Protein AF-A0A3A4UEC9-F1 (afdb_monomer)

Solvent-accessible surface area (backbone atoms only — not comparable to full-atom values): 47235 Å² total; per-residue (Å²): 115,72,66,62,54,48,50,50,47,49,49,46,48,50,23,44,50,45,16,56,60,40,37,42,64,56,54,45,54,57,62,72,38,55,58,28,31,21,31,24,32,43,51,51,49,49,46,45,36,11,60,72,66,76,46,57,53,68,59,52,49,51,52,37,37,75,30,47,42,37,30,45,28,54,38,46,71,44,52,47,51,58,37,38,78,72,70,49,82,77,87,64,102,78,69,61,96,82,67,78,76,77,68,97,56,89,57,62,75,73,53,36,50,51,51,52,50,49,53,53,47,50,62,61,62,72,46,82,75,87,56,57,83,38,58,56,24,66,38,70,85,56,53,88,64,48,94,92,37,40,72,57,47,26,48,52,35,56,76,71,70,48,31,48,32,44,51,33,39,77,86,65,73,46,57,70,87,38,70,62,48,70,58,38,36,57,69,43,50,45,35,31,29,61,28,43,44,45,73,60,53,74,84,53,48,70,67,59,49,30,53,52,49,46,46,43,33,62,56,48,60,44,34,32,38,32,41,48,63,32,42,41,70,92,57,53,29,85,77,39,53,66,23,98,88,61,57,69,49,22,66,33,29,33,37,43,49,46,32,50,41,43,53,47,33,43,76,71,68,27,45,74,33,80,39,77,61,45,46,67,49,54,87,55,34,45,96,77,74,36,50,74,86,41,50,68,66,48,54,26,48,34,55,36,36,32,50,54,27,42,50,53,33,46,56,70,66,66,72,75,75,80,81,68,46,63,65,48,48,54,52,49,49,49,50,39,52,48,52,19,50,50,48,45,54,37,45,74,77,42,47,69,62,42,31,50,54,51,25,38,45,17,46,37,21,20,32,27,22,27,35,45,49,49,46,54,50,39,68,68,42,58,71,90,57,81,91,48,67,71,59,34,49,48,60,41,48,53,34,43,52,41,5,42,47,19,11,41,38,23,35,28,48,47,57,33,68,50,36,48,69,57,78,36,76,74,86,47,54,64,54,37,68,48,49,25,27,49,46,17,38,56,51,31,52,52,60,59,55,53,68,83,44,97,65,62,79,89,50,46,61,66,46,48,55,49,49,54,51,49,61,72,67,47,88,75,53,71,64,60,54,52,50,49,52,52,51,48,52,50,50,50,54,51,55,34,55,38,62,78,72,49,83,46,86,80,54,69,68,58,52,53,53,46,56,50,36,54,73,76,31,98,39,56,44,55,67,57,25,22,71,39,3,38,18,25,32,29,31,35,42,49,34,17,44,72,62,54,58,92,54,41,30,58,26,40,24,44,17,32,53,17,29,35,48,46,20,53,56,28,60,50,53,40,35,44,61,68,52,43,49,48,13,47,53,48,15,48,58,54,0,45,52,48,7,54,53,48,31,56,49,50,57,71,70,51,76,59,75,79,52,64,74,61,66,68,64,67,75,74,97,72,73,100,73,80,67,97,78,77,79,81,77,86,63,62,66,44,77,53,93,89,43,57,33,41,55,43,45,59,69,54,46,38,55,50,50,47,51,38,30,47,60,18,57,71,55,89,59,58,32,33,35,36,41,43,54,32,45,54,53,55,52,50,30,75,80,29,69,63,48,37,51,32,56,66,70,34,78,40,29,35,35,36,23,66,61,44,33,52,42,23,50,66,68,51,78,57,44,77,48,65,31,40,45,54,60,45,53,53,50,46,42,74,43,15,61,75,60,32,97,84,68,53,56,38,30,29,27,36,38,10,39,58,85,67,27,33,63,39,21,46,57,43,46,48,72,75,20,84,32,38,38,76,58,46,70,40,52,47,83,62,82,76,84,73,62,68,51,66,62,48,55,76,44,60,33,38,35,38,41,29,17,57,34,86,65,59,34,51,42,51,49,54,73,40,22,65,78,41,41,37,13,16,36,35,50,40,28,68,38,44,38,40,53,37,64,76,42,84,76,66,57,70,73,41,45,76,65,69,41,42,67,56,54,46,34,75,74,39,47,76,78,46,58,75,46,47,66,45,49,50,52,41,53,49,50,47,52,51,52,37,51,36,56,74,68,71,47,74,89,80,131

Foldseek 3Di:
DVPLVVVLVVLLVLLLVLLVVLCVLLVVLVVVFALEFAEEEELVLLVLQCVQVVHPSLVLVVLLVVLQHQAYEHEVVNLQVVVVVVVDDWDDDPDDVPPDTDASDPDDLVVLLVVVVVVVVVVQVVNPDNRHHDAHEYDDAEDHDDPVNLLSVLVVCVVVVHAYEFEADQVLLATNDYPCPVVSCLSNQNQHAYEYEQELDLPDALVRSLLVLLCCCAFQVHRHYYYYFQSFQVSQHPNQQAAPVGDGTRSSSRSSNSNSNQVSSVVVVGHRYDTPGTSDGCVQQPSLQRGNPCPLVSLLSLLLSLLSLQVLLVCLQPVDDDDCVVVVVVVSVVVSNVVSVVLSVVCVVPVVVSLLVSLLSLLQRQLLSLLSVLLSVLLPQDLPDDDDPVQLLCLLVVSLVSLLSSLSSSLSSQPGSCLQVVVDARPNWLVSLPRSLVSLLVSSVSSNVCVVDPDDPVCSVVVVVVVVVVVVVDPDPPVNVVVVVVVVVVSCQLSLCIDSDRPDDDDPVVVVVQVVQSVVDPARADPLQQQFQLLLSLQLSLCSNQVVSPCNSVSSSSNSSNSSVLSVLSSRNSGRVVSSVSNNVVSSVSSVVNNVVSSVLVVLVRDRPVVVVVVVPDPPPPDPPDDPPDDDDQFDWDDQLLFTAGQDDLVRLLSQLLVLLLVQQVFDDFAAEAEADELLLSLVCVVPVLSSVLRNPHSHYFHQAPLRQVLCVLQHDGRPDHHHLLSSVVSVLQCQCVSDPVLAAQEEEEEEDDPPLFVLLQVLSVVPRVSHDDLYYDYLDDPDLPPCLVVCVVSQGSEYEHAHAPPSRSSSCVVCRRSPGNHYYYDNHCSSCVSSVNDDFDDPVCVSSSNSLVVCCVVPVVVSVVSVVSSVVSVVSSVVSSVCVVVVNDDDD

Structure (mmCIF, N/CA/C/O backbone):
data_AF-A0A3A4UEC9-F1
#
_entry.id   AF-A0A3A4UEC9-F1
#
loop_
_atom_site.group_PDB
_atom_site.id
_atom_site.type_symbol
_atom_site.label_atom_id
_atom_site.label_alt_id
_atom_site.label_comp_id
_atom_site.label_asym_id
_atom_site.label_entity_id
_atom_site.label_seq_id
_atom_site.pdbx_PDB_ins_code
_atom_site.Cartn_x
_atom_site.Cartn_y
_atom_site.Cartn_z
_atom_site.occupancy
_atom_site.B_iso_or_equiv
_atom_site.auth_seq_id
_atom_site.auth_comp_id
_atom_site.auth_asym_id
_atom_site.auth_atom_id
_atom_site.pdbx_PDB_model_num
ATOM 1 N N . MET A 1 1 ? 24.986 2.773 27.422 1.00 40.66 1 MET A N 1
ATOM 2 C CA . MET A 1 1 ? 23.982 2.705 26.336 1.00 40.66 1 MET A CA 1
ATOM 3 C C . MET A 1 1 ? 24.210 3.815 25.309 1.00 40.66 1 MET A C 1
ATOM 5 O O . MET A 1 1 ? 24.396 3.519 24.142 1.00 40.66 1 MET A O 1
ATOM 9 N N . THR A 1 2 ? 24.321 5.074 25.737 1.00 39.28 2 THR A N 1
ATOM 10 C CA . THR A 1 2 ? 24.391 6.259 24.859 1.00 39.28 2 THR A CA 1
ATOM 11 C C . THR A 1 2 ? 25.659 6.379 23.998 1.00 39.28 2 THR A C 1
ATOM 13 O O . THR A 1 2 ? 25.561 6.849 22.876 1.00 39.28 2 THR A O 1
ATOM 16 N N . ARG A 1 3 ? 26.841 5.939 24.463 1.00 36.22 3 ARG A N 1
ATOM 17 C CA . ARG A 1 3 ? 28.097 6.037 23.679 1.00 36.22 3 ARG A CA 1
ATOM 18 C C . ARG A 1 3 ? 28.209 4.995 22.555 1.00 36.22 3 ARG A C 1
ATOM 20 O O . ARG A 1 3 ? 28.567 5.364 21.449 1.00 36.22 3 ARG A O 1
ATOM 27 N N . PHE A 1 4 ? 27.836 3.737 22.805 1.00 41.91 4 PHE A N 1
ATOM 28 C CA . PHE A 1 4 ? 27.839 2.667 21.792 1.00 41.91 4 PHE A CA 1
ATOM 29 C C . PHE A 1 4 ? 26.785 2.899 20.703 1.00 41.91 4 PHE A C 1
ATOM 31 O O . PHE A 1 4 ? 27.095 2.794 19.527 1.00 41.91 4 PHE A O 1
ATOM 38 N N . VAL A 1 5 ? 25.571 3.314 21.084 1.00 49.53 5 VAL A N 1
ATOM 39 C CA . VAL A 1 5 ? 24.519 3.687 20.123 1.00 49.53 5 VAL A CA 1
ATOM 40 C C . VAL A 1 5 ? 24.934 4.904 19.293 1.00 49.53 5 VAL A C 1
ATOM 42 O O . VAL A 1 5 ? 24.670 4.926 18.099 1.00 49.53 5 VAL A O 1
ATOM 45 N N . ARG A 1 6 ? 25.639 5.884 19.879 1.00 47.44 6 ARG A N 1
ATOM 46 C CA . ARG A 1 6 ? 26.214 7.009 19.123 1.00 47.44 6 ARG A CA 1
ATOM 47 C C . ARG A 1 6 ? 27.316 6.555 18.166 1.00 47.44 6 ARG A C 1
ATOM 49 O O . ARG A 1 6 ? 27.303 6.988 17.028 1.00 47.44 6 ARG A O 1
ATOM 56 N N . LEU A 1 7 ? 28.218 5.666 18.584 1.00 44.03 7 LEU A N 1
ATOM 57 C CA . LEU A 1 7 ? 29.291 5.144 17.728 1.00 44.03 7 LEU A CA 1
ATOM 58 C C . LEU A 1 7 ? 28.738 4.299 16.567 1.00 44.03 7 LEU A C 1
ATOM 60 O O . LEU A 1 7 ? 29.172 4.440 15.431 1.00 44.03 7 LEU A O 1
ATOM 64 N N . LEU A 1 8 ? 27.733 3.468 16.850 1.00 52.12 8 LEU A N 1
ATOM 65 C CA . LEU A 1 8 ? 27.010 2.669 15.867 1.00 52.12 8 LEU A CA 1
ATOM 66 C C . LEU A 1 8 ? 26.196 3.550 14.914 1.00 52.12 8 LEU A C 1
ATOM 68 O O . LEU A 1 8 ? 26.190 3.300 13.717 1.00 52.12 8 LEU A O 1
ATOM 72 N N . MET A 1 9 ? 25.551 4.606 15.422 1.00 53.66 9 MET A N 1
ATOM 73 C CA . MET A 1 9 ? 24.906 5.616 14.582 1.00 53.66 9 MET A CA 1
ATOM 74 C C . MET A 1 9 ? 25.918 6.336 13.702 1.00 53.66 9 MET A C 1
ATOM 76 O O . MET A 1 9 ? 25.631 6.534 12.535 1.00 53.66 9 MET A O 1
ATOM 80 N N . VAL A 1 10 ? 27.100 6.687 14.212 1.00 54.16 10 VAL A N 1
ATOM 81 C CA . VAL A 1 10 ? 28.182 7.264 13.401 1.00 54.16 10 VAL A CA 1
ATOM 82 C C . VAL A 1 10 ? 28.621 6.268 12.325 1.00 54.16 10 VAL A C 1
ATOM 84 O O . VAL A 1 10 ? 28.747 6.664 11.177 1.00 54.16 10 VAL A O 1
ATOM 87 N N . PHE A 1 11 ? 28.741 4.975 12.632 1.00 56.34 11 PHE A N 1
ATOM 88 C CA . PHE A 1 11 ? 29.050 3.941 11.635 1.00 56.34 11 PHE A CA 1
ATOM 89 C C . PHE A 1 11 ? 27.956 3.787 10.574 1.00 56.34 11 PHE A C 1
ATOM 91 O O . PHE A 1 11 ? 28.251 3.693 9.388 1.00 56.34 11 PHE A O 1
ATOM 98 N N . LEU A 1 12 ? 26.689 3.816 10.988 1.00 57.19 12 LEU A N 1
ATOM 99 C CA . LEU A 1 12 ? 25.534 3.785 10.094 1.00 57.19 12 LEU A CA 1
ATOM 100 C C . LEU A 1 12 ? 25.434 5.061 9.251 1.00 57.19 12 LEU A C 1
ATOM 102 O O . LEU A 1 12 ? 25.061 4.969 8.091 1.00 57.19 12 LEU A O 1
ATOM 106 N N . ILE A 1 13 ? 25.798 6.224 9.797 1.00 58.25 13 ILE A N 1
ATOM 107 C CA . ILE A 1 13 ? 25.855 7.512 9.092 1.00 58.25 13 ILE A CA 1
ATOM 108 C C . ILE A 1 13 ? 27.024 7.527 8.104 1.00 58.25 13 ILE A C 1
ATOM 110 O O . ILE A 1 13 ? 26.845 7.949 6.972 1.00 58.25 13 ILE A O 1
ATOM 114 N N . ILE A 1 14 ? 28.199 7.018 8.478 1.00 54.81 14 ILE A N 1
ATOM 115 C CA . ILE A 1 14 ? 29.351 6.882 7.578 1.00 54.81 14 ILE A CA 1
ATOM 116 C C . ILE A 1 14 ? 29.027 5.888 6.460 1.00 54.81 14 ILE A C 1
ATOM 118 O O . ILE A 1 14 ? 29.273 6.194 5.301 1.00 54.81 14 ILE A O 1
ATOM 122 N N . ALA A 1 15 ? 28.405 4.747 6.770 1.00 55.97 15 ALA A N 1
ATOM 123 C CA . ALA A 1 15 ? 27.925 3.797 5.769 1.00 55.97 15 ALA A CA 1
ATOM 124 C C . ALA A 1 15 ? 26.816 4.402 4.893 1.00 55.97 15 ALA A C 1
ATOM 126 O O . ALA A 1 15 ? 26.776 4.124 3.699 1.00 55.97 15 ALA A O 1
ATOM 127 N N . ALA A 1 16 ? 25.951 5.261 5.443 1.00 57.47 16 ALA A N 1
ATOM 128 C CA . ALA A 1 16 ? 24.929 5.993 4.696 1.00 57.47 16 ALA A CA 1
ATOM 129 C C . ALA A 1 16 ? 25.539 7.024 3.741 1.00 57.47 16 ALA A C 1
ATOM 131 O O . ALA A 1 16 ? 25.123 7.101 2.591 1.00 57.47 16 ALA A O 1
ATOM 132 N N . ILE A 1 17 ? 26.539 7.784 4.194 1.00 56.72 17 ILE A N 1
ATOM 133 C CA . ILE A 1 17 ? 27.278 8.760 3.387 1.00 56.72 17 ILE A CA 1
ATOM 134 C C . ILE A 1 17 ? 28.087 8.028 2.312 1.00 56.72 17 ILE A C 1
ATOM 136 O O . ILE A 1 17 ? 28.018 8.400 1.148 1.00 56.72 17 ILE A O 1
ATOM 140 N N . ALA A 1 18 ? 28.776 6.939 2.660 1.00 55.41 18 ALA A N 1
ATOM 141 C CA . ALA A 1 18 ? 29.494 6.093 1.709 1.00 55.41 18 ALA A CA 1
ATOM 142 C C . ALA A 1 18 ? 28.546 5.445 0.688 1.00 55.41 18 ALA A C 1
ATOM 144 O O . ALA A 1 18 ? 28.871 5.402 -0.494 1.00 55.41 18 ALA A O 1
ATOM 145 N N . SER A 1 19 ? 27.351 5.015 1.110 1.00 54.34 19 SER A N 1
ATOM 146 C CA . SER A 1 19 ? 26.306 4.505 0.211 1.00 54.34 19 SER A CA 1
ATOM 147 C C . SER A 1 19 ? 25.752 5.612 -0.685 1.00 54.34 19 SER A C 1
ATOM 149 O O . SER A 1 19 ? 25.587 5.391 -1.874 1.00 54.34 19 SER A O 1
ATOM 151 N N . ALA A 1 20 ? 25.527 6.821 -0.166 1.00 53.97 20 ALA A N 1
ATOM 152 C CA . ALA A 1 20 ? 25.084 7.974 -0.953 1.00 53.97 20 ALA A CA 1
ATOM 153 C C . ALA A 1 20 ? 26.144 8.418 -1.979 1.00 53.97 20 ALA A C 1
ATOM 155 O O . ALA A 1 20 ? 25.807 8.761 -3.111 1.00 53.97 20 ALA A O 1
ATOM 156 N N . VAL A 1 21 ? 27.429 8.339 -1.621 1.00 49.91 21 VAL A N 1
ATOM 157 C CA . VAL A 1 21 ? 28.563 8.583 -2.525 1.00 49.91 21 VAL A CA 1
ATOM 158 C C . VAL A 1 21 ? 28.707 7.452 -3.551 1.00 49.91 21 VAL A C 1
ATOM 160 O O . VAL A 1 21 ? 28.933 7.738 -4.719 1.00 49.91 21 VAL A O 1
ATOM 163 N N . ALA A 1 22 ? 28.488 6.188 -3.176 1.00 51.69 22 ALA A N 1
ATOM 164 C CA . ALA A 1 22 ? 28.482 5.040 -4.094 1.00 51.69 22 ALA A CA 1
ATOM 165 C C . ALA A 1 22 ? 27.221 4.952 -4.974 1.00 51.69 22 ALA A C 1
ATOM 167 O O . ALA A 1 22 ? 27.199 4.198 -5.942 1.00 51.69 22 ALA A O 1
ATOM 168 N N . VAL A 1 23 ? 26.181 5.729 -4.658 1.00 52.44 23 VAL A N 1
ATOM 169 C CA . VAL A 1 23 ? 24.966 5.922 -5.464 1.00 52.44 23 VAL A CA 1
ATOM 170 C C . VAL A 1 23 ? 25.146 7.031 -6.512 1.00 52.44 23 VAL A C 1
ATOM 172 O O . VAL A 1 23 ? 24.348 7.106 -7.448 1.00 52.44 23 VAL A O 1
ATOM 175 N N . ARG A 1 24 ? 26.232 7.828 -6.453 1.00 49.81 24 ARG A N 1
ATOM 176 C CA . ARG A 1 24 ? 26.585 8.785 -7.522 1.00 49.81 24 ARG A CA 1
ATOM 177 C C . ARG A 1 24 ? 26.522 8.192 -8.927 1.00 49.81 24 ARG A C 1
ATOM 179 O O . ARG A 1 24 ? 25.942 8.864 -9.757 1.00 49.81 24 ARG A O 1
ATOM 186 N N . PRO A 1 25 ? 27.008 6.976 -9.230 1.00 47.41 25 PRO A N 1
ATOM 187 C CA . PRO A 1 25 ? 26.920 6.406 -10.573 1.00 47.41 25 PRO A CA 1
ATOM 188 C C . PRO A 1 25 ? 25.477 6.259 -11.061 1.00 47.41 25 PRO A C 1
ATOM 190 O O . PRO A 1 25 ? 25.228 6.381 -12.246 1.00 47.41 25 PRO A O 1
ATOM 193 N N . ARG A 1 26 ? 24.511 6.055 -10.155 1.00 50.66 26 ARG A N 1
ATOM 194 C CA . ARG A 1 26 ? 23.079 5.941 -10.466 1.00 50.66 26 ARG A CA 1
ATOM 195 C C . ARG A 1 26 ? 22.401 7.314 -10.617 1.00 50.66 26 ARG A C 1
ATOM 197 O O . ARG A 1 26 ? 21.424 7.418 -11.343 1.00 50.66 26 ARG A O 1
ATOM 204 N N . LEU A 1 27 ? 22.940 8.354 -9.969 1.00 43.62 27 LEU A N 1
ATOM 205 C CA . LEU A 1 27 ? 22.574 9.770 -10.165 1.00 43.62 27 LEU A CA 1
ATOM 206 C C . LEU A 1 27 ? 23.223 10.366 -11.430 1.00 43.62 27 LEU A C 1
ATOM 208 O O . LEU A 1 27 ? 22.611 11.161 -12.128 1.00 43.62 27 LEU A O 1
ATOM 212 N N . VAL A 1 28 ? 24.453 9.951 -11.742 1.00 38.44 28 VAL A N 1
ATOM 213 C CA . VAL A 1 28 ? 25.187 10.270 -12.973 1.00 38.44 28 VAL A CA 1
ATOM 214 C C . VAL A 1 28 ? 24.571 9.524 -14.152 1.00 38.44 28 VAL A C 1
ATOM 216 O O . VAL A 1 28 ? 24.429 10.117 -15.205 1.00 38.44 28 VAL A O 1
ATOM 219 N N . TYR A 1 29 ? 24.111 8.280 -13.974 1.00 46.88 29 TYR A N 1
ATOM 220 C CA . TYR A 1 29 ? 23.317 7.549 -14.972 1.00 46.88 29 TYR A CA 1
ATOM 221 C C . TYR A 1 29 ? 22.026 8.297 -15.346 1.00 46.88 29 TYR A C 1
ATOM 223 O O . TYR A 1 29 ? 21.653 8.320 -16.516 1.00 46.88 29 TYR A O 1
ATOM 231 N N . ASP A 1 30 ? 21.383 8.946 -14.370 1.00 49.91 30 ASP A N 1
ATOM 232 C CA . ASP A 1 30 ? 20.212 9.811 -14.576 1.00 49.91 30 ASP A CA 1
ATOM 233 C C . ASP A 1 30 ? 20.594 11.092 -15.351 1.00 49.91 30 ASP A C 1
ATOM 235 O O . ASP A 1 30 ? 19.941 11.459 -16.323 1.00 49.91 30 ASP A O 1
ATOM 239 N N . ALA A 1 31 ? 21.715 11.729 -14.985 1.00 40.31 31 ALA A N 1
ATOM 240 C CA . ALA A 1 31 ? 22.192 12.972 -15.601 1.00 40.31 31 ALA A CA 1
ATOM 241 C C . ALA A 1 31 ? 22.843 12.796 -16.994 1.00 40.31 31 ALA A C 1
ATOM 243 O O . ALA A 1 31 ? 22.750 13.689 -17.832 1.00 40.31 31 ALA A O 1
ATOM 244 N N . ALA A 1 32 ? 23.502 11.663 -17.262 1.00 41.41 32 ALA A N 1
ATOM 245 C CA . ALA A 1 32 ? 24.257 11.400 -18.491 1.00 41.41 32 ALA A CA 1
ATOM 246 C C . ALA A 1 32 ? 23.367 10.996 -19.678 1.00 41.41 32 ALA A C 1
ATOM 248 O O . ALA A 1 32 ? 23.750 11.193 -20.832 1.00 41.41 32 ALA A O 1
ATOM 249 N N . GLN A 1 33 ? 22.178 10.438 -19.420 1.00 51.53 33 GLN A N 1
ATOM 250 C CA . GLN A 1 33 ? 21.249 10.024 -20.479 1.00 51.53 33 GLN A CA 1
ATOM 251 C C . GLN A 1 33 ? 20.386 11.173 -21.022 1.00 51.53 33 GLN A C 1
ATOM 253 O O . GLN A 1 33 ? 19.838 11.042 -22.119 1.00 51.53 33 GLN A O 1
ATOM 258 N N . GLY A 1 34 ? 20.300 12.298 -20.301 1.00 54.97 34 GLY A N 1
ATOM 259 C CA . GLY A 1 34 ? 19.407 13.411 -20.625 1.00 54.97 34 GLY A CA 1
ATOM 260 C C . GLY A 1 34 ? 17.926 13.008 -20.641 1.00 54.97 34 GLY A C 1
ATOM 261 O O . GLY A 1 34 ? 17.561 11.831 -20.523 1.00 54.97 34 GLY A O 1
ATOM 262 N N . ASP A 1 35 ? 17.055 13.988 -20.861 1.00 66.25 35 ASP A N 1
ATOM 263 C CA . ASP A 1 35 ? 15.609 13.774 -21.006 1.00 66.25 35 ASP A CA 1
ATOM 264 C C . ASP A 1 35 ? 15.233 13.191 -22.385 1.00 66.25 35 ASP A C 1
ATOM 266 O O . ASP A 1 35 ? 14.067 13.199 -22.768 1.00 66.25 35 ASP A O 1
ATOM 270 N N . ARG A 1 36 ? 16.206 12.665 -23.153 1.00 75.38 36 ARG A N 1
ATOM 271 C CA . ARG A 1 36 ? 16.022 12.257 -24.553 1.00 75.38 36 ARG A CA 1
ATOM 272 C C . ARG A 1 36 ? 15.661 10.792 -24.747 1.00 75.38 36 ARG A C 1
ATOM 274 O O . ARG A 1 36 ? 16.486 9.903 -24.517 1.00 75.38 36 ARG A O 1
ATOM 281 N N . VAL A 1 37 ? 14.477 10.545 -25.295 1.00 81.00 37 VAL A N 1
ATOM 282 C CA . VAL A 1 37 ? 13.965 9.208 -25.616 1.00 81.00 37 VAL A CA 1
ATOM 283 C C . VAL A 1 37 ? 13.999 8.981 -27.125 1.00 81.00 37 VAL A C 1
ATOM 285 O O . VAL A 1 37 ? 13.519 9.808 -27.897 1.00 81.00 37 VAL A O 1
ATOM 288 N N . ALA A 1 38 ? 14.554 7.844 -27.543 1.00 80.19 38 ALA A N 1
ATOM 289 C CA . ALA A 1 38 ? 14.495 7.387 -28.921 1.00 80.19 38 ALA A CA 1
ATOM 290 C C . ALA A 1 38 ? 13.264 6.501 -29.143 1.00 80.19 38 ALA A C 1
ATOM 292 O O . ALA A 1 38 ? 13.035 5.544 -28.394 1.00 80.19 38 ALA A O 1
ATOM 293 N N . LEU A 1 39 ? 12.499 6.811 -30.188 1.00 84.50 39 LEU A N 1
ATOM 294 C CA . LEU A 1 39 ? 11.421 5.963 -30.683 1.00 84.50 39 LEU A CA 1
ATOM 295 C C . LEU A 1 39 ? 11.960 5.156 -31.856 1.00 84.50 39 LEU A C 1
ATOM 297 O O . LEU A 1 39 ? 12.487 5.727 -32.813 1.00 84.50 39 LEU A O 1
ATOM 301 N N . ALA A 1 40 ? 11.851 3.838 -31.754 1.00 79.75 40 ALA A N 1
ATOM 302 C CA . ALA A 1 40 ? 12.367 2.898 -32.728 1.00 79.75 40 ALA A CA 1
ATOM 303 C C . ALA A 1 40 ? 11.260 1.993 -33.269 1.00 79.75 40 ALA A C 1
ATOM 305 O O . ALA A 1 40 ? 10.287 1.714 -32.574 1.00 79.75 40 ALA A O 1
ATOM 306 N N . ALA A 1 41 ? 11.420 1.522 -34.500 1.00 78.62 41 ALA A N 1
ATOM 307 C CA . ALA A 1 41 ? 10.536 0.549 -35.133 1.00 78.62 41 ALA A CA 1
ATOM 308 C C . ALA A 1 41 ? 11.377 -0.482 -35.888 1.00 78.62 41 ALA A C 1
ATOM 310 O O . ALA A 1 41 ? 12.511 -0.192 -36.276 1.00 78.62 41 ALA A O 1
ATOM 311 N N . ASN A 1 42 ? 10.840 -1.688 -36.063 1.00 75.56 42 ASN A N 1
ATOM 312 C CA . ASN A 1 42 ? 11.523 -2.753 -36.787 1.00 75.56 42 ASN A CA 1
ATOM 313 C C . ASN A 1 42 ? 11.606 -2.414 -38.281 1.00 75.56 42 ASN A C 1
ATOM 315 O O . ASN A 1 42 ? 10.601 -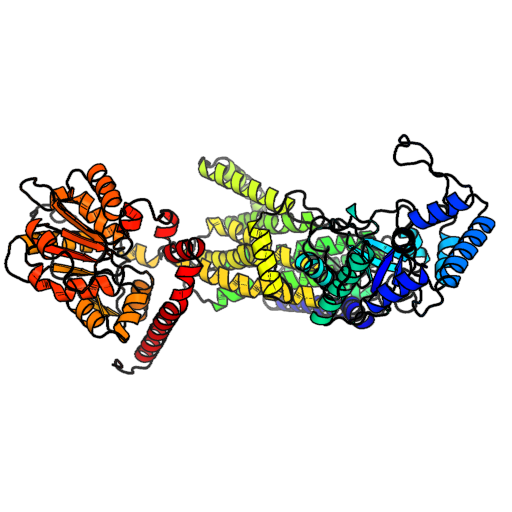2.051 -38.888 1.00 75.56 42 ASN A O 1
ATOM 319 N N . LEU A 1 43 ? 12.786 -2.567 -38.883 1.00 71.06 43 LEU A N 1
ATOM 320 C CA . LEU A 1 43 ? 12.981 -2.364 -40.318 1.00 71.06 43 LEU A CA 1
ATOM 321 C C . LEU A 1 43 ? 12.093 -3.301 -41.153 1.00 71.06 43 LEU A C 1
ATOM 323 O O . LEU A 1 43 ? 11.566 -2.874 -42.176 1.00 71.06 43 LEU A O 1
ATOM 327 N N . GLY A 1 44 ? 11.869 -4.535 -40.680 1.00 69.56 44 GLY A N 1
ATOM 328 C CA . GLY A 1 44 ? 10.933 -5.476 -41.302 1.00 69.56 44 GLY A CA 1
ATOM 329 C C . GLY A 1 44 ? 9.496 -4.948 -41.316 1.00 69.56 44 GLY A C 1
ATOM 330 O O . GLY A 1 44 ? 8.861 -4.937 -42.366 1.00 69.56 44 GLY A O 1
ATOM 331 N N . ASP A 1 45 ? 9.010 -4.413 -40.191 1.00 73.81 45 ASP A N 1
ATOM 332 C CA . ASP A 1 45 ? 7.665 -3.828 -40.108 1.00 73.81 45 ASP A CA 1
ATOM 333 C C . ASP A 1 45 ? 7.522 -2.624 -41.052 1.00 73.81 45 ASP A C 1
ATOM 335 O O . ASP A 1 45 ? 6.485 -2.450 -41.688 1.00 73.81 45 ASP A O 1
ATOM 339 N N . ILE A 1 46 ? 8.568 -1.799 -41.169 1.00 75.12 46 ILE A N 1
ATOM 340 C CA . ILE A 1 46 ? 8.593 -0.637 -42.069 1.00 75.12 46 ILE A CA 1
ATOM 341 C C . ILE A 1 46 ? 8.551 -1.087 -43.535 1.00 75.12 46 ILE A C 1
ATOM 343 O O . ILE A 1 46 ? 7.810 -0.505 -44.324 1.00 75.12 46 ILE A O 1
ATOM 347 N N . ALA A 1 47 ? 9.305 -2.129 -43.897 1.00 70.25 47 ALA A N 1
ATOM 348 C CA . ALA A 1 47 ? 9.288 -2.700 -45.241 1.00 70.25 47 ALA A CA 1
ATOM 349 C C . ALA A 1 47 ? 7.915 -3.299 -45.587 1.00 70.25 47 ALA A C 1
ATOM 351 O O . ALA A 1 47 ? 7.367 -2.996 -46.643 1.00 70.25 47 ALA A O 1
ATOM 352 N N . MET A 1 48 ? 7.309 -4.058 -44.667 1.00 73.00 48 MET A N 1
ATOM 353 C CA . MET A 1 48 ? 5.952 -4.593 -44.836 1.00 73.00 48 MET A CA 1
ATOM 354 C C . MET A 1 48 ? 4.898 -3.487 -44.960 1.00 73.00 48 MET A C 1
ATOM 356 O O . MET A 1 48 ? 3.939 -3.615 -45.718 1.00 73.00 48 MET A O 1
ATOM 360 N N . LEU A 1 49 ? 5.057 -2.394 -44.210 1.00 76.38 49 LEU A N 1
ATOM 361 C CA . LEU A 1 49 ? 4.168 -1.238 -44.280 1.00 76.38 49 LEU A CA 1
ATOM 362 C C . LEU A 1 49 ? 4.301 -0.486 -45.611 1.00 76.38 49 LEU A C 1
ATOM 364 O O . LEU A 1 49 ? 3.311 0.026 -46.124 1.00 76.38 49 LEU A O 1
ATOM 368 N N . ALA A 1 50 ? 5.513 -0.416 -46.161 1.00 73.62 50 ALA A N 1
ATOM 369 C CA . ALA A 1 50 ? 5.781 0.167 -47.470 1.00 73.62 50 ALA A CA 1
ATOM 370 C C . ALA A 1 50 ? 5.158 -0.673 -48.592 1.00 73.62 50 ALA A C 1
ATOM 372 O O . ALA A 1 50 ? 4.413 -0.137 -49.415 1.00 73.62 50 ALA A O 1
ATOM 373 N N . ASP A 1 51 ? 5.365 -1.991 -48.549 1.00 74.75 51 ASP A N 1
ATOM 374 C CA . ASP A 1 51 ? 4.787 -2.943 -49.500 1.00 74.75 51 ASP A CA 1
ATOM 375 C C . ASP A 1 51 ? 3.250 -2.918 -49.472 1.00 74.75 51 ASP A C 1
ATOM 377 O O . ASP A 1 51 ? 2.601 -2.752 -50.505 1.00 74.75 51 ASP A O 1
ATOM 381 N N . SER A 1 52 ? 2.641 -2.930 -48.278 1.00 77.75 52 SER A N 1
ATOM 382 C CA . SER A 1 52 ? 1.177 -2.922 -48.139 1.00 77.75 52 SER A CA 1
ATOM 383 C C . SER A 1 52 ? 0.500 -1.635 -48.621 1.00 77.75 52 SER A C 1
ATOM 385 O O . SER A 1 52 ? -0.721 -1.616 -48.795 1.00 77.75 52 SER A O 1
ATOM 387 N N . GLN A 1 53 ? 1.257 -0.552 -48.808 1.00 78.75 53 GLN A N 1
ATOM 388 C CA . GLN A 1 53 ? 0.769 0.727 -49.329 1.00 78.75 53 GLN A CA 1
ATOM 389 C C . GLN A 1 53 ? 1.259 1.020 -50.755 1.00 78.75 53 GLN A C 1
ATOM 391 O O . GLN A 1 53 ? 0.879 2.047 -51.315 1.00 78.75 53 GLN A O 1
ATOM 396 N N . GLY A 1 54 ? 2.091 0.152 -51.345 1.00 78.81 54 GLY A N 1
ATOM 397 C CA . GLY A 1 54 ? 2.724 0.399 -52.642 1.00 78.81 54 GLY A CA 1
ATOM 398 C C . GLY A 1 54 ? 3.631 1.636 -52.652 1.00 78.81 54 GLY A C 1
ATOM 399 O O . GLY A 1 54 ? 3.736 2.308 -53.676 1.00 78.81 54 GLY A O 1
ATOM 400 N N . LEU A 1 55 ? 4.243 1.973 -51.511 1.00 78.75 55 LEU A N 1
ATOM 401 C CA . LEU A 1 55 ? 5.107 3.144 -51.346 1.00 78.75 55 LEU A CA 1
ATOM 402 C C . LEU A 1 55 ? 6.583 2.733 -51.235 1.00 78.75 55 LEU A C 1
ATOM 404 O O . LEU A 1 55 ? 6.886 1.670 -50.694 1.00 78.75 55 LEU A O 1
ATOM 408 N N . PRO A 1 56 ? 7.532 3.582 -51.665 1.00 71.88 56 PRO A N 1
ATOM 409 C CA . PRO A 1 56 ? 8.940 3.401 -51.339 1.00 71.88 56 PRO A CA 1
ATOM 410 C C . PRO A 1 56 ? 9.174 3.403 -49.821 1.00 71.88 56 PRO A C 1
ATOM 412 O O . PRO A 1 56 ? 8.629 4.234 -49.091 1.00 71.88 56 PRO A O 1
ATOM 415 N N . VAL A 1 57 ? 10.073 2.536 -49.342 1.00 66.38 57 VAL A N 1
ATOM 416 C CA . VAL A 1 57 ? 10.487 2.484 -47.923 1.00 66.38 57 VAL A CA 1
ATOM 417 C C . VAL A 1 57 ? 10.970 3.852 -47.419 1.00 66.38 57 VAL A C 1
ATOM 419 O O . VAL A 1 57 ? 10.698 4.222 -46.278 1.00 66.38 57 VAL A O 1
ATOM 422 N N . ALA A 1 58 ? 11.638 4.631 -48.277 1.00 67.69 58 ALA A N 1
ATOM 423 C CA . ALA A 1 58 ? 12.115 5.975 -47.958 1.00 67.69 58 ALA A CA 1
ATOM 424 C C . ALA A 1 58 ? 10.977 6.951 -47.598 1.00 67.69 58 ALA A C 1
ATOM 426 O O . ALA A 1 58 ? 11.125 7.731 -46.657 1.00 67.69 58 ALA A O 1
ATOM 427 N N . ASP A 1 59 ? 9.833 6.870 -48.281 1.00 74.69 59 ASP A N 1
ATOM 428 C CA . ASP A 1 59 ? 8.691 7.763 -48.048 1.00 74.69 59 ASP A CA 1
ATOM 429 C C . ASP A 1 59 ? 7.961 7.403 -46.749 1.00 74.69 59 ASP A C 1
ATOM 431 O O . ASP A 1 59 ? 7.608 8.281 -45.956 1.00 74.69 59 ASP A O 1
ATOM 435 N N . VAL A 1 60 ? 7.804 6.103 -46.475 1.00 76.81 60 VAL A N 1
ATOM 436 C CA . VAL A 1 60 ? 7.263 5.616 -45.195 1.00 76.81 60 VAL A CA 1
ATOM 437 C C . VAL A 1 60 ? 8.170 6.025 -44.034 1.00 76.81 60 VAL A C 1
ATOM 439 O O . VAL A 1 60 ? 7.682 6.513 -43.012 1.00 76.81 60 VAL A O 1
ATOM 442 N N . LEU A 1 61 ? 9.490 5.891 -44.196 1.00 74.19 61 LEU A N 1
ATOM 443 C CA . LEU A 1 61 ? 10.473 6.350 -43.214 1.00 74.19 61 LEU A CA 1
ATOM 444 C C . LEU A 1 61 ? 10.396 7.860 -42.983 1.00 74.19 61 LEU A C 1
ATOM 446 O O . LEU A 1 61 ? 10.431 8.286 -41.831 1.00 74.19 61 LEU A O 1
ATOM 450 N N . ALA A 1 62 ? 10.261 8.665 -44.039 1.00 76.62 62 ALA A N 1
ATOM 451 C CA . ALA A 1 62 ? 10.126 10.114 -43.920 1.00 76.62 62 ALA A CA 1
ATOM 452 C C . ALA A 1 62 ? 8.855 10.504 -43.145 1.00 76.62 62 ALA A C 1
ATOM 454 O O . ALA A 1 62 ? 8.911 11.353 -42.252 1.00 76.62 62 ALA A O 1
ATOM 455 N N . GLY A 1 63 ? 7.728 9.839 -43.423 1.00 82.62 63 GLY A N 1
ATOM 456 C CA . GLY A 1 63 ? 6.477 10.036 -42.688 1.00 82.62 63 GLY A CA 1
ATOM 457 C C . GLY A 1 63 ? 6.594 9.654 -41.210 1.00 82.62 63 GLY A C 1
ATOM 458 O O . GLY A 1 63 ? 6.218 10.432 -40.332 1.00 82.62 63 GLY A O 1
ATOM 459 N N . LEU A 1 64 ? 7.167 8.484 -40.914 1.00 83.38 64 LEU A N 1
ATOM 460 C CA . LEU A 1 64 ? 7.394 8.034 -39.537 1.00 83.38 64 LEU A CA 1
ATOM 461 C C . LEU A 1 64 ? 8.372 8.952 -38.793 1.00 83.38 64 LEU A C 1
ATOM 463 O O . LEU A 1 64 ? 8.149 9.256 -37.622 1.00 83.38 64 LEU A O 1
ATOM 467 N N . ALA A 1 65 ? 9.420 9.435 -39.463 1.00 80.62 65 ALA A N 1
ATOM 468 C CA . ALA A 1 65 ? 10.367 10.389 -38.896 1.00 80.62 65 ALA A CA 1
ATOM 469 C C . ALA A 1 65 ? 9.690 11.720 -38.547 1.00 80.62 65 ALA A C 1
ATOM 471 O O . ALA A 1 65 ? 9.905 12.247 -37.455 1.00 80.62 65 ALA A O 1
ATOM 472 N N . ALA A 1 66 ? 8.809 12.223 -39.418 1.00 83.50 66 ALA A N 1
ATOM 473 C CA . ALA A 1 66 ? 8.004 13.412 -39.145 1.00 83.50 66 ALA A CA 1
ATOM 474 C C . ALA A 1 66 ? 7.042 13.218 -37.956 1.00 83.50 66 ALA A C 1
ATOM 476 O O . ALA A 1 66 ? 6.822 14.154 -37.191 1.00 83.50 66 ALA A O 1
ATOM 477 N N . ALA A 1 67 ? 6.518 12.003 -37.760 1.00 85.00 67 ALA A N 1
ATOM 478 C CA . ALA A 1 67 ? 5.698 11.645 -36.598 1.00 85.00 67 ALA A CA 1
ATOM 479 C C . ALA A 1 67 ? 6.508 11.462 -35.294 1.00 85.00 67 ALA A C 1
ATOM 481 O O . ALA A 1 67 ? 5.923 11.359 -34.216 1.00 85.00 67 ALA A O 1
ATOM 482 N N . GLY A 1 68 ? 7.845 11.417 -35.363 1.00 82.62 68 GLY A N 1
ATOM 483 C CA . GLY A 1 68 ? 8.724 11.299 -34.194 1.00 82.62 68 GLY A CA 1
ATOM 484 C C . GLY A 1 68 ? 9.612 10.067 -34.128 1.00 82.62 68 GLY A C 1
ATOM 485 O O . GLY A 1 68 ? 10.302 9.891 -33.123 1.00 82.62 68 GLY A O 1
ATOM 486 N N . LEU A 1 69 ? 9.598 9.197 -35.139 1.00 82.62 69 LEU A N 1
ATOM 487 C CA . LEU A 1 69 ? 10.493 8.045 -35.188 1.00 82.62 69 LEU A CA 1
ATOM 488 C C . LEU A 1 69 ? 11.941 8.526 -35.347 1.00 82.62 69 LEU A C 1
ATOM 490 O O . LEU A 1 69 ? 12.271 9.249 -36.282 1.00 82.62 69 LEU A O 1
ATOM 494 N N . THR A 1 70 ? 12.822 8.128 -34.433 1.00 74.31 70 THR A N 1
ATOM 495 C CA . THR A 1 70 ? 14.208 8.623 -34.402 1.00 74.31 70 THR A CA 1
ATOM 496 C C . THR A 1 70 ? 15.247 7.529 -34.590 1.00 74.31 70 THR A C 1
ATOM 498 O O . THR A 1 70 ? 16.439 7.826 -34.680 1.00 74.31 70 THR A O 1
ATOM 501 N N . SER A 1 71 ? 14.843 6.260 -34.605 1.00 72.62 71 SER A N 1
ATOM 502 C CA . SER A 1 71 ? 15.738 5.108 -34.721 1.00 72.62 71 SER A CA 1
ATOM 503 C C . SER A 1 71 ? 15.046 3.932 -35.410 1.00 72.62 71 SER A C 1
ATOM 505 O O . SER A 1 71 ? 13.822 3.881 -35.504 1.00 72.62 71 SER A O 1
ATOM 507 N N . VAL A 1 72 ? 15.835 2.968 -35.879 1.00 68.62 72 VAL A N 1
ATOM 508 C CA . VAL A 1 72 ? 15.347 1.738 -36.513 1.00 68.62 72 VAL A CA 1
ATOM 509 C C . VAL A 1 72 ? 16.002 0.542 -35.826 1.00 68.62 72 VAL A C 1
ATOM 511 O O . VAL A 1 72 ? 17.169 0.606 -35.445 1.00 68.62 72 VAL A O 1
ATOM 514 N N . VAL A 1 73 ? 15.238 -0.531 -35.641 1.00 66.50 73 VAL A N 1
ATOM 515 C CA . VAL A 1 73 ? 15.687 -1.807 -35.075 1.00 66.50 73 VAL A CA 1
ATOM 516 C C . VAL A 1 73 ? 15.807 -2.831 -36.199 1.00 66.50 73 VAL A C 1
ATOM 518 O O . VAL A 1 73 ? 14.868 -2.992 -36.971 1.00 66.50 73 VAL A O 1
ATOM 521 N N . ALA A 1 74 ? 16.927 -3.549 -36.281 1.00 59.09 74 ALA A N 1
ATOM 522 C CA . ALA A 1 74 ? 17.068 -4.694 -37.179 1.00 59.09 74 ALA A CA 1
ATOM 523 C C . ALA A 1 74 ? 16.940 -5.996 -36.371 1.00 59.09 74 ALA A C 1
ATOM 525 O O . ALA A 1 74 ? 17.887 -6.416 -35.710 1.00 59.09 74 ALA A O 1
ATOM 526 N N . GLY A 1 75 ? 15.751 -6.605 -36.386 1.00 52.84 75 GLY A N 1
ATOM 527 C CA . GLY A 1 75 ? 15.517 -7.921 -35.784 1.00 52.84 75 GLY A CA 1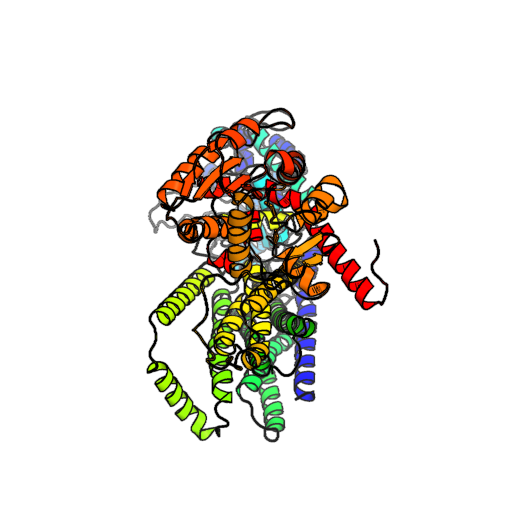
ATOM 528 C C . GLY A 1 75 ? 15.969 -9.075 -36.694 1.00 52.84 75 GLY A C 1
ATOM 529 O O . GLY A 1 75 ? 16.153 -8.875 -37.893 1.00 52.84 75 GLY A O 1
ATOM 530 N N . PRO A 1 76 ? 16.120 -10.302 -36.171 1.00 47.50 76 PRO A N 1
ATOM 531 C CA . PRO A 1 76 ? 16.577 -11.450 -36.939 1.00 47.50 76 PRO A CA 1
ATOM 532 C C . PRO A 1 76 ? 15.520 -11.964 -37.904 1.00 47.50 76 PRO A C 1
ATOM 534 O O . PRO A 1 76 ? 15.893 -12.673 -38.815 1.00 47.50 76 PRO A O 1
ATOM 537 N N . ASP A 1 77 ? 14.248 -11.580 -37.771 1.00 46.28 77 ASP A N 1
ATOM 538 C CA . ASP A 1 77 ? 13.231 -11.873 -38.789 1.00 46.28 77 ASP A CA 1
ATOM 539 C C . ASP A 1 77 ? 13.546 -11.131 -40.102 1.00 46.28 77 ASP A C 1
ATOM 541 O O . ASP A 1 77 ? 13.377 -11.676 -41.186 1.00 46.28 77 ASP A O 1
ATOM 545 N N . TYR A 1 78 ? 14.098 -9.912 -40.012 1.00 42.50 78 TYR A N 1
ATOM 546 C CA . TYR A 1 78 ? 14.628 -9.186 -41.170 1.00 42.50 78 TYR A CA 1
ATOM 547 C C . TYR A 1 78 ? 15.942 -9.809 -41.665 1.00 42.50 78 TYR A C 1
ATOM 549 O O . TYR A 1 78 ? 16.141 -9.936 -42.866 1.00 42.50 78 TYR A O 1
ATOM 557 N N . LEU A 1 79 ? 16.824 -10.246 -40.755 1.00 43.25 79 LEU A N 1
ATOM 558 C CA . LEU A 1 79 ? 18.060 -10.947 -41.135 1.00 43.25 79 LEU A CA 1
ATOM 559 C C . LEU A 1 79 ? 17.776 -12.287 -41.826 1.00 43.25 79 LEU A C 1
ATOM 561 O O . LEU A 1 79 ? 18.437 -12.613 -42.803 1.00 43.25 79 LEU A O 1
ATOM 565 N N . ALA A 1 80 ? 16.769 -13.021 -41.354 1.00 40.38 80 ALA A N 1
ATOM 566 C CA . ALA A 1 80 ? 16.305 -14.276 -41.921 1.00 40.38 80 ALA A CA 1
ATOM 567 C C . ALA A 1 80 ? 15.655 -14.062 -43.291 1.00 40.38 80 ALA A C 1
ATOM 569 O O . ALA A 1 80 ? 15.952 -14.814 -44.207 1.00 40.38 80 ALA A O 1
ATOM 570 N N . ALA A 1 81 ? 14.850 -13.009 -43.465 1.00 39.78 81 ALA A N 1
ATOM 571 C CA . ALA A 1 81 ? 14.274 -12.657 -44.765 1.00 39.78 81 ALA A CA 1
ATOM 572 C C . ALA A 1 81 ? 15.344 -12.256 -45.803 1.00 39.78 81 ALA A C 1
ATOM 574 O O . ALA A 1 81 ? 15.266 -12.663 -46.958 1.00 39.78 81 ALA A O 1
ATOM 575 N N . VAL A 1 82 ? 16.375 -11.505 -45.392 1.00 39.34 82 VAL A N 1
ATOM 576 C CA . VAL A 1 82 ? 17.516 -11.138 -46.258 1.00 39.34 82 VAL A CA 1
ATOM 577 C C . VAL A 1 82 ? 18.365 -12.364 -46.632 1.00 39.34 82 VAL A C 1
ATOM 579 O O . VAL A 1 82 ? 18.864 -12.456 -47.751 1.00 39.34 82 VAL A O 1
ATOM 582 N N . GLU A 1 83 ? 18.536 -13.314 -45.713 1.00 42.44 83 GLU A N 1
ATOM 583 C CA . GLU A 1 83 ? 19.200 -14.604 -45.955 1.00 42.44 83 GLU A CA 1
ATOM 584 C C . GLU A 1 83 ? 18.361 -15.531 -46.861 1.00 42.44 83 GLU A C 1
ATOM 586 O O . GLU A 1 83 ? 18.909 -16.206 -47.734 1.00 42.44 83 GLU A O 1
ATOM 591 N N . GLU A 1 84 ? 17.034 -15.523 -46.717 1.00 40.78 84 GLU A N 1
ATOM 592 C CA . GLU A 1 84 ? 16.097 -16.294 -47.544 1.00 40.78 84 GLU A CA 1
ATOM 593 C C . GLU A 1 84 ? 16.057 -15.775 -48.990 1.00 40.78 84 GLU A C 1
ATOM 595 O O . GLU A 1 84 ? 16.113 -16.572 -49.927 1.00 40.78 84 GLU A O 1
ATOM 600 N N . GLU A 1 85 ? 16.105 -14.452 -49.198 1.00 39.69 85 GLU A N 1
ATOM 601 C CA . GLU A 1 85 ? 16.330 -13.842 -50.522 1.00 39.69 85 GLU A CA 1
ATOM 602 C C . GLU A 1 85 ? 17.679 -14.245 -51.145 1.00 39.69 85 GLU A C 1
ATOM 604 O O . GLU A 1 85 ? 17.809 -14.301 -52.370 1.00 39.69 85 GLU A O 1
ATOM 609 N N . ARG A 1 86 ? 18.685 -14.569 -50.321 1.00 41.56 86 ARG A N 1
ATOM 610 C CA . ARG A 1 86 ? 19.986 -15.107 -50.759 1.00 41.56 86 ARG A CA 1
ATOM 611 C C . ARG A 1 86 ? 19.977 -16.631 -50.957 1.00 41.56 86 ARG A C 1
ATOM 613 O O . ARG A 1 86 ? 21.008 -17.192 -51.325 1.00 41.56 86 ARG A O 1
ATOM 620 N N . GLY A 1 87 ? 18.831 -17.292 -50.772 1.00 31.50 87 GLY A N 1
ATOM 621 C CA . GLY A 1 87 ? 18.640 -18.728 -50.994 1.00 31.50 87 GLY A CA 1
ATOM 622 C C . GLY A 1 87 ? 18.880 -19.621 -49.770 1.00 31.50 87 GLY A C 1
ATOM 623 O O . GLY A 1 87 ? 18.869 -20.845 -49.915 1.00 31.50 87 GLY A O 1
ATOM 624 N N . ASN A 1 88 ? 19.072 -19.051 -48.575 1.00 39.38 88 ASN A N 1
ATOM 625 C CA . ASN A 1 88 ? 19.240 -19.804 -47.330 1.00 39.38 88 ASN A CA 1
ATOM 626 C C . ASN A 1 88 ? 17.884 -19.959 -46.614 1.00 39.38 88 ASN A C 1
ATOM 628 O O . ASN A 1 88 ? 17.336 -19.002 -46.080 1.00 39.38 88 ASN A O 1
ATOM 632 N N . VAL A 1 89 ? 17.322 -21.173 -46.600 1.00 34.78 89 VAL A N 1
ATOM 633 C CA . VAL A 1 89 ? 15.984 -21.449 -46.037 1.00 34.78 89 VAL A CA 1
ATOM 634 C C . VAL A 1 89 ? 16.065 -21.794 -44.544 1.00 34.78 89 VAL A C 1
ATOM 636 O O . VAL A 1 89 ? 16.803 -22.700 -44.153 1.00 34.78 89 VAL A O 1
ATOM 639 N N . PHE A 1 90 ? 15.251 -21.133 -43.713 1.00 40.66 90 PHE A N 1
ATOM 640 C CA . PHE A 1 90 ? 15.093 -21.447 -42.285 1.00 40.66 90 PHE A CA 1
ATOM 641 C C . PHE A 1 90 ? 13.874 -22.354 -42.036 1.00 40.66 90 PHE A C 1
ATOM 643 O O . PHE A 1 90 ? 12.845 -22.203 -42.696 1.00 40.66 90 PHE A O 1
ATOM 650 N N . PRO A 1 91 ? 13.922 -23.288 -41.068 1.00 36.41 91 PRO A N 1
ATOM 651 C CA . PRO A 1 91 ? 12.755 -24.093 -40.724 1.00 36.41 91 PRO A CA 1
ATOM 652 C C . PRO A 1 91 ? 11.701 -23.256 -39.978 1.00 36.41 91 PRO A C 1
ATOM 654 O O . PRO A 1 91 ? 12.004 -22.546 -39.021 1.00 36.41 91 PRO A O 1
ATOM 657 N N . GLY A 1 92 ? 10.441 -23.361 -40.410 1.00 34.41 92 GLY A N 1
ATOM 658 C CA . GLY A 1 92 ? 9.309 -22.650 -39.811 1.00 34.41 92 GLY A CA 1
ATOM 659 C C . GLY A 1 92 ? 8.933 -23.115 -38.390 1.00 34.41 92 GLY A C 1
ATOM 660 O O . GLY A 1 92 ? 9.459 -24.111 -37.880 1.00 34.41 92 GLY A O 1
ATOM 661 N N . PRO A 1 93 ? 7.987 -22.414 -37.731 1.00 29.77 93 PRO A N 1
ATOM 662 C CA . PRO A 1 93 ? 7.550 -22.697 -36.363 1.00 29.77 93 PRO A CA 1
ATOM 663 C C . PRO A 1 93 ? 6.788 -24.033 -36.291 1.00 29.77 93 PRO A C 1
ATOM 665 O O . PRO A 1 93 ? 5.571 -24.096 -36.432 1.00 29.77 93 PRO A O 1
ATOM 668 N N . GLY A 1 94 ? 7.537 -25.117 -36.099 1.00 36.44 94 GLY A N 1
ATOM 669 C CA . GLY A 1 94 ? 7.038 -26.496 -36.036 1.00 36.44 94 GLY A CA 1
ATOM 670 C C . GLY A 1 94 ? 8.133 -27.570 -36.022 1.00 36.44 94 GLY A C 1
ATOM 671 O O . GLY A 1 94 ? 7.819 -28.759 -36.002 1.00 36.44 94 GLY A O 1
ATOM 672 N N . ALA A 1 95 ? 9.412 -27.179 -36.034 1.00 35.59 95 ALA A N 1
ATOM 673 C CA . ALA A 1 95 ? 10.526 -28.117 -36.003 1.00 35.59 95 ALA A CA 1
ATOM 674 C C . ALA A 1 95 ? 10.567 -28.917 -34.681 1.00 35.59 95 ALA A C 1
ATOM 676 O O . ALA A 1 95 ? 10.338 -28.349 -33.606 1.00 35.59 95 ALA A O 1
ATOM 677 N N . PRO A 1 96 ? 10.854 -30.232 -34.733 1.00 28.97 96 PRO A N 1
ATOM 678 C CA . PRO A 1 96 ? 10.905 -31.075 -33.546 1.00 28.97 96 PRO A CA 1
ATOM 679 C C . PRO A 1 96 ? 11.994 -30.600 -32.562 1.00 28.97 96 PRO A C 1
ATOM 681 O O . PRO A 1 96 ? 13.029 -30.081 -32.991 1.00 28.97 96 PRO A O 1
ATOM 684 N N . PRO A 1 97 ? 11.805 -30.793 -31.240 1.00 29.28 97 PRO A N 1
ATOM 685 C CA . PRO A 1 97 ? 12.811 -30.427 -30.252 1.00 29.28 97 PRO A CA 1
ATOM 686 C C . PRO A 1 97 ? 14.071 -31.273 -30.477 1.00 29.28 97 PRO A C 1
ATOM 688 O O . PRO A 1 97 ? 14.049 -32.483 -30.265 1.00 29.28 97 PRO A O 1
ATOM 691 N N . GLY A 1 98 ? 15.147 -30.633 -30.943 1.00 33.47 98 GLY A N 1
ATOM 692 C CA . GLY A 1 98 ? 16.398 -31.290 -31.340 1.00 33.47 98 GLY A CA 1
ATOM 693 C C . GLY A 1 98 ? 16.828 -31.040 -32.790 1.00 33.47 98 GLY A C 1
ATOM 694 O O . GLY A 1 98 ? 17.922 -31.453 -33.157 1.00 33.47 98 GLY A O 1
ATOM 695 N N . ALA A 1 99 ? 16.024 -30.349 -33.606 1.00 30.45 99 ALA A N 1
ATOM 696 C CA . ALA A 1 99 ? 16.515 -29.800 -34.867 1.00 30.45 99 ALA A CA 1
ATOM 697 C C . ALA A 1 99 ? 17.549 -28.699 -34.561 1.00 30.45 99 ALA A C 1
ATOM 699 O O . ALA A 1 99 ? 17.194 -27.641 -34.036 1.00 30.45 99 ALA A O 1
ATOM 700 N N . GLU A 1 100 ? 18.830 -28.967 -34.826 1.00 31.86 100 GLU A N 1
ATOM 701 C CA . GLU A 1 100 ? 19.878 -27.946 -34.776 1.00 31.86 100 GLU A CA 1
ATOM 702 C C . GLU A 1 100 ? 19.530 -26.849 -35.785 1.00 31.86 100 GLU A C 1
ATOM 704 O O . GLU A 1 100 ? 19.455 -27.081 -36.992 1.00 31.86 100 GLU A O 1
ATOM 709 N N . TRP A 1 101 ? 19.248 -25.654 -35.272 1.00 36.62 101 TRP A N 1
ATOM 710 C CA . TRP A 1 101 ? 18.999 -24.482 -36.096 1.00 36.62 101 TRP A CA 1
ATOM 711 C C . TRP A 1 101 ? 20.282 -24.135 -36.849 1.00 36.62 101 TRP A C 1
ATOM 713 O O . TRP A 1 101 ? 21.337 -23.960 -36.237 1.00 36.62 101 TRP A O 1
ATOM 723 N N . MET A 1 102 ? 20.183 -24.044 -38.174 1.00 32.69 102 MET A N 1
ATOM 724 C CA . MET A 1 102 ? 21.299 -23.656 -39.029 1.00 32.69 102 MET A CA 1
ATOM 725 C C . MET A 1 102 ? 21.781 -22.246 -38.626 1.00 32.69 102 MET A C 1
ATOM 727 O O . MET A 1 102 ? 20.943 -21.373 -38.372 1.00 32.69 102 MET A O 1
ATOM 731 N N . PRO A 1 103 ? 23.099 -22.011 -38.496 1.00 34.19 103 PRO A N 1
ATOM 732 C CA . PRO A 1 103 ? 23.631 -20.713 -38.090 1.00 34.19 103 PRO A CA 1
ATOM 733 C C . PRO A 1 103 ? 23.198 -19.612 -39.067 1.00 34.19 103 PRO A C 1
ATOM 735 O O . PRO A 1 103 ? 23.166 -19.840 -40.271 1.00 34.19 103 PRO A O 1
ATOM 738 N N . LEU A 1 104 ? 22.933 -18.409 -38.539 1.00 38.41 104 LEU A N 1
ATOM 739 C CA . LEU A 1 104 ? 22.516 -17.198 -39.277 1.00 38.41 104 LEU A CA 1
ATOM 740 C C . LEU A 1 104 ? 23.453 -16.779 -40.431 1.00 38.41 104 LEU A C 1
ATOM 742 O O . LEU A 1 104 ? 23.097 -15.867 -41.158 1.00 38.41 104 LEU A O 1
ATOM 746 N N . LEU A 1 105 ? 24.643 -17.381 -40.548 1.00 42.88 105 LEU A N 1
ATOM 747 C CA . LEU A 1 105 ? 25.648 -17.136 -41.587 1.00 42.88 105 LEU A CA 1
ATOM 748 C C . LEU A 1 105 ? 26.511 -18.398 -41.760 1.00 42.88 105 LEU A C 1
ATOM 750 O O . LEU A 1 105 ? 27.377 -18.621 -40.910 1.00 42.88 105 LEU A O 1
ATOM 754 N N . PRO A 1 106 ? 26.327 -19.246 -42.784 1.00 35.91 106 PRO A N 1
ATOM 755 C CA . PRO A 1 106 ? 27.122 -20.461 -42.948 1.00 35.91 106 PRO A CA 1
ATOM 756 C C . PRO A 1 106 ? 28.532 -20.127 -43.473 1.00 35.91 106 PRO A C 1
ATOM 758 O O . PRO A 1 106 ? 28.700 -19.779 -44.637 1.00 35.91 106 PRO A O 1
ATOM 761 N N . GLY A 1 107 ? 29.575 -20.245 -42.638 1.00 41.00 107 GLY A N 1
ATOM 762 C CA . GLY A 1 107 ? 30.958 -20.067 -43.101 1.00 41.00 107 GLY A CA 1
ATOM 763 C C . GLY A 1 107 ? 32.031 -20.042 -42.000 1.00 41.00 107 GLY A C 1
ATOM 764 O O . GLY A 1 107 ? 31.716 -19.812 -40.831 1.00 41.00 107 GLY A O 1
ATOM 765 N N . PRO A 1 108 ? 33.318 -20.265 -42.344 1.00 43.88 108 PRO A N 1
ATOM 766 C CA . PRO A 1 108 ? 34.434 -20.120 -41.407 1.00 43.88 108 PRO A CA 1
ATOM 767 C C . PRO A 1 108 ? 34.477 -18.697 -40.804 1.00 43.88 108 PRO A C 1
ATOM 769 O O . PRO A 1 108 ? 34.015 -17.754 -41.449 1.00 43.88 108 PRO A O 1
ATOM 772 N N . PRO A 1 109 ? 35.064 -18.486 -39.606 1.00 40.81 109 PRO A N 1
ATOM 773 C CA . PRO A 1 109 ? 34.953 -17.231 -38.843 1.00 40.81 109 PRO A CA 1
ATOM 774 C C . PRO A 1 109 ? 35.304 -15.948 -39.614 1.00 40.81 109 PRO A C 1
ATOM 776 O O . PRO A 1 109 ? 34.738 -14.892 -39.343 1.00 40.81 109 PRO A O 1
ATOM 779 N N . GLY A 1 110 ? 36.222 -16.030 -40.584 1.00 42.22 110 GLY A N 1
ATOM 780 C CA . GLY A 1 110 ? 36.596 -14.902 -41.444 1.00 42.22 110 GLY A CA 1
ATOM 781 C C . GLY A 1 110 ? 35.557 -14.543 -42.515 1.00 42.22 110 GLY A C 1
ATOM 782 O O . GLY A 1 110 ? 35.464 -13.383 -42.898 1.00 42.22 110 GLY A O 1
ATOM 783 N N . GLN A 1 111 ? 34.756 -15.508 -42.968 1.00 42.62 111 GLN A N 1
ATOM 784 C CA . GLN A 1 111 ? 33.724 -15.323 -43.992 1.00 42.62 111 GLN A CA 1
ATOM 785 C C . GLN A 1 111 ? 32.430 -14.789 -43.363 1.00 42.62 111 GLN A C 1
ATOM 787 O O . GLN A 1 111 ? 31.912 -13.772 -43.807 1.00 42.62 111 GLN A O 1
ATOM 792 N N . ALA A 1 112 ? 32.034 -15.333 -42.207 1.00 43.38 112 ALA A N 1
ATOM 793 C CA . ALA A 1 112 ? 30.936 -14.789 -41.404 1.00 43.38 112 ALA A CA 1
ATOM 794 C C . ALA A 1 112 ? 31.191 -13.338 -40.940 1.00 43.38 112 ALA A C 1
ATOM 796 O O . ALA A 1 112 ? 30.267 -12.534 -40.857 1.00 43.38 112 ALA A O 1
ATOM 797 N N . ALA A 1 113 ? 32.448 -12.971 -40.661 1.00 40.12 113 ALA A N 1
ATOM 798 C CA . ALA A 1 113 ? 32.828 -11.590 -40.361 1.00 40.12 113 ALA A CA 1
ATOM 799 C C . ALA A 1 113 ? 32.648 -10.649 -41.568 1.00 40.12 113 ALA A C 1
ATOM 801 O O . ALA A 1 113 ? 32.161 -9.528 -41.409 1.00 40.12 113 ALA A O 1
ATOM 802 N N . ALA A 1 114 ? 32.996 -11.107 -42.775 1.00 42.94 114 ALA A N 1
ATOM 803 C CA . ALA A 1 114 ? 32.785 -10.356 -44.011 1.00 42.94 114 ALA A CA 1
ATOM 804 C C . ALA A 1 114 ? 31.288 -10.189 -44.328 1.00 42.94 114 ALA A C 1
ATOM 806 O O . ALA A 1 114 ? 30.862 -9.093 -44.695 1.00 42.94 114 ALA A O 1
ATOM 807 N N . ASP A 1 115 ? 30.483 -11.227 -44.098 1.00 46.22 115 ASP A N 1
ATOM 808 C CA . ASP A 1 115 ? 29.037 -11.201 -44.330 1.00 46.22 115 ASP A CA 1
ATOM 809 C C . ASP A 1 115 ? 28.297 -10.314 -43.321 1.00 46.22 115 ASP A C 1
ATOM 811 O O . ASP A 1 115 ? 27.450 -9.516 -43.724 1.00 46.22 115 ASP A O 1
ATOM 815 N N . LEU A 1 116 ? 28.675 -10.352 -42.033 1.00 49.19 116 LEU A N 1
ATOM 816 C CA . LEU A 1 116 ? 28.201 -9.382 -41.036 1.00 49.19 116 LEU A CA 1
ATOM 817 C C . LEU A 1 116 ? 28.569 -7.956 -41.450 1.00 49.19 116 LEU A C 1
ATOM 819 O O . LEU A 1 116 ? 27.730 -7.062 -41.392 1.00 49.19 116 LEU A O 1
ATOM 823 N N . THR A 1 117 ? 29.807 -7.735 -41.896 1.00 45.69 117 THR A N 1
ATOM 824 C CA . THR A 1 117 ? 30.278 -6.411 -42.324 1.00 45.69 117 THR A CA 1
ATOM 825 C C . THR A 1 117 ? 29.491 -5.897 -43.529 1.00 45.69 117 THR A C 1
ATOM 827 O O . THR A 1 117 ? 29.079 -4.739 -43.522 1.00 45.69 117 THR A O 1
ATOM 830 N N . MET A 1 118 ? 29.214 -6.738 -44.532 1.00 49.03 118 MET A N 1
ATOM 831 C CA . MET A 1 118 ? 28.388 -6.359 -45.684 1.00 49.03 118 MET A CA 1
ATOM 832 C C . MET A 1 118 ? 26.931 -6.103 -45.303 1.00 49.03 118 MET A C 1
ATOM 834 O O . MET A 1 118 ? 26.373 -5.094 -45.715 1.00 49.03 118 MET A O 1
ATOM 838 N N . LEU A 1 119 ? 26.326 -6.964 -44.485 1.00 51.81 119 LEU A N 1
ATOM 839 C CA . LEU A 1 119 ? 24.963 -6.801 -43.978 1.00 51.81 119 LEU A CA 1
ATOM 840 C C . LEU A 1 119 ? 24.813 -5.488 -43.191 1.00 51.81 119 LEU A C 1
ATOM 842 O O . LEU A 1 119 ? 23.880 -4.718 -43.424 1.00 51.81 119 LEU A O 1
ATOM 846 N N . PHE A 1 120 ? 25.757 -5.187 -42.293 1.00 52.78 120 PHE A N 1
ATOM 847 C CA . PHE A 1 120 ? 25.766 -3.931 -41.542 1.00 52.78 120 PHE A CA 1
ATOM 848 C C . PHE A 1 120 ? 26.063 -2.720 -42.436 1.00 52.78 120 PHE A C 1
ATOM 850 O O . PHE A 1 120 ? 25.472 -1.662 -42.218 1.00 52.78 120 PHE A O 1
ATOM 857 N N . ALA A 1 121 ? 26.918 -2.855 -43.454 1.00 50.22 121 ALA A N 1
ATOM 858 C CA . ALA A 1 121 ? 27.190 -1.803 -44.434 1.00 50.22 121 ALA A CA 1
ATOM 859 C C . ALA A 1 121 ? 25.995 -1.535 -45.366 1.00 50.22 121 ALA A C 1
ATOM 861 O O . ALA A 1 121 ? 25.739 -0.384 -45.704 1.00 50.22 121 ALA A O 1
ATOM 862 N N . GLU A 1 122 ? 25.225 -2.557 -45.736 1.00 49.88 122 GLU A N 1
ATOM 863 C CA . GLU A 1 122 ? 24.028 -2.461 -46.579 1.00 49.88 122 GLU A CA 1
ATOM 864 C C . GLU A 1 122 ? 22.853 -1.833 -45.812 1.00 49.88 122 GLU A C 1
ATOM 866 O O . GLU A 1 122 ? 22.202 -0.913 -46.313 1.00 49.88 122 GLU A O 1
ATOM 871 N N . VAL A 1 123 ? 22.652 -2.239 -44.550 1.00 49.44 123 VAL A N 1
ATOM 872 C CA . VAL A 1 123 ? 21.723 -1.573 -43.621 1.00 49.44 123 VAL A CA 1
ATOM 873 C C . VAL A 1 123 ? 22.155 -0.125 -43.375 1.00 49.44 123 VAL A C 1
ATOM 875 O O . VAL A 1 123 ? 21.310 0.762 -43.375 1.00 49.44 123 VAL A O 1
ATOM 878 N N . SER A 1 124 ? 23.456 0.152 -43.244 1.00 48.47 124 SER A N 1
ATOM 879 C CA . SER A 1 124 ? 23.978 1.520 -43.082 1.00 48.47 124 SER A CA 1
ATOM 880 C C . SER A 1 124 ? 23.875 2.376 -44.344 1.00 48.47 124 SER A C 1
ATOM 882 O O . SER A 1 124 ? 23.616 3.575 -44.250 1.00 48.47 124 SER A O 1
ATOM 884 N N . GLY A 1 125 ? 24.031 1.773 -45.523 1.00 43.41 125 GLY A N 1
ATOM 885 C CA . GLY A 1 125 ? 24.002 2.449 -46.818 1.00 43.41 125 GLY A CA 1
ATOM 886 C C . GLY A 1 125 ? 22.597 2.789 -47.322 1.00 43.41 125 GLY A C 1
ATOM 887 O O . GLY A 1 125 ? 22.434 3.788 -48.019 1.00 43.41 125 GLY A O 1
ATOM 888 N N . ARG A 1 126 ? 21.565 2.013 -46.955 1.00 44.06 126 ARG A N 1
ATOM 889 C CA . ARG A 1 126 ? 20.174 2.229 -47.410 1.00 44.06 126 ARG A CA 1
ATOM 890 C C . ARG A 1 126 ? 19.389 3.288 -46.620 1.00 44.06 126 ARG A C 1
ATOM 892 O O . ARG A 1 126 ? 18.336 3.712 -47.081 1.00 44.06 126 ARG A O 1
ATOM 899 N N . VAL A 1 127 ? 19.886 3.765 -45.475 1.00 49.47 127 VAL A N 1
ATOM 900 C CA . VAL A 1 127 ? 19.178 4.737 -44.602 1.00 49.47 127 VAL A CA 1
ATOM 901 C C . VAL A 1 127 ? 19.676 6.185 -44.819 1.00 49.47 127 VAL A C 1
ATOM 903 O O . VAL A 1 127 ? 19.708 7.025 -43.919 1.00 49.47 127 VAL A O 1
ATOM 906 N N . ALA A 1 128 ? 20.066 6.521 -46.050 1.00 39.03 128 ALA A N 1
ATOM 907 C CA . ALA A 1 128 ? 20.466 7.874 -46.433 1.00 39.03 128 ALA A CA 1
ATOM 908 C C . ALA A 1 128 ? 19.237 8.796 -46.603 1.00 39.03 128 ALA A C 1
ATOM 910 O O . ALA A 1 128 ? 18.755 9.017 -47.708 1.00 39.03 128 ALA A O 1
ATOM 911 N N . GLY A 1 129 ? 18.718 9.332 -45.491 1.00 42.28 129 GLY A N 1
ATOM 912 C CA . GLY A 1 129 ? 17.560 10.246 -45.485 1.00 42.28 129 GLY A CA 1
ATOM 913 C C . GLY A 1 129 ? 17.420 11.120 -44.231 1.00 42.28 129 GLY A C 1
ATOM 914 O O . GLY A 1 129 ? 16.329 11.573 -43.906 1.00 42.28 129 GLY A O 1
ATOM 915 N N . GLY A 1 130 ? 18.498 11.323 -43.464 1.00 40.22 130 GLY A N 1
ATOM 916 C CA . GLY A 1 130 ? 18.472 12.098 -42.208 1.00 40.22 130 GLY A CA 1
ATOM 917 C C . GLY A 1 130 ? 18.053 11.301 -40.960 1.00 40.22 130 GLY A C 1
ATOM 918 O O . GLY A 1 130 ? 18.339 11.731 -39.835 1.00 40.22 130 GLY A O 1
ATOM 919 N N . VAL A 1 131 ? 17.484 10.105 -41.144 1.00 39.94 131 VAL A N 1
ATOM 920 C CA . VAL A 1 131 ? 17.311 9.079 -40.104 1.00 39.94 131 VAL A CA 1
ATOM 921 C C . VAL A 1 131 ? 18.635 8.326 -39.961 1.00 39.94 131 VAL A C 1
ATOM 923 O O . VAL A 1 131 ? 18.934 7.412 -40.708 1.00 39.94 131 VAL A O 1
ATOM 926 N N . LEU A 1 132 ? 19.493 8.749 -39.036 1.00 42.53 132 LEU A N 1
ATOM 927 C CA . LEU A 1 132 ? 20.730 8.021 -38.735 1.00 42.53 132 LEU A CA 1
ATOM 928 C C . LEU A 1 132 ? 20.423 6.849 -37.795 1.00 42.53 132 LEU A C 1
ATOM 930 O O . LEU A 1 132 ? 19.685 7.013 -36.823 1.00 42.53 132 LEU A O 1
ATOM 934 N N . ILE A 1 133 ? 21.011 5.689 -38.089 1.00 43.88 133 ILE A N 1
ATOM 935 C CA . ILE A 1 133 ? 20.880 4.439 -37.330 1.00 43.88 133 ILE A CA 1
ATOM 936 C C . ILE A 1 133 ? 21.260 4.674 -35.858 1.00 43.88 133 ILE A C 1
ATOM 938 O O . ILE A 1 133 ? 22.421 4.894 -35.519 1.00 43.88 133 ILE A O 1
ATOM 942 N N . GLY A 1 134 ? 20.253 4.649 -34.980 1.00 47.12 134 GLY A N 1
ATOM 943 C CA . GLY A 1 134 ? 20.422 4.349 -33.555 1.00 47.12 134 GLY A CA 1
ATOM 944 C C . GLY A 1 134 ? 20.742 2.859 -33.357 1.00 47.12 134 GLY A C 1
ATOM 945 O O . GLY A 1 134 ? 20.657 2.101 -34.316 1.00 47.12 134 GLY A O 1
ATOM 946 N N . PRO A 1 135 ? 21.132 2.425 -32.146 1.00 49.12 135 PRO A N 1
ATOM 947 C CA . PRO A 1 135 ? 21.805 1.143 -31.900 1.00 49.12 135 PRO A CA 1
ATOM 948 C C . PRO A 1 135 ? 21.117 -0.029 -32.611 1.00 49.12 135 PRO A C 1
ATOM 950 O O . PRO A 1 135 ? 19.915 -0.224 -32.449 1.00 49.12 135 PRO A O 1
ATOM 953 N N . VAL A 1 136 ? 21.875 -0.815 -33.384 1.00 49.44 136 VAL A N 1
ATOM 954 C CA . VAL A 1 136 ? 21.355 -2.045 -33.987 1.00 49.44 136 VAL A CA 1
ATOM 955 C C . VAL A 1 136 ? 21.065 -3.044 -32.868 1.00 49.44 136 VAL A C 1
ATOM 957 O O . VAL A 1 136 ? 21.960 -3.568 -32.207 1.00 49.44 136 VAL A O 1
ATOM 960 N N . ILE A 1 137 ? 19.777 -3.256 -32.617 1.00 54.12 137 ILE A N 1
ATOM 961 C CA . ILE A 1 137 ? 19.267 -4.121 -31.557 1.00 54.12 137 ILE A CA 1
ATOM 962 C C . ILE A 1 137 ? 19.082 -5.512 -32.137 1.00 54.12 137 ILE A C 1
ATOM 964 O O . ILE A 1 137 ? 18.143 -5.767 -32.881 1.00 54.12 137 ILE A O 1
ATOM 968 N N . LEU A 1 138 ? 19.987 -6.405 -31.766 1.00 50.69 138 LEU A N 1
ATOM 969 C CA . LEU A 1 138 ? 19.940 -7.811 -32.130 1.00 50.69 138 LEU A CA 1
ATOM 970 C C . LEU A 1 138 ? 18.837 -8.479 -31.299 1.00 50.69 138 LEU A C 1
ATOM 972 O O . LEU A 1 138 ? 19.012 -8.731 -30.108 1.00 50.69 138 LEU A O 1
ATOM 976 N N . ALA A 1 139 ? 17.663 -8.657 -31.901 1.00 43.00 139 ALA A N 1
ATOM 977 C CA . ALA A 1 139 ? 16.512 -9.312 -31.273 1.00 43.00 139 ALA A CA 1
ATOM 978 C C . ALA A 1 139 ? 16.441 -10.811 -31.648 1.00 43.00 139 ALA A C 1
ATOM 980 O O . ALA A 1 139 ? 17.316 -11.287 -32.349 1.00 43.00 139 ALA A O 1
ATOM 981 N N . GLY A 1 140 ? 15.415 -11.542 -31.191 1.00 44.84 140 GLY A N 1
ATOM 982 C CA . GLY A 1 140 ? 15.091 -12.951 -31.525 1.00 44.84 140 GLY A CA 1
ATOM 983 C C . GLY A 1 140 ? 15.996 -14.031 -30.911 1.00 44.84 140 GLY A C 1
ATOM 984 O O . GLY A 1 140 ? 16.897 -13.690 -30.159 1.00 44.84 140 GLY A O 1
ATOM 985 N N . PRO A 1 141 ? 15.701 -15.332 -31.121 1.00 40.84 141 PRO A N 1
ATOM 986 C CA . PRO A 1 141 ? 16.084 -16.424 -30.209 1.00 40.84 141 PRO A CA 1
ATOM 987 C C . PRO A 1 141 ? 17.590 -16.702 -30.104 1.00 40.84 141 PRO A C 1
ATOM 989 O O . PRO A 1 141 ? 18.012 -17.388 -29.174 1.00 40.84 141 PRO A O 1
ATOM 992 N N . ASN A 1 142 ? 18.398 -16.145 -31.009 1.00 45.59 142 ASN A N 1
ATOM 993 C CA . ASN A 1 142 ? 19.835 -16.373 -31.092 1.00 45.59 142 ASN A CA 1
ATOM 994 C C . ASN A 1 142 ? 20.582 -15.031 -31.133 1.00 45.59 142 ASN A C 1
ATOM 996 O O . ASN A 1 142 ? 20.213 -14.138 -31.895 1.00 45.59 142 ASN A O 1
ATOM 1000 N N . ALA A 1 143 ? 21.653 -14.889 -30.344 1.00 49.34 143 ALA A N 1
ATOM 1001 C CA . ALA A 1 143 ? 22.601 -13.794 -30.537 1.00 49.34 143 ALA A CA 1
ATOM 1002 C C . ALA A 1 143 ? 23.342 -14.009 -31.874 1.00 49.34 143 ALA A C 1
ATOM 1004 O O . ALA A 1 143 ? 23.729 -15.141 -32.162 1.00 49.34 143 ALA A O 1
ATOM 1005 N N . PRO A 1 144 ? 23.558 -12.976 -32.702 1.00 48.47 144 PRO A N 1
ATOM 1006 C CA . PRO A 1 144 ? 24.285 -13.134 -33.956 1.00 48.47 144 PRO A CA 1
ATOM 1007 C C . PRO A 1 144 ? 25.755 -13.469 -33.697 1.00 48.47 144 PRO A C 1
ATOM 1009 O O . PRO A 1 144 ? 26.433 -12.850 -32.871 1.00 48.47 144 PRO A O 1
ATOM 1012 N N . GLY A 1 145 ? 26.246 -14.446 -34.449 1.00 47.38 145 GLY A N 1
ATOM 1013 C CA . GLY A 1 145 ? 27.576 -15.022 -34.298 1.00 47.38 145 GLY A CA 1
ATOM 1014 C C . GLY A 1 145 ? 27.535 -16.457 -33.778 1.00 47.38 145 GLY A C 1
ATOM 1015 O O . GLY A 1 145 ? 26.506 -16.970 -33.347 1.00 47.38 145 GLY A O 1
ATOM 1016 N N . TYR A 1 146 ? 28.688 -17.112 -33.836 1.00 53.31 146 TYR A N 1
ATOM 1017 C CA . TYR A 1 146 ? 28.883 -18.448 -33.285 1.00 53.31 146 TYR A CA 1
ATOM 1018 C C . TYR A 1 146 ? 29.206 -18.354 -31.786 1.00 53.31 146 TYR A C 1
ATOM 1020 O O . TYR A 1 146 ? 29.884 -17.399 -31.391 1.00 53.31 146 TYR A O 1
ATOM 1028 N N . PRO A 1 147 ? 28.836 -19.347 -30.953 1.00 52.69 147 PRO A N 1
ATOM 1029 C CA . PRO A 1 147 ? 29.337 -19.457 -29.579 1.00 52.69 147 PRO A CA 1
ATOM 1030 C C . PRO A 1 147 ? 30.869 -19.321 -29.490 1.00 52.69 147 PRO A C 1
ATOM 1032 O O . PRO A 1 147 ? 31.372 -18.670 -28.575 1.00 52.69 147 PRO A O 1
ATOM 1035 N N . ASP A 1 148 ? 31.583 -19.825 -30.504 1.00 57.44 148 ASP A N 1
ATOM 1036 C CA . ASP A 1 148 ? 33.048 -19.789 -30.611 1.00 57.44 148 ASP A CA 1
ATOM 1037 C C . ASP A 1 148 ? 33.607 -18.508 -31.271 1.00 57.44 148 ASP A C 1
ATOM 1039 O O . ASP A 1 148 ? 34.819 -18.308 -31.310 1.00 57.44 148 ASP A O 1
ATOM 1043 N N . ALA A 1 149 ? 32.750 -17.614 -31.785 1.00 62.81 149 ALA A N 1
ATOM 1044 C CA . ALA A 1 149 ? 33.150 -16.394 -32.503 1.00 62.81 149 ALA A CA 1
ATOM 1045 C C . ALA A 1 149 ? 32.628 -15.091 -31.866 1.00 62.81 149 ALA A C 1
ATOM 1047 O O . ALA A 1 149 ? 32.733 -14.023 -32.472 1.00 62.81 149 ALA A O 1
ATOM 1048 N N . LEU A 1 150 ? 32.111 -15.141 -30.631 1.00 70.19 150 LEU A N 1
ATOM 1049 C CA . LEU A 1 150 ? 31.582 -13.964 -29.923 1.00 70.19 150 LEU A CA 1
ATOM 1050 C C . LEU A 1 150 ? 32.599 -12.814 -29.804 1.00 70.19 150 LEU A C 1
ATOM 1052 O O . LEU A 1 150 ? 32.212 -11.649 -29.819 1.00 70.19 150 LEU A O 1
ATOM 1056 N N . GLU A 1 151 ? 33.898 -13.115 -29.726 1.00 73.44 151 GLU A N 1
ATOM 1057 C CA . GLU A 1 151 ? 34.972 -12.107 -29.696 1.00 73.44 151 GLU A CA 1
ATOM 1058 C C . GLU A 1 151 ? 35.145 -11.363 -31.023 1.00 73.44 151 GLU A C 1
ATOM 1060 O O . GLU A 1 151 ? 35.577 -10.209 -31.043 1.00 73.44 151 GLU A O 1
ATOM 1065 N N . VAL A 1 152 ? 34.830 -12.016 -32.142 1.00 68.44 152 VAL A N 1
ATOM 1066 C CA . VAL A 1 152 ? 34.845 -11.395 -33.470 1.00 68.44 152 VAL A CA 1
ATOM 1067 C C . VAL A 1 152 ? 33.627 -10.491 -33.605 1.00 68.44 152 VAL A C 1
ATOM 1069 O O . VAL A 1 152 ? 33.783 -9.326 -33.965 1.00 68.44 152 VAL A O 1
ATOM 1072 N N . THR A 1 153 ? 32.439 -10.975 -33.231 1.00 69.31 153 THR A N 1
ATOM 1073 C CA . THR A 1 153 ? 31.215 -10.161 -33.198 1.00 69.31 153 THR A CA 1
ATOM 1074 C C . THR A 1 153 ? 31.387 -8.927 -32.311 1.00 69.31 153 THR A C 1
ATOM 1076 O O . THR A 1 153 ? 31.056 -7.820 -32.728 1.00 69.31 153 THR A O 1
ATOM 1079 N N . ALA A 1 154 ? 31.951 -9.088 -31.109 1.00 72.62 154 ALA A N 1
ATOM 1080 C CA . ALA A 1 154 ? 32.198 -7.980 -30.189 1.00 72.62 154 ALA A CA 1
ATOM 1081 C C . ALA A 1 154 ? 33.126 -6.915 -30.791 1.00 72.62 154 ALA A C 1
ATOM 1083 O O . ALA A 1 154 ? 32.834 -5.728 -30.676 1.00 72.62 154 ALA A O 1
ATOM 1084 N N . ARG A 1 155 ? 34.209 -7.330 -31.466 1.00 71.12 155 ARG A N 1
ATOM 1085 C CA . ARG A 1 155 ? 35.121 -6.410 -32.164 1.00 71.12 155 ARG A CA 1
ATOM 1086 C C . ARG A 1 155 ? 34.406 -5.614 -33.249 1.00 71.12 155 ARG A C 1
ATOM 1088 O O . ARG A 1 155 ? 34.481 -4.398 -33.219 1.00 71.12 155 ARG A O 1
ATOM 1095 N N . HIS A 1 156 ? 33.619 -6.261 -34.107 1.00 66.56 156 HIS A N 1
ATOM 1096 C CA . HIS A 1 156 ? 32.865 -5.556 -35.152 1.00 66.56 156 HIS A CA 1
ATOM 1097 C C . HIS A 1 156 ? 31.824 -4.591 -34.574 1.00 66.56 156 HIS A C 1
ATOM 1099 O O . HIS A 1 156 ? 31.659 -3.490 -35.090 1.00 66.56 156 HIS A O 1
ATOM 1105 N N . ILE A 1 157 ? 31.145 -4.964 -33.480 1.00 68.31 157 ILE A N 1
ATOM 1106 C CA . ILE A 1 157 ? 30.234 -4.053 -32.771 1.00 68.31 157 ILE A CA 1
ATOM 1107 C C . ILE A 1 157 ? 30.988 -2.798 -32.313 1.00 68.31 157 ILE A C 1
ATOM 1109 O O . ILE A 1 157 ? 30.479 -1.693 -32.483 1.00 68.31 157 ILE A O 1
ATOM 1113 N N . LEU A 1 158 ? 32.194 -2.953 -31.760 1.00 70.06 158 LEU A N 1
ATOM 1114 C CA . LEU A 1 158 ? 33.018 -1.831 -31.306 1.00 70.06 158 LEU A CA 1
ATOM 1115 C C . LEU A 1 158 ? 33.572 -1.000 -32.476 1.00 70.06 158 LEU A C 1
ATOM 1117 O O . LEU A 1 158 ? 33.460 0.224 -32.437 1.00 70.06 158 LEU A O 1
ATOM 1121 N N . ASP A 1 159 ? 34.102 -1.644 -33.518 1.00 64.88 159 ASP A N 1
ATOM 1122 C CA . ASP A 1 159 ? 34.713 -0.999 -34.690 1.00 64.88 159 ASP A CA 1
ATOM 1123 C C . ASP A 1 159 ? 33.692 -0.179 -35.493 1.00 64.88 159 ASP A C 1
ATOM 1125 O O . ASP A 1 159 ? 33.993 0.915 -35.969 1.00 64.88 159 ASP A O 1
ATOM 1129 N N . LEU A 1 160 ? 32.454 -0.673 -35.594 1.00 61.81 160 LEU A N 1
ATOM 1130 C CA . LEU A 1 160 ? 31.338 0.023 -36.242 1.00 61.81 160 LEU A CA 1
ATOM 1131 C C . LEU A 1 160 ? 30.663 1.061 -35.325 1.00 61.81 160 LEU A C 1
ATOM 1133 O O . LEU A 1 160 ? 29.712 1.724 -35.740 1.00 61.81 160 LEU A O 1
ATOM 1137 N N . GLY A 1 161 ? 31.107 1.200 -34.069 1.00 60.75 161 GLY A N 1
ATOM 1138 C CA . GLY A 1 161 ? 30.504 2.109 -33.089 1.00 60.75 161 GLY A CA 1
ATOM 1139 C C . GLY A 1 161 ? 29.075 1.729 -32.672 1.00 60.75 161 GLY A C 1
ATOM 1140 O O . GLY A 1 161 ? 28.314 2.582 -32.206 1.00 60.75 161 GLY A O 1
ATOM 1141 N N . LEU A 1 162 ? 28.693 0.462 -32.844 1.00 64.50 162 LEU A N 1
ATOM 1142 C CA . LEU A 1 162 ? 27.375 -0.072 -32.513 1.00 64.50 162 LEU A CA 1
ATOM 1143 C C . LEU A 1 162 ? 27.245 -0.371 -31.010 1.00 64.50 162 LEU A C 1
ATOM 1145 O O . LEU A 1 162 ? 28.215 -0.415 -30.250 1.00 64.50 162 LEU A O 1
ATOM 1149 N N . ARG A 1 163 ? 26.004 -0.585 -30.559 1.00 68.12 163 ARG A N 1
ATOM 1150 C CA . ARG A 1 163 ? 25.696 -0.969 -29.173 1.00 68.12 163 ARG A CA 1
ATOM 1151 C C . ARG A 1 163 ? 24.721 -2.129 -29.149 1.00 68.12 163 ARG A C 1
ATOM 1153 O O . ARG A 1 163 ? 23.796 -2.171 -29.954 1.00 68.12 163 ARG A O 1
ATOM 1160 N N . LEU A 1 164 ? 24.892 -3.022 -28.181 1.00 70.25 164 LEU A N 1
ATOM 1161 C CA . LEU A 1 164 ? 24.066 -4.216 -28.041 1.00 70.25 164 LEU A CA 1
ATOM 1162 C C . LEU A 1 164 ? 22.713 -3.885 -27.392 1.00 70.25 164 LEU A C 1
ATOM 1164 O O . LEU A 1 164 ? 22.650 -3.470 -26.235 1.00 70.25 164 LEU A O 1
ATOM 1168 N N . GLY A 1 165 ? 21.621 -4.091 -28.120 1.00 71.94 165 GLY A N 1
ATOM 1169 C CA . GLY A 1 165 ? 20.264 -3.920 -27.603 1.00 71.94 165 GLY A CA 1
ATOM 1170 C C . GLY A 1 165 ? 19.771 -5.095 -26.756 1.00 71.94 165 GLY A C 1
ATOM 1171 O O . GLY A 1 165 ? 19.792 -6.231 -27.211 1.00 71.94 165 GLY A O 1
ATOM 1172 N N . LEU A 1 166 ? 19.267 -4.825 -25.551 1.00 72.56 166 LEU A N 1
ATOM 1173 C CA . LEU A 1 166 ? 18.600 -5.798 -24.681 1.00 72.56 166 LEU A CA 1
ATOM 1174 C C . LEU A 1 166 ? 17.089 -5.540 -24.707 1.00 72.56 166 LEU A C 1
ATOM 1176 O O . LEU A 1 166 ? 16.627 -4.533 -24.165 1.00 72.56 166 LEU A O 1
ATOM 1180 N N . VAL A 1 167 ? 16.330 -6.426 -25.359 1.00 72.25 167 VAL A N 1
ATOM 1181 C CA . VAL A 1 167 ? 14.879 -6.268 -25.574 1.00 72.25 167 VAL A CA 1
ATOM 1182 C C . VAL A 1 167 ? 14.086 -6.812 -24.393 1.00 72.25 167 VAL A C 1
ATOM 1184 O O . VAL A 1 167 ? 14.133 -8.008 -24.098 1.00 72.25 167 VAL A O 1
ATOM 1187 N N . GLU A 1 168 ? 13.379 -5.928 -23.687 1.00 69.56 168 GLU A N 1
ATOM 1188 C CA . GLU A 1 168 ? 12.503 -6.307 -22.577 1.00 69.56 168 GLU A CA 1
ATOM 1189 C C . GLU A 1 168 ? 11.243 -6.987 -23.093 1.00 69.56 168 GLU A C 1
ATOM 1191 O O . GLU A 1 168 ? 10.599 -6.508 -24.031 1.00 69.56 168 GLU A O 1
ATOM 1196 N N . ASP A 1 169 ? 10.865 -8.073 -22.427 1.00 60.66 169 ASP A N 1
ATOM 1197 C CA . ASP A 1 169 ? 9.625 -8.767 -22.706 1.00 60.66 169 ASP A CA 1
ATOM 1198 C C . ASP A 1 169 ? 8.412 -7.848 -22.418 1.00 60.66 169 ASP A C 1
ATOM 1200 O O . ASP A 1 169 ? 8.367 -7.180 -21.371 1.00 60.66 169 ASP A O 1
ATOM 1204 N N . PRO A 1 170 ? 7.393 -7.812 -23.299 1.00 54.19 170 PRO A N 1
ATOM 1205 C CA . PRO A 1 170 ? 6.194 -6.988 -23.122 1.00 54.19 170 PRO A CA 1
ATOM 1206 C C . PRO A 1 170 ? 5.411 -7.242 -21.821 1.00 54.19 170 PRO A C 1
ATOM 1208 O O . PRO A 1 170 ? 4.698 -6.341 -21.345 1.00 54.19 170 PRO A O 1
ATOM 1211 N N . SER A 1 171 ? 5.537 -8.447 -21.245 1.00 52.25 171 SER A N 1
ATOM 1212 C CA . SER A 1 171 ? 4.956 -8.859 -19.958 1.00 52.25 171 SER A CA 1
ATOM 1213 C C . SER A 1 171 ? 5.735 -8.351 -18.737 1.00 52.25 171 SER A C 1
ATOM 1215 O O . SER A 1 171 ? 5.275 -8.519 -17.610 1.00 52.25 171 SER A O 1
ATOM 1217 N N . GLN A 1 172 ? 6.864 -7.662 -18.950 1.00 54.12 172 GLN A N 1
ATOM 1218 C CA . GLN A 1 172 ? 7.710 -7.056 -17.914 1.00 54.12 172 GLN A CA 1
ATOM 1219 C C . GLN A 1 172 ? 8.413 -8.071 -16.987 1.00 54.12 172 GLN A C 1
ATOM 1221 O O . GLN A 1 172 ? 8.852 -7.698 -15.898 1.00 54.12 172 GLN A O 1
ATOM 1226 N N . LEU A 1 173 ? 8.550 -9.335 -17.414 1.00 50.47 173 LEU A N 1
ATOM 1227 C CA . LEU A 1 173 ? 9.139 -10.435 -16.628 1.00 50.47 173 LEU A CA 1
ATOM 1228 C C . LEU A 1 173 ? 10.664 -10.623 -16.815 1.00 50.47 173 LEU A C 1
ATOM 1230 O O . LEU A 1 173 ? 11.226 -11.555 -16.234 1.00 50.47 173 LEU A O 1
ATOM 1234 N N . GLY A 1 174 ? 11.327 -9.747 -17.579 1.00 54.97 174 GLY A N 1
ATOM 1235 C CA . GLY A 1 174 ? 12.767 -9.771 -17.883 1.00 54.97 174 GLY A CA 1
ATOM 1236 C C . GLY A 1 174 ? 13.048 -9.434 -19.353 1.00 54.97 174 GLY A C 1
ATOM 1237 O O . GLY A 1 174 ? 12.125 -9.084 -20.086 1.00 54.97 174 GLY A O 1
ATOM 1238 N N . TYR A 1 175 ? 14.303 -9.539 -19.799 1.00 59.44 175 TYR A N 1
ATOM 1239 C CA . TYR A 1 175 ? 14.598 -9.612 -21.238 1.00 59.44 175 TYR A CA 1
ATOM 1240 C C . TYR A 1 175 ? 14.322 -11.008 -21.764 1.00 59.44 175 TYR A C 1
ATOM 1242 O O . TYR A 1 175 ? 14.370 -11.979 -21.005 1.00 59.44 175 TYR A O 1
ATOM 1250 N N . VAL A 1 176 ? 14.128 -11.111 -23.074 1.00 58.94 176 VAL A N 1
ATOM 1251 C CA . VAL A 1 176 ? 14.179 -12.402 -23.761 1.00 58.94 176 VAL A CA 1
ATOM 1252 C C . VAL A 1 176 ? 15.574 -13.007 -23.513 1.00 58.94 176 VAL A C 1
ATOM 1254 O O . VAL A 1 176 ? 16.571 -12.378 -23.875 1.00 58.94 176 VAL A O 1
ATOM 1257 N N . PRO A 1 177 ? 15.695 -14.156 -22.817 1.00 55.00 177 PRO A N 1
ATOM 1258 C CA . PRO A 1 177 ? 16.992 -14.717 -22.465 1.00 55.00 177 PRO A CA 1
ATOM 1259 C C . PRO A 1 177 ? 17.646 -15.310 -23.711 1.00 55.00 177 PRO A C 1
ATOM 1261 O O . PRO A 1 177 ? 17.160 -16.289 -24.269 1.00 55.00 177 PRO A O 1
ATOM 1264 N N . LEU A 1 178 ? 18.763 -14.717 -24.123 1.00 63.56 178 LEU A N 1
ATOM 1265 C CA . LEU A 1 178 ? 19.517 -15.130 -25.301 1.00 63.56 178 LEU A CA 1
ATOM 1266 C C . LEU A 1 178 ? 20.860 -15.744 -24.878 1.00 63.56 178 LEU A C 1
ATOM 1268 O O . LEU A 1 178 ? 21.631 -15.084 -24.163 1.00 63.56 178 LEU A O 1
ATOM 1272 N N . PRO A 1 179 ? 21.163 -16.993 -25.280 1.00 59.44 179 PRO A N 1
ATOM 1273 C CA . PRO A 1 179 ? 22.472 -17.594 -25.049 1.00 59.44 179 PRO A CA 1
ATOM 1274 C C . PRO A 1 179 ? 23.593 -16.702 -25.603 1.00 59.44 179 PRO A C 1
ATOM 1276 O O . PRO A 1 179 ? 23.497 -16.181 -26.708 1.00 59.44 179 PRO A O 1
ATOM 1279 N N . GLY A 1 180 ? 24.656 -16.491 -24.822 1.00 66.50 180 GLY A N 1
ATOM 1280 C CA . GLY A 1 180 ? 25.812 -15.684 -25.236 1.00 66.50 180 GLY A CA 1
ATOM 1281 C C . GLY A 1 180 ? 25.699 -14.173 -24.989 1.00 66.50 180 GLY A C 1
ATOM 1282 O O . GLY A 1 180 ? 26.731 -13.514 -24.894 1.00 66.50 180 GLY A O 1
ATOM 1283 N N . THR A 1 181 ? 24.506 -13.613 -24.754 1.00 71.38 181 THR A N 1
ATOM 1284 C CA . THR A 1 18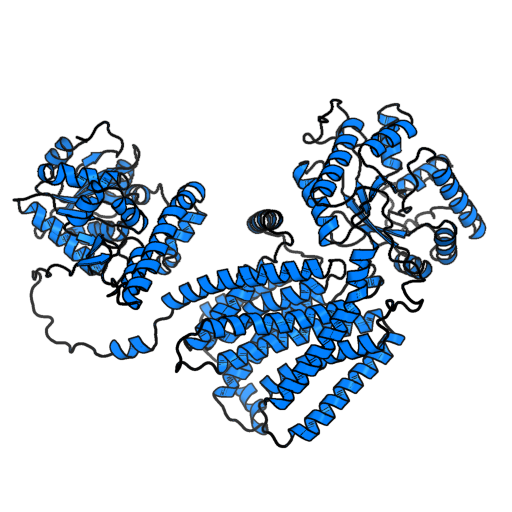1 ? 24.314 -12.157 -24.562 1.00 71.38 181 THR A CA 1
ATOM 1285 C C . THR A 1 181 ? 25.076 -11.584 -23.372 1.00 71.38 181 THR A C 1
ATOM 1287 O O . THR A 1 181 ? 25.640 -10.497 -23.464 1.00 71.38 181 THR A O 1
ATOM 1290 N N . ALA A 1 182 ? 25.157 -12.322 -22.262 1.00 72.88 182 ALA A N 1
ATOM 1291 C CA . ALA A 1 182 ? 25.943 -11.899 -21.103 1.00 72.88 182 ALA A CA 1
ATOM 1292 C C . ALA A 1 182 ? 27.447 -11.817 -21.421 1.00 72.88 182 ALA A C 1
ATOM 1294 O O . ALA A 1 182 ? 28.120 -10.893 -20.968 1.00 72.88 182 ALA A O 1
ATOM 1295 N N . ARG A 1 183 ? 27.959 -12.759 -22.225 1.00 74.81 183 ARG A N 1
ATOM 1296 C CA . ARG A 1 183 ? 29.364 -12.797 -22.649 1.00 74.81 183 ARG A CA 1
ATOM 1297 C C . ARG A 1 183 ? 29.658 -11.727 -23.695 1.00 74.81 183 ARG A C 1
ATOM 1299 O O . ARG A 1 183 ? 30.676 -11.057 -23.596 1.00 74.81 183 ARG A O 1
ATOM 1306 N N . LEU A 1 184 ? 28.755 -11.521 -24.651 1.00 73.56 184 LEU A N 1
ATOM 1307 C CA . LEU A 1 184 ? 28.874 -10.466 -25.654 1.00 73.56 184 LEU A CA 1
ATOM 1308 C C . LEU A 1 184 ? 28.874 -9.079 -24.996 1.00 73.56 184 LEU A C 1
ATOM 1310 O O . LEU A 1 184 ? 29.743 -8.271 -25.296 1.00 73.56 184 LEU A O 1
ATOM 1314 N N . ALA A 1 185 ? 27.978 -8.841 -24.032 1.00 75.62 185 ALA A N 1
ATOM 1315 C CA . ALA A 1 185 ? 27.957 -7.606 -23.252 1.00 75.62 185 ALA A CA 1
ATOM 1316 C C . ALA A 1 185 ? 29.257 -7.381 -22.466 1.00 75.62 185 ALA A C 1
ATOM 1318 O O . ALA A 1 185 ? 29.714 -6.249 -22.360 1.00 75.62 185 ALA A O 1
ATOM 1319 N N . GLU A 1 186 ? 29.866 -8.434 -21.917 1.00 75.62 186 GLU A N 1
ATOM 1320 C CA . GLU A 1 186 ? 31.168 -8.340 -21.252 1.00 75.62 186 GLU A CA 1
ATOM 1321 C C . GLU A 1 186 ? 32.286 -7.971 -22.241 1.00 75.62 186 GLU A C 1
ATOM 1323 O O . GLU A 1 186 ? 33.058 -7.051 -21.974 1.00 75.62 186 GLU A O 1
ATOM 1328 N N . LEU A 1 187 ? 32.338 -8.642 -23.396 1.00 75.12 187 LEU A N 1
ATOM 1329 C CA . LEU A 1 187 ? 33.341 -8.415 -24.441 1.00 75.12 187 LEU A CA 1
ATOM 1330 C C . LEU A 1 187 ? 33.243 -7.017 -25.069 1.00 75.12 187 LEU A C 1
ATOM 1332 O O . LEU A 1 187 ? 34.262 -6.448 -25.449 1.00 75.12 187 LEU A O 1
ATOM 1336 N N . THR A 1 188 ? 32.045 -6.430 -25.131 1.00 72.50 188 THR A N 1
ATOM 1337 C CA . THR A 1 188 ? 31.830 -5.051 -25.599 1.00 72.50 188 THR A CA 1
ATOM 1338 C C . THR A 1 188 ? 31.982 -4.007 -24.486 1.00 72.50 188 THR A C 1
ATOM 1340 O O . THR A 1 188 ? 31.538 -2.868 -24.646 1.00 72.50 188 THR A O 1
ATOM 1343 N N . GLY A 1 189 ? 32.529 -4.376 -23.320 1.00 69.75 189 GLY A N 1
ATOM 1344 C CA . GLY A 1 189 ? 32.714 -3.457 -22.192 1.00 69.75 189 GLY A CA 1
ATOM 1345 C C . GLY A 1 189 ? 31.402 -2.894 -21.638 1.00 69.75 189 GLY A C 1
ATOM 1346 O O . GLY A 1 189 ? 31.356 -1.759 -21.178 1.00 69.75 189 GLY A O 1
ATOM 1347 N N . TYR A 1 190 ? 30.321 -3.669 -21.713 1.00 71.25 190 TYR A N 1
ATOM 1348 C CA . TYR A 1 190 ? 28.951 -3.287 -21.367 1.00 71.25 190 TYR A CA 1
ATOM 1349 C C . TYR A 1 190 ? 28.395 -2.105 -22.176 1.00 71.25 190 TYR A C 1
ATOM 1351 O O . TYR A 1 190 ? 27.473 -1.438 -21.709 1.00 71.25 190 TYR A O 1
ATOM 1359 N N . SER A 1 191 ? 28.872 -1.895 -23.412 1.00 69.75 191 SER A N 1
ATOM 1360 C CA . SER A 1 191 ? 28.226 -1.023 -24.409 1.00 69.75 191 SER A CA 1
ATOM 1361 C C . SER A 1 191 ? 26.869 -1.598 -24.852 1.00 69.75 191 SER A C 1
ATOM 1363 O O . SER A 1 191 ? 26.706 -2.147 -25.944 1.00 69.75 191 SER A O 1
ATOM 1365 N N . VAL A 1 192 ? 25.886 -1.533 -23.952 1.00 71.19 192 VAL A N 1
ATOM 1366 C CA . VAL A 1 192 ? 24.541 -2.082 -24.136 1.00 71.19 192 VAL A CA 1
ATOM 1367 C C . VAL A 1 192 ? 23.476 -0.993 -24.021 1.00 71.19 192 VAL A C 1
ATOM 1369 O O . VAL A 1 192 ? 23.703 0.073 -23.445 1.00 71.19 192 VAL A O 1
ATOM 1372 N N . VAL A 1 193 ? 22.291 -1.255 -24.564 1.00 72.31 193 VAL A N 1
ATOM 1373 C CA . VAL A 1 193 ? 21.134 -0.355 -24.530 1.00 72.31 193 VAL A CA 1
ATOM 1374 C C . VAL A 1 193 ? 19.898 -1.153 -24.159 1.00 72.31 193 VAL A C 1
ATOM 1376 O O . VAL A 1 193 ? 19.629 -2.188 -24.754 1.00 72.31 193 VAL A O 1
ATOM 1379 N N . ARG A 1 194 ? 19.126 -0.676 -23.181 1.00 75.75 194 ARG A N 1
ATOM 1380 C CA . ARG A 1 194 ? 17.853 -1.307 -22.810 1.00 75.75 194 ARG A CA 1
ATOM 1381 C C . ARG A 1 194 ? 16.751 -0.816 -23.729 1.00 75.75 194 ARG A C 1
ATOM 1383 O O . ARG A 1 194 ? 16.546 0.393 -23.855 1.00 75.75 194 ARG A O 1
ATOM 1390 N N . VAL A 1 195 ? 16.044 -1.759 -24.332 1.00 76.00 195 VAL A N 1
ATOM 1391 C CA . VAL A 1 195 ? 15.002 -1.507 -25.319 1.00 76.00 195 VAL A CA 1
ATOM 1392 C C . VAL A 1 195 ? 13.697 -2.023 -24.769 1.00 76.00 195 VAL A C 1
ATOM 1394 O O . VAL A 1 195 ? 13.559 -3.204 -24.463 1.00 76.00 195 VAL A O 1
ATOM 1397 N N . TYR A 1 196 ? 12.720 -1.138 -24.664 1.00 79.62 196 TYR A N 1
ATOM 1398 C CA . TYR A 1 196 ? 11.384 -1.533 -24.268 1.00 79.62 196 TYR A CA 1
ATOM 1399 C C . TYR A 1 196 ? 10.530 -1.768 -25.499 1.00 79.62 196 TYR A C 1
ATOM 1401 O O . TYR A 1 196 ? 10.180 -0.814 -26.192 1.00 79.62 196 TYR A O 1
ATOM 1409 N N . ARG A 1 197 ? 10.203 -3.036 -25.758 1.00 80.19 197 ARG A N 1
ATOM 1410 C CA . ARG A 1 197 ? 9.270 -3.400 -26.818 1.00 80.19 197 ARG A CA 1
ATOM 1411 C C . ARG A 1 197 ? 7.843 -3.157 -26.347 1.00 80.19 197 ARG A C 1
ATOM 1413 O O . ARG A 1 197 ? 7.364 -3.757 -25.383 1.00 80.19 197 ARG A O 1
ATOM 1420 N N . GLN A 1 198 ? 7.167 -2.259 -27.039 1.00 79.31 198 GLN A N 1
ATOM 1421 C CA . GLN A 1 198 ? 5.778 -1.923 -26.832 1.00 79.31 198 GLN A CA 1
ATOM 1422 C C . GLN A 1 198 ? 4.970 -2.529 -27.991 1.00 79.31 198 GLN A C 1
ATOM 1424 O O . GLN A 1 198 ? 5.040 -2.022 -29.110 1.00 79.31 198 GLN A O 1
ATOM 1429 N N . PRO A 1 199 ? 4.208 -3.610 -27.740 1.00 71.44 199 PRO A N 1
ATOM 1430 C CA . PRO A 1 199 ? 3.476 -4.296 -28.796 1.00 71.44 199 PRO A CA 1
ATOM 1431 C C . PRO A 1 199 ? 2.353 -3.426 -29.368 1.00 71.44 199 PRO A C 1
ATOM 1433 O O . PRO A 1 199 ? 1.705 -2.672 -28.626 1.00 71.44 199 PRO A O 1
ATOM 1436 N N . ALA A 1 200 ? 2.098 -3.604 -30.666 1.00 62.38 200 ALA A N 1
ATOM 1437 C CA . ALA A 1 200 ? 1.027 -2.983 -31.433 1.00 62.38 200 ALA A CA 1
ATOM 1438 C C . ALA A 1 200 ? -0.290 -3.541 -30.900 1.00 62.38 200 ALA A C 1
ATOM 1440 O O . ALA A 1 200 ? -0.608 -4.722 -31.053 1.00 62.38 200 ALA A O 1
ATOM 1441 N N . ALA A 1 201 ? -1.020 -2.742 -30.135 1.00 57.06 201 ALA A N 1
ATOM 1442 C CA . ALA A 1 201 ? -2.044 -3.306 -29.277 1.00 57.06 201 ALA A CA 1
ATOM 1443 C C . ALA A 1 201 ? -3.421 -3.332 -29.936 1.00 57.06 201 ALA A C 1
ATOM 1445 O O . ALA A 1 201 ? -4.152 -2.349 -29.873 1.00 57.06 201 ALA A O 1
ATOM 1446 N N . ALA A 1 202 ? -3.848 -4.518 -30.370 1.00 49.50 202 ALA A N 1
ATOM 1447 C CA . ALA A 1 202 ? -5.264 -4.858 -30.554 1.00 49.50 202 ALA A CA 1
ATOM 1448 C C . ALA A 1 202 ? -6.128 -4.678 -29.280 1.00 49.50 202 ALA A C 1
ATOM 1450 O O . ALA A 1 202 ? -7.351 -4.730 -29.356 1.00 49.50 202 ALA A O 1
ATOM 1451 N N . LEU A 1 203 ? -5.513 -4.455 -28.105 1.00 51.59 203 LEU A N 1
ATOM 1452 C CA . LEU A 1 203 ? -6.152 -4.538 -26.783 1.00 51.59 203 LEU A CA 1
ATOM 1453 C C . LEU A 1 203 ? -6.107 -3.246 -25.935 1.00 51.59 203 LEU A C 1
ATOM 1455 O O . LEU A 1 203 ? -6.625 -3.253 -24.817 1.00 51.59 203 LEU A O 1
ATOM 1459 N N . TYR A 1 204 ? -5.501 -2.143 -26.402 1.00 64.44 204 TYR A N 1
ATOM 1460 C CA . TYR A 1 204 ? -5.358 -0.914 -25.595 1.00 64.44 204 TYR A CA 1
ATOM 1461 C C . TYR A 1 204 ? -5.850 0.348 -26.318 1.00 64.44 204 TYR A C 1
ATOM 1463 O O . TYR A 1 204 ? -5.622 0.516 -27.515 1.00 64.44 204 TYR A O 1
ATOM 1471 N N . SER A 1 205 ? -6.485 1.258 -25.565 1.00 72.94 205 SER A N 1
ATOM 1472 C CA . SER A 1 205 ? -6.790 2.616 -26.033 1.00 72.94 205 SER A CA 1
ATOM 1473 C C . SER A 1 205 ? -5.510 3.469 -26.122 1.00 72.94 205 SER A C 1
ATOM 1475 O O . SER A 1 205 ? -4.536 3.159 -25.417 1.00 72.94 205 SER A O 1
ATOM 1477 N N . PRO A 1 206 ? -5.495 4.542 -26.939 1.00 76.44 206 PRO A N 1
ATOM 1478 C CA . PRO A 1 206 ? -4.363 5.462 -27.055 1.00 76.44 206 PRO A CA 1
ATOM 1479 C C . PRO A 1 206 ? -3.848 5.977 -25.712 1.00 76.44 206 PRO A C 1
ATOM 1481 O O . PRO A 1 206 ? -2.645 5.999 -25.480 1.00 76.44 206 PRO A O 1
ATOM 1484 N N . GLU A 1 207 ? -4.738 6.295 -24.777 1.00 78.00 207 GLU A N 1
ATOM 1485 C CA . GLU A 1 207 ? -4.362 6.805 -23.456 1.00 78.00 207 GLU A CA 1
ATOM 1486 C C . GLU A 1 207 ? -3.628 5.740 -22.640 1.00 78.00 207 GLU A C 1
ATOM 1488 O O . GLU A 1 207 ? -2.625 6.009 -21.984 1.00 78.00 207 GLU A O 1
ATOM 1493 N N . ARG A 1 208 ? -4.104 4.491 -22.687 1.00 77.69 208 ARG A N 1
ATOM 1494 C CA . ARG A 1 208 ? -3.542 3.414 -21.868 1.00 77.69 208 ARG A CA 1
ATOM 1495 C C . ARG A 1 208 ? -2.169 2.975 -22.370 1.00 77.69 208 ARG A C 1
ATOM 1497 O O . ARG A 1 208 ? -1.313 2.618 -21.556 1.00 77.69 208 ARG A O 1
ATOM 1504 N N . ILE A 1 209 ? -1.945 2.992 -23.688 1.00 80.06 209 ILE A N 1
ATOM 1505 C CA . ILE A 1 209 ? -0.628 2.669 -24.251 1.00 80.06 209 ILE A CA 1
ATOM 1506 C C . ILE A 1 209 ? 0.384 3.773 -23.941 1.00 80.06 209 ILE A C 1
ATOM 1508 O O . ILE A 1 209 ? 1.508 3.464 -23.546 1.00 80.06 209 ILE A O 1
ATOM 1512 N N . THR A 1 210 ? -0.011 5.046 -24.037 1.00 83.44 210 THR A N 1
ATOM 1513 C CA . THR A 1 210 ? 0.887 6.171 -23.764 1.00 83.44 210 THR A CA 1
ATOM 1514 C C . THR A 1 210 ? 1.206 6.289 -22.277 1.00 83.44 210 THR A C 1
ATOM 1516 O O . THR A 1 210 ? 2.380 6.424 -21.932 1.00 83.44 210 THR A O 1
ATOM 1519 N N . GLU A 1 211 ? 0.220 6.110 -21.386 1.00 80.69 211 GLU A N 1
ATOM 1520 C CA . GLU A 1 211 ? 0.434 6.012 -19.933 1.00 80.69 211 GLU A CA 1
ATOM 1521 C C . GLU A 1 211 ? 1.443 4.897 -19.600 1.00 80.69 211 GLU A C 1
ATOM 1523 O O . GLU A 1 211 ? 2.389 5.115 -18.835 1.00 80.69 211 GLU A O 1
ATOM 1528 N N . LYS A 1 212 ? 1.298 3.706 -20.209 1.00 80.69 212 LYS A N 1
ATOM 1529 C CA . LYS A 1 212 ? 2.233 2.585 -20.009 1.00 80.69 212 LYS A CA 1
ATOM 1530 C C . LYS A 1 212 ? 3.640 2.934 -20.501 1.00 80.69 212 LYS A C 1
ATOM 1532 O O . LYS A 1 212 ? 4.611 2.647 -19.795 1.00 80.69 212 LYS A O 1
ATOM 1537 N N . THR A 1 213 ? 3.776 3.555 -21.671 1.00 84.19 213 THR A N 1
ATOM 1538 C CA . THR A 1 213 ? 5.077 3.929 -22.246 1.00 84.19 213 THR A CA 1
ATOM 1539 C C . THR A 1 213 ? 5.787 4.992 -21.410 1.00 84.19 213 THR A C 1
ATOM 1541 O O . THR A 1 213 ? 6.928 4.775 -21.001 1.00 84.19 213 THR A O 1
ATOM 1544 N N . VAL A 1 214 ? 5.108 6.091 -21.066 1.00 83.88 214 VAL A N 1
ATOM 1545 C CA . VAL A 1 214 ? 5.659 7.165 -20.218 1.00 83.88 214 VAL A CA 1
ATOM 1546 C C . VAL A 1 214 ? 6.097 6.607 -18.867 1.00 83.88 214 VAL A C 1
ATOM 1548 O O . VAL A 1 214 ? 7.213 6.861 -18.407 1.00 83.88 214 VAL A O 1
ATOM 1551 N N . ARG A 1 215 ? 5.253 5.775 -18.245 1.00 80.94 215 ARG A N 1
ATOM 1552 C CA . ARG A 1 215 ? 5.594 5.103 -16.991 1.00 80.94 215 ARG A CA 1
ATOM 1553 C C . ARG A 1 215 ? 6.846 4.245 -17.132 1.00 80.94 215 ARG A C 1
ATOM 1555 O O . ARG A 1 215 ? 7.675 4.231 -16.234 1.00 80.94 215 ARG A O 1
ATOM 1562 N N . SER A 1 216 ? 6.997 3.539 -18.245 1.00 80.31 216 SER A N 1
ATOM 1563 C CA . SER A 1 216 ? 8.152 2.677 -18.500 1.00 80.31 216 SER A CA 1
ATOM 1564 C C . SER A 1 216 ? 9.448 3.477 -18.612 1.00 80.31 216 SER A C 1
ATOM 1566 O O . SER A 1 216 ? 10.429 3.130 -17.958 1.00 80.31 216 SER A O 1
ATOM 1568 N N . VAL A 1 217 ? 9.426 4.581 -19.361 1.00 80.94 217 VAL A N 1
ATOM 1569 C CA . VAL A 1 217 ? 10.548 5.524 -19.486 1.00 80.94 217 VAL A CA 1
ATOM 1570 C C . VAL A 1 217 ? 10.941 6.092 -18.121 1.00 80.94 217 VAL A C 1
ATOM 1572 O O . VAL A 1 217 ? 12.116 6.061 -17.757 1.00 80.94 217 VAL A O 1
ATOM 1575 N N . LYS A 1 218 ? 9.956 6.526 -17.330 1.00 78.19 218 LYS A N 1
ATOM 1576 C CA . LYS A 1 218 ? 10.162 7.150 -16.019 1.00 78.19 218 LYS A CA 1
ATOM 1577 C C . LYS A 1 218 ? 10.606 6.172 -14.929 1.00 78.19 218 LYS A C 1
ATOM 1579 O O . LYS A 1 218 ? 11.609 6.400 -14.261 1.00 78.19 218 LYS A O 1
ATOM 1584 N N . ASP A 1 219 ? 9.861 5.084 -14.727 1.00 74.62 219 ASP A N 1
ATOM 1585 C CA . ASP A 1 219 ? 10.088 4.141 -13.624 1.00 74.62 219 ASP A CA 1
ATOM 1586 C C . ASP A 1 219 ? 11.319 3.261 -13.856 1.00 74.62 219 ASP A C 1
ATOM 1588 O O . ASP A 1 219 ? 11.997 2.904 -12.895 1.00 74.62 219 ASP A O 1
ATOM 1592 N N . ARG A 1 220 ? 11.605 2.876 -15.105 1.00 75.50 220 ARG A N 1
ATOM 1593 C CA . ARG A 1 220 ? 12.683 1.923 -15.429 1.00 75.50 220 ARG A CA 1
ATOM 1594 C C . ARG A 1 220 ? 13.905 2.580 -16.067 1.00 75.50 220 ARG A C 1
ATOM 1596 O O . ARG A 1 220 ? 14.852 1.870 -16.398 1.00 75.50 220 ARG A O 1
ATOM 1603 N N . ASN A 1 221 ? 13.882 3.902 -16.227 1.00 75.12 221 ASN A N 1
ATOM 1604 C CA . ASN A 1 221 ? 14.895 4.680 -16.932 1.00 75.12 221 ASN A CA 1
ATOM 1605 C C . ASN A 1 221 ? 15.192 4.153 -18.346 1.00 75.12 221 ASN A C 1
ATOM 1607 O O . ASN A 1 221 ? 16.345 3.999 -18.747 1.00 75.12 221 ASN A O 1
ATOM 1611 N N . LEU A 1 222 ? 14.133 3.806 -19.079 1.00 77.25 222 LEU A N 1
ATOM 1612 C CA . LEU A 1 222 ? 14.234 3.363 -20.467 1.00 77.25 222 LEU A CA 1
ATOM 1613 C C . LEU A 1 222 ? 14.397 4.581 -21.376 1.00 77.25 222 LEU A C 1
ATOM 1615 O O . LEU A 1 222 ? 13.769 5.617 -21.153 1.00 77.25 222 LEU A O 1
ATOM 1619 N N . ARG A 1 223 ? 15.252 4.462 -22.392 1.00 78.31 223 ARG A N 1
ATOM 1620 C CA . ARG A 1 223 ? 15.548 5.549 -23.340 1.00 78.31 223 ARG A CA 1
ATOM 1621 C C . ARG A 1 223 ? 15.430 5.136 -24.803 1.00 78.31 223 ARG A C 1
ATOM 1623 O O . ARG A 1 223 ? 15.523 5.999 -25.667 1.00 78.31 223 ARG A O 1
ATOM 1630 N N . VAL A 1 224 ? 15.172 3.856 -25.072 1.00 79.31 224 VAL A N 1
ATOM 1631 C CA . VAL A 1 224 ? 14.786 3.356 -26.393 1.00 79.31 224 VAL A CA 1
ATOM 1632 C C . VAL A 1 224 ? 13.474 2.597 -26.256 1.00 79.31 224 VAL A C 1
ATOM 1634 O O . VAL A 1 224 ? 13.383 1.631 -25.492 1.00 79.31 224 VAL A O 1
ATOM 1637 N N . VAL A 1 225 ? 12.454 3.053 -26.977 1.00 82.56 225 VAL A N 1
ATOM 1638 C CA . VAL A 1 225 ? 11.140 2.412 -27.042 1.00 82.56 225 VAL A CA 1
ATOM 1639 C C . VAL A 1 225 ? 10.955 1.875 -28.451 1.00 82.56 225 VAL A C 1
ATOM 1641 O O . VAL A 1 225 ? 10.892 2.651 -29.398 1.00 82.56 225 VAL A O 1
ATOM 1644 N N . TRP A 1 226 ? 10.873 0.555 -28.581 1.00 82.38 226 TRP A N 1
ATOM 1645 C CA . TRP A 1 226 ? 10.523 -0.108 -29.831 1.00 82.38 226 TRP A CA 1
ATOM 1646 C C . TRP A 1 226 ? 8.999 -0.205 -29.918 1.00 82.38 226 TRP A C 1
ATOM 1648 O O . TRP A 1 226 ? 8.372 -0.864 -29.095 1.00 82.38 226 TRP A O 1
ATOM 1658 N N . LEU A 1 227 ? 8.418 0.478 -30.899 1.00 85.56 227 LEU A N 1
ATOM 1659 C CA . LEU A 1 227 ? 7.006 0.441 -31.253 1.00 85.56 227 LEU A CA 1
ATOM 1660 C C . LEU A 1 227 ? 6.788 -0.589 -32.370 1.00 85.56 227 LEU A C 1
ATOM 1662 O O . LEU A 1 227 ? 7.357 -0.445 -33.453 1.00 85.56 227 LEU A O 1
ATOM 1666 N N . ASP A 1 228 ? 5.980 -1.615 -32.115 1.00 81.12 228 ASP A N 1
ATOM 1667 C CA . ASP A 1 228 ? 5.512 -2.501 -33.187 1.00 81.12 228 ASP A CA 1
ATOM 1668 C C . ASP A 1 228 ? 4.487 -1.710 -34.034 1.00 81.12 228 ASP A C 1
ATOM 1670 O O . ASP A 1 228 ? 3.571 -1.085 -33.485 1.00 81.12 228 ASP A O 1
ATOM 1674 N N . LEU A 1 229 ? 4.654 -1.686 -35.359 1.00 83.75 229 LEU A N 1
ATOM 1675 C CA . LEU A 1 229 ? 3.787 -0.911 -36.261 1.00 83.75 229 LEU A CA 1
ATOM 1676 C C . LEU A 1 229 ? 2.559 -1.723 -36.705 1.00 83.75 229 LEU A C 1
ATOM 1678 O O . LEU A 1 229 ? 2.552 -2.952 -36.665 1.00 83.75 229 LEU A O 1
ATOM 1682 N N . PHE A 1 230 ? 1.508 -1.041 -37.168 1.00 84.50 230 PHE A N 1
ATOM 1683 C CA . PHE A 1 230 ? 0.358 -1.699 -37.792 1.00 84.50 230 PHE A CA 1
ATOM 1684 C C . PHE A 1 230 ? 0.668 -1.934 -39.272 1.00 84.50 230 PHE A C 1
ATOM 1686 O O . PHE A 1 230 ? 0.610 -0.996 -40.061 1.00 84.50 230 PHE A O 1
ATOM 1693 N N . THR A 1 231 ? 1.013 -3.165 -39.649 1.00 76.12 231 THR A N 1
ATOM 1694 C CA . THR A 1 231 ? 1.551 -3.483 -40.987 1.00 76.12 231 THR A CA 1
ATOM 1695 C C . THR A 1 231 ? 0.492 -3.845 -42.034 1.00 76.12 231 THR A C 1
ATOM 1697 O O . THR A 1 231 ? 0.727 -3.641 -43.223 1.00 76.12 231 THR A O 1
ATOM 1700 N N . PHE A 1 232 ? -0.696 -4.313 -41.629 1.00 75.12 232 PHE A N 1
ATOM 1701 C CA . PHE A 1 232 ? -1.800 -4.675 -42.534 1.00 75.12 232 PHE A CA 1
ATOM 1702 C C . PHE A 1 232 ? -3.186 -4.309 -41.960 1.00 75.12 232 PHE A C 1
ATOM 1704 O O . PHE A 1 232 ? -3.322 -4.143 -40.747 1.00 75.12 232 PHE A O 1
ATOM 1711 N N . PRO A 1 233 ? -4.246 -4.177 -42.789 1.00 63.50 233 PRO A N 1
ATOM 1712 C CA . PRO A 1 233 ? -5.546 -3.639 -42.354 1.00 63.50 233 PRO A CA 1
ATOM 1713 C C . PRO A 1 233 ? -6.214 -4.404 -41.203 1.00 63.50 233 PRO A C 1
ATOM 1715 O O . PRO A 1 233 ? -6.768 -3.786 -40.300 1.00 63.50 233 PRO A O 1
ATOM 1718 N N . GLY A 1 234 ? -6.108 -5.738 -41.187 1.00 66.50 234 GLY A N 1
ATOM 1719 C CA . GLY A 1 234 ? -6.624 -6.578 -40.097 1.00 66.50 234 GLY A CA 1
ATOM 1720 C C . GLY A 1 234 ? -5.880 -6.425 -38.762 1.00 66.50 234 GLY A C 1
ATOM 1721 O O . GLY A 1 234 ? -6.374 -6.892 -37.740 1.00 66.50 234 GLY A O 1
ATOM 1722 N N . ALA A 1 235 ? -4.716 -5.767 -38.756 1.00 64.38 235 ALA A N 1
ATOM 1723 C CA . ALA A 1 235 ? -3.945 -5.471 -37.552 1.00 64.38 235 ALA A CA 1
ATOM 1724 C C . ALA A 1 235 ? -4.322 -4.127 -36.906 1.00 64.38 235 ALA A C 1
ATOM 1726 O O . ALA A 1 235 ? -3.864 -3.858 -35.796 1.00 64.38 235 ALA A O 1
ATOM 1727 N N . VAL A 1 236 ? -5.134 -3.281 -37.562 1.00 74.00 236 VAL A N 1
ATOM 1728 C CA . VAL A 1 236 ? -5.512 -1.957 -37.040 1.00 74.00 236 VAL A CA 1
ATOM 1729 C C . VAL A 1 236 ? -6.676 -2.095 -36.048 1.00 74.00 236 VAL A C 1
ATOM 1731 O O . VAL A 1 236 ? -7.790 -2.437 -36.446 1.00 74.00 236 VAL A O 1
ATOM 1734 N N . PRO A 1 237 ? -6.477 -1.801 -34.753 1.00 73.44 237 PRO A N 1
ATOM 1735 C CA . PRO A 1 237 ? -7.542 -1.879 -33.763 1.00 73.44 237 PRO A CA 1
ATOM 1736 C C . PRO A 1 237 ? -8.537 -0.728 -33.947 1.00 73.44 237 PRO A C 1
ATOM 1738 O O . PRO A 1 237 ? -8.144 0.376 -34.320 1.00 73.44 237 PRO A O 1
ATOM 1741 N N . ALA A 1 238 ? -9.804 -0.939 -33.574 1.00 74.38 238 ALA A N 1
ATOM 1742 C CA . ALA A 1 238 ? -10.870 0.071 -33.682 1.00 74.38 238 ALA A CA 1
ATOM 1743 C C . ALA A 1 238 ? -10.529 1.420 -33.014 1.00 74.38 238 ALA A C 1
ATOM 1745 O O . ALA A 1 238 ? -11.007 2.466 -33.435 1.00 74.38 238 ALA A O 1
ATOM 1746 N N . ALA A 1 239 ? -9.675 1.413 -31.988 1.00 72.81 239 ALA A N 1
ATOM 1747 C CA . ALA A 1 239 ? -9.237 2.627 -31.302 1.00 72.81 239 ALA A CA 1
ATOM 1748 C C . ALA A 1 239 ? -8.233 3.484 -32.110 1.00 72.81 239 ALA A C 1
ATOM 1750 O O . ALA A 1 239 ? -7.950 4.613 -31.717 1.00 72.81 239 ALA A O 1
ATOM 1751 N N . TRP A 1 240 ? -7.696 2.962 -33.220 1.00 74.62 240 TRP A N 1
ATOM 1752 C CA . TRP A 1 240 ? -6.638 3.580 -34.033 1.00 74.62 240 TRP A CA 1
ATOM 1753 C C . TRP A 1 240 ? -7.031 3.786 -35.503 1.00 74.62 240 TRP A C 1
ATOM 1755 O O . TRP A 1 240 ? -6.206 4.234 -36.295 1.00 74.62 240 TRP A O 1
ATOM 1765 N N . THR A 1 241 ? -8.274 3.478 -35.888 1.00 70.69 241 THR A N 1
ATOM 1766 C CA . THR A 1 241 ? -8.730 3.467 -37.293 1.00 70.69 241 THR A CA 1
ATOM 1767 C C . THR A 1 241 ? -8.760 4.837 -37.968 1.00 70.69 241 THR A C 1
ATOM 1769 O O . THR A 1 241 ? -8.760 4.911 -39.195 1.00 70.69 241 THR A O 1
ATOM 1772 N N . THR A 1 242 ? -8.788 5.920 -37.193 1.00 64.25 242 THR A N 1
ATOM 1773 C CA . THR A 1 242 ? -8.841 7.299 -37.697 1.00 64.25 242 THR A CA 1
ATOM 1774 C C . THR A 1 242 ? -7.677 8.112 -37.149 1.00 64.25 242 THR A C 1
ATOM 1776 O O . THR A 1 242 ? -7.570 8.307 -35.937 1.00 64.25 242 THR A O 1
ATOM 1779 N N . HIS A 1 243 ? -6.819 8.609 -38.045 1.00 67.06 243 HIS A N 1
ATOM 1780 C CA . HIS A 1 243 ? -5.771 9.568 -37.702 1.00 67.06 243 HIS A CA 1
ATOM 1781 C C . HIS A 1 243 ? -6.384 10.980 -37.530 1.00 67.06 243 HIS A C 1
ATOM 1783 O O . HIS A 1 243 ? -7.191 11.386 -38.371 1.00 67.06 243 HIS A O 1
ATOM 1789 N N . PRO A 1 244 ? -6.001 11.773 -36.506 1.00 63.06 244 PRO A N 1
ATOM 1790 C CA . PRO A 1 244 ? -6.560 13.114 -36.262 1.00 63.06 244 PRO A CA 1
ATOM 1791 C C . PRO A 1 244 ? -6.383 14.110 -37.422 1.00 63.06 244 PRO A C 1
ATOM 1793 O O . PRO A 1 244 ? -7.143 15.064 -37.541 1.00 63.06 244 PRO A O 1
ATOM 1796 N N . GLY A 1 245 ? -5.374 13.893 -38.269 1.00 61.09 245 GLY A N 1
ATOM 1797 C CA . GLY A 1 245 ? -5.078 14.683 -39.472 1.00 61.09 245 GLY A CA 1
ATOM 1798 C C . GLY A 1 245 ? -5.708 14.166 -40.774 1.00 61.09 245 GLY A C 1
ATOM 1799 O O . GLY A 1 245 ? -5.341 14.652 -41.837 1.00 61.09 245 GLY A O 1
ATOM 1800 N N . GLY A 1 246 ? -6.613 13.182 -40.710 1.00 62.78 246 GLY A N 1
ATOM 1801 C CA . GLY A 1 246 ? -7.177 12.509 -41.887 1.00 62.78 246 GLY A CA 1
ATOM 1802 C C . GLY A 1 246 ? -6.326 11.328 -42.376 1.00 62.78 246 GLY A C 1
ATOM 1803 O O . GLY A 1 246 ? -5.145 11.224 -42.051 1.00 62.78 246 GLY A O 1
ATOM 1804 N N . GLY A 1 247 ? -6.950 10.413 -43.127 1.00 67.19 247 GLY A N 1
ATOM 1805 C CA . GLY A 1 247 ? -6.344 9.159 -43.600 1.00 67.19 247 GLY A CA 1
ATOM 1806 C C . GLY A 1 247 ? -6.849 7.919 -42.850 1.00 67.19 247 GLY A C 1
ATOM 1807 O O . GLY A 1 247 ? -7.107 7.961 -41.647 1.00 67.19 247 GLY A O 1
ATOM 1808 N N . THR A 1 248 ? -7.006 6.812 -43.580 1.00 71.75 248 THR A N 1
ATOM 1809 C CA . THR A 1 248 ? -7.412 5.500 -43.047 1.00 71.75 248 THR A CA 1
ATOM 1810 C C . THR A 1 248 ? -6.441 4.434 -43.542 1.00 71.75 248 THR A C 1
ATOM 1812 O O . THR A 1 248 ? -5.857 4.584 -44.612 1.00 71.75 248 THR A O 1
ATOM 1815 N N . GLY A 1 249 ? -6.242 3.380 -42.753 1.00 80.62 249 GLY A N 1
ATOM 1816 C CA . GLY A 1 249 ? -5.351 2.273 -43.100 1.00 80.62 249 GLY A CA 1
ATOM 1817 C C . GLY A 1 249 ? -4.118 2.141 -42.194 1.00 80.62 249 GLY A C 1
ATOM 1818 O O . GLY A 1 249 ? -3.941 2.924 -41.255 1.00 80.62 249 GLY A O 1
ATOM 1819 N N . PRO A 1 250 ? -3.271 1.129 -42.451 1.00 82.88 250 PRO A N 1
ATOM 1820 C CA . PRO A 1 250 ? -2.187 0.720 -41.550 1.00 82.88 250 PRO A CA 1
ATOM 1821 C C . PRO A 1 250 ? -1.116 1.799 -41.341 1.00 82.88 250 PRO A C 1
ATOM 1823 O O . PRO A 1 250 ? -0.669 2.027 -40.215 1.00 82.88 250 PRO A O 1
ATOM 1826 N N . LEU A 1 251 ? -0.761 2.534 -42.403 1.00 85.88 251 LEU A N 1
ATOM 1827 C CA . LEU A 1 251 ? 0.215 3.625 -42.328 1.00 85.88 251 LEU A CA 1
ATOM 1828 C C . LEU A 1 251 ? -0.312 4.797 -41.496 1.00 85.88 251 LEU A C 1
ATOM 1830 O O . LEU A 1 251 ? 0.371 5.254 -40.583 1.00 85.88 251 LEU A O 1
ATOM 1834 N N . ALA A 1 252 ? -1.550 5.233 -41.740 1.00 85.88 252 ALA A N 1
ATOM 1835 C CA . ALA A 1 252 ? -2.179 6.307 -40.971 1.00 85.88 252 ALA A CA 1
ATOM 1836 C C . ALA A 1 252 ? -2.302 5.948 -39.477 1.00 85.88 252 ALA A C 1
ATOM 1838 O O . ALA A 1 252 ? -2.009 6.777 -38.613 1.00 85.88 252 ALA A O 1
ATOM 1839 N N . ALA A 1 253 ? -2.669 4.703 -39.160 1.00 86.12 253 ALA A N 1
ATOM 1840 C CA . ALA A 1 253 ? -2.722 4.212 -37.784 1.00 86.12 253 ALA A CA 1
ATOM 1841 C C . ALA A 1 253 ? -1.330 4.183 -37.125 1.00 86.12 253 ALA A C 1
ATOM 1843 O O . ALA A 1 253 ? -1.184 4.576 -35.967 1.00 86.12 253 ALA A O 1
ATOM 1844 N N . SER A 1 254 ? -0.299 3.763 -37.864 1.00 87.69 254 SER A N 1
ATOM 1845 C CA . SER A 1 254 ? 1.086 3.711 -37.377 1.00 87.69 254 SER A CA 1
ATOM 1846 C C . SER A 1 254 ? 1.645 5.108 -37.101 1.00 87.69 254 SER A C 1
ATOM 1848 O O . SER A 1 254 ? 2.229 5.335 -36.043 1.00 87.69 254 SER A O 1
ATOM 1850 N N . LEU A 1 255 ? 1.388 6.076 -37.987 1.00 88.94 255 LEU A N 1
ATOM 1851 C CA . LEU A 1 255 ? 1.734 7.485 -37.768 1.00 88.94 255 LEU A CA 1
ATOM 1852 C C . LEU A 1 255 ? 1.024 8.052 -36.530 1.00 88.94 255 LEU A C 1
ATOM 1854 O O . LEU A 1 255 ? 1.667 8.680 -35.689 1.00 88.94 255 LEU A O 1
ATOM 1858 N N . HIS A 1 256 ? -0.276 7.765 -36.366 1.00 87.25 256 HIS A N 1
ATOM 1859 C CA . HIS A 1 256 ? -1.053 8.204 -35.199 1.00 87.25 256 HIS A CA 1
ATOM 1860 C C . HIS A 1 256 ? -0.464 7.652 -33.899 1.00 87.25 256 HIS A C 1
ATOM 1862 O O . HIS A 1 256 ? -0.414 8.339 -32.875 1.00 87.25 256 HIS A O 1
ATOM 1868 N N . TYR A 1 257 ? -0.034 6.394 -33.941 1.00 87.69 257 TYR A N 1
ATOM 1869 C CA . TYR A 1 257 ? 0.544 5.704 -32.806 1.00 87.69 257 TYR A CA 1
ATOM 1870 C C . TYR A 1 257 ? 1.882 6.306 -32.380 1.00 87.69 257 TYR A C 1
ATOM 1872 O O . TYR A 1 257 ? 2.031 6.672 -31.209 1.00 87.69 257 TYR A O 1
ATOM 1880 N N . VAL A 1 258 ? 2.810 6.488 -33.323 1.00 89.00 258 VAL A N 1
ATOM 1881 C CA . VAL A 1 258 ? 4.107 7.129 -33.056 1.00 89.00 258 VAL A CA 1
ATOM 1882 C C . VAL A 1 258 ? 3.904 8.547 -32.508 1.00 89.00 258 VAL A C 1
ATOM 1884 O O . VAL A 1 258 ? 4.458 8.883 -31.460 1.00 89.00 258 VAL A O 1
ATOM 1887 N N . GLU A 1 259 ? 3.032 9.340 -33.134 1.00 90.00 259 GLU A N 1
ATOM 1888 C CA . GLU A 1 259 ? 2.749 10.725 -32.742 1.00 90.00 259 GLU A CA 1
ATOM 1889 C C . GLU A 1 259 ? 2.133 10.826 -31.334 1.00 90.00 259 GLU A C 1
ATOM 1891 O O . GLU A 1 259 ? 2.498 11.692 -30.535 1.00 90.00 259 GLU A O 1
ATOM 1896 N N . SER A 1 260 ? 1.223 9.913 -30.988 1.00 88.62 260 SER A N 1
ATOM 1897 C CA . SER A 1 260 ? 0.577 9.861 -29.671 1.00 88.62 260 SER A CA 1
ATOM 1898 C C . SER A 1 260 ? 1.571 9.533 -28.557 1.00 88.62 260 SER A C 1
ATOM 1900 O O . SER A 1 260 ? 1.537 10.141 -27.479 1.00 88.62 260 SER A O 1
ATOM 1902 N N . VAL A 1 261 ? 2.493 8.602 -28.817 1.00 89.62 261 VAL A N 1
ATOM 1903 C CA . VAL A 1 261 ? 3.591 8.282 -27.899 1.00 89.62 261 VAL A CA 1
ATOM 1904 C C . VAL A 1 261 ? 4.538 9.473 -27.764 1.00 89.62 261 VAL A C 1
ATOM 1906 O O . VAL A 1 261 ? 4.853 9.850 -26.634 1.00 89.62 261 VAL A O 1
ATOM 1909 N N . ARG A 1 262 ? 4.926 10.108 -28.879 1.00 90.56 262 ARG A N 1
ATOM 1910 C CA . ARG A 1 262 ? 5.790 11.296 -28.888 1.00 90.56 262 ARG A CA 1
ATOM 1911 C C . ARG A 1 262 ? 5.218 12.422 -28.029 1.00 90.56 262 ARG A C 1
ATOM 1913 O O . ARG A 1 262 ? 5.865 12.844 -27.073 1.00 90.56 262 ARG A O 1
ATOM 1920 N N . ARG A 1 263 ? 3.977 12.844 -28.298 1.00 90.44 263 ARG A N 1
ATOM 1921 C CA . ARG A 1 263 ? 3.306 13.921 -27.546 1.00 90.44 263 ARG A CA 1
ATOM 1922 C C . ARG A 1 263 ? 3.201 13.621 -26.057 1.00 90.44 263 ARG A C 1
ATOM 1924 O O . ARG A 1 263 ? 3.342 14.520 -25.236 1.00 90.44 263 ARG A O 1
ATOM 1931 N N . SER A 1 264 ? 2.942 12.365 -25.698 1.00 89.06 264 SER A N 1
ATOM 1932 C CA . SER A 1 264 ? 2.798 11.970 -24.293 1.00 89.06 264 SER A CA 1
ATOM 1933 C C . SER A 1 264 ? 4.131 11.983 -23.545 1.00 89.06 264 SER A C 1
ATOM 1935 O O . SER A 1 264 ? 4.166 12.329 -22.365 1.00 89.06 264 SER A O 1
ATOM 1937 N N . LEU A 1 265 ? 5.231 11.635 -24.221 1.00 87.06 265 LEU A N 1
ATOM 1938 C CA . LEU A 1 265 ? 6.583 11.767 -23.675 1.00 87.06 265 LEU A CA 1
ATOM 1939 C C . LEU A 1 265 ? 6.961 13.243 -23.489 1.00 87.06 265 LEU A C 1
ATOM 1941 O O . LEU A 1 265 ? 7.417 13.610 -22.408 1.00 87.06 265 LEU A O 1
ATOM 1945 N N . GLU A 1 266 ? 6.677 14.093 -24.477 1.00 88.69 266 GLU A N 1
ATOM 1946 C CA . GLU A 1 266 ? 6.904 15.545 -24.401 1.00 88.69 266 GLU A CA 1
ATOM 1947 C C . GLU A 1 266 ? 6.079 16.216 -23.301 1.00 88.69 266 GLU A C 1
ATOM 1949 O O . GLU A 1 266 ? 6.612 16.989 -22.507 1.00 88.69 266 GLU A O 1
ATOM 1954 N N . ALA A 1 267 ? 4.800 15.856 -23.166 1.00 86.75 267 ALA A N 1
ATOM 1955 C CA . ALA A 1 267 ? 3.946 16.334 -22.080 1.00 86.75 267 ALA A CA 1
ATOM 1956 C C . ALA A 1 267 ? 4.448 15.899 -20.691 1.00 86.75 267 ALA A C 1
ATOM 1958 O O . ALA A 1 267 ? 4.204 16.581 -19.696 1.00 86.75 267 ALA A O 1
ATOM 1959 N N . ALA A 1 268 ? 5.159 14.771 -20.614 1.00 80.88 268 ALA A N 1
ATOM 1960 C CA . ALA A 1 268 ? 5.799 14.290 -19.395 1.00 80.88 268 ALA A CA 1
ATOM 1961 C C . ALA A 1 268 ? 7.184 14.919 -19.133 1.00 80.88 268 ALA A C 1
ATOM 1963 O O . ALA A 1 268 ? 7.792 14.605 -18.107 1.00 80.88 268 ALA A O 1
ATOM 1964 N N . GLY A 1 269 ? 7.657 15.810 -20.015 1.00 82.38 269 GLY A N 1
ATOM 1965 C CA . GLY A 1 269 ? 8.927 16.528 -19.893 1.00 82.38 269 GLY A CA 1
ATOM 1966 C C . GLY A 1 269 ? 10.120 15.857 -20.577 1.00 82.38 269 GLY A C 1
ATOM 1967 O O . GLY A 1 269 ? 11.246 16.276 -20.336 1.00 82.38 269 GLY A O 1
ATOM 1968 N N . PHE A 1 270 ? 9.901 14.831 -21.405 1.00 83.69 270 PHE A N 1
ATOM 1969 C CA . PHE A 1 270 ? 10.963 14.181 -22.176 1.00 83.69 270 PHE A CA 1
ATOM 1970 C C . PHE A 1 270 ? 11.077 14.772 -23.583 1.00 83.69 270 PHE A C 1
ATOM 1972 O O . PHE A 1 270 ? 10.079 15.019 -24.248 1.00 83.69 270 PHE A O 1
ATOM 1979 N N . GLU A 1 271 ? 12.294 14.924 -24.089 1.00 84.94 271 GLU A N 1
ATOM 1980 C CA . GLU A 1 271 ? 12.534 15.268 -25.489 1.00 84.94 271 GLU A CA 1
ATOM 1981 C C . GLU A 1 271 ? 12.550 13.991 -26.338 1.00 84.94 271 GLU A C 1
ATOM 1983 O O . GLU A 1 271 ? 13.321 13.066 -26.075 1.00 84.94 271 GLU A O 1
ATOM 1988 N N . VAL A 1 272 ? 11.747 13.918 -27.398 1.00 83.19 272 VAL A N 1
ATOM 1989 C CA . VAL A 1 272 ? 11.897 12.835 -28.377 1.00 83.19 272 VAL A CA 1
ATOM 1990 C C . VAL A 1 272 ? 12.972 13.223 -29.377 1.00 83.19 272 VAL A C 1
ATOM 1992 O O . VAL A 1 272 ? 12.909 14.263 -30.027 1.00 83.19 272 VAL A O 1
ATOM 1995 N N . GLY A 1 273 ? 14.009 12.402 -29.475 1.00 72.94 273 GLY A N 1
ATOM 1996 C CA . GLY A 1 273 ? 15.167 12.748 -30.281 1.00 72.94 273 GLY A CA 1
ATOM 1997 C C . GLY A 1 273 ? 16.203 11.643 -30.325 1.00 72.94 273 GLY A C 1
ATOM 1998 O O . GLY A 1 273 ? 15.987 10.524 -29.857 1.00 72.94 273 GLY A O 1
ATOM 1999 N N . ARG A 1 274 ? 17.369 11.967 -30.887 1.00 66.00 274 ARG A N 1
ATOM 2000 C CA . ARG A 1 274 ? 18.523 11.066 -30.845 1.00 66.00 274 ARG A CA 1
ATOM 2001 C C . ARG A 1 274 ? 18.916 10.853 -29.390 1.00 66.00 274 ARG A C 1
ATOM 2003 O O . ARG A 1 274 ? 19.400 11.780 -28.733 1.00 66.00 274 ARG A O 1
ATOM 2010 N N . SER A 1 275 ? 18.707 9.642 -28.892 1.00 55.38 275 SER A N 1
ATOM 2011 C CA . SER A 1 275 ? 19.176 9.285 -27.566 1.00 55.38 275 SER A CA 1
ATOM 2012 C C . SER A 1 275 ? 20.655 8.924 -27.642 1.00 55.38 275 SER A C 1
ATOM 2014 O O . SER A 1 275 ? 21.057 8.070 -28.428 1.00 55.38 275 SER A O 1
ATOM 2016 N N . ARG A 1 276 ? 21.478 9.534 -26.782 1.00 52.41 276 ARG A N 1
ATOM 2017 C CA . ARG A 1 276 ? 22.842 9.049 -26.514 1.00 52.41 276 ARG A CA 1
ATOM 2018 C C . ARG A 1 276 ? 22.826 7.760 -25.680 1.00 52.41 276 ARG A C 1
ATOM 2020 O O . ARG A 1 276 ? 23.890 7.343 -25.229 1.00 52.41 276 ARG A O 1
ATOM 2027 N N . ALA A 1 277 ? 21.659 7.138 -25.467 1.00 46.69 277 ALA A N 1
ATOM 2028 C CA . ALA A 1 277 ? 21.459 5.983 -24.604 1.00 46.69 277 ALA A CA 1
ATOM 2029 C C . ALA A 1 277 ? 22.384 4.825 -24.958 1.00 46.69 277 ALA A C 1
ATOM 2031 O O . ALA A 1 277 ? 22.274 4.166 -25.987 1.00 46.69 277 ALA A O 1
ATOM 2032 N N . GLY A 1 278 ? 23.339 4.639 -24.069 1.00 48.25 278 GLY A N 1
ATOM 2033 C CA . GLY A 1 278 ? 24.243 3.521 -23.911 1.00 48.25 278 GLY A CA 1
ATOM 2034 C C . GLY A 1 278 ? 24.715 3.626 -22.476 1.00 48.25 278 GLY A C 1
ATOM 2035 O O . GLY A 1 278 ? 24.819 4.736 -21.941 1.00 48.25 278 GLY A O 1
ATOM 2036 N N . PHE A 1 279 ? 24.935 2.494 -21.817 1.00 47.16 279 PHE A N 1
ATOM 2037 C CA . PHE A 1 279 ? 25.775 2.536 -20.627 1.00 47.16 279 PHE A CA 1
ATOM 2038 C C . PHE A 1 279 ? 27.111 3.137 -21.064 1.00 47.16 279 PHE A C 1
ATOM 2040 O O . PHE A 1 279 ? 27.607 2.812 -22.144 1.00 47.16 279 PHE A O 1
ATOM 2047 N N . ALA A 1 280 ? 27.599 4.115 -20.302 1.00 43.88 280 ALA A N 1
ATOM 2048 C CA . ALA A 1 280 ? 28.806 4.843 -20.648 1.00 43.88 280 ALA A CA 1
ATOM 2049 C C . ALA A 1 280 ? 29.935 3.877 -21.022 1.00 43.88 280 ALA A C 1
ATOM 2051 O O . ALA A 1 280 ? 30.066 2.815 -20.410 1.00 43.88 280 ALA A O 1
ATOM 2052 N N . GLY A 1 281 ? 30.695 4.239 -22.056 1.00 38.62 281 GLY A N 1
ATOM 2053 C CA . GLY A 1 281 ? 31.744 3.393 -22.608 1.00 38.62 281 GLY A CA 1
ATOM 2054 C C . GLY A 1 281 ? 32.823 3.007 -21.582 1.00 38.62 281 GLY A C 1
ATOM 2055 O O . GLY A 1 281 ? 32.853 3.537 -20.466 1.00 38.62 281 GLY A O 1
ATOM 2056 N N . PRO A 1 282 ? 33.746 2.111 -21.971 1.00 37.78 282 PRO A N 1
ATOM 2057 C CA . PRO A 1 282 ? 34.811 1.580 -21.110 1.00 37.78 282 PRO A CA 1
ATOM 2058 C C . PRO A 1 282 ? 35.721 2.638 -20.450 1.00 37.78 282 PRO A C 1
ATOM 2060 O O . PRO A 1 282 ? 36.462 2.309 -19.528 1.00 37.78 282 PRO A O 1
ATOM 2063 N N . GLU A 1 283 ? 35.665 3.903 -20.876 1.00 39.50 283 GLU A N 1
ATOM 2064 C CA . GLU A 1 283 ? 36.409 5.015 -20.269 1.00 39.50 283 GLU A CA 1
ATOM 2065 C C . GLU A 1 283 ? 35.799 5.531 -18.951 1.00 39.50 283 GLU A C 1
ATOM 2067 O O . GLU A 1 283 ? 36.534 5.992 -18.079 1.00 39.50 283 GLU A O 1
ATOM 2072 N N . GLU A 1 284 ? 34.477 5.423 -18.752 1.00 45.56 284 GLU A N 1
ATOM 2073 C CA . GLU A 1 284 ? 33.830 5.836 -17.493 1.00 45.56 284 GLU A CA 1
ATOM 2074 C C . GLU A 1 284 ? 33.770 4.693 -16.475 1.00 45.56 284 GLU A C 1
ATOM 2076 O O . GLU A 1 284 ? 33.906 4.916 -15.274 1.00 45.56 284 GLU A O 1
ATOM 2081 N N . TRP A 1 285 ? 33.612 3.450 -16.926 1.00 46.25 285 TRP A N 1
ATOM 2082 C CA . TRP A 1 285 ? 33.666 2.274 -16.063 1.00 46.25 285 TRP A CA 1
ATOM 2083 C C . TRP A 1 285 ? 35.033 1.632 -16.203 1.00 46.25 285 TRP A C 1
ATOM 2085 O O . TRP A 1 285 ? 35.292 0.957 -17.192 1.00 46.25 285 TRP A O 1
ATOM 2095 N N . SER A 1 286 ? 35.899 1.818 -15.200 1.00 41.34 286 SER A N 1
ATOM 2096 C CA . SER A 1 286 ? 37.212 1.161 -15.169 1.00 41.34 286 SER A CA 1
ATOM 2097 C C . SER A 1 286 ? 37.072 -0.313 -15.573 1.00 41.34 286 SER A C 1
ATOM 2099 O O . SER A 1 286 ? 36.151 -0.981 -15.089 1.00 41.34 286 SER A O 1
ATOM 2101 N N . GLY A 1 287 ? 37.963 -0.810 -16.444 1.00 38.69 287 GLY A N 1
ATOM 2102 C CA . GLY A 1 287 ? 37.951 -2.149 -17.074 1.00 38.69 287 GLY A CA 1
ATOM 2103 C C . GLY A 1 287 ? 37.948 -3.368 -16.131 1.00 38.69 287 GLY A C 1
ATOM 2104 O O . GLY A 1 287 ? 38.273 -4.476 -16.534 1.00 38.69 287 GLY A O 1
ATOM 2105 N N . GLN A 1 288 ? 37.583 -3.175 -14.865 1.00 40.25 288 GLN A N 1
ATOM 2106 C CA . GLN A 1 288 ? 37.328 -4.171 -13.831 1.00 40.25 288 GLN A CA 1
ATOM 2107 C C . GLN A 1 288 ? 35.887 -4.104 -13.275 1.00 40.25 288 GLN A C 1
ATOM 2109 O O . GLN A 1 288 ? 35.624 -4.587 -12.172 1.00 40.25 288 GLN A O 1
ATOM 2114 N N . GLY A 1 289 ? 34.934 -3.487 -13.988 1.00 44.47 289 GLY A N 1
ATOM 2115 C CA . GLY A 1 289 ? 33.520 -3.473 -13.581 1.00 44.47 289 GLY A CA 1
ATOM 2116 C C . GLY A 1 289 ? 33.258 -2.713 -12.274 1.00 44.47 289 GLY A C 1
ATOM 2117 O O . GLY A 1 289 ? 32.313 -3.020 -11.542 1.00 44.47 289 GLY A O 1
ATOM 2118 N N . SER A 1 290 ? 34.111 -1.738 -11.952 1.00 41.75 290 SER A N 1
ATOM 2119 C CA . SER A 1 290 ? 33.904 -0.825 -10.827 1.00 41.75 290 SER A CA 1
ATOM 2120 C C . SER A 1 290 ? 33.524 0.559 -11.367 1.00 41.75 290 SER A C 1
ATOM 2122 O O . SER A 1 290 ? 34.175 1.026 -12.307 1.00 41.75 290 SER A O 1
ATOM 2124 N N . PRO A 1 291 ? 32.479 1.206 -10.816 1.00 44.94 291 PRO A N 1
ATOM 2125 C CA . PRO A 1 291 ? 32.060 2.535 -11.253 1.00 44.94 291 PRO A CA 1
ATOM 2126 C C . PRO A 1 291 ? 33.185 3.565 -11.068 1.00 44.94 291 PRO A C 1
ATOM 2128 O O . PRO A 1 291 ? 34.036 3.380 -10.188 1.00 44.94 291 PRO A O 1
ATOM 2131 N N . PRO A 1 292 ? 33.166 4.682 -11.817 1.00 39.38 292 PRO A N 1
ATOM 2132 C CA . PRO A 1 292 ? 34.128 5.759 -11.627 1.00 39.38 292 PRO A CA 1
ATOM 2133 C C . PRO A 1 292 ? 33.971 6.317 -10.204 1.00 39.38 292 PRO A C 1
ATOM 2135 O O . PRO A 1 292 ? 32.966 6.936 -9.858 1.00 39.38 292 PRO A O 1
ATOM 2138 N N . GLY A 1 293 ? 34.950 6.038 -9.339 1.00 44.22 293 GLY A N 1
ATOM 2139 C CA . GLY A 1 293 ? 35.069 6.643 -8.008 1.00 44.22 293 GLY A CA 1
ATOM 2140 C C . GLY A 1 293 ? 34.580 5.831 -6.799 1.00 44.22 293 GLY A C 1
ATOM 2141 O O . GLY A 1 293 ? 34.894 6.224 -5.678 1.00 44.22 293 GLY A O 1
ATOM 2142 N N . ALA A 1 294 ? 33.901 4.688 -6.956 1.00 52.28 294 ALA A N 1
ATOM 2143 C CA . ALA A 1 294 ? 33.641 3.773 -5.832 1.00 52.28 294 ALA A CA 1
ATOM 2144 C C . ALA A 1 294 ? 34.469 2.497 -5.996 1.00 52.28 294 ALA A C 1
ATOM 2146 O O . ALA A 1 294 ? 33.985 1.452 -6.426 1.00 52.28 294 ALA A O 1
ATOM 2147 N N . GLY A 1 295 ? 35.755 2.597 -5.658 1.00 63.59 295 GLY A N 1
ATOM 2148 C CA . GLY A 1 295 ? 36.626 1.431 -5.605 1.00 63.59 295 GLY A CA 1
ATOM 2149 C C . GLY A 1 295 ? 36.146 0.406 -4.570 1.00 63.59 295 GLY A C 1
ATOM 2150 O O . GLY A 1 295 ? 35.318 0.693 -3.699 1.00 63.59 295 GLY A O 1
ATOM 2151 N N . ARG A 1 296 ? 36.767 -0.777 -4.591 1.00 72.25 296 ARG A N 1
ATOM 2152 C CA . ARG A 1 296 ? 36.606 -1.838 -3.577 1.00 72.25 296 ARG A CA 1
ATOM 2153 C C . ARG A 1 296 ? 36.587 -1.330 -2.109 1.00 72.25 296 ARG A C 1
ATOM 2155 O O . ARG A 1 296 ? 35.824 -1.915 -1.338 1.00 72.25 296 ARG A O 1
ATOM 2162 N N . PRO A 1 297 ? 37.269 -0.222 -1.706 1.00 75.31 297 PRO A N 1
ATOM 2163 C CA . PRO A 1 297 ? 37.136 0.334 -0.351 1.00 75.31 297 PRO A CA 1
ATOM 2164 C C . PRO A 1 297 ? 35.756 0.855 0.011 1.00 75.31 297 PRO A C 1
ATOM 2166 O O . PRO A 1 297 ? 35.298 0.626 1.128 1.00 75.31 297 PRO A O 1
ATOM 2169 N N . ALA A 1 298 ? 35.079 1.531 -0.915 1.00 74.88 298 ALA A N 1
ATOM 2170 C CA . ALA A 1 298 ? 33.748 2.062 -0.657 1.00 74.88 298 ALA A CA 1
ATOM 2171 C C . ALA A 1 298 ? 32.746 0.916 -0.455 1.00 74.88 298 ALA A C 1
ATOM 2173 O O . ALA A 1 298 ? 31.966 0.934 0.494 1.00 74.88 298 ALA A O 1
ATOM 2174 N N . LEU A 1 299 ? 32.831 -0.132 -1.283 1.00 77.94 299 LEU A N 1
ATOM 2175 C CA . LEU A 1 299 ? 32.000 -1.332 -1.144 1.00 77.94 299 LEU A CA 1
ATOM 2176 C C . LEU A 1 299 ? 32.277 -2.075 0.171 1.00 77.94 299 LEU A C 1
ATOM 2178 O O . LEU A 1 299 ? 31.336 -2.488 0.848 1.00 77.94 299 LEU A O 1
ATOM 2182 N N . ALA A 1 300 ? 33.545 -2.206 0.569 1.00 80.44 300 ALA A N 1
ATOM 2183 C CA . ALA A 1 300 ? 33.910 -2.805 1.852 1.00 80.44 300 ALA A CA 1
ATOM 2184 C C . ALA A 1 300 ? 33.404 -1.983 3.051 1.00 80.44 300 ALA A C 1
ATOM 2186 O O . ALA A 1 300 ? 32.962 -2.560 4.043 1.00 80.44 300 ALA A O 1
ATOM 2187 N N . ALA A 1 301 ? 33.388 -0.650 2.952 1.00 80.62 301 ALA A N 1
ATOM 2188 C CA . ALA A 1 301 ? 32.801 0.209 3.978 1.00 80.62 301 ALA A CA 1
ATOM 2189 C C . ALA A 1 301 ? 31.274 0.032 4.081 1.00 80.62 301 ALA A C 1
ATOM 2191 O O . ALA A 1 301 ? 30.740 -0.060 5.186 1.00 80.62 301 ALA A O 1
ATOM 2192 N N . ILE A 1 302 ? 30.569 -0.082 2.949 1.00 82.12 302 ILE A N 1
ATOM 2193 C CA . ILE A 1 302 ? 29.118 -0.348 2.924 1.00 82.12 302 ILE A CA 1
ATOM 2194 C C . ILE A 1 302 ? 28.805 -1.721 3.541 1.00 82.12 302 ILE A C 1
ATOM 2196 O O . ILE A 1 302 ? 27.839 -1.851 4.294 1.00 82.12 302 ILE A O 1
ATOM 2200 N N . ALA A 1 303 ? 29.653 -2.727 3.301 1.00 82.38 303 ALA A N 1
ATOM 2201 C CA . ALA A 1 303 ? 29.518 -4.076 3.857 1.00 82.38 303 ALA A CA 1
ATOM 2202 C C . ALA A 1 303 ? 29.609 -4.144 5.393 1.00 82.38 303 ALA A C 1
ATOM 2204 O O . ALA A 1 303 ? 29.167 -5.120 6.001 1.00 82.38 303 ALA A O 1
ATOM 2205 N N . LEU A 1 304 ? 30.117 -3.099 6.048 1.00 84.56 304 LEU A N 1
ATOM 2206 C CA . LEU A 1 304 ? 30.089 -3.011 7.505 1.00 84.56 304 LEU A CA 1
ATOM 2207 C C . LEU A 1 304 ? 28.706 -2.638 8.068 1.00 84.56 304 LEU A C 1
ATOM 2209 O O . LEU A 1 304 ? 28.420 -2.895 9.241 1.00 84.56 304 LEU A O 1
ATOM 2213 N N . GLY A 1 305 ? 27.839 -2.039 7.252 1.00 85.19 305 GLY A N 1
ATOM 2214 C CA . GLY A 1 305 ? 26.484 -1.645 7.634 1.00 85.19 305 GLY A CA 1
ATOM 2215 C C . GLY A 1 305 ? 25.602 -2.820 8.092 1.00 85.19 305 GLY A C 1
ATOM 2216 O O . GLY A 1 305 ? 25.066 -2.773 9.203 1.00 85.19 305 GLY A O 1
ATOM 2217 N N . PRO A 1 306 ? 25.483 -3.908 7.306 1.00 88.56 306 PRO A N 1
ATOM 2218 C CA . PRO A 1 306 ? 24.737 -5.111 7.694 1.00 88.56 306 PRO A CA 1
ATOM 2219 C C . PRO A 1 306 ? 25.235 -5.749 8.996 1.00 88.56 306 PRO A C 1
ATOM 2221 O O . PRO A 1 306 ? 24.428 -6.189 9.822 1.00 88.56 306 PRO A O 1
ATOM 2224 N N . TRP A 1 307 ? 26.553 -5.739 9.225 1.00 87.25 307 TRP A N 1
ATOM 2225 C CA . TRP A 1 307 ? 27.150 -6.174 10.488 1.00 87.25 307 TRP A CA 1
ATOM 2226 C C . TRP A 1 307 ? 26.685 -5.298 11.656 1.00 87.25 307 TRP A C 1
ATOM 2228 O O . TRP A 1 307 ? 26.159 -5.811 12.645 1.00 87.25 307 TRP A O 1
ATOM 2238 N N . ALA A 1 308 ? 26.786 -3.975 11.514 1.00 82.88 308 ALA A N 1
ATOM 2239 C CA . ALA A 1 308 ? 26.319 -3.011 12.509 1.00 82.88 308 ALA A CA 1
ATOM 2240 C C . ALA A 1 308 ? 24.820 -3.178 12.839 1.00 82.88 308 ALA A C 1
ATOM 2242 O O . ALA A 1 308 ? 24.439 -3.190 14.013 1.00 82.88 308 ALA A O 1
ATOM 2243 N N . ALA A 1 309 ? 23.968 -3.368 11.827 1.00 84.06 309 ALA A N 1
ATOM 2244 C CA . ALA A 1 309 ? 22.540 -3.625 12.017 1.00 84.06 309 ALA A CA 1
ATOM 2245 C C . ALA A 1 309 ? 22.281 -4.960 12.744 1.00 84.06 309 ALA A C 1
ATOM 2247 O O . ALA A 1 309 ? 21.473 -5.020 13.673 1.00 84.06 309 ALA A O 1
ATOM 2248 N N . SER A 1 310 ? 23.014 -6.017 12.387 1.00 84.38 310 SER A N 1
ATOM 2249 C CA . SER A 1 310 ? 22.908 -7.331 13.040 1.00 84.38 310 SER A CA 1
ATOM 2250 C C . SER A 1 310 ? 23.304 -7.265 14.519 1.00 84.38 310 SER A C 1
ATOM 2252 O O . SER A 1 310 ? 22.617 -7.824 15.375 1.00 84.38 310 SER A O 1
ATOM 2254 N N . LEU A 1 311 ? 24.363 -6.517 14.844 1.00 79.81 311 LEU A N 1
ATOM 2255 C CA . LEU A 1 311 ? 24.784 -6.274 16.225 1.00 79.81 311 LEU A CA 1
ATOM 2256 C C . LEU A 1 311 ? 23.742 -5.500 17.032 1.00 79.81 311 LEU A C 1
ATOM 2258 O O . LEU A 1 311 ? 23.519 -5.829 18.197 1.00 79.81 311 LEU A O 1
ATOM 2262 N N . LEU A 1 312 ? 23.091 -4.500 16.426 1.00 78.06 312 LEU A N 1
ATOM 2263 C CA . LEU A 1 312 ? 21.992 -3.777 17.067 1.00 78.06 312 LEU A CA 1
ATOM 2264 C C . LEU A 1 312 ? 20.867 -4.741 17.455 1.00 78.06 312 LEU A C 1
ATOM 2266 O O . LEU A 1 312 ? 20.421 -4.735 18.601 1.00 78.06 312 LEU A O 1
ATOM 2270 N N . GLY A 1 313 ? 20.444 -5.593 16.517 1.00 73.94 313 GLY A N 1
ATOM 2271 C CA . GLY A 1 313 ? 19.433 -6.619 16.767 1.00 73.94 313 GLY A CA 1
ATOM 2272 C C . GLY A 1 313 ? 19.848 -7.589 17.877 1.00 73.94 313 GLY A C 1
ATOM 2273 O O . GLY A 1 313 ? 19.060 -7.877 18.778 1.00 73.94 313 GLY A O 1
ATOM 2274 N N . PHE A 1 314 ? 21.104 -8.043 17.865 1.00 73.62 314 PHE A N 1
ATOM 2275 C CA . PHE A 1 314 ? 21.619 -8.967 18.873 1.00 73.62 314 PHE A CA 1
ATOM 2276 C C . PHE A 1 314 ? 21.715 -8.343 20.273 1.00 73.62 314 PHE A C 1
ATOM 2278 O O . PHE A 1 314 ? 21.345 -9.004 21.241 1.00 73.62 314 PHE A O 1
ATOM 2285 N N . ASP A 1 315 ? 22.161 -7.088 20.424 1.00 70.69 315 ASP A N 1
ATOM 2286 C CA . ASP A 1 315 ? 22.225 -6.423 21.742 1.00 70.69 315 ASP A CA 1
ATOM 2287 C C . ASP A 1 315 ? 20.826 -6.241 22.356 1.00 70.69 315 ASP A C 1
ATOM 2289 O O . ASP A 1 315 ? 20.649 -6.424 23.566 1.00 70.69 315 ASP A O 1
ATOM 2293 N N . LEU A 1 316 ? 19.816 -5.965 21.520 1.00 69.75 316 LEU A N 1
ATOM 2294 C CA . LEU A 1 316 ? 18.416 -5.873 21.947 1.00 69.75 316 LEU A CA 1
ATOM 2295 C C . LEU A 1 316 ? 17.890 -7.208 22.491 1.00 69.75 316 LEU A C 1
ATOM 2297 O O . LEU A 1 316 ? 17.168 -7.223 23.492 1.00 69.75 316 LEU A O 1
ATOM 2301 N N . ILE A 1 317 ? 18.296 -8.322 21.876 1.00 66.69 317 ILE A N 1
ATOM 2302 C CA . ILE A 1 317 ? 17.983 -9.677 22.336 1.00 66.69 317 ILE A CA 1
ATOM 2303 C C . ILE A 1 317 ? 18.805 -9.992 23.602 1.00 66.69 317 ILE A C 1
ATOM 2305 O O . ILE A 1 317 ? 18.254 -10.191 24.675 1.00 66.69 317 ILE A O 1
ATOM 2309 N N . ALA A 1 318 ? 20.133 -9.956 23.561 1.00 61.19 318 ALA A N 1
ATOM 2310 C CA . ALA A 1 318 ? 20.987 -10.562 24.585 1.00 61.19 318 ALA A CA 1
ATOM 2311 C C . ALA A 1 318 ? 20.955 -9.926 26.002 1.00 61.19 318 ALA A C 1
ATOM 2313 O O . ALA A 1 318 ? 21.401 -10.578 26.946 1.00 61.19 318 ALA A O 1
ATOM 2314 N N . ARG A 1 319 ? 20.467 -8.688 26.201 1.00 61.09 319 ARG A N 1
ATOM 2315 C CA . ARG A 1 319 ? 20.257 -8.018 27.521 1.00 61.09 319 ARG A CA 1
ATOM 2316 C C . ARG A 1 319 ? 21.378 -8.170 28.592 1.00 61.09 319 ARG A C 1
ATOM 2318 O O . ARG A 1 319 ? 21.087 -8.149 29.788 1.00 61.09 319 ARG A O 1
ATOM 2325 N N . ARG A 1 320 ? 22.669 -8.298 28.241 1.00 52.22 320 ARG A N 1
ATOM 2326 C CA . ARG A 1 320 ? 23.770 -8.494 29.230 1.00 52.22 320 ARG A CA 1
ATOM 2327 C C . ARG A 1 320 ? 24.242 -7.185 29.909 1.00 52.22 320 ARG A C 1
ATOM 2329 O O . ARG A 1 320 ? 24.085 -6.103 29.350 1.00 52.22 320 ARG A O 1
ATOM 2336 N N . ARG A 1 321 ? 24.806 -7.254 31.135 1.00 50.03 321 ARG A N 1
ATOM 2337 C CA . ARG A 1 321 ? 25.378 -6.117 31.920 1.00 50.03 321 ARG A CA 1
ATOM 2338 C C . ARG A 1 321 ? 26.846 -5.797 31.546 1.00 50.03 321 ARG A C 1
ATOM 2340 O O . ARG A 1 321 ? 27.525 -6.578 30.897 1.00 50.03 321 ARG A O 1
ATOM 2347 N N . LEU A 1 322 ? 27.286 -4.598 31.943 1.00 44.41 322 LEU A N 1
ATOM 2348 C CA . LEU A 1 322 ? 28.286 -3.699 31.336 1.00 44.41 322 LEU A CA 1
ATOM 2349 C C . LEU A 1 322 ? 29.775 -4.129 31.254 1.00 44.41 322 LEU A C 1
ATOM 2351 O O . LEU A 1 322 ? 30.475 -3.556 30.427 1.00 44.41 322 LEU A O 1
ATOM 2355 N N . ALA A 1 323 ? 30.284 -5.077 32.046 1.00 38.81 323 ALA A N 1
ATOM 2356 C CA . ALA A 1 323 ? 31.742 -5.273 32.184 1.00 38.81 323 ALA A CA 1
ATOM 2357 C C . ALA A 1 323 ? 32.394 -6.120 31.067 1.00 38.81 323 ALA A C 1
ATOM 2359 O O . ALA A 1 323 ? 33.503 -5.830 30.639 1.00 38.81 323 ALA A O 1
ATOM 2360 N N . ALA A 1 324 ? 31.680 -7.097 30.498 1.00 49.62 324 ALA A N 1
ATOM 2361 C CA . ALA A 1 324 ? 32.178 -7.915 29.381 1.00 49.62 324 ALA A CA 1
ATOM 2362 C C . ALA A 1 324 ? 32.126 -7.197 28.009 1.00 49.62 324 ALA A C 1
ATOM 2364 O O . ALA A 1 324 ? 32.500 -7.768 26.987 1.00 49.62 324 ALA A O 1
ATOM 2365 N N . ARG A 1 325 ? 31.628 -5.950 27.961 1.00 52.81 325 ARG A N 1
ATOM 2366 C CA . ARG A 1 325 ? 31.289 -5.241 26.716 1.00 52.81 325 ARG A CA 1
ATOM 2367 C C . ARG A 1 325 ? 32.457 -4.534 26.035 1.00 52.81 325 ARG A C 1
ATOM 2369 O O . ARG A 1 325 ? 32.392 -4.400 24.825 1.00 52.81 325 ARG A O 1
ATOM 2376 N N . ALA A 1 326 ? 33.498 -4.107 26.753 1.00 48.75 326 ALA A N 1
ATOM 2377 C CA . ALA A 1 326 ? 34.643 -3.433 26.128 1.00 48.75 326 ALA A CA 1
ATOM 2378 C C . ALA A 1 326 ? 35.469 -4.413 25.271 1.00 48.75 326 ALA A C 1
ATOM 2380 O O . ALA A 1 326 ? 35.665 -4.173 24.077 1.00 48.75 326 ALA A O 1
ATOM 2381 N N . CYS A 1 327 ? 35.822 -5.578 25.831 1.00 49.00 327 CYS A N 1
ATOM 2382 C CA . CYS A 1 327 ? 36.466 -6.660 25.079 1.00 49.00 327 CYS A CA 1
ATOM 2383 C C . CYS A 1 327 ? 35.553 -7.225 23.980 1.00 49.00 327 CYS A C 1
ATOM 2385 O O . CYS A 1 327 ? 36.014 -7.442 22.864 1.00 49.00 327 CYS A O 1
ATOM 2387 N N . ALA A 1 328 ? 34.248 -7.385 24.240 1.00 59.81 328 ALA A N 1
ATOM 2388 C CA . ALA A 1 328 ? 33.305 -7.832 23.212 1.00 59.81 328 ALA A CA 1
ATOM 2389 C C . ALA A 1 328 ? 33.101 -6.799 22.088 1.00 59.81 328 ALA A C 1
ATOM 2391 O O . ALA A 1 328 ? 32.882 -7.198 20.951 1.00 59.81 328 ALA A O 1
ATOM 2392 N N . SER A 1 329 ? 33.196 -5.491 22.364 1.00 61.78 329 SER A N 1
ATOM 2393 C CA . SER A 1 329 ? 33.087 -4.449 21.333 1.00 61.78 329 SER A CA 1
ATOM 2394 C C . SER A 1 329 ? 34.324 -4.365 20.447 1.00 61.78 329 SER A C 1
ATOM 2396 O O . SER A 1 329 ? 34.177 -4.205 19.241 1.00 61.78 329 SER A O 1
ATOM 2398 N N . ALA A 1 330 ? 35.522 -4.534 21.016 1.00 65.38 330 ALA A N 1
ATOM 2399 C CA . ALA A 1 330 ? 36.758 -4.596 20.242 1.00 65.38 330 ALA A CA 1
ATOM 2400 C C . ALA A 1 330 ? 36.802 -5.871 19.385 1.00 65.38 330 ALA A C 1
ATOM 2402 O O . ALA A 1 330 ? 37.058 -5.796 18.187 1.00 65.38 330 ALA A O 1
ATOM 2403 N N . ALA A 1 331 ? 36.443 -7.022 19.965 1.00 68.38 331 ALA A N 1
ATOM 2404 C CA . ALA A 1 331 ? 36.325 -8.280 19.231 1.00 68.38 331 ALA A CA 1
ATOM 2405 C C . ALA A 1 331 ? 35.262 -8.198 18.121 1.00 68.38 331 ALA A C 1
ATOM 2407 O O . ALA A 1 331 ? 35.510 -8.605 16.996 1.00 68.38 331 ALA A O 1
ATOM 2408 N N . SER A 1 332 ? 34.096 -7.613 18.399 1.00 74.62 332 SER A N 1
ATOM 2409 C CA . SER A 1 332 ? 33.021 -7.422 17.418 1.00 74.62 332 SER A CA 1
ATOM 2410 C C . SER A 1 332 ? 33.405 -6.455 16.292 1.00 74.62 332 SER A C 1
ATOM 2412 O O . SER A 1 332 ? 33.087 -6.707 15.129 1.00 74.62 332 SER A O 1
ATOM 2414 N N . ALA A 1 333 ? 34.133 -5.379 16.601 1.00 75.25 333 ALA A N 1
ATOM 2415 C CA . ALA A 1 333 ? 34.694 -4.489 15.589 1.00 75.25 333 ALA A CA 1
ATOM 2416 C C . ALA A 1 333 ? 35.732 -5.219 14.721 1.00 75.25 333 ALA A C 1
ATOM 2418 O O . ALA A 1 333 ? 35.691 -5.089 13.500 1.00 75.25 333 ALA A O 1
ATOM 2419 N N . ALA A 1 334 ? 36.595 -6.043 15.326 1.00 78.69 334 ALA A N 1
ATOM 2420 C CA . ALA A 1 334 ? 37.558 -6.872 14.604 1.00 78.69 334 ALA A CA 1
ATOM 2421 C C . ALA A 1 334 ? 36.872 -7.906 13.695 1.00 78.69 334 ALA A C 1
ATOM 2423 O O . ALA A 1 334 ? 37.278 -8.057 12.548 1.00 78.69 334 ALA A O 1
ATOM 2424 N N . VAL A 1 335 ? 35.790 -8.556 14.150 1.00 81.44 335 VAL A N 1
ATOM 2425 C CA . VAL A 1 335 ? 34.979 -9.445 13.297 1.00 81.44 335 VAL A CA 1
ATOM 2426 C C . VAL A 1 335 ? 34.352 -8.667 12.143 1.00 81.44 335 VAL A C 1
ATOM 2428 O O . VAL A 1 335 ? 34.423 -9.120 11.007 1.00 81.44 335 VAL A O 1
ATOM 2431 N N . GLY A 1 336 ? 33.787 -7.485 12.397 1.00 82.38 336 GLY A N 1
ATOM 2432 C CA . GLY A 1 336 ? 33.219 -6.637 11.346 1.00 82.38 336 GLY A CA 1
ATOM 2433 C C . GLY A 1 336 ? 34.243 -6.255 10.279 1.00 82.38 336 GLY A C 1
ATOM 2434 O O . GLY A 1 336 ? 33.990 -6.435 9.090 1.00 82.38 336 GLY A O 1
ATOM 2435 N N . LEU A 1 337 ? 35.421 -5.790 10.702 1.00 82.69 337 LEU A N 1
ATOM 2436 C CA . LEU A 1 337 ? 36.536 -5.473 9.805 1.00 82.69 337 LEU A CA 1
ATOM 2437 C C . LEU A 1 337 ? 37.045 -6.716 9.065 1.00 82.69 337 LEU A C 1
ATOM 2439 O O . LEU A 1 337 ? 37.320 -6.637 7.871 1.00 82.69 337 LEU A O 1
ATOM 2443 N N . GLY A 1 338 ? 37.106 -7.869 9.734 1.00 85.94 338 GLY A N 1
ATOM 2444 C CA . GLY A 1 338 ? 37.452 -9.151 9.124 1.00 85.94 338 GLY A CA 1
ATOM 2445 C C . GLY A 1 338 ? 36.448 -9.586 8.054 1.00 85.94 338 GLY A C 1
ATOM 2446 O O . GLY A 1 338 ? 36.854 -9.984 6.968 1.00 85.94 338 GLY A O 1
ATOM 2447 N N . LEU A 1 339 ? 35.143 -9.440 8.307 1.00 86.38 339 LEU A N 1
ATOM 2448 C CA . LEU A 1 339 ? 34.085 -9.713 7.328 1.00 86.38 339 LEU A CA 1
ATOM 2449 C C . LEU A 1 339 ? 34.139 -8.742 6.144 1.00 86.38 339 LEU A C 1
ATOM 2451 O O . LEU A 1 339 ? 33.966 -9.167 5.005 1.00 86.38 339 LEU A O 1
ATOM 2455 N N . ALA A 1 340 ? 34.423 -7.459 6.384 1.00 83.62 340 ALA A N 1
ATOM 2456 C CA . ALA A 1 340 ? 34.634 -6.487 5.314 1.00 83.62 340 ALA A CA 1
ATOM 2457 C C . ALA A 1 340 ? 35.891 -6.804 4.486 1.00 83.62 340 ALA A C 1
ATOM 2459 O O . ALA A 1 340 ? 35.854 -6.686 3.263 1.00 83.62 340 ALA A O 1
ATOM 2460 N N . GLY A 1 341 ? 36.972 -7.267 5.121 1.00 85.00 341 GLY A N 1
ATOM 2461 C CA . GLY A 1 341 ? 38.178 -7.756 4.447 1.00 85.00 341 GLY A CA 1
ATOM 2462 C C . GLY A 1 341 ? 37.930 -9.034 3.637 1.00 85.00 341 GLY A C 1
ATOM 2463 O O . GLY A 1 341 ? 38.360 -9.134 2.490 1.00 85.00 341 GLY A O 1
ATOM 2464 N N . ALA A 1 342 ? 37.163 -9.982 4.181 1.00 86.81 342 ALA A N 1
ATOM 2465 C CA . ALA A 1 342 ? 36.745 -11.189 3.471 1.00 86.81 342 ALA A CA 1
ATOM 2466 C C . ALA A 1 342 ? 35.851 -10.851 2.269 1.00 86.81 342 ALA A C 1
ATOM 2468 O O . ALA A 1 342 ? 36.050 -11.388 1.183 1.00 86.81 342 ALA A O 1
ATOM 2469 N N . PHE A 1 343 ? 34.916 -9.910 2.430 1.00 87.06 343 PHE A N 1
ATOM 2470 C CA . PHE A 1 343 ? 34.096 -9.397 1.336 1.00 87.06 343 PHE A CA 1
ATOM 2471 C C . PHE A 1 343 ? 34.941 -8.685 0.276 1.00 87.06 343 PHE A C 1
ATOM 2473 O O . PHE A 1 343 ? 34.761 -8.929 -0.914 1.00 87.06 343 PHE A O 1
ATOM 2480 N N . TRP A 1 344 ? 35.907 -7.858 0.686 1.00 84.25 344 TRP A N 1
ATOM 2481 C CA . TRP A 1 344 ? 36.863 -7.232 -0.225 1.00 84.25 344 TRP A CA 1
ATOM 2482 C C . TRP A 1 344 ? 37.613 -8.274 -1.059 1.00 84.25 344 TRP A C 1
ATOM 2484 O O . TRP A 1 344 ? 37.752 -8.113 -2.276 1.00 84.25 344 TRP A O 1
ATOM 2494 N N . TRP A 1 345 ? 38.112 -9.333 -0.419 1.00 85.38 345 TRP A N 1
ATOM 2495 C CA . TRP A 1 345 ? 38.811 -10.422 -1.097 1.00 85.38 345 TRP A CA 1
ATOM 2496 C C . TRP A 1 345 ? 37.874 -11.160 -2.062 1.00 85.38 345 TRP A C 1
ATOM 2498 O O . TRP A 1 345 ? 38.190 -11.284 -3.246 1.00 85.38 345 TRP A O 1
ATOM 2508 N N . ALA A 1 346 ? 36.676 -11.531 -1.600 1.00 85.75 346 ALA A N 1
ATOM 2509 C CA . ALA A 1 346 ? 35.664 -12.232 -2.387 1.00 85.75 346 ALA A CA 1
ATOM 2510 C C . ALA A 1 346 ? 35.173 -11.421 -3.600 1.00 85.75 346 ALA A C 1
ATOM 2512 O O . ALA A 1 346 ? 34.938 -11.997 -4.663 1.00 85.75 346 ALA A O 1
ATOM 2513 N N . LEU A 1 347 ? 35.114 -10.084 -3.503 1.00 81.75 347 LEU A N 1
ATOM 2514 C CA . LEU A 1 347 ? 34.824 -9.197 -4.637 1.00 81.75 347 LEU A CA 1
ATOM 2515 C C . LEU A 1 347 ? 35.804 -9.376 -5.807 1.00 81.75 347 LEU A C 1
ATOM 2517 O O . LEU A 1 347 ? 35.434 -9.085 -6.939 1.00 81.75 347 LEU A O 1
ATOM 2521 N N . GLY A 1 348 ? 37.033 -9.835 -5.552 1.00 77.06 348 GLY A N 1
ATOM 2522 C CA . GLY A 1 348 ? 38.027 -10.095 -6.598 1.00 77.06 348 GLY A CA 1
ATOM 2523 C C . GLY A 1 348 ? 37.917 -11.473 -7.230 1.00 77.06 348 GLY A C 1
ATOM 2524 O O . GLY A 1 348 ? 38.401 -11.650 -8.337 1.00 77.06 348 GLY A O 1
ATOM 2525 N N . GLN A 1 349 ? 37.296 -12.425 -6.533 1.00 80.94 349 GLN A N 1
ATOM 2526 C CA . GLN A 1 349 ? 37.151 -13.806 -6.998 1.00 80.94 349 GLN A CA 1
ATOM 2527 C C . GLN A 1 349 ? 35.800 -14.013 -7.689 1.00 80.94 349 GLN A C 1
ATOM 2529 O O . GLN A 1 349 ? 35.721 -14.528 -8.797 1.00 80.94 349 GLN A O 1
ATOM 2534 N N . ALA A 1 350 ? 34.719 -13.578 -7.038 1.00 81.75 350 ALA A N 1
ATOM 2535 C CA . ALA A 1 350 ? 33.346 -13.782 -7.484 1.00 81.75 350 ALA A CA 1
ATOM 2536 C C . ALA A 1 350 ? 32.514 -12.505 -7.251 1.00 81.75 350 ALA A C 1
ATOM 2538 O O . ALA A 1 350 ? 31.710 -12.448 -6.311 1.00 81.75 350 ALA A O 1
ATOM 2539 N N . PRO A 1 351 ? 32.685 -11.455 -8.077 1.00 80.50 351 PRO A N 1
ATOM 2540 C CA . PRO A 1 351 ? 32.098 -10.136 -7.830 1.00 80.50 351 PRO A CA 1
ATOM 2541 C C . PRO A 1 351 ? 30.563 -10.148 -7.794 1.00 80.50 351 PRO A C 1
ATOM 2543 O O . PRO A 1 351 ? 29.975 -9.524 -6.914 1.00 80.50 351 PRO A O 1
ATOM 2546 N N . VAL A 1 352 ? 29.903 -10.885 -8.697 1.00 81.88 352 VAL A N 1
ATOM 2547 C CA . VAL A 1 352 ? 28.428 -10.960 -8.750 1.00 81.88 352 VAL A CA 1
ATOM 2548 C C . VAL A 1 352 ? 27.874 -11.648 -7.506 1.00 81.88 352 VAL A C 1
ATOM 2550 O O . VAL A 1 352 ? 27.039 -11.079 -6.805 1.00 81.88 352 VAL A O 1
ATOM 2553 N N . ALA A 1 353 ? 28.362 -12.855 -7.206 1.00 86.69 353 ALA A N 1
ATOM 2554 C CA . ALA A 1 353 ? 27.885 -13.646 -6.076 1.00 86.69 353 ALA A CA 1
ATOM 2555 C C . ALA A 1 353 ? 28.133 -12.929 -4.741 1.00 86.69 353 ALA A C 1
ATOM 2557 O O . ALA A 1 353 ? 27.224 -12.822 -3.919 1.00 86.69 353 ALA A O 1
ATOM 2558 N N . SER A 1 354 ? 29.328 -12.357 -4.557 1.00 87.75 354 SER A N 1
ATOM 2559 C CA . SER A 1 354 ? 29.686 -11.624 -3.338 1.00 87.75 354 SER A CA 1
ATOM 2560 C C . SER A 1 354 ? 28.759 -10.430 -3.106 1.00 87.75 354 SER A C 1
ATOM 2562 O O . SER A 1 354 ? 28.242 -10.256 -2.000 1.00 87.75 354 SER A O 1
ATOM 2564 N N . ARG A 1 355 ? 28.490 -9.632 -4.152 1.00 88.88 355 ARG A N 1
ATOM 2565 C CA . ARG A 1 355 ? 27.553 -8.499 -4.082 1.00 88.88 355 ARG A CA 1
ATOM 2566 C C . ARG A 1 355 ? 26.135 -8.958 -3.744 1.00 88.88 355 ARG A C 1
ATOM 2568 O O . ARG A 1 355 ? 25.514 -8.346 -2.881 1.00 88.88 355 ARG A O 1
ATOM 2575 N N . GLN A 1 356 ? 25.640 -10.041 -4.352 1.00 90.50 356 GLN A N 1
ATOM 2576 C CA . GLN A 1 356 ? 24.305 -10.578 -4.048 1.00 90.50 356 GLN A CA 1
ATOM 2577 C C . GLN A 1 356 ? 24.180 -11.047 -2.595 1.00 90.50 356 GLN A C 1
ATOM 2579 O O . GLN A 1 356 ? 23.191 -10.723 -1.941 1.00 90.50 356 GLN A O 1
ATOM 2584 N N . VAL A 1 357 ? 25.175 -11.771 -2.075 1.00 91.81 357 VAL A N 1
ATOM 2585 C CA . VAL A 1 357 ? 25.172 -12.255 -0.685 1.00 91.81 357 VAL A CA 1
ATOM 2586 C C . VAL A 1 357 ? 25.189 -11.085 0.298 1.00 91.81 357 VAL A C 1
ATOM 2588 O O . VAL A 1 357 ? 24.386 -11.050 1.230 1.00 91.81 357 VAL A O 1
ATOM 2591 N N . MET A 1 358 ? 26.058 -10.095 0.073 1.00 91.00 358 MET A N 1
ATOM 2592 C CA . MET A 1 358 ? 26.151 -8.923 0.945 1.00 91.00 358 MET A CA 1
ATOM 2593 C C . MET A 1 358 ? 24.892 -8.046 0.866 1.00 91.00 358 MET A C 1
ATOM 2595 O O . MET A 1 358 ? 24.396 -7.584 1.894 1.00 91.00 358 MET A O 1
ATOM 2599 N N . ALA A 1 359 ? 24.331 -7.857 -0.333 1.00 91.50 359 ALA A N 1
ATOM 2600 C CA . ALA A 1 359 ? 23.077 -7.132 -0.527 1.00 91.50 359 ALA A CA 1
ATOM 2601 C C . ALA A 1 359 ? 21.902 -7.853 0.145 1.00 91.50 359 ALA A C 1
ATOM 2603 O O . ALA A 1 359 ? 21.100 -7.210 0.816 1.00 91.50 359 ALA A O 1
ATOM 2604 N N . LEU A 1 360 ? 21.831 -9.185 0.057 1.00 94.06 360 LEU A N 1
ATOM 2605 C CA . LEU A 1 360 ? 20.842 -9.964 0.797 1.00 94.06 360 LEU A CA 1
ATOM 2606 C C . LEU A 1 360 ? 21.016 -9.767 2.301 1.00 94.06 360 LEU A C 1
ATOM 2608 O O . LEU A 1 360 ? 20.046 -9.454 2.982 1.00 94.06 360 LEU A O 1
ATOM 2612 N N . TRP A 1 361 ? 22.237 -9.857 2.830 1.00 93.69 361 TRP A N 1
ATOM 2613 C CA . TRP A 1 361 ? 22.460 -9.615 4.254 1.00 93.69 361 TRP A CA 1
ATOM 2614 C C . TRP A 1 361 ? 22.007 -8.210 4.681 1.00 93.69 361 TRP A C 1
ATOM 2616 O O . TRP A 1 361 ? 21.323 -8.082 5.696 1.00 93.69 361 TRP A O 1
ATOM 2626 N N . ALA A 1 362 ? 22.284 -7.174 3.884 1.00 91.69 362 ALA A N 1
ATOM 2627 C CA . ALA A 1 362 ? 21.766 -5.825 4.114 1.00 91.69 362 ALA A CA 1
ATOM 2628 C C . ALA A 1 362 ? 20.229 -5.787 4.119 1.00 91.69 362 ALA A C 1
ATOM 2630 O O . ALA A 1 362 ? 19.623 -5.260 5.057 1.00 91.69 362 ALA A O 1
ATOM 2631 N N . ALA A 1 363 ? 19.601 -6.402 3.114 1.00 93.06 363 ALA A N 1
ATOM 2632 C CA . ALA A 1 363 ? 18.153 -6.445 2.972 1.00 93.06 363 ALA A CA 1
ATOM 2633 C C . ALA A 1 363 ? 17.456 -7.172 4.133 1.00 93.06 363 ALA A C 1
ATOM 2635 O O . ALA A 1 363 ? 16.314 -6.860 4.460 1.00 93.06 363 ALA A O 1
ATOM 2636 N N . LEU A 1 364 ? 18.147 -8.108 4.793 1.00 94.44 364 LEU A N 1
ATOM 2637 C CA . LEU A 1 364 ? 17.639 -8.816 5.966 1.00 94.44 364 LEU A CA 1
ATOM 2638 C C . LEU A 1 364 ? 17.935 -8.076 7.276 1.00 94.44 364 LEU A C 1
ATOM 2640 O O . LEU A 1 364 ? 17.047 -7.928 8.118 1.00 94.44 364 LEU A O 1
ATOM 2644 N N . ALA A 1 365 ? 19.173 -7.618 7.473 1.00 91.00 365 ALA A N 1
ATOM 2645 C CA . ALA A 1 365 ? 19.666 -7.138 8.762 1.00 91.00 365 ALA A CA 1
ATOM 2646 C C . ALA A 1 365 ? 19.003 -5.828 9.207 1.00 91.00 365 ALA A C 1
ATOM 2648 O O . ALA A 1 365 ? 18.577 -5.715 10.357 1.00 91.00 365 ALA A O 1
ATOM 2649 N N . TYR A 1 366 ? 18.878 -4.852 8.306 1.00 92.75 366 TYR A N 1
ATOM 2650 C CA . TYR A 1 366 ? 18.328 -3.530 8.620 1.00 92.75 366 TYR A CA 1
ATOM 2651 C C . TYR A 1 366 ? 16.849 -3.560 9.041 1.00 92.75 366 TYR A C 1
ATOM 2653 O O . TYR A 1 366 ? 16.550 -3.103 10.150 1.00 92.75 366 TYR A O 1
ATOM 2661 N N . PRO A 1 367 ? 15.914 -4.114 8.241 1.00 93.62 367 PRO A N 1
ATOM 2662 C CA . PRO A 1 367 ? 14.513 -4.193 8.651 1.00 93.62 367 PRO A CA 1
ATOM 2663 C C . PRO A 1 367 ? 14.316 -5.122 9.857 1.00 93.62 367 PRO A C 1
ATOM 2665 O O . PRO A 1 367 ? 13.486 -4.829 10.714 1.00 93.62 367 PRO A O 1
ATOM 2668 N N . SER A 1 368 ? 15.113 -6.189 10.003 1.00 92.06 368 SER A N 1
ATOM 2669 C CA . SER A 1 368 ? 15.055 -7.047 11.199 1.00 92.06 368 SER A CA 1
ATOM 2670 C C . SER A 1 368 ? 15.457 -6.287 12.465 1.00 92.06 368 SER A C 1
ATOM 2672 O O . SER A 1 368 ? 14.764 -6.356 13.479 1.00 92.06 368 SER A O 1
ATOM 2674 N N . ALA A 1 369 ? 16.541 -5.508 12.411 1.00 87.75 369 ALA A N 1
ATOM 2675 C CA . ALA A 1 369 ? 16.972 -4.667 13.524 1.00 87.75 369 ALA A CA 1
ATOM 2676 C C . ALA A 1 369 ? 15.935 -3.580 13.854 1.00 87.75 369 ALA A C 1
ATOM 2678 O O . ALA A 1 369 ? 15.669 -3.322 15.028 1.00 87.75 369 ALA A O 1
ATOM 2679 N N . ALA A 1 370 ? 15.305 -2.992 12.832 1.00 91.19 370 ALA A N 1
ATOM 2680 C CA . ALA A 1 370 ? 14.235 -2.008 12.983 1.00 91.19 370 ALA A CA 1
ATOM 2681 C C . ALA A 1 370 ? 13.016 -2.590 13.723 1.00 91.19 370 ALA A C 1
ATOM 2683 O O . ALA A 1 370 ? 12.474 -1.961 14.636 1.00 91.19 370 ALA A O 1
ATOM 2684 N N . LEU A 1 371 ? 12.628 -3.820 13.376 1.00 90.69 371 LEU A N 1
ATOM 2685 C CA . LEU A 1 371 ? 11.524 -4.538 14.009 1.00 90.69 371 LEU A CA 1
ATOM 2686 C C . LEU A 1 371 ? 11.853 -4.984 15.439 1.00 90.69 371 LEU A C 1
ATOM 2688 O O . LEU A 1 371 ? 11.033 -4.836 16.341 1.00 90.69 371 LEU A O 1
ATOM 2692 N N . LEU A 1 372 ? 13.066 -5.471 15.695 1.00 85.25 372 LEU A N 1
ATOM 2693 C CA . LEU A 1 372 ? 13.493 -5.795 17.059 1.00 85.25 372 LEU A CA 1
ATOM 2694 C C . LEU A 1 372 ? 13.538 -4.545 17.946 1.00 85.25 372 LEU A C 1
ATOM 2696 O O . LEU A 1 372 ? 13.134 -4.599 19.109 1.00 85.25 372 LEU A O 1
ATOM 2700 N N . TRP A 1 373 ? 13.973 -3.410 17.393 1.00 86.62 373 TRP A N 1
ATOM 2701 C CA . TRP A 1 373 ? 13.980 -2.132 18.097 1.00 86.62 373 TRP A CA 1
ATOM 2702 C C . TRP A 1 373 ? 12.565 -1.675 18.457 1.00 86.62 373 TRP A C 1
ATOM 2704 O O . TRP A 1 373 ? 12.329 -1.299 19.608 1.00 86.62 373 TRP A O 1
ATOM 2714 N N . ILE A 1 374 ? 11.610 -1.749 17.519 1.00 87.00 374 ILE A N 1
ATOM 2715 C CA . ILE A 1 374 ? 10.241 -1.300 17.799 1.00 87.00 374 ILE A CA 1
ATOM 2716 C C . ILE A 1 374 ? 9.558 -2.196 18.832 1.00 87.00 374 ILE A C 1
ATOM 2718 O O . ILE A 1 374 ? 8.916 -1.696 19.751 1.00 87.00 374 ILE A O 1
ATOM 2722 N N . ILE A 1 375 ? 9.774 -3.510 18.756 1.00 83.44 375 ILE A N 1
ATOM 2723 C CA . ILE A 1 375 ? 9.267 -4.481 19.730 1.00 83.44 375 ILE A CA 1
ATOM 2724 C C . ILE A 1 375 ? 9.849 -4.220 21.120 1.00 83.44 375 ILE A C 1
ATOM 2726 O O . ILE A 1 375 ? 9.109 -4.203 22.106 1.00 83.44 375 ILE A O 1
ATOM 2730 N N . ASP A 1 376 ? 11.162 -4.011 21.231 1.00 80.19 376 ASP A N 1
ATOM 2731 C CA . ASP A 1 376 ? 11.798 -3.686 22.506 1.00 80.19 376 ASP A CA 1
ATOM 2732 C C . ASP A 1 376 ? 11.243 -2.371 23.080 1.00 80.19 376 ASP A C 1
ATOM 2734 O O . ASP A 1 376 ? 10.903 -2.312 24.268 1.00 80.19 376 ASP A O 1
ATOM 2738 N N . HIS A 1 377 ? 11.047 -1.354 22.238 1.00 81.31 377 HIS A N 1
ATOM 2739 C CA . HIS A 1 377 ? 10.468 -0.075 22.639 1.00 81.31 377 HIS A CA 1
ATOM 2740 C C . HIS A 1 377 ? 9.007 -0.208 23.097 1.00 81.31 377 HIS A C 1
ATOM 2742 O O . HIS A 1 377 ? 8.660 0.244 24.190 1.00 81.31 377 HIS A O 1
ATOM 2748 N N . TRP A 1 378 ? 8.159 -0.891 22.324 1.00 84.88 378 TRP A N 1
ATOM 2749 C CA . TRP A 1 378 ? 6.770 -1.188 22.684 1.00 84.88 378 TRP A CA 1
ATOM 2750 C C . TRP A 1 378 ? 6.667 -2.025 23.950 1.00 84.88 378 TRP A C 1
ATOM 2752 O O . TRP A 1 378 ? 5.788 -1.794 24.778 1.00 84.88 378 TRP A O 1
ATOM 2762 N N . SER A 1 379 ? 7.599 -2.958 24.154 1.00 76.25 379 SER A N 1
ATOM 2763 C CA . SER A 1 379 ? 7.653 -3.713 25.398 1.00 76.25 379 SER A CA 1
ATOM 2764 C C . SER A 1 379 ? 7.866 -2.758 26.577 1.00 76.25 379 SER A C 1
ATOM 2766 O O . SER A 1 379 ? 7.182 -2.883 27.591 1.00 76.25 379 SER A O 1
ATOM 2768 N N . ARG A 1 380 ? 8.764 -1.767 26.454 1.00 74.31 380 ARG A N 1
ATOM 2769 C CA . ARG A 1 380 ? 9.108 -0.772 27.491 1.00 74.31 380 ARG A CA 1
ATOM 2770 C C . ARG A 1 380 ? 8.053 0.305 27.715 1.00 74.31 380 ARG A C 1
ATOM 2772 O O . ARG A 1 380 ? 8.104 0.928 28.772 1.00 74.31 380 ARG A O 1
ATOM 2779 N N . ALA A 1 381 ? 7.115 0.498 26.792 1.00 72.56 381 ALA A N 1
ATOM 2780 C CA . ALA A 1 381 ? 6.047 1.476 26.948 1.00 72.56 381 ALA A CA 1
ATOM 2781 C C . ALA A 1 381 ? 5.232 1.191 28.227 1.00 72.56 381 ALA A C 1
ATOM 2783 O O . ALA A 1 381 ? 4.724 0.082 28.434 1.00 72.56 381 ALA A O 1
ATOM 2784 N N . GLY A 1 382 ? 5.168 2.185 29.115 1.00 61.44 382 GLY A N 1
ATOM 2785 C CA . GLY A 1 382 ? 4.424 2.138 30.372 1.00 61.44 382 GLY A CA 1
ATOM 2786 C C . GLY A 1 382 ? 3.252 3.118 30.366 1.00 61.44 382 GLY A C 1
ATOM 2787 O O . GLY A 1 382 ? 3.358 4.215 29.822 1.00 61.44 382 GLY A O 1
ATOM 2788 N N . HIS A 1 383 ? 2.154 2.737 31.020 1.00 60.34 383 HIS A N 1
ATOM 2789 C CA . HIS A 1 383 ? 0.892 3.491 31.099 1.00 60.34 383 HIS A CA 1
ATOM 2790 C C . HIS A 1 383 ? 0.951 4.805 31.881 1.00 60.34 383 HIS A C 1
ATOM 2792 O O . HIS A 1 383 ? -0.051 5.504 31.972 1.00 60.34 383 HIS A O 1
ATOM 2798 N N . GLN A 1 384 ? 2.091 5.139 32.482 1.00 55.19 384 GLN A N 1
ATOM 2799 C CA . GLN A 1 384 ? 2.190 6.250 33.432 1.00 55.19 384 GLN A CA 1
ATOM 2800 C C . GLN A 1 384 ? 2.213 7.637 32.762 1.00 55.19 384 GLN A C 1
ATOM 2802 O O . GLN A 1 384 ? 2.190 8.646 33.456 1.00 55.19 384 GLN A O 1
ATOM 2807 N N . SER A 1 385 ? 2.244 7.714 31.425 1.00 60.88 385 SER A N 1
ATOM 2808 C CA . SER A 1 385 ? 2.275 8.981 30.678 1.00 60.88 385 SER A CA 1
ATOM 2809 C C . SER A 1 385 ? 1.173 9.050 29.612 1.00 60.88 385 SER A C 1
ATOM 2811 O O . SER A 1 385 ? 0.789 8.010 29.070 1.00 60.88 385 SER A O 1
ATOM 2813 N N . PRO A 1 386 ? 0.646 10.249 29.289 1.00 71.94 386 PRO A N 1
ATOM 2814 C CA . PRO A 1 386 ? -0.359 10.405 28.241 1.00 71.94 386 PRO A CA 1
ATOM 2815 C C . PRO A 1 386 ? 0.202 9.992 26.877 1.00 71.94 386 PRO A C 1
ATOM 2817 O O . PRO A 1 386 ? 1.385 10.203 26.601 1.00 71.94 386 PRO A O 1
ATOM 2820 N N . PHE A 1 387 ? -0.650 9.435 26.011 1.00 79.31 387 PHE A N 1
ATOM 2821 C CA . PHE A 1 387 ? -0.257 9.097 24.645 1.00 79.31 387 PHE A CA 1
ATOM 2822 C C . PHE A 1 387 ? 0.192 10.361 23.907 1.00 79.31 387 PHE A C 1
ATOM 2824 O O . PHE A 1 387 ? -0.577 11.313 23.758 1.00 79.31 387 PHE A O 1
ATOM 2831 N N . ARG A 1 388 ? 1.443 10.375 23.445 1.00 81.25 388 ARG A N 1
ATOM 2832 C CA . ARG A 1 388 ? 2.011 11.484 22.677 1.00 81.25 388 ARG A CA 1
ATOM 2833 C C . ARG A 1 388 ? 2.142 11.073 21.220 1.00 81.25 388 ARG A C 1
ATOM 2835 O O . ARG A 1 388 ? 2.863 10.130 20.900 1.00 81.25 388 ARG A O 1
ATOM 2842 N N . TRP A 1 389 ? 1.515 11.837 20.330 1.00 81.00 389 TRP A N 1
ATOM 2843 C CA . TRP A 1 389 ? 1.636 11.619 18.887 1.00 81.00 389 TRP A CA 1
ATOM 2844 C C . TRP A 1 389 ? 3.073 11.727 18.382 1.00 81.00 389 TRP A C 1
ATOM 2846 O O . TRP A 1 389 ? 3.452 10.983 17.488 1.00 81.00 389 TRP A O 1
ATOM 2856 N N . SER A 1 390 ? 3.903 12.570 19.000 1.00 77.56 390 SER A N 1
ATOM 2857 C CA . SER A 1 390 ? 5.333 12.646 18.685 1.00 77.56 390 SER A CA 1
ATOM 2858 C C . SER A 1 390 ? 6.072 11.330 18.947 1.00 77.56 390 SER A C 1
ATOM 2860 O O . SER A 1 390 ? 6.994 10.982 18.215 1.00 77.56 390 SER A O 1
ATOM 2862 N N . THR A 1 391 ? 5.645 10.568 19.957 1.00 80.12 391 THR A N 1
ATOM 2863 C CA . THR A 1 391 ? 6.197 9.250 20.281 1.00 80.12 391 THR A CA 1
ATOM 2864 C C . THR A 1 391 ? 5.737 8.186 19.287 1.00 80.12 391 THR A C 1
ATOM 2866 O O . THR A 1 391 ? 6.546 7.376 18.851 1.00 80.12 391 THR A O 1
ATOM 2869 N N . ALA A 1 392 ? 4.470 8.206 18.868 1.00 82.25 392 ALA A N 1
ATOM 2870 C CA . ALA A 1 392 ? 3.996 7.315 17.808 1.00 82.25 392 ALA A CA 1
ATOM 2871 C C . ALA A 1 392 ? 4.673 7.625 16.462 1.00 82.25 392 ALA A C 1
ATOM 2873 O O . ALA A 1 392 ? 5.115 6.717 15.766 1.00 82.25 392 ALA A O 1
ATOM 2874 N N . LEU A 1 393 ? 4.831 8.909 16.129 1.00 85.25 393 LEU A N 1
ATOM 2875 C CA . LEU A 1 393 ? 5.507 9.351 14.913 1.00 85.25 393 LEU A CA 1
ATOM 2876 C C . LEU A 1 393 ? 6.968 8.887 14.878 1.00 85.25 393 LEU A C 1
ATOM 2878 O O . LEU A 1 393 ? 7.416 8.365 13.860 1.00 85.25 393 LEU A O 1
ATOM 2882 N N . SER A 1 394 ? 7.709 9.011 15.984 1.00 82.44 394 SER A N 1
ATOM 2883 C CA . SER A 1 394 ? 9.096 8.533 16.039 1.00 82.44 394 SER A CA 1
ATOM 2884 C C . SER A 1 394 ? 9.201 7.008 15.949 1.00 82.44 394 SER A C 1
ATOM 2886 O O . SER A 1 394 ? 10.136 6.503 15.329 1.00 82.44 394 SER A O 1
ATOM 2888 N N . GLN A 1 395 ? 8.226 6.275 16.493 1.00 86.69 395 GLN A N 1
ATOM 2889 C CA . GLN A 1 395 ? 8.140 4.815 16.377 1.00 86.69 395 GLN A CA 1
ATOM 2890 C C . GLN A 1 395 ? 7.794 4.342 14.958 1.00 86.69 395 GLN A C 1
ATOM 2892 O O . GLN A 1 395 ? 8.083 3.199 14.627 1.00 86.69 395 GLN A O 1
ATOM 2897 N N . VAL A 1 396 ? 7.248 5.205 14.097 1.00 88.88 396 VAL A N 1
ATOM 2898 C CA . VAL A 1 396 ? 7.061 4.915 12.666 1.00 88.88 396 VAL A CA 1
ATOM 2899 C C . VAL A 1 396 ? 8.282 5.350 11.848 1.00 88.88 396 VAL A C 1
ATOM 2901 O O . VAL A 1 396 ? 8.818 4.565 11.066 1.00 88.88 396 VAL A O 1
ATOM 2904 N N . LEU A 1 397 ? 8.753 6.587 12.040 1.00 87.19 397 LEU A N 1
ATOM 2905 C CA . LEU A 1 397 ? 9.813 7.175 11.219 1.00 87.19 397 LEU A CA 1
ATOM 2906 C C . LEU A 1 397 ? 11.193 6.567 11.487 1.00 87.19 397 LEU A C 1
ATOM 2908 O O . LEU A 1 397 ? 11.935 6.341 10.537 1.00 87.19 397 LEU A O 1
ATOM 2912 N N . ALA A 1 398 ? 11.564 6.276 12.739 1.00 86.12 398 ALA A N 1
ATOM 2913 C CA . ALA A 1 398 ? 12.907 5.762 13.029 1.00 86.12 398 ALA A CA 1
ATOM 2914 C C . ALA A 1 398 ? 13.159 4.363 12.417 1.00 86.12 398 ALA A C 1
ATOM 2916 O O . ALA A 1 398 ? 14.182 4.195 11.746 1.00 86.12 398 ALA A O 1
ATOM 2917 N N . PRO A 1 399 ? 12.240 3.380 12.533 1.00 90.06 399 PRO A N 1
ATOM 2918 C CA . PRO A 1 399 ? 12.359 2.102 11.823 1.00 90.06 399 PRO A CA 1
ATOM 2919 C C . PRO A 1 399 ? 12.350 2.248 10.297 1.00 90.06 399 PRO A C 1
ATOM 2921 O O . PRO A 1 399 ? 13.081 1.536 9.604 1.00 90.06 399 PRO A O 1
ATOM 2924 N N . ALA A 1 400 ? 11.555 3.188 9.771 1.00 90.12 400 ALA A N 1
ATOM 2925 C CA . ALA A 1 400 ? 11.510 3.487 8.343 1.00 90.12 400 ALA A CA 1
ATOM 2926 C C . ALA A 1 400 ? 12.848 4.042 7.836 1.00 90.12 400 ALA A C 1
ATOM 2928 O O . ALA A 1 400 ? 13.333 3.598 6.801 1.00 90.12 400 ALA A O 1
ATOM 2929 N N . MET A 1 401 ? 13.486 4.943 8.590 1.00 87.00 401 MET A N 1
ATOM 2930 C CA . MET A 1 401 ? 14.821 5.461 8.275 1.00 87.00 401 MET A CA 1
ATOM 2931 C C . MET A 1 401 ? 15.887 4.370 8.331 1.00 87.00 401 MET A C 1
ATOM 2933 O O . MET A 1 401 ? 16.724 4.297 7.438 1.00 87.00 401 MET A O 1
ATOM 2937 N N . LEU A 1 402 ? 15.842 3.477 9.325 1.00 87.25 402 LEU A N 1
ATOM 2938 C CA . LEU A 1 402 ? 16.777 2.352 9.376 1.00 87.25 402 LEU A CA 1
ATOM 2939 C C . LEU A 1 402 ? 16.600 1.420 8.166 1.00 87.25 402 LEU A C 1
ATOM 2941 O O . LEU A 1 402 ? 17.582 0.985 7.575 1.00 87.25 402 LEU A O 1
ATOM 2945 N N . SER A 1 403 ? 15.363 1.165 7.744 1.00 91.56 403 SER A N 1
ATOM 2946 C CA . SER A 1 403 ? 15.085 0.357 6.547 1.00 91.56 403 SER A CA 1
ATOM 2947 C C . SER A 1 403 ? 15.495 1.075 5.256 1.00 91.56 403 SER A C 1
ATOM 2949 O O . SER A 1 403 ? 16.031 0.444 4.350 1.00 91.56 403 SER A O 1
ATOM 2951 N N . LEU A 1 404 ? 15.337 2.400 5.190 1.00 88.62 404 LEU A N 1
ATOM 2952 C CA . LEU A 1 404 ? 15.829 3.227 4.088 1.00 88.62 404 LEU A CA 1
ATOM 2953 C C . LEU A 1 404 ? 17.358 3.155 3.958 1.00 88.62 404 LEU A C 1
ATOM 2955 O O . LEU A 1 404 ? 17.865 3.017 2.848 1.00 88.62 404 LEU A O 1
ATOM 2959 N N . LEU A 1 405 ? 18.092 3.177 5.077 1.00 86.75 405 LEU A N 1
ATOM 2960 C CA . LEU A 1 405 ? 19.542 2.952 5.076 1.00 86.75 405 LEU A CA 1
ATOM 2961 C C . LEU A 1 405 ? 19.905 1.570 4.520 1.00 86.75 405 LEU A C 1
ATOM 2963 O O . LEU A 1 405 ? 20.852 1.459 3.746 1.00 86.75 405 LEU A O 1
ATOM 2967 N N . GLY A 1 406 ? 19.129 0.539 4.866 1.00 89.38 406 GLY A N 1
ATOM 2968 C CA . GLY A 1 406 ? 19.265 -0.794 4.279 1.00 89.38 406 GLY A CA 1
ATOM 2969 C C . GLY A 1 406 ? 19.055 -0.787 2.765 1.00 89.38 406 GLY A C 1
ATOM 2970 O O . GLY A 1 406 ? 19.875 -1.335 2.036 1.00 89.38 406 GLY A O 1
ATOM 2971 N N . GLY A 1 407 ? 18.014 -0.104 2.279 1.00 88.44 407 GLY A N 1
ATOM 2972 C CA . GLY A 1 407 ? 17.763 0.070 0.846 1.00 88.44 407 GLY A CA 1
ATOM 2973 C C . GLY A 1 407 ? 18.906 0.788 0.119 1.00 88.44 407 GLY A C 1
ATOM 2974 O O . GLY A 1 407 ? 19.367 0.326 -0.923 1.00 88.44 407 GLY A O 1
ATOM 2975 N N . LEU A 1 408 ? 19.436 1.873 0.690 1.00 84.88 408 LEU A N 1
ATOM 2976 C CA . LEU A 1 408 ? 20.590 2.585 0.128 1.00 84.88 408 LEU A CA 1
ATOM 2977 C C . LEU A 1 408 ? 21.850 1.709 0.092 1.00 84.88 408 LEU A C 1
ATOM 2979 O O . LEU A 1 408 ? 22.561 1.719 -0.912 1.00 84.88 408 LEU A O 1
ATOM 2983 N N . ALA A 1 409 ? 22.098 0.915 1.138 1.00 85.25 409 ALA A N 1
ATOM 2984 C CA . ALA A 1 409 ? 23.209 -0.034 1.173 1.00 85.25 409 ALA A CA 1
ATOM 2985 C C . ALA A 1 409 ? 23.059 -1.125 0.099 1.00 85.25 409 ALA A C 1
ATOM 2987 O O . ALA A 1 409 ? 24.008 -1.392 -0.635 1.00 85.25 409 ALA A O 1
ATOM 2988 N N . VAL A 1 410 ? 21.860 -1.706 -0.053 1.00 87.81 410 VAL A N 1
ATOM 2989 C CA . VAL A 1 410 ? 21.537 -2.662 -1.129 1.00 87.81 410 VAL A CA 1
ATOM 2990 C C . VAL A 1 410 ? 21.801 -2.040 -2.499 1.00 87.81 410 VAL A C 1
ATOM 2992 O O . VAL A 1 410 ? 22.516 -2.624 -3.311 1.00 87.81 410 VAL A O 1
ATOM 2995 N N . SER A 1 411 ? 21.292 -0.829 -2.740 1.00 82.62 411 SER A N 1
ATOM 2996 C CA . SER A 1 411 ? 21.517 -0.110 -3.995 1.00 82.62 411 SER A CA 1
ATOM 2997 C C . SER A 1 411 ? 23.001 0.152 -4.261 1.00 82.62 411 SER A C 1
ATOM 2999 O O . SER A 1 411 ? 23.417 0.071 -5.411 1.00 82.62 411 SER A O 1
ATOM 3001 N N . GLY A 1 412 ? 23.789 0.500 -3.240 1.00 79.62 412 GLY A N 1
ATOM 3002 C CA . GLY A 1 412 ? 25.227 0.738 -3.382 1.00 79.62 412 GLY A CA 1
ATOM 3003 C C . GLY A 1 412 ? 26.010 -0.544 -3.679 1.00 79.62 412 GLY A C 1
ATOM 3004 O O . GLY A 1 412 ? 26.881 -0.553 -4.544 1.00 79.62 412 GLY A O 1
ATOM 3005 N N . LEU A 1 413 ? 25.667 -1.656 -3.022 1.00 83.25 413 LEU A N 1
ATOM 3006 C CA . LEU A 1 413 ? 26.293 -2.966 -3.252 1.00 83.25 413 LEU A CA 1
ATOM 3007 C C . LEU A 1 413 ? 25.986 -3.518 -4.652 1.00 83.25 413 LEU A C 1
ATOM 3009 O O . LEU A 1 413 ? 26.850 -4.126 -5.291 1.00 83.25 413 LEU A O 1
ATOM 3013 N N . LEU A 1 414 ? 24.768 -3.277 -5.141 1.00 81.81 414 LEU A N 1
ATOM 3014 C CA . LEU A 1 414 ? 24.315 -3.688 -6.468 1.00 81.81 414 LEU A CA 1
ATOM 3015 C C . LEU A 1 414 ? 24.592 -2.641 -7.563 1.00 81.81 414 LEU A C 1
ATOM 3017 O O . LEU A 1 414 ? 24.173 -2.847 -8.698 1.00 81.81 414 LEU A O 1
ATOM 3021 N N . ALA A 1 415 ? 25.309 -1.548 -7.269 1.00 76.56 415 ALA A N 1
ATOM 3022 C CA . ALA A 1 415 ? 25.741 -0.569 -8.269 1.00 76.56 415 ALA A CA 1
ATOM 3023 C C . ALA A 1 415 ? 26.837 -1.173 -9.174 1.00 76.56 415 ALA A C 1
ATOM 3025 O O . ALA A 1 415 ? 28.039 -0.979 -8.978 1.00 76.56 415 ALA A O 1
ATOM 3026 N N . ASP A 1 416 ? 26.409 -1.987 -10.133 1.00 75.06 416 ASP A N 1
ATOM 3027 C CA . ASP A 1 416 ? 27.218 -2.708 -11.115 1.00 75.06 416 ASP A CA 1
ATOM 3028 C C . ASP A 1 416 ? 26.496 -2.650 -12.468 1.00 75.06 416 ASP A C 1
ATOM 3030 O O . ASP A 1 416 ? 25.259 -2.748 -12.475 1.00 75.06 416 ASP A O 1
ATOM 3034 N N . PRO A 1 417 ? 27.208 -2.559 -13.607 1.00 70.50 417 PRO A N 1
ATOM 3035 C CA . PRO A 1 417 ? 26.569 -2.531 -14.914 1.00 70.50 417 PRO A CA 1
ATOM 3036 C C . PRO A 1 417 ? 25.692 -3.758 -15.123 1.00 70.50 417 PRO A C 1
ATOM 3038 O O . PRO A 1 417 ? 24.583 -3.608 -15.607 1.00 70.50 417 PRO A O 1
ATOM 3041 N N . ARG A 1 418 ? 26.101 -4.947 -14.659 1.00 75.81 418 ARG A N 1
ATOM 3042 C CA . ARG A 1 418 ? 25.327 -6.192 -14.819 1.00 75.81 418 ARG A CA 1
ATOM 3043 C C . ARG A 1 418 ? 23.950 -6.141 -14.158 1.00 75.81 418 ARG A C 1
ATOM 3045 O O . ARG A 1 418 ? 23.014 -6.738 -14.678 1.00 75.81 418 ARG A O 1
ATOM 3052 N N . PHE A 1 419 ? 23.825 -5.459 -13.016 1.00 77.94 419 PHE A N 1
ATOM 3053 C CA . PHE A 1 419 ? 22.543 -5.302 -12.317 1.00 77.94 419 PHE A CA 1
ATOM 3054 C C . PHE A 1 419 ? 21.726 -4.130 -12.869 1.00 77.94 419 PHE A C 1
ATOM 3056 O O . PHE A 1 419 ? 20.502 -4.217 -12.936 1.00 77.94 419 PHE A O 1
ATOM 3063 N N . ALA A 1 420 ? 22.380 -3.042 -13.284 1.00 73.50 420 ALA A N 1
ATOM 3064 C CA . ALA A 1 420 ? 21.712 -1.886 -13.883 1.00 73.50 420 ALA A CA 1
ATOM 3065 C C . ALA A 1 420 ? 21.165 -2.187 -15.291 1.00 73.50 420 ALA A C 1
ATOM 3067 O O . ALA A 1 420 ? 20.105 -1.688 -15.667 1.00 73.50 420 ALA A O 1
ATOM 3068 N N . THR A 1 421 ? 21.867 -3.038 -16.041 1.00 70.38 421 THR A N 1
ATOM 3069 C CA . THR A 1 421 ? 21.451 -3.563 -17.345 1.00 70.38 421 THR A CA 1
ATOM 3070 C C . THR A 1 421 ? 20.499 -4.740 -17.225 1.00 70.38 421 THR A C 1
ATOM 3072 O O . THR A 1 421 ? 20.015 -5.178 -18.254 1.00 70.38 421 THR A O 1
ATOM 3075 N N . GLU A 1 422 ? 20.220 -5.260 -16.021 1.00 71.88 422 GLU A N 1
ATOM 3076 C CA . GLU A 1 422 ? 19.414 -6.470 -15.770 1.00 71.88 422 GLU A CA 1
ATOM 3077 C C . GLU A 1 422 ? 19.928 -7.768 -16.430 1.00 71.88 422 GLU A C 1
ATOM 3079 O O . GLU A 1 422 ? 19.238 -8.786 -16.408 1.00 71.88 422 GLU A O 1
ATOM 3084 N N . ILE A 1 423 ? 21.165 -7.793 -16.940 1.00 73.88 423 ILE A N 1
ATOM 3085 C CA . ILE A 1 423 ? 21.836 -9.047 -17.341 1.00 73.88 423 ILE A CA 1
ATOM 3086 C C . ILE A 1 423 ? 21.930 -10.004 -16.140 1.00 73.88 423 ILE A C 1
ATOM 3088 O O . ILE A 1 423 ? 21.891 -11.226 -16.273 1.00 73.88 423 ILE A O 1
ATOM 3092 N N . SER A 1 424 ? 22.049 -9.448 -14.935 1.00 75.31 424 SER A N 1
ATOM 3093 C CA . SER A 1 424 ? 21.906 -10.151 -13.665 1.00 75.31 424 SER A CA 1
ATOM 3094 C C . SER A 1 424 ? 20.842 -9.469 -12.809 1.00 75.31 424 SER A C 1
ATOM 3096 O O . SER A 1 424 ? 20.781 -8.247 -12.740 1.00 75.31 424 SER A O 1
ATOM 3098 N N . TYR A 1 425 ? 20.040 -10.254 -12.091 1.00 78.62 425 TYR A N 1
ATOM 3099 C CA . TYR A 1 425 ? 19.022 -9.757 -11.162 1.00 78.62 425 TYR A CA 1
ATOM 3100 C C . TYR A 1 425 ? 19.304 -10.215 -9.730 1.00 78.62 425 TYR A C 1
ATOM 3102 O O . TYR A 1 425 ? 20.008 -11.201 -9.482 1.00 78.62 425 TYR A O 1
ATOM 3110 N N . PHE A 1 426 ? 18.755 -9.482 -8.765 1.00 85.19 426 PHE A N 1
ATOM 3111 C CA . PHE A 1 426 ? 18.870 -9.826 -7.356 1.00 85.19 426 PHE A CA 1
ATOM 3112 C C . PHE A 1 426 ? 17.918 -10.979 -7.007 1.00 85.19 426 PHE A C 1
ATOM 3114 O O . PHE A 1 426 ? 16.703 -10.852 -7.089 1.00 85.19 426 PHE A O 1
ATOM 3121 N N . ARG A 1 427 ? 18.464 -12.123 -6.581 1.00 82.88 427 ARG A N 1
ATOM 3122 C CA . ARG A 1 427 ? 17.680 -13.340 -6.284 1.00 82.88 427 ARG A CA 1
ATOM 3123 C C . ARG A 1 427 ? 17.087 -13.382 -4.867 1.00 82.88 427 ARG A C 1
ATOM 3125 O O . ARG A 1 427 ? 16.383 -14.326 -4.522 1.00 82.88 427 ARG A O 1
ATOM 3132 N N . GLY A 1 428 ? 17.367 -12.378 -4.035 1.00 82.75 428 GLY A N 1
ATOM 3133 C CA . GLY A 1 428 ? 17.027 -12.374 -2.609 1.00 82.75 428 GLY A CA 1
ATOM 3134 C C . GLY A 1 428 ? 15.661 -11.786 -2.238 1.00 82.75 428 GLY A C 1
ATOM 3135 O O . GLY A 1 428 ? 15.300 -11.825 -1.063 1.00 82.75 428 GLY A O 1
ATOM 3136 N N . VAL A 1 429 ? 14.892 -11.277 -3.207 1.00 83.75 429 VAL A N 1
ATOM 3137 C CA . VAL A 1 429 ? 13.655 -10.508 -2.968 1.00 83.75 429 VAL A CA 1
ATOM 3138 C C . VAL A 1 429 ? 12.633 -11.272 -2.113 1.00 83.75 429 VAL A C 1
ATOM 3140 O O . VAL A 1 429 ? 12.084 -10.761 -1.142 1.00 83.75 429 VAL A O 1
ATOM 3143 N N . LYS A 1 430 ? 12.374 -12.549 -2.424 1.00 85.94 430 LYS A N 1
ATOM 3144 C CA . LYS A 1 430 ? 11.387 -13.341 -1.665 1.00 85.94 430 LYS A CA 1
ATOM 3145 C C . LYS A 1 430 ? 11.822 -13.559 -0.212 1.00 85.94 430 LYS A C 1
ATOM 3147 O O . LYS A 1 430 ? 10.992 -13.507 0.691 1.00 85.94 430 LYS A O 1
ATOM 3152 N N . LEU A 1 431 ? 13.121 -13.764 0.021 1.00 87.38 431 LEU A N 1
ATOM 3153 C CA . LEU A 1 431 ? 13.667 -13.930 1.369 1.00 87.38 431 LEU A CA 1
ATOM 3154 C C . LEU A 1 431 ? 13.567 -12.634 2.179 1.00 87.38 431 LEU A C 1
ATOM 3156 O O . LEU A 1 431 ? 13.228 -12.699 3.363 1.00 87.38 431 LEU A O 1
ATOM 3160 N N . SER A 1 432 ? 13.789 -11.470 1.553 1.00 87.50 432 SER A N 1
ATOM 3161 C CA . SER A 1 432 ? 13.649 -10.174 2.230 1.00 87.50 432 SER A CA 1
ATOM 3162 C C . SER A 1 432 ? 12.217 -9.909 2.697 1.00 87.50 432 SER A C 1
ATOM 3164 O O . SER A 1 432 ? 12.034 -9.307 3.751 1.00 87.50 432 SER A O 1
ATOM 3166 N N . TYR A 1 433 ? 11.204 -10.470 2.025 1.00 86.38 433 TYR A N 1
ATOM 3167 C CA . TYR A 1 433 ? 9.800 -10.413 2.456 1.00 86.38 433 TYR A CA 1
ATOM 3168 C C . TYR A 1 433 ? 9.408 -11.326 3.613 1.00 86.38 433 TYR A C 1
ATOM 3170 O O . TYR A 1 433 ? 8.440 -11.020 4.311 1.00 86.38 433 TYR A O 1
ATOM 3178 N N . VAL A 1 434 ? 10.135 -12.419 3.832 1.00 87.56 434 VAL A N 1
ATOM 3179 C CA . VAL A 1 434 ? 9.764 -13.438 4.823 1.00 87.56 434 VAL A CA 1
ATOM 3180 C C . VAL A 1 434 ? 10.548 -13.272 6.118 1.00 87.56 434 VAL A C 1
ATOM 3182 O O . VAL A 1 434 ? 9.971 -13.301 7.206 1.00 87.56 434 VAL A O 1
ATOM 3185 N N . VAL A 1 435 ? 11.865 -13.087 6.018 1.00 90.50 435 VAL A N 1
ATOM 3186 C CA . VAL A 1 435 ? 12.761 -13.187 7.175 1.00 90.50 435 VAL A CA 1
ATOM 3187 C C . VAL A 1 435 ? 12.534 -12.068 8.200 1.00 90.50 435 VAL A C 1
ATOM 3189 O O . VAL A 1 435 ? 12.360 -12.404 9.369 1.00 90.50 435 VAL A O 1
ATOM 3192 N N . PRO A 1 436 ? 12.466 -10.768 7.852 1.00 91.88 436 PRO A N 1
ATOM 3193 C CA . PRO A 1 436 ? 12.299 -9.717 8.857 1.00 91.88 436 PRO A CA 1
ATOM 3194 C C . PRO A 1 436 ? 10.976 -9.808 9.642 1.00 91.88 436 PRO A C 1
ATOM 3196 O O . PRO A 1 436 ? 11.028 -9.752 10.875 1.00 91.88 436 PRO A O 1
ATOM 3199 N N . PRO A 1 437 ? 9.799 -10.029 9.014 1.00 88.19 437 PRO A N 1
ATOM 3200 C CA . PRO A 1 437 ? 8.569 -10.306 9.759 1.00 88.19 437 PRO A CA 1
ATOM 3201 C C . PRO A 1 437 ? 8.661 -11.567 10.630 1.00 88.19 437 PRO A C 1
ATOM 3203 O O . PRO A 1 437 ? 8.192 -11.552 11.766 1.00 88.19 437 PRO A O 1
ATOM 3206 N N . ALA A 1 438 ? 9.308 -12.638 10.157 1.00 85.06 438 ALA A N 1
ATOM 3207 C CA . ALA A 1 438 ? 9.519 -13.845 10.960 1.00 85.06 438 ALA A CA 1
ATOM 3208 C C . ALA A 1 438 ? 10.418 -13.580 12.182 1.00 85.06 438 ALA A C 1
ATOM 3210 O O . ALA A 1 438 ? 10.099 -14.013 13.291 1.00 85.06 438 ALA A O 1
ATOM 3211 N N . VAL A 1 439 ? 11.495 -12.806 12.018 1.00 83.31 439 VAL A N 1
ATOM 3212 C CA . VAL A 1 439 ? 12.360 -12.352 13.120 1.00 83.31 439 VAL A CA 1
ATOM 3213 C C . VAL A 1 439 ? 11.571 -11.500 14.114 1.00 83.31 439 VAL A C 1
ATOM 3215 O O . VAL A 1 439 ? 11.760 -11.648 15.319 1.00 83.31 439 VAL A O 1
ATOM 3218 N N . ALA A 1 440 ? 10.648 -10.656 13.647 1.00 82.88 440 ALA A N 1
ATOM 3219 C CA . ALA A 1 440 ? 9.763 -9.885 14.517 1.00 82.88 440 ALA A CA 1
ATOM 3220 C C . ALA A 1 440 ? 8.827 -10.783 15.341 1.00 82.88 440 ALA A C 1
ATOM 3222 O O . ALA A 1 440 ? 8.658 -10.559 16.539 1.00 82.88 440 ALA A O 1
ATOM 3223 N N . LEU A 1 441 ? 8.262 -11.832 14.736 1.00 81.31 441 LEU A N 1
ATOM 3224 C CA . LEU A 1 441 ? 7.422 -12.803 15.441 1.00 81.31 441 LEU A CA 1
ATOM 3225 C C . LEU A 1 441 ? 8.231 -13.579 16.491 1.00 81.31 441 LEU A C 1
ATOM 3227 O O . LEU A 1 441 ? 7.883 -13.563 17.671 1.00 81.31 441 LEU A O 1
ATOM 3231 N N . VAL A 1 442 ? 9.343 -14.202 16.090 1.00 77.19 442 VAL A N 1
ATOM 3232 C CA . VAL A 1 442 ? 10.171 -15.047 16.970 1.00 77.19 442 VAL A CA 1
ATOM 3233 C C . VAL A 1 442 ? 10.871 -14.215 18.048 1.00 77.19 442 VAL A C 1
ATOM 3235 O O . VAL A 1 442 ? 10.773 -14.512 19.241 1.00 77.19 442 VAL A O 1
ATOM 3238 N N . GLY A 1 443 ? 11.547 -13.138 17.647 1.00 68.31 443 GLY A N 1
ATOM 3239 C CA . GLY A 1 443 ? 12.233 -12.219 18.553 1.00 68.31 443 GLY A CA 1
ATOM 3240 C C . GLY A 1 443 ? 11.263 -11.475 19.470 1.00 68.31 443 GLY A C 1
ATOM 3241 O O . GLY A 1 443 ? 11.570 -11.260 20.642 1.00 68.31 443 GLY A O 1
ATOM 3242 N N . GLY A 1 444 ? 10.063 -11.151 18.981 1.00 68.25 444 GLY A N 1
ATOM 3243 C CA . GLY A 1 444 ? 8.991 -10.556 19.775 1.00 68.25 444 GLY A CA 1
ATOM 3244 C C . GLY A 1 444 ? 8.462 -11.476 20.859 1.00 68.25 444 GLY A C 1
ATOM 3245 O O . GLY A 1 444 ? 8.371 -11.057 22.013 1.00 68.25 444 GLY A O 1
ATOM 3246 N N . VAL A 1 445 ? 8.192 -12.738 20.529 1.00 66.75 445 VAL A N 1
ATOM 3247 C CA . VAL A 1 445 ? 7.810 -13.750 21.523 1.00 66.75 445 VAL A CA 1
ATOM 3248 C C . VAL A 1 445 ? 8.916 -13.911 22.568 1.00 66.75 445 VAL A C 1
ATOM 3250 O O . VAL A 1 445 ? 8.644 -13.840 23.766 1.00 66.75 445 VAL A O 1
ATOM 3253 N N . TRP A 1 446 ? 10.178 -14.020 22.149 1.00 67.06 446 TRP A N 1
ATOM 3254 C CA . TRP A 1 446 ? 11.310 -14.172 23.066 1.00 67.06 446 TRP A CA 1
ATOM 3255 C C . TRP A 1 446 ? 11.496 -12.963 24.006 1.00 67.06 446 TRP A C 1
ATOM 3257 O O . TRP A 1 446 ? 11.665 -13.133 25.216 1.00 67.06 446 TRP A O 1
ATOM 3267 N N . LEU A 1 447 ? 11.392 -11.731 23.493 1.00 64.50 447 LEU A N 1
ATOM 3268 C CA . LEU A 1 447 ? 11.519 -10.496 24.283 1.00 64.50 447 LEU A CA 1
ATOM 3269 C C . LEU A 1 447 ? 10.346 -10.268 25.249 1.00 64.50 447 LEU A C 1
ATOM 3271 O O . LEU A 1 447 ? 10.542 -9.690 26.326 1.00 64.50 447 LEU A O 1
ATOM 3275 N N . LEU A 1 448 ? 9.141 -10.709 24.877 1.00 59.91 448 LEU A N 1
ATOM 3276 C CA . LEU A 1 448 ? 7.951 -10.643 25.726 1.00 59.91 448 LEU A CA 1
ATOM 3277 C C . LEU A 1 448 ? 7.995 -11.701 26.837 1.00 59.91 448 LEU A C 1
ATOM 3279 O O . LEU A 1 448 ? 7.742 -11.365 27.996 1.00 59.91 448 LEU A O 1
ATOM 3283 N N . LEU A 1 449 ? 8.398 -12.938 26.524 1.00 56.03 449 LEU A N 1
ATOM 3284 C CA . LEU A 1 449 ? 8.572 -14.019 27.504 1.00 56.03 449 LEU A CA 1
ATOM 3285 C C . LEU A 1 449 ? 9.727 -13.735 28.480 1.00 56.03 449 LEU A C 1
ATOM 3287 O O . LEU A 1 449 ? 9.586 -13.930 29.688 1.00 56.03 449 LEU A O 1
ATOM 3291 N N . GLY A 1 450 ? 10.844 -13.182 27.993 1.00 55.94 450 GLY A N 1
ATOM 3292 C CA . GLY A 1 450 ? 12.022 -12.837 28.799 1.00 55.94 450 GLY A CA 1
ATOM 3293 C C . GLY A 1 450 ? 11.797 -11.746 29.858 1.00 55.94 450 GLY A C 1
ATOM 3294 O O . GLY A 1 450 ? 12.671 -11.501 30.686 1.00 55.94 450 GLY A O 1
ATOM 3295 N N . ARG A 1 451 ? 10.634 -11.077 29.877 1.00 50.91 451 ARG A N 1
ATOM 3296 C CA . ARG A 1 451 ? 10.258 -10.124 30.939 1.00 50.91 451 ARG A CA 1
ATOM 3297 C C . ARG A 1 451 ? 9.500 -10.731 32.107 1.00 50.91 451 ARG A C 1
ATOM 3299 O O . ARG A 1 451 ? 9.542 -10.149 33.187 1.00 50.91 451 ARG A O 1
ATOM 3306 N N . VAL A 1 452 ? 8.866 -11.884 31.917 1.00 44.00 452 VAL A N 1
ATOM 3307 C CA . VAL A 1 452 ? 8.264 -12.638 33.025 1.00 44.00 452 VAL A CA 1
ATOM 3308 C C . VAL A 1 452 ? 9.360 -13.303 33.873 1.00 44.00 452 VAL A C 1
ATOM 3310 O O . VAL A 1 452 ? 9.123 -13.674 35.017 1.00 44.00 452 VAL A O 1
ATOM 3313 N N . ALA A 1 453 ? 10.594 -13.397 33.362 1.00 42.28 453 ALA A N 1
ATOM 3314 C CA . ALA A 1 453 ? 11.644 -14.169 34.004 1.00 42.28 453 ALA A CA 1
ATOM 3315 C C . ALA A 1 453 ? 13.018 -13.468 33.924 1.00 42.28 453 ALA A C 1
ATOM 3317 O O . ALA A 1 453 ? 13.729 -13.553 32.926 1.00 42.28 453 ALA A O 1
ATOM 3318 N N . ARG A 1 454 ? 13.440 -12.810 35.015 1.00 49.06 454 ARG A N 1
ATOM 3319 C CA . ARG A 1 454 ? 14.862 -12.502 35.263 1.00 49.06 454 ARG A CA 1
ATOM 3320 C C . ARG A 1 454 ? 15.584 -13.826 35.554 1.00 49.06 454 ARG A C 1
ATOM 3322 O O . ARG A 1 454 ? 15.669 -14.218 36.711 1.00 49.06 454 ARG A O 1
ATOM 3329 N N . VAL A 1 455 ? 16.034 -14.553 34.531 1.00 48.03 455 VAL A N 1
ATOM 3330 C CA . VAL A 1 455 ? 16.661 -15.882 34.699 1.00 48.03 455 VAL A CA 1
ATOM 3331 C C . VAL A 1 455 ? 18.133 -15.846 34.262 1.00 48.03 455 VAL A C 1
ATOM 3333 O O . VAL A 1 455 ? 18.430 -15.275 33.210 1.00 48.03 455 VAL A O 1
ATOM 3336 N N . PRO A 1 456 ? 19.065 -16.432 35.040 1.00 49.19 456 PRO A N 1
ATOM 3337 C CA . PRO A 1 456 ? 20.471 -16.582 34.658 1.00 49.19 456 PRO A CA 1
ATOM 3338 C C . PRO A 1 456 ? 20.669 -17.408 33.373 1.00 49.19 456 PRO A C 1
ATOM 3340 O O . PRO A 1 456 ? 19.907 -18.328 33.079 1.00 49.19 456 PRO A O 1
ATOM 3343 N N . ALA A 1 457 ? 21.728 -17.106 32.614 1.00 48.50 457 ALA A N 1
ATOM 3344 C CA . ALA A 1 457 ? 21.957 -17.626 31.258 1.00 48.50 457 ALA A CA 1
ATOM 3345 C C . ALA A 1 457 ? 22.027 -19.165 31.140 1.00 48.50 457 ALA A C 1
ATOM 3347 O O . ALA A 1 457 ? 21.669 -19.694 30.091 1.00 48.50 457 ALA A O 1
ATOM 3348 N N . GLY A 1 458 ? 22.436 -19.881 32.196 1.00 52.72 458 GLY A N 1
ATOM 3349 C CA . GLY A 1 458 ? 22.534 -21.350 32.193 1.00 52.72 458 GLY A CA 1
ATOM 3350 C C . GLY A 1 458 ? 21.185 -22.078 32.142 1.00 52.72 458 GLY A C 1
ATOM 3351 O O . GLY A 1 458 ? 21.102 -23.193 31.633 1.00 52.72 458 GLY A O 1
ATOM 3352 N N . ASP A 1 459 ? 20.106 -21.429 32.590 1.00 53.47 459 ASP A N 1
ATOM 3353 C CA . ASP A 1 459 ? 18.770 -22.039 32.662 1.00 53.47 459 ASP A CA 1
ATOM 3354 C C . ASP A 1 459 ? 17.786 -21.488 31.626 1.00 53.47 459 ASP A C 1
ATOM 3356 O O . ASP A 1 459 ? 16.680 -22.015 31.473 1.00 53.47 459 ASP A O 1
ATOM 3360 N N . ALA A 1 460 ? 18.188 -20.465 30.868 1.00 51.12 460 ALA A N 1
ATOM 3361 C CA . ALA A 1 460 ? 17.358 -19.832 29.849 1.00 51.12 460 ALA A CA 1
ATOM 3362 C C . ALA A 1 460 ? 16.946 -20.814 28.739 1.00 51.12 460 ALA A C 1
ATOM 3364 O O . ALA A 1 460 ? 15.781 -20.833 28.352 1.00 51.12 460 ALA A O 1
ATOM 3365 N N . VAL A 1 461 ? 17.859 -21.678 28.278 1.00 52.03 461 VAL A N 1
ATOM 3366 C CA . VAL A 1 461 ? 17.585 -22.663 27.213 1.00 52.03 461 VAL A CA 1
ATOM 3367 C C . VAL A 1 461 ? 16.632 -23.754 27.704 1.00 52.03 461 VAL A C 1
ATOM 3369 O O . VAL A 1 461 ? 15.587 -23.983 27.099 1.00 52.03 461 VAL A O 1
ATOM 3372 N N . ARG A 1 462 ? 16.920 -24.373 28.859 1.00 54.94 462 ARG A N 1
ATOM 3373 C CA . ARG A 1 462 ? 16.053 -25.408 29.455 1.00 54.94 462 ARG A CA 1
ATOM 3374 C C . ARG A 1 462 ? 14.658 -24.886 29.791 1.00 54.94 462 ARG A C 1
ATOM 3376 O O . ARG A 1 462 ? 13.693 -25.645 29.739 1.00 54.94 462 ARG A O 1
ATOM 3383 N N . ARG A 1 463 ? 14.531 -23.606 30.149 1.00 53.41 463 ARG A N 1
ATOM 3384 C CA . ARG A 1 463 ? 13.241 -22.975 30.453 1.00 53.41 463 ARG A CA 1
ATOM 3385 C C . ARG A 1 463 ? 12.515 -22.490 29.200 1.00 53.41 463 ARG A C 1
ATOM 3387 O O . ARG A 1 463 ? 11.301 -22.627 29.166 1.00 53.41 463 ARG A O 1
ATOM 3394 N N . ALA A 1 464 ? 13.223 -22.029 28.166 1.00 49.78 464 ALA A N 1
ATOM 3395 C CA . ALA A 1 464 ? 12.643 -21.752 26.851 1.00 49.78 464 ALA A CA 1
ATOM 3396 C C . ALA A 1 464 ? 12.024 -23.020 26.251 1.00 49.78 464 ALA A C 1
ATOM 3398 O O . ALA A 1 464 ? 10.868 -22.994 25.849 1.00 49.78 464 ALA A O 1
ATOM 3399 N N . VAL A 1 465 ? 12.731 -24.154 26.312 1.00 54.72 465 VAL A N 1
ATOM 3400 C CA . VAL A 1 465 ? 12.186 -25.466 25.919 1.00 54.72 465 VAL A CA 1
ATOM 3401 C C . VAL A 1 465 ? 10.950 -25.827 26.756 1.00 54.72 465 VAL A C 1
ATOM 3403 O O . VAL A 1 465 ? 9.956 -26.307 26.219 1.00 54.72 465 VAL A O 1
ATOM 3406 N N . ARG A 1 466 ? 10.964 -25.544 28.066 1.00 57.66 466 ARG A N 1
ATOM 3407 C CA . ARG A 1 466 ? 9.821 -25.795 28.964 1.00 57.66 466 ARG A CA 1
ATOM 3408 C C . ARG A 1 466 ? 8.611 -24.906 28.663 1.00 57.66 466 ARG A C 1
ATOM 3410 O O . ARG A 1 466 ? 7.493 -25.397 28.731 1.00 57.66 466 ARG A O 1
ATOM 3417 N N . GLU A 1 467 ? 8.815 -23.631 28.345 1.00 50.81 467 GLU A N 1
ATOM 3418 C CA . GLU A 1 467 ? 7.743 -22.696 27.977 1.00 50.81 467 GLU A CA 1
ATOM 3419 C C . GLU A 1 467 ? 7.198 -22.963 26.578 1.00 50.81 467 GLU A C 1
ATOM 3421 O O . GLU A 1 467 ? 5.991 -22.902 26.395 1.00 50.81 467 GLU A O 1
ATOM 3426 N N . VAL A 1 468 ? 8.038 -23.344 25.611 1.00 49.16 468 VAL A N 1
ATOM 3427 C CA . VAL A 1 468 ? 7.569 -23.837 24.305 1.00 49.16 468 VAL A CA 1
ATOM 3428 C C . VAL A 1 468 ? 6.708 -25.082 24.504 1.00 49.16 468 VAL A C 1
ATOM 3430 O O . VAL A 1 468 ? 5.624 -25.170 23.937 1.00 49.16 468 VAL A O 1
ATOM 3433 N N . ARG A 1 469 ? 7.126 -26.001 25.386 1.00 51.41 469 ARG A N 1
ATOM 3434 C CA . ARG A 1 469 ? 6.326 -27.176 25.748 1.00 51.41 469 ARG A CA 1
ATOM 3435 C C . ARG A 1 469 ? 5.021 -26.796 26.459 1.00 51.41 469 ARG A C 1
ATOM 3437 O O . ARG A 1 469 ? 4.004 -27.396 26.167 1.00 51.41 469 ARG A O 1
ATOM 3444 N N . ARG A 1 470 ? 5.003 -25.787 27.339 1.00 49.47 470 ARG A N 1
ATOM 3445 C CA . ARG A 1 470 ? 3.754 -25.283 27.955 1.00 49.47 470 ARG A CA 1
ATOM 3446 C C . ARG A 1 470 ? 2.847 -24.564 26.965 1.00 49.47 470 ARG A C 1
ATOM 3448 O O . ARG A 1 470 ? 1.637 -24.693 27.064 1.00 49.47 470 ARG A O 1
ATOM 3455 N N . PHE A 1 471 ? 3.414 -23.806 26.033 1.00 48.09 471 PHE A N 1
ATOM 3456 C CA . PHE A 1 471 ? 2.668 -23.149 24.967 1.00 48.09 471 PHE A CA 1
ATOM 3457 C C . PHE A 1 471 ? 2.046 -24.183 24.023 1.00 48.09 471 PHE A C 1
ATOM 3459 O O . PHE A 1 471 ? 0.897 -24.028 23.639 1.00 48.09 471 PHE A O 1
ATOM 3466 N N . ALA A 1 472 ? 2.764 -25.270 23.728 1.00 51.03 472 ALA A N 1
ATOM 3467 C CA . ALA A 1 472 ? 2.261 -26.393 22.938 1.00 51.03 472 ALA A CA 1
ATOM 3468 C C . ALA A 1 472 ? 1.170 -27.218 23.650 1.00 51.03 472 ALA A C 1
ATOM 3470 O O . ALA A 1 472 ? 0.450 -27.954 22.988 1.00 51.03 472 ALA A O 1
ATOM 3471 N N . VAL A 1 473 ? 1.054 -27.102 24.978 1.00 51.84 473 VAL A N 1
ATOM 3472 C CA . VAL A 1 473 ? 0.055 -27.806 25.810 1.00 51.84 473 VAL A CA 1
ATOM 3473 C C . VAL A 1 473 ? -1.038 -26.839 26.304 1.00 51.84 473 VAL A C 1
ATOM 3475 O O . VAL A 1 473 ? -1.883 -27.213 27.107 1.00 51.84 473 VAL A O 1
ATOM 3478 N N . ARG A 1 474 ? -1.047 -25.578 25.845 1.00 54.47 474 ARG A N 1
ATOM 3479 C CA . ARG A 1 474 ? -2.179 -24.674 26.090 1.00 54.47 474 ARG A CA 1
ATOM 3480 C C . ARG A 1 474 ? -3.364 -25.101 25.242 1.00 54.47 474 ARG A C 1
ATOM 3482 O O . ARG A 1 474 ? -3.186 -25.422 24.071 1.00 54.47 474 ARG A O 1
ATOM 3489 N N . ASP A 1 475 ? -4.556 -24.986 25.811 1.00 49.31 475 ASP A N 1
ATOM 3490 C CA . ASP A 1 475 ? -5.798 -25.156 25.069 1.00 49.31 475 ASP A CA 1
ATOM 3491 C C . ASP A 1 475 ? -5.851 -24.124 23.934 1.00 49.31 475 ASP A C 1
ATOM 3493 O O . ASP A 1 475 ? -5.957 -22.913 24.150 1.00 49.31 475 ASP A O 1
ATOM 3497 N N . VAL A 1 476 ? -5.688 -24.606 22.700 1.00 56.84 476 VAL A N 1
ATOM 3498 C CA . VAL A 1 476 ? -5.804 -23.785 21.497 1.00 56.84 476 VAL A CA 1
ATOM 3499 C C . VAL A 1 476 ? -7.269 -23.788 21.096 1.00 56.84 476 VAL A C 1
ATOM 3501 O O . VAL A 1 476 ? -7.768 -24.750 20.518 1.00 56.84 476 VAL A O 1
ATOM 3504 N N . GLU A 1 477 ? -7.974 -22.702 21.404 1.00 65.50 477 GLU A N 1
ATOM 3505 C CA . GLU A 1 477 ? -9.350 -22.541 20.931 1.00 65.50 477 GLU A CA 1
ATOM 3506 C C . GLU A 1 477 ? -9.385 -22.510 19.393 1.00 65.50 477 GLU A C 1
ATOM 3508 O O . GLU A 1 477 ? -8.478 -21.970 18.752 1.00 65.50 477 GLU A O 1
ATOM 3513 N N . VAL A 1 478 ? -10.454 -23.044 18.793 1.00 69.62 478 VAL A N 1
ATOM 3514 C CA . VAL A 1 478 ? -10.615 -23.186 17.331 1.00 69.62 478 VAL A CA 1
ATOM 3515 C C . VAL A 1 478 ? -10.341 -21.876 16.583 1.00 69.62 478 VAL A C 1
ATOM 3517 O O . VAL A 1 478 ? -9.723 -21.881 15.519 1.00 69.62 478 VAL A O 1
ATOM 3520 N N . TRP A 1 479 ? -10.724 -20.728 17.148 1.00 55.72 479 TRP A N 1
ATOM 3521 C CA . TRP A 1 479 ? -10.495 -19.435 16.504 1.00 55.72 479 TRP A CA 1
ATOM 3522 C C . TRP A 1 479 ? -9.009 -19.058 16.404 1.00 55.72 479 TRP A C 1
ATOM 3524 O O . TRP A 1 479 ? -8.637 -18.386 15.446 1.00 55.72 479 TRP A O 1
ATOM 3534 N N . HIS A 1 480 ? -8.142 -19.500 17.325 1.00 67.12 480 HIS A N 1
ATOM 3535 C CA . HIS A 1 480 ? -6.696 -19.274 17.222 1.00 67.12 480 HIS A CA 1
ATOM 3536 C C . HIS A 1 480 ? -6.110 -20.041 16.031 1.00 67.12 480 HIS A C 1
ATOM 3538 O O . HIS A 1 480 ? -5.255 -19.512 15.320 1.00 67.12 480 HIS A O 1
ATOM 3544 N N . VAL A 1 481 ? -6.599 -21.264 15.783 1.00 67.94 481 VAL A N 1
ATOM 3545 C CA . VAL A 1 481 ? -6.226 -22.066 14.607 1.00 67.94 481 VAL A CA 1
ATOM 3546 C C . VAL A 1 481 ? -6.715 -21.385 13.331 1.00 67.94 481 VAL A C 1
ATOM 3548 O O . VAL A 1 481 ? -5.931 -21.198 12.404 1.00 67.94 481 VAL A O 1
ATOM 3551 N N . LEU A 1 482 ? -7.975 -20.937 13.300 1.00 62.56 482 LEU A N 1
ATOM 3552 C CA . LEU A 1 482 ? -8.539 -20.207 12.159 1.00 62.56 482 LEU A CA 1
ATOM 3553 C C . LEU A 1 482 ? -7.782 -18.900 11.879 1.00 62.56 482 LEU A C 1
ATOM 3555 O O . LEU A 1 482 ? -7.473 -18.602 10.728 1.00 62.56 482 LEU A O 1
ATOM 3559 N N . ALA A 1 483 ? -7.426 -18.144 12.919 1.00 66.94 483 ALA A N 1
ATOM 3560 C CA . ALA A 1 483 ? -6.625 -16.929 12.798 1.00 66.94 483 ALA A CA 1
ATOM 3561 C C . ALA A 1 483 ? -5.201 -17.227 12.300 1.00 66.94 483 ALA A C 1
ATOM 3563 O O . ALA A 1 483 ? -4.675 -16.490 11.466 1.00 66.94 483 ALA A O 1
ATOM 3564 N N . GLY A 1 484 ? -4.589 -18.321 12.766 1.00 70.38 484 GLY A N 1
ATOM 3565 C CA . GLY A 1 484 ? -3.290 -18.794 12.288 1.00 70.38 484 GLY A CA 1
ATOM 3566 C C . GLY A 1 484 ? -3.317 -19.191 10.810 1.00 70.38 484 GLY A C 1
ATOM 3567 O O . GLY A 1 484 ? -2.462 -18.747 10.045 1.00 70.38 484 GLY A O 1
ATOM 3568 N N . LEU A 1 485 ? -4.330 -19.952 10.387 1.00 68.62 485 LEU A N 1
ATOM 3569 C CA . LEU A 1 485 ? -4.542 -20.336 8.987 1.00 68.62 485 LEU A CA 1
ATOM 3570 C C . LEU A 1 485 ? -4.796 -19.116 8.095 1.00 68.62 485 LEU A C 1
ATOM 3572 O O . LEU A 1 485 ? -4.202 -19.009 7.024 1.00 68.62 485 LEU A O 1
ATOM 3576 N N . ALA A 1 486 ? -5.612 -18.163 8.551 1.00 71.25 486 ALA A N 1
ATOM 3577 C CA . ALA A 1 486 ? -5.845 -16.909 7.839 1.00 71.25 486 ALA A CA 1
ATOM 3578 C C . ALA A 1 486 ? -4.559 -16.075 7.709 1.00 71.25 486 ALA A C 1
ATOM 3580 O O . ALA A 1 486 ? -4.273 -15.539 6.638 1.00 71.25 486 ALA A O 1
ATOM 3581 N N . GLY A 1 487 ? -3.750 -16.003 8.771 1.00 74.12 487 GLY A N 1
ATOM 3582 C CA . GLY A 1 487 ? -2.445 -15.341 8.750 1.00 74.12 487 GLY A CA 1
ATOM 3583 C C . GLY A 1 487 ? -1.458 -16.006 7.788 1.00 74.12 487 GLY A C 1
ATOM 3584 O O . GLY A 1 487 ? -0.773 -15.313 7.036 1.00 74.12 487 GLY A O 1
ATOM 3585 N N . LEU A 1 488 ? -1.423 -17.341 7.756 1.00 74.62 488 LEU A N 1
ATOM 3586 C CA . LEU A 1 488 ? -0.597 -18.105 6.821 1.00 74.62 488 LEU A CA 1
ATOM 3587 C C . LEU A 1 488 ? -1.050 -17.892 5.371 1.00 74.62 488 LEU A C 1
ATOM 3589 O O . LEU A 1 488 ? -0.217 -17.618 4.511 1.00 74.62 488 LEU A O 1
ATOM 3593 N N . ALA A 1 489 ? -2.356 -17.944 5.103 1.00 75.50 489 ALA A N 1
ATOM 3594 C CA . ALA A 1 489 ? -2.913 -17.658 3.783 1.00 75.50 489 ALA A CA 1
ATOM 3595 C C . ALA A 1 489 ? -2.564 -16.232 3.326 1.00 75.50 489 ALA A C 1
ATOM 3597 O O . ALA A 1 489 ? -2.118 -16.034 2.196 1.00 75.50 489 ALA A O 1
ATOM 3598 N N . ALA A 1 490 ? -2.677 -15.244 4.219 1.00 76.88 490 ALA A N 1
ATOM 3599 C CA . ALA A 1 490 ? -2.270 -13.871 3.939 1.00 76.88 490 ALA A CA 1
ATOM 3600 C C . ALA A 1 490 ? -0.765 -13.763 3.634 1.00 76.88 490 ALA A C 1
ATOM 3602 O O . ALA A 1 490 ? -0.386 -13.051 2.706 1.00 76.88 490 ALA A O 1
ATOM 3603 N N . ALA A 1 491 ? 0.091 -14.495 4.356 1.00 77.00 491 ALA A N 1
ATOM 3604 C CA . ALA A 1 491 ? 1.529 -14.543 4.095 1.00 77.00 491 ALA A CA 1
ATOM 3605 C C . ALA A 1 491 ? 1.858 -15.200 2.741 1.00 77.00 491 ALA A C 1
ATOM 3607 O O . ALA A 1 491 ? 2.695 -14.685 2.002 1.00 77.00 491 ALA A O 1
ATOM 3608 N N . VAL A 1 492 ? 1.170 -16.286 2.373 1.00 79.81 492 VAL A N 1
ATOM 3609 C CA . VAL A 1 492 ? 1.327 -16.948 1.066 1.00 79.81 492 VAL A CA 1
ATOM 3610 C C . VAL A 1 492 ? 0.898 -16.020 -0.068 1.00 79.81 492 VAL A C 1
ATOM 3612 O O . VAL A 1 492 ? 1.640 -15.860 -1.034 1.00 79.81 492 VAL A O 1
ATOM 3615 N N . VAL A 1 493 ? -0.252 -15.351 0.063 1.00 81.12 493 VAL A N 1
ATOM 3616 C CA . VAL A 1 493 ? -0.710 -14.359 -0.923 1.00 81.12 493 VAL A CA 1
ATOM 3617 C C . VAL A 1 493 ? 0.275 -13.196 -1.021 1.00 81.12 493 VAL A C 1
ATOM 3619 O O . VAL A 1 493 ? 0.593 -12.744 -2.118 1.00 81.12 493 VAL A O 1
ATOM 3622 N N . TYR A 1 494 ? 0.794 -12.728 0.114 1.00 80.94 494 TYR A N 1
ATOM 3623 C CA . TYR A 1 494 ? 1.770 -11.648 0.163 1.00 80.94 494 TYR A CA 1
ATOM 3624 C C . TYR A 1 494 ? 3.067 -11.993 -0.576 1.00 80.94 494 TYR A C 1
ATOM 3626 O O . TYR A 1 494 ? 3.526 -11.201 -1.399 1.00 80.94 494 TYR A O 1
ATOM 3634 N N . VAL A 1 495 ? 3.634 -13.173 -0.314 1.00 79.69 495 VAL A N 1
ATOM 3635 C CA . VAL A 1 495 ? 4.864 -13.644 -0.966 1.00 79.69 495 VAL A CA 1
ATOM 3636 C C . VAL A 1 495 ? 4.610 -13.997 -2.435 1.00 79.69 495 VAL A C 1
ATOM 3638 O O . VAL A 1 495 ? 5.451 -13.721 -3.282 1.00 79.69 495 VAL A O 1
ATOM 3641 N N . GLY A 1 496 ? 3.434 -14.539 -2.767 1.00 75.88 496 GLY A N 1
ATOM 3642 C CA . GLY A 1 496 ? 3.066 -14.863 -4.148 1.00 75.88 496 GLY A CA 1
ATOM 3643 C C . GLY A 1 496 ? 2.778 -13.670 -5.045 1.00 75.88 496 GLY A C 1
ATOM 3644 O O . GLY A 1 496 ? 2.879 -13.773 -6.267 1.00 75.88 496 GLY A O 1
ATOM 3645 N N . ARG A 1 497 ? 2.487 -12.518 -4.440 1.00 78.50 497 ARG A N 1
ATOM 3646 C CA . ARG A 1 497 ? 2.354 -11.226 -5.122 1.00 78.50 497 ARG A CA 1
ATOM 3647 C C . ARG A 1 497 ? 3.637 -10.393 -5.095 1.00 78.50 497 ARG A C 1
ATOM 3649 O O . ARG A 1 497 ? 3.621 -9.258 -5.573 1.00 78.50 497 ARG A O 1
ATOM 3656 N N . SER A 1 498 ? 4.721 -10.893 -4.499 1.00 75.69 498 SER A N 1
ATOM 3657 C CA . SER A 1 498 ? 5.978 -10.158 -4.352 1.00 75.69 498 SER A CA 1
ATOM 3658 C C . SER A 1 498 ? 7.104 -10.736 -5.214 1.00 75.69 498 SER A C 1
ATOM 3660 O O . SER A 1 498 ? 7.080 -11.897 -5.622 1.00 75.69 498 SER A O 1
ATOM 3662 N N . GLY A 1 499 ? 8.108 -9.904 -5.498 1.00 64.69 499 GLY A N 1
ATOM 3663 C CA . GLY A 1 499 ? 9.204 -10.237 -6.409 1.00 64.69 499 GLY A CA 1
ATOM 3664 C C . GLY A 1 499 ? 8.973 -9.776 -7.845 1.00 64.69 499 GLY A C 1
ATOM 3665 O O . GLY A 1 499 ? 7.958 -9.158 -8.160 1.00 64.69 499 GLY A O 1
ATOM 3666 N N . ASP A 1 500 ? 9.955 -10.070 -8.696 1.00 57.62 500 ASP A N 1
ATOM 3667 C CA . ASP A 1 500 ? 9.954 -9.704 -10.118 1.00 57.62 500 ASP A CA 1
ATOM 3668 C C . ASP A 1 500 ? 9.005 -10.568 -10.963 1.00 57.62 500 ASP A C 1
ATOM 3670 O O . ASP A 1 500 ? 8.571 -10.138 -12.025 1.00 57.62 500 ASP A O 1
ATOM 3674 N N . GLN A 1 501 ? 8.643 -11.760 -10.475 1.00 61.41 501 GLN A N 1
ATOM 3675 C CA . GLN A 1 501 ? 7.716 -12.679 -11.142 1.00 61.41 501 GLN A CA 1
ATOM 3676 C C . GLN A 1 501 ? 6.614 -13.135 -10.169 1.00 61.41 501 GLN A C 1
ATOM 3678 O O . GLN A 1 501 ? 6.739 -14.194 -9.536 1.00 61.41 501 GLN A O 1
ATOM 3683 N N . PRO A 1 502 ? 5.561 -12.320 -9.973 1.00 68.56 502 PRO A N 1
ATOM 3684 C CA . PRO A 1 502 ? 4.417 -12.713 -9.163 1.00 68.56 502 PRO A CA 1
ATOM 3685 C C . PRO A 1 502 ? 3.627 -13.816 -9.878 1.00 68.56 502 PRO A C 1
ATOM 3687 O O . PRO A 1 502 ? 3.320 -13.703 -11.060 1.00 68.56 502 PRO A O 1
ATOM 3690 N N . TRP A 1 503 ? 3.267 -14.873 -9.151 1.00 71.06 503 TRP A N 1
ATOM 3691 C CA . TRP A 1 503 ? 2.456 -15.981 -9.682 1.00 71.06 503 TRP A CA 1
ATOM 3692 C C . TRP A 1 503 ? 0.978 -15.872 -9.290 1.00 71.06 503 TRP A C 1
ATOM 3694 O O . TRP A 1 503 ? 0.171 -16.724 -9.652 1.00 71.06 503 TRP A O 1
ATOM 3704 N N . LEU A 1 504 ? 0.618 -14.830 -8.534 1.00 76.50 504 LEU A N 1
ATOM 3705 C CA . LEU A 1 504 ? -0.759 -14.510 -8.175 1.00 76.50 504 LEU A CA 1
ATOM 3706 C C . LEU A 1 504 ? -1.205 -13.209 -8.854 1.00 76.50 504 LEU A C 1
ATOM 3708 O O . LEU A 1 504 ? -0.498 -12.202 -8.747 1.00 76.50 504 LEU A O 1
ATOM 3712 N N . PRO A 1 505 ? -2.397 -13.184 -9.477 1.00 73.50 505 PRO A N 1
ATOM 3713 C CA . PRO A 1 505 ? -2.926 -11.982 -10.100 1.00 73.50 505 PRO A CA 1
ATOM 3714 C C . PRO A 1 505 ? -3.268 -10.899 -9.066 1.00 73.50 505 PRO A C 1
ATOM 3716 O O . PRO A 1 505 ? -3.556 -11.158 -7.885 1.00 73.50 505 PRO A O 1
ATOM 3719 N N . VAL A 1 506 ? -3.231 -9.656 -9.542 1.00 73.62 506 VAL A N 1
ATOM 3720 C CA . VAL A 1 506 ? -3.626 -8.454 -8.798 1.00 73.62 506 VAL A CA 1
ATOM 3721 C C . VAL A 1 506 ? -5.142 -8.287 -8.909 1.00 73.62 506 VAL A C 1
ATOM 3723 O O . VAL A 1 506 ? -5.714 -8.598 -9.948 1.00 73.62 506 VAL A O 1
ATOM 3726 N N . SER A 1 507 ? -5.808 -7.824 -7.849 1.00 77.38 507 SER A N 1
ATOM 3727 C CA . SER A 1 507 ? -7.255 -7.586 -7.900 1.00 77.38 507 SER A CA 1
ATOM 3728 C C . SER A 1 507 ? -7.598 -6.332 -8.706 1.00 77.38 507 SER A C 1
ATOM 3730 O O . SER A 1 507 ? -6.844 -5.357 -8.686 1.00 77.38 507 SER A O 1
ATOM 3732 N N . ASP A 1 508 ? -8.778 -6.310 -9.329 1.00 73.88 508 ASP A N 1
ATOM 3733 C CA . ASP A 1 508 ? -9.252 -5.154 -10.108 1.00 73.88 508 ASP A CA 1
ATOM 3734 C C . ASP A 1 508 ? -9.297 -3.870 -9.276 1.00 73.88 508 ASP A C 1
ATOM 3736 O O . ASP A 1 508 ? -8.877 -2.810 -9.733 1.00 73.88 508 ASP A O 1
ATOM 3740 N N . PHE A 1 509 ? -9.702 -3.976 -8.007 1.00 75.38 509 PHE A N 1
ATOM 3741 C CA . PHE A 1 509 ? -9.664 -2.858 -7.065 1.00 75.38 509 PHE A CA 1
ATOM 3742 C C . PHE A 1 509 ? -8.254 -2.270 -6.913 1.00 75.38 509 PHE A C 1
ATOM 3744 O O . PHE A 1 509 ? -8.079 -1.053 -6.943 1.00 75.38 509 PHE A O 1
ATOM 3751 N N . GLU A 1 510 ? -7.232 -3.117 -6.763 1.00 75.44 510 GLU A N 1
ATOM 3752 C CA . GLU A 1 510 ? -5.853 -2.649 -6.638 1.00 75.44 510 GLU A CA 1
ATOM 3753 C C . GLU A 1 510 ? -5.358 -2.023 -7.949 1.00 75.44 510 GLU A C 1
ATOM 3755 O O . GLU A 1 510 ? -4.647 -1.021 -7.904 1.00 75.44 510 GLU A O 1
ATOM 3760 N N . VAL A 1 511 ? -5.778 -2.542 -9.106 1.00 75.44 511 VAL A N 1
ATOM 3761 C CA . VAL A 1 511 ? -5.495 -1.928 -10.413 1.00 75.44 511 VAL A CA 1
ATOM 3762 C C . VAL A 1 511 ? -6.108 -0.527 -10.504 1.00 75.44 511 VAL A C 1
ATOM 3764 O O . VAL A 1 511 ? -5.418 0.409 -10.909 1.00 75.44 511 VAL A O 1
ATOM 3767 N N . THR A 1 512 ? -7.356 -0.343 -10.063 1.00 77.56 512 THR A N 1
ATOM 3768 C CA . THR A 1 512 ? -8.012 0.975 -10.033 1.00 77.56 512 THR A CA 1
ATOM 3769 C C . THR A 1 512 ? -7.300 1.948 -9.093 1.00 77.56 512 THR A C 1
ATOM 3771 O O . THR A 1 512 ? -7.015 3.083 -9.475 1.00 77.56 512 THR A O 1
ATOM 3774 N N . VAL A 1 513 ? -6.965 1.511 -7.872 1.00 77.56 513 VAL A N 1
ATOM 3775 C CA . VAL A 1 513 ? -6.235 2.342 -6.898 1.00 77.56 513 VAL A CA 1
ATOM 3776 C C . VAL A 1 513 ? -4.866 2.734 -7.446 1.00 77.56 513 VAL A C 1
ATOM 3778 O O . VAL A 1 513 ? -4.459 3.887 -7.315 1.00 77.56 513 VAL A O 1
ATOM 3781 N N . ARG A 1 514 ? -4.165 1.800 -8.095 1.00 78.19 514 ARG A N 1
ATOM 3782 C CA . ARG A 1 514 ? -2.881 2.073 -8.741 1.00 78.19 514 ARG A CA 1
ATOM 3783 C C . ARG A 1 514 ? -3.026 3.130 -9.837 1.00 78.19 514 ARG A C 1
ATOM 3785 O O . ARG A 1 514 ? -2.310 4.125 -9.788 1.00 78.19 514 ARG A O 1
ATOM 3792 N N . ALA A 1 515 ? -3.991 2.981 -10.742 1.00 74.19 515 ALA A N 1
ATOM 3793 C CA . ALA A 1 515 ? -4.233 3.959 -11.803 1.00 74.19 515 ALA A CA 1
ATOM 3794 C C . ALA A 1 515 ? -4.524 5.366 -11.249 1.00 74.19 515 ALA A C 1
ATOM 3796 O O . ALA A 1 515 ? -4.006 6.359 -11.756 1.00 74.19 515 ALA A O 1
ATOM 3797 N N . TRP A 1 516 ? -5.297 5.465 -10.163 1.00 80.38 516 TRP A N 1
ATOM 3798 C CA . TRP A 1 516 ? -5.530 6.744 -9.490 1.00 80.38 516 TRP A CA 1
ATOM 3799 C C . TRP A 1 516 ? -4.245 7.333 -8.887 1.00 80.38 516 TRP A C 1
ATOM 3801 O O . TRP A 1 516 ? -3.960 8.515 -9.078 1.00 80.38 516 TRP A O 1
ATOM 3811 N N . LEU A 1 517 ? -3.437 6.513 -8.203 1.00 81.50 517 LEU A N 1
ATOM 3812 C CA . LEU A 1 517 ? -2.159 6.946 -7.627 1.00 81.50 517 LEU A CA 1
ATOM 3813 C C . LEU A 1 517 ? -1.159 7.405 -8.694 1.00 81.50 517 LEU A C 1
ATOM 3815 O O . LEU A 1 517 ? -0.423 8.355 -8.446 1.00 81.50 517 LEU A O 1
ATOM 3819 N N . ASP A 1 518 ? -1.134 6.743 -9.852 1.00 74.75 518 ASP A N 1
ATOM 3820 C CA . ASP A 1 518 ? -0.255 7.101 -10.971 1.00 74.75 518 ASP A CA 1
ATOM 3821 C C . ASP A 1 518 ? -0.582 8.502 -11.523 1.00 74.75 518 ASP A C 1
ATOM 3823 O O . ASP A 1 518 ? 0.323 9.221 -11.934 1.00 74.75 518 ASP A O 1
ATOM 3827 N N . ARG A 1 519 ? -1.853 8.931 -11.470 1.00 78.06 519 ARG A N 1
ATOM 3828 C CA . ARG A 1 519 ? -2.271 10.290 -11.869 1.00 78.06 519 ARG A CA 1
ATOM 3829 C C . ARG A 1 519 ? -2.063 11.329 -10.770 1.00 78.06 519 ARG A C 1
ATOM 3831 O O . ARG A 1 519 ? -1.770 12.483 -11.060 1.00 78.06 519 ARG A O 1
ATOM 3838 N N . ALA A 1 520 ? -2.252 10.936 -9.511 1.00 80.81 520 ALA A N 1
ATOM 3839 C CA . ALA A 1 520 ? -2.172 11.846 -8.370 1.00 80.81 520 ALA A CA 1
ATOM 3840 C C . ALA A 1 520 ? -0.728 12.165 -7.946 1.00 80.81 520 ALA A C 1
ATOM 3842 O O . ALA A 1 520 ? -0.479 13.221 -7.364 1.00 80.81 520 ALA A O 1
ATOM 3843 N N . PHE A 1 521 ? 0.221 11.260 -8.203 1.00 81.38 521 PHE A N 1
ATOM 3844 C CA . PHE A 1 521 ? 1.595 11.373 -7.723 1.00 81.38 521 PHE A CA 1
ATOM 3845 C C . PHE A 1 521 ? 2.618 11.281 -8.842 1.00 81.38 521 PHE A C 1
ATOM 3847 O O . PHE A 1 521 ? 2.530 10.436 -9.724 1.00 81.38 521 PHE A O 1
ATOM 3854 N N . TYR A 1 522 ? 3.695 12.058 -8.707 1.00 75.94 522 TYR A N 1
ATOM 3855 C CA . TYR A 1 522 ? 4.862 11.903 -9.570 1.00 75.94 522 TYR A CA 1
ATOM 3856 C C . TYR A 1 522 ? 5.466 10.489 -9.465 1.00 75.94 522 TYR A C 1
ATOM 3858 O O . TYR A 1 522 ? 5.822 9.900 -10.481 1.00 75.94 522 TYR A O 1
ATOM 3866 N N . ALA A 1 523 ? 5.560 9.922 -8.258 1.00 79.12 523 ALA A N 1
ATOM 3867 C CA . ALA A 1 523 ? 5.992 8.542 -8.043 1.00 79.12 523 ALA A CA 1
ATOM 3868 C C . ALA A 1 523 ? 4.950 7.796 -7.205 1.00 79.12 523 ALA A C 1
ATOM 3870 O O . ALA A 1 523 ? 4.742 8.129 -6.033 1.00 79.12 523 ALA A O 1
ATOM 3871 N N . GLN A 1 524 ? 4.317 6.782 -7.799 1.00 84.69 524 GLN A N 1
ATOM 3872 C CA . GLN A 1 524 ? 3.280 5.988 -7.144 1.00 84.69 524 GLN A CA 1
ATOM 3873 C C . GLN A 1 524 ? 3.824 5.273 -5.895 1.00 84.69 524 GLN A C 1
ATOM 3875 O O . GLN A 1 524 ? 4.759 4.471 -6.030 1.00 84.69 524 GLN A O 1
ATOM 3880 N N . PRO A 1 525 ? 3.233 5.499 -4.701 1.00 85.81 525 PRO A N 1
ATOM 3881 C CA . PRO A 1 525 ? 3.578 4.765 -3.487 1.00 85.81 525 PRO A CA 1
ATOM 3882 C C . PRO A 1 525 ? 3.114 3.306 -3.563 1.00 85.81 525 PRO A C 1
ATOM 3884 O O . PRO A 1 525 ? 2.107 2.984 -4.198 1.00 85.81 525 PRO A O 1
ATOM 3887 N N . ARG A 1 526 ? 3.818 2.394 -2.883 1.00 84.62 526 ARG A N 1
ATOM 3888 C CA . ARG A 1 526 ? 3.410 0.983 -2.852 1.00 84.62 526 ARG A CA 1
ATOM 3889 C C . ARG A 1 526 ? 2.192 0.821 -1.942 1.00 84.62 526 ARG A C 1
ATOM 3891 O O . ARG A 1 526 ? 2.248 1.150 -0.761 1.00 84.62 526 ARG A O 1
ATOM 3898 N N . VAL A 1 527 ? 1.118 0.228 -2.468 1.00 85.12 527 VAL A N 1
ATOM 3899 C CA . VAL A 1 527 ? -0.167 0.030 -1.761 1.00 85.12 527 VAL A CA 1
ATOM 3900 C C . VAL A 1 527 ? 0.006 -0.600 -0.372 1.00 85.12 527 VAL A C 1
ATOM 3902 O O . VAL A 1 527 ? -0.561 -0.136 0.615 1.00 85.12 527 VAL A O 1
ATOM 3905 N N . LYS A 1 528 ? 0.872 -1.609 -0.266 1.00 85.25 528 LYS A N 1
ATOM 3906 C CA . LYS A 1 528 ? 1.169 -2.313 0.990 1.00 85.25 528 LYS A CA 1
ATOM 3907 C C . LYS A 1 528 ? 1.850 -1.460 2.068 1.00 85.25 528 LYS A C 1
ATOM 3909 O O . LYS A 1 528 ? 1.666 -1.730 3.254 1.00 85.25 528 LYS A O 1
ATOM 3914 N N . GLU A 1 529 ? 2.616 -0.439 1.689 1.00 86.69 529 GLU A N 1
ATOM 3915 C CA . GLU A 1 529 ? 3.320 0.429 2.642 1.00 86.69 529 GLU A CA 1
ATOM 3916 C C . GLU A 1 529 ? 2.330 1.294 3.414 1.00 86.69 529 GLU A C 1
ATOM 3918 O O . GLU A 1 529 ? 2.349 1.309 4.646 1.00 86.69 529 GLU A O 1
ATOM 3923 N N . PHE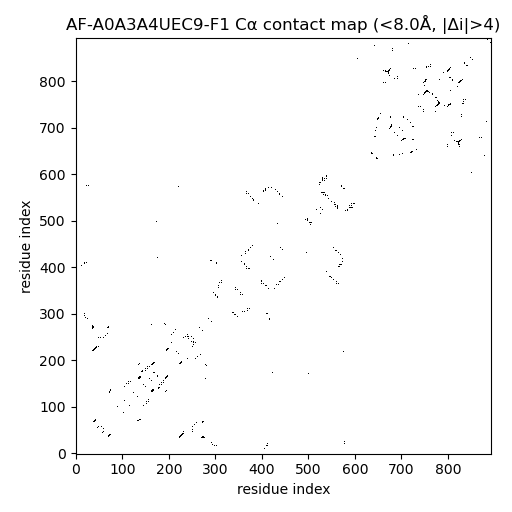 A 1 530 ? 1.434 1.970 2.689 1.00 88.56 530 PHE A N 1
ATOM 3924 C CA . PHE A 1 530 ? 0.524 2.941 3.284 1.00 88.56 530 PHE A CA 1
ATOM 3925 C C . PHE A 1 530 ? -0.791 2.342 3.793 1.00 88.56 530 PHE A C 1
ATOM 3927 O O . PHE A 1 530 ? -1.397 2.931 4.681 1.00 88.56 530 PHE A O 1
ATOM 3934 N N . LEU A 1 531 ? -1.235 1.185 3.282 1.00 87.88 531 LEU A N 1
ATOM 3935 C CA . LEU A 1 531 ? -2.441 0.519 3.796 1.00 87.88 531 LEU A CA 1
ATOM 3936 C C . LEU A 1 531 ? -2.167 -0.427 4.967 1.00 87.88 531 LEU A C 1
ATOM 3938 O O . LEU A 1 531 ? -3.035 -0.591 5.821 1.00 87.88 531 LEU A O 1
ATOM 3942 N N . VAL A 1 532 ? -0.988 -1.058 5.014 1.00 88.75 532 VAL A N 1
ATOM 3943 C CA . VAL A 1 532 ? -0.680 -2.099 6.011 1.00 88.75 532 VAL A CA 1
ATOM 3944 C C . VAL A 1 532 ? 0.512 -1.706 6.870 1.00 88.75 532 VAL A C 1
ATOM 3946 O O . VAL A 1 532 ? 0.368 -1.581 8.083 1.00 88.75 532 VAL A O 1
ATOM 3949 N N . GLY A 1 533 ? 1.671 -1.463 6.256 1.00 91.44 533 GLY A N 1
ATOM 3950 C CA . GLY A 1 533 ? 2.938 -1.270 6.962 1.00 91.44 533 GLY A CA 1
ATOM 3951 C C . GLY A 1 533 ? 2.928 -0.138 7.994 1.00 91.44 533 GLY A C 1
ATOM 3952 O O . GLY A 1 533 ? 2.962 -0.379 9.202 1.00 91.44 533 GLY A O 1
ATOM 3953 N N . TYR A 1 534 ? 2.878 1.114 7.540 1.00 93.12 534 TYR A N 1
ATOM 3954 C CA . TYR A 1 534 ? 2.912 2.267 8.448 1.00 93.12 534 TYR A CA 1
ATOM 3955 C C . TYR A 1 534 ? 1.704 2.334 9.400 1.00 93.12 534 TYR A C 1
ATOM 3957 O O . TYR A 1 534 ? 1.920 2.607 10.588 1.00 93.12 534 TYR A O 1
ATOM 3965 N N . PRO A 1 535 ? 0.462 2.026 8.964 1.00 93.94 535 PRO A N 1
ATOM 3966 C CA . PRO A 1 535 ? -0.672 1.953 9.881 1.00 93.94 535 PRO A CA 1
ATOM 3967 C C . PRO A 1 535 ? -0.485 0.928 10.998 1.00 93.94 535 PRO A C 1
ATOM 3969 O O . PRO A 1 535 ? -0.792 1.229 12.150 1.00 93.94 535 PRO A O 1
ATOM 3972 N N . ALA A 1 536 ? 0.069 -0.252 10.700 1.00 93.81 536 ALA A N 1
ATOM 3973 C CA . ALA A 1 536 ? 0.323 -1.277 11.706 1.00 93.81 536 ALA A CA 1
ATOM 3974 C C . ALA A 1 536 ? 1.349 -0.827 12.757 1.00 93.81 536 ALA A C 1
ATOM 3976 O O . ALA A 1 536 ? 1.155 -1.083 13.946 1.00 93.81 536 ALA A O 1
ATOM 3977 N N . LEU A 1 537 ? 2.397 -0.098 12.353 1.00 92.81 537 LEU A N 1
ATOM 3978 C CA . LEU A 1 537 ? 3.356 0.495 13.293 1.00 92.81 537 LEU A CA 1
ATOM 3979 C C . LEU A 1 537 ? 2.688 1.566 14.177 1.00 92.81 537 LEU A C 1
ATOM 3981 O O . LEU A 1 537 ? 2.904 1.598 15.390 1.00 92.81 537 LEU A O 1
ATOM 3985 N N . ALA A 1 538 ? 1.832 2.420 13.611 1.00 92.06 538 ALA A N 1
ATOM 3986 C CA . ALA A 1 538 ? 1.110 3.438 14.377 1.00 92.06 538 ALA A CA 1
ATOM 3987 C C . ALA A 1 538 ? 0.130 2.812 15.391 1.00 92.06 538 ALA A C 1
ATOM 3989 O O . ALA A 1 538 ? 0.140 3.166 16.573 1.00 92.06 538 ALA A O 1
ATOM 3990 N N . ILE A 1 539 ? -0.673 1.837 14.952 1.00 90.94 539 ILE A N 1
ATOM 3991 C CA . ILE A 1 539 ? -1.629 1.113 15.801 1.00 90.94 539 ILE A CA 1
ATOM 3992 C C . ILE A 1 539 ? -0.894 0.309 16.877 1.00 90.94 539 ILE A C 1
ATOM 3994 O O . ILE A 1 539 ? -1.262 0.383 18.048 1.00 90.94 539 ILE A O 1
ATOM 3998 N N . GLY A 1 540 ? 0.177 -0.403 16.520 1.00 89.88 540 GLY A N 1
ATOM 3999 C CA . GLY A 1 540 ? 1.006 -1.142 17.473 1.00 89.88 540 GLY A CA 1
ATOM 4000 C C . GLY A 1 540 ? 1.589 -0.240 18.563 1.00 89.88 540 GLY A C 1
ATOM 4001 O O . GLY A 1 540 ? 1.547 -0.594 19.740 1.00 89.88 540 GLY A O 1
ATOM 4002 N N . SER A 1 541 ? 2.010 0.975 18.200 1.00 89.69 541 SER A N 1
ATOM 4003 C CA . SER A 1 541 ? 2.483 1.995 19.148 1.00 89.69 541 SER A CA 1
ATOM 4004 C C . SER A 1 541 ? 1.394 2.419 20.137 1.00 89.69 541 SER A C 1
ATOM 4006 O O . SER A 1 541 ? 1.640 2.523 21.342 1.00 89.69 541 SER A O 1
ATOM 4008 N N . PHE A 1 542 ? 0.166 2.616 19.650 1.00 89.25 542 PHE A N 1
ATOM 4009 C CA . PHE A 1 542 ? -0.988 2.917 20.496 1.00 89.25 542 PHE A CA 1
ATOM 4010 C C . PHE A 1 542 ? -1.360 1.746 21.416 1.00 89.25 542 PHE A C 1
ATOM 4012 O O . PHE A 1 542 ? -1.568 1.940 22.612 1.00 89.25 542 PHE A O 1
ATOM 4019 N N . LEU A 1 543 ? -1.397 0.520 20.893 1.00 87.12 543 LEU A N 1
ATOM 4020 C CA . LEU A 1 543 ? -1.719 -0.678 21.672 1.00 87.12 543 LEU A CA 1
ATOM 4021 C C . LEU A 1 543 ? -0.661 -0.975 22.739 1.00 87.12 543 LEU A C 1
ATOM 4023 O O . LEU A 1 543 ? -1.010 -1.393 23.845 1.00 87.12 543 LEU A O 1
ATOM 4027 N N . ALA A 1 544 ? 0.613 -0.717 22.438 1.00 85.81 544 ALA A N 1
ATOM 4028 C CA . ALA A 1 544 ? 1.708 -0.811 23.395 1.00 85.81 544 ALA A CA 1
ATOM 4029 C C . ALA A 1 544 ? 1.512 0.167 24.559 1.00 85.81 544 ALA A C 1
ATOM 4031 O O . ALA A 1 544 ? 1.593 -0.241 25.719 1.00 85.81 544 ALA A O 1
ATOM 4032 N N . TRP A 1 545 ? 1.179 1.426 24.253 1.00 86.38 545 TRP A N 1
ATOM 4033 C CA . TRP A 1 545 ? 0.818 2.433 25.252 1.00 86.38 545 TRP A CA 1
ATOM 4034 C C . TRP A 1 545 ? -0.425 2.035 26.063 1.00 86.38 545 TRP A C 1
ATOM 4036 O O . TRP A 1 545 ? -0.430 2.166 27.284 1.00 86.38 545 TRP A O 1
ATOM 4046 N N . ALA A 1 546 ? -1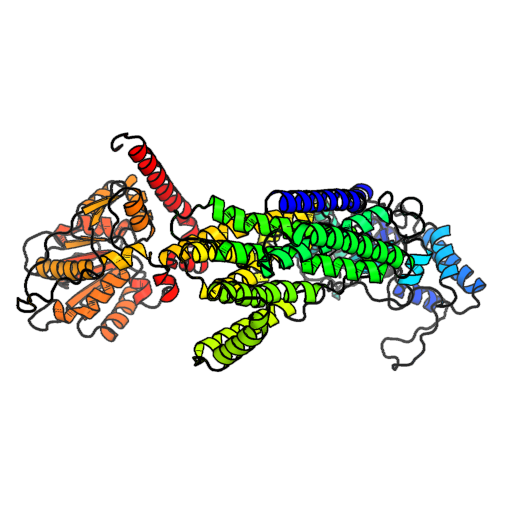.445 1.473 25.411 1.00 82.88 546 ALA A N 1
ATOM 4047 C CA . ALA A 1 546 ? -2.660 0.987 26.061 1.00 82.88 546 ALA A CA 1
ATOM 4048 C C . ALA A 1 546 ? -2.451 -0.320 26.855 1.00 82.88 546 ALA A C 1
ATOM 4050 O O . ALA A 1 546 ? -3.355 -0.782 27.553 1.00 82.88 546 ALA A O 1
ATOM 4051 N N . GLY A 1 547 ? -1.264 -0.935 26.796 1.00 78.38 547 GLY A N 1
ATOM 4052 C CA . GLY A 1 547 ? -0.922 -2.158 27.533 1.00 78.38 547 GLY A CA 1
ATOM 4053 C C . GLY A 1 547 ? -1.388 -3.459 26.915 1.00 78.38 547 GLY A C 1
ATOM 4054 O O . GLY A 1 547 ? -1.275 -4.508 27.550 1.00 78.38 547 GLY A O 1
ATOM 4055 N N . ARG A 1 548 ? -1.900 -3.427 25.687 1.00 78.19 548 ARG A N 1
ATOM 4056 C CA . ARG A 1 548 ? -2.357 -4.615 24.963 1.00 78.19 548 ARG A CA 1
ATOM 4057 C C . ARG A 1 548 ? -1.162 -5.309 24.309 1.00 78.19 548 ARG A C 1
ATOM 4059 O O . ARG A 1 548 ? -0.953 -5.240 23.105 1.00 78.19 548 ARG A O 1
ATOM 4066 N N . ARG A 1 549 ? -0.352 -5.970 25.143 1.00 74.75 549 ARG A N 1
ATOM 4067 C CA . ARG A 1 549 ? 0.972 -6.489 24.758 1.00 74.75 549 ARG A CA 1
ATOM 4068 C C . ARG A 1 549 ? 0.967 -7.830 24.017 1.00 74.75 549 ARG A C 1
ATOM 4070 O O . ARG A 1 549 ? 1.937 -8.124 23.328 1.00 74.75 549 ARG A O 1
ATOM 4077 N N . ALA A 1 550 ? -0.104 -8.620 24.132 1.00 70.81 550 ALA A N 1
ATOM 4078 C CA . ALA A 1 550 ? -0.178 -9.975 23.569 1.00 70.81 550 ALA A CA 1
ATOM 4079 C C . ALA A 1 550 ? -0.010 -10.016 22.038 1.00 70.81 550 ALA A C 1
ATOM 4081 O O . ALA A 1 550 ? 0.572 -10.953 21.506 1.00 70.81 550 ALA A O 1
ATOM 4082 N N . TRP A 1 551 ? -0.463 -8.969 21.345 1.00 75.81 551 TRP A N 1
ATOM 4083 C CA . TRP A 1 551 ? -0.506 -8.914 19.880 1.00 75.81 551 TRP A CA 1
ATOM 4084 C C . TRP A 1 551 ? 0.615 -8.074 19.260 1.00 75.81 551 TRP A C 1
ATOM 4086 O O . TRP A 1 551 ? 0.677 -7.934 18.042 1.00 75.81 551 TRP A O 1
ATOM 4096 N N . LEU A 1 552 ? 1.513 -7.503 20.067 1.00 82.38 552 LEU A N 1
ATOM 4097 C CA . LEU A 1 552 ? 2.567 -6.612 19.570 1.00 82.38 552 LEU A CA 1
ATOM 4098 C C . LEU A 1 552 ? 3.495 -7.253 18.523 1.00 82.38 552 LEU A C 1
ATOM 4100 O O . LEU A 1 552 ? 3.807 -6.563 17.557 1.00 82.38 552 LEU A O 1
ATOM 4104 N N . PRO A 1 553 ? 3.903 -8.537 18.626 1.00 84.25 553 PRO A N 1
ATOM 4105 C CA . PRO A 1 553 ? 4.720 -9.164 17.586 1.00 84.25 553 PRO A CA 1
ATOM 4106 C C . PRO A 1 553 ? 3.985 -9.260 16.245 1.00 84.25 553 PRO A C 1
ATOM 4108 O O . PRO A 1 553 ? 4.605 -9.083 15.203 1.00 84.25 553 PRO A O 1
ATOM 4111 N N . LEU A 1 554 ? 2.663 -9.472 16.264 1.00 85.00 554 LEU A N 1
ATOM 4112 C CA . LEU A 1 554 ? 1.838 -9.509 15.055 1.00 85.00 554 LEU A CA 1
ATOM 4113 C C . LEU A 1 554 ? 1.755 -8.125 14.398 1.00 85.00 554 LEU A C 1
ATOM 4115 O O . LEU A 1 554 ? 1.948 -8.004 13.192 1.00 85.00 554 LEU A O 1
ATOM 4119 N N . TRP A 1 555 ? 1.539 -7.073 15.193 1.00 89.31 555 TRP A N 1
ATOM 4120 C CA . TRP A 1 555 ? 1.549 -5.691 14.698 1.00 89.31 555 TRP A CA 1
ATOM 4121 C C . TRP A 1 555 ? 2.926 -5.266 14.180 1.00 89.31 555 TRP A C 1
ATOM 4123 O O . TRP A 1 555 ? 3.010 -4.565 13.175 1.00 89.31 555 TRP A O 1
ATOM 4133 N N . ALA A 1 556 ? 4.007 -5.727 14.814 1.00 90.00 556 ALA A N 1
ATOM 4134 C CA . ALA A 1 556 ? 5.363 -5.505 14.324 1.00 90.00 556 ALA A CA 1
ATOM 4135 C C . ALA A 1 556 ? 5.594 -6.242 12.998 1.00 90.00 556 ALA A C 1
ATOM 4137 O O . ALA A 1 556 ? 6.099 -5.641 12.058 1.00 90.00 556 ALA A O 1
ATOM 4138 N N . ALA A 1 557 ? 5.172 -7.504 12.878 1.00 89.12 557 ALA A N 1
ATOM 4139 C CA . ALA A 1 557 ? 5.287 -8.277 11.641 1.00 89.12 557 ALA A CA 1
ATOM 4140 C C . ALA A 1 557 ? 4.498 -7.642 10.482 1.00 89.12 557 ALA A C 1
ATOM 4142 O O . ALA A 1 557 ? 5.037 -7.491 9.386 1.00 89.12 557 ALA A O 1
ATOM 4143 N N . ALA A 1 558 ? 3.266 -7.185 10.740 1.00 90.00 558 ALA A N 1
ATOM 4144 C CA . ALA A 1 558 ? 2.473 -6.419 9.779 1.00 90.00 558 ALA A CA 1
ATOM 4145 C C . ALA A 1 558 ? 3.149 -5.086 9.412 1.00 90.00 558 ALA A C 1
ATOM 4147 O O . ALA A 1 558 ? 3.208 -4.723 8.242 1.00 90.00 558 ALA A O 1
ATOM 4148 N N . GLY A 1 559 ? 3.746 -4.392 10.385 1.00 91.56 559 GLY A N 1
ATOM 4149 C CA . GLY A 1 559 ? 4.572 -3.211 10.135 1.00 91.56 559 GLY A CA 1
ATOM 4150 C C . GLY A 1 559 ? 5.818 -3.503 9.292 1.00 91.56 559 GLY A C 1
ATOM 4151 O O . GLY A 1 559 ? 6.219 -2.693 8.454 1.00 91.56 559 GLY A O 1
ATOM 4152 N N . GLY A 1 560 ? 6.377 -4.705 9.445 1.00 91.19 560 GLY A N 1
ATOM 4153 C CA . GLY A 1 560 ? 7.493 -5.230 8.667 1.00 91.19 560 GLY A CA 1
ATOM 4154 C C . GLY A 1 560 ? 7.215 -5.282 7.168 1.00 91.19 560 GLY A C 1
ATOM 4155 O O . GLY A 1 560 ? 8.133 -5.058 6.389 1.00 91.19 560 GLY A O 1
ATOM 4156 N N . VAL A 1 561 ? 5.958 -5.466 6.750 1.00 89.44 561 VAL A N 1
ATOM 4157 C CA . VAL A 1 561 ? 5.554 -5.393 5.333 1.00 89.44 561 VAL A CA 1
ATOM 4158 C C . VAL A 1 561 ? 5.923 -4.042 4.716 1.00 89.44 561 VAL A C 1
ATOM 4160 O O . VAL A 1 561 ? 6.465 -3.996 3.612 1.00 89.44 561 VAL A O 1
ATOM 4163 N N . GLY A 1 562 ? 5.681 -2.943 5.439 1.00 89.94 562 GLY A N 1
ATOM 4164 C CA . GLY A 1 562 ? 6.067 -1.603 4.992 1.00 89.94 562 GLY A CA 1
ATOM 4165 C C . GLY A 1 562 ? 7.576 -1.409 5.006 1.00 89.94 562 GLY A C 1
ATOM 4166 O O . GLY A 1 562 ? 8.145 -0.975 4.012 1.00 89.94 562 GLY A O 1
ATOM 4167 N N . LEU A 1 563 ? 8.235 -1.790 6.104 1.00 92.81 563 LEU A N 1
ATOM 4168 C CA . LEU A 1 563 ? 9.685 -1.629 6.266 1.00 92.81 563 LEU A CA 1
ATOM 4169 C C . LEU A 1 563 ? 10.491 -2.394 5.208 1.00 92.81 563 LEU A C 1
ATOM 4171 O O . LEU A 1 563 ? 11.434 -1.851 4.639 1.00 92.81 563 LEU A O 1
ATOM 4175 N N . VAL A 1 564 ? 10.091 -3.626 4.892 1.00 92.62 564 VAL A N 1
ATOM 4176 C CA . VAL A 1 564 ? 10.714 -4.412 3.821 1.00 92.62 564 VAL A CA 1
ATOM 4177 C C . VAL A 1 564 ? 10.412 -3.818 2.447 1.00 92.62 564 VAL A C 1
ATOM 4179 O O . VAL A 1 564 ? 11.285 -3.798 1.587 1.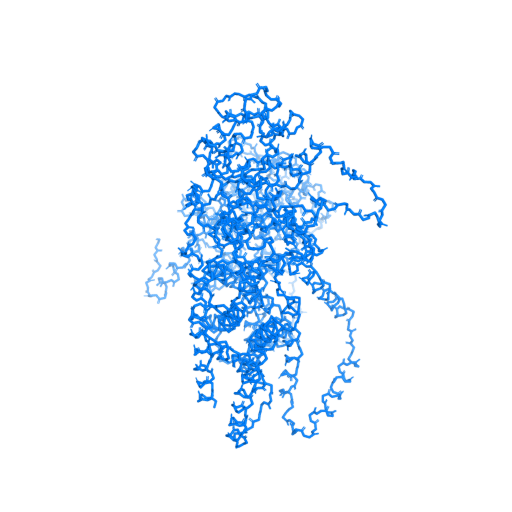00 92.62 564 VAL A O 1
ATOM 4182 N N . SER A 1 565 ? 9.200 -3.305 2.223 1.00 90.12 565 SER A N 1
ATOM 4183 C CA . SER A 1 565 ? 8.843 -2.686 0.941 1.00 90.12 565 SER A CA 1
ATOM 4184 C C . SER A 1 565 ? 9.720 -1.470 0.604 1.00 90.12 565 SER A C 1
ATOM 4186 O O . SER A 1 565 ? 10.053 -1.273 -0.570 1.00 90.12 565 SER A O 1
ATOM 4188 N N . ILE A 1 566 ? 10.180 -0.726 1.623 1.00 89.69 566 ILE A N 1
ATOM 4189 C CA . ILE A 1 566 ? 11.192 0.327 1.455 1.00 89.69 566 ILE A CA 1
ATOM 4190 C C . ILE A 1 566 ? 12.455 -0.276 0.841 1.00 89.69 566 ILE A C 1
ATOM 4192 O O . ILE A 1 566 ? 12.858 0.142 -0.239 1.00 89.69 566 ILE A O 1
ATOM 4196 N N . VAL A 1 567 ? 13.047 -1.286 1.489 1.00 90.88 567 VAL A N 1
ATOM 4197 C CA . VAL A 1 567 ? 14.280 -1.949 1.028 1.00 90.88 567 VAL A CA 1
ATOM 4198 C C . VAL A 1 567 ? 14.107 -2.511 -0.382 1.00 90.88 567 VAL A C 1
ATOM 4200 O O . VAL A 1 567 ? 14.920 -2.229 -1.259 1.00 90.88 567 VAL A O 1
ATOM 4203 N N . ASN A 1 568 ? 13.006 -3.219 -0.635 1.00 88.44 568 ASN A N 1
ATOM 4204 C CA . ASN A 1 568 ? 12.700 -3.789 -1.943 1.00 88.44 568 ASN A CA 1
ATOM 4205 C C . ASN A 1 568 ? 12.636 -2.729 -3.046 1.00 88.44 568 ASN A C 1
ATOM 4207 O O . ASN A 1 568 ? 13.009 -2.985 -4.186 1.00 88.44 568 ASN A O 1
ATOM 4211 N N . SER A 1 569 ? 12.160 -1.520 -2.745 1.00 85.31 569 SER A N 1
ATOM 4212 C CA . SER A 1 569 ? 12.127 -0.451 -3.746 1.00 85.31 569 SER A CA 1
ATOM 4213 C C . SER A 1 569 ? 13.531 -0.050 -4.230 1.00 85.31 569 SER A C 1
ATOM 4215 O O . SER A 1 569 ? 13.655 0.483 -5.334 1.00 85.31 569 SER A O 1
ATOM 4217 N N . PHE A 1 570 ? 14.582 -0.362 -3.462 1.00 85.94 570 PHE A N 1
ATOM 4218 C CA . PHE A 1 570 ? 15.987 -0.183 -3.841 1.00 85.94 570 PHE A CA 1
ATOM 4219 C C . PHE A 1 570 ? 16.653 -1.439 -4.428 1.00 85.94 570 PHE A C 1
ATOM 4221 O O . PHE A 1 570 ? 17.703 -1.301 -5.056 1.00 85.94 570 PHE A O 1
ATOM 4228 N N . GLU A 1 571 ? 16.054 -2.628 -4.281 1.00 85.31 571 GLU A N 1
ATOM 4229 C CA . GLU A 1 571 ? 16.559 -3.891 -4.854 1.00 85.31 571 GLU A CA 1
ATOM 4230 C C . GLU A 1 571 ? 16.528 -3.879 -6.397 1.00 85.31 571 GLU A C 1
ATOM 4232 O O . GLU A 1 571 ? 17.379 -4.489 -7.042 1.00 85.31 571 GLU A O 1
ATOM 4237 N N . HIS A 1 572 ? 15.606 -3.125 -7.010 1.00 77.62 572 HIS A N 1
ATOM 4238 C CA . HIS A 1 572 ? 15.547 -2.957 -8.466 1.00 77.62 572 HIS A CA 1
ATOM 4239 C C . HIS A 1 572 ? 16.478 -1.823 -8.923 1.00 77.62 572 HIS A C 1
ATOM 4241 O O . HIS A 1 572 ? 16.066 -0.660 -8.914 1.00 77.62 572 HIS A O 1
ATOM 4247 N N . VAL A 1 573 ? 17.714 -2.145 -9.339 1.00 73.75 573 VAL A N 1
ATOM 4248 C CA . VAL A 1 573 ? 18.780 -1.174 -9.703 1.00 73.75 573 VAL A CA 1
ATOM 4249 C C . VAL A 1 573 ? 18.446 -0.295 -10.930 1.00 73.75 573 VAL A C 1
ATOM 4251 O O . VAL A 1 573 ? 18.986 0.797 -11.097 1.00 73.75 573 VAL A O 1
ATOM 4254 N N . ARG A 1 574 ? 17.463 -0.691 -11.738 1.00 71.69 574 ARG A N 1
ATOM 4255 C CA . ARG A 1 574 ? 16.966 0.085 -12.888 1.00 71.69 574 ARG A CA 1
ATOM 4256 C C . ARG A 1 574 ? 16.293 1.416 -12.552 1.00 71.69 574 ARG A C 1
ATOM 4258 O O . ARG A 1 574 ? 16.365 2.360 -13.327 1.00 71.69 574 ARG A O 1
ATOM 4265 N N . THR A 1 575 ? 15.603 1.481 -11.416 1.00 75.19 575 THR A N 1
ATOM 4266 C CA . THR A 1 575 ? 14.760 2.634 -11.065 1.00 75.19 575 THR A CA 1
ATOM 4267 C C . THR A 1 575 ? 15.631 3.809 -10.620 1.00 75.19 575 THR A C 1
ATOM 4269 O O . THR A 1 575 ? 16.531 3.588 -9.812 1.00 75.19 575 THR A O 1
ATOM 4272 N N . PRO A 1 576 ? 15.393 5.058 -11.036 1.00 74.94 576 PRO A N 1
ATOM 4273 C CA . PRO A 1 576 ? 16.137 6.190 -10.489 1.00 74.94 576 PRO A CA 1
ATOM 4274 C C . PRO A 1 576 ? 16.004 6.279 -8.961 1.00 74.94 576 PRO A C 1
ATOM 4276 O O . PRO A 1 576 ? 14.912 6.130 -8.403 1.00 74.94 576 PRO A O 1
ATOM 4279 N N . VAL A 1 577 ? 17.111 6.526 -8.252 1.00 75.31 577 VAL A N 1
ATOM 4280 C CA . VAL A 1 577 ? 17.103 6.562 -6.775 1.00 75.31 577 VAL A CA 1
ATOM 4281 C C . VAL A 1 577 ? 16.218 7.686 -6.250 1.00 75.31 577 VAL A C 1
ATOM 4283 O O . VAL A 1 577 ? 15.487 7.480 -5.283 1.00 75.31 577 VAL A O 1
ATOM 4286 N N . VAL A 1 578 ? 16.226 8.846 -6.913 1.00 76.12 578 VAL A N 1
ATOM 4287 C CA . VAL A 1 578 ? 15.355 9.978 -6.569 1.00 76.12 578 VAL A CA 1
ATOM 4288 C C . VAL A 1 578 ? 13.887 9.567 -6.654 1.00 76.12 578 VAL A C 1
ATOM 4290 O O . VAL A 1 578 ? 13.122 9.809 -5.722 1.00 76.12 578 VAL A O 1
ATOM 4293 N N . LEU A 1 579 ? 13.500 8.856 -7.715 1.00 77.81 579 LEU A N 1
ATOM 4294 C CA . LEU A 1 579 ? 12.136 8.366 -7.885 1.00 77.81 579 LEU A CA 1
ATOM 4295 C C . LEU A 1 579 ? 11.744 7.371 -6.782 1.00 77.81 579 LEU A C 1
ATOM 4297 O O . LEU A 1 579 ? 10.648 7.453 -6.224 1.00 77.81 5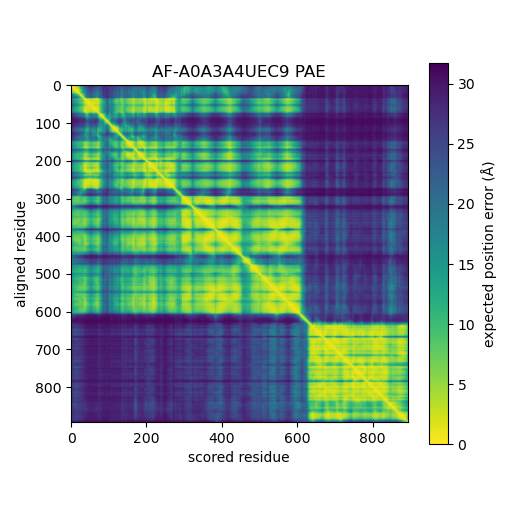79 LEU A O 1
ATOM 4301 N N . THR A 1 580 ? 12.652 6.466 -6.413 1.00 82.75 580 THR A N 1
ATOM 4302 C CA . THR A 1 580 ? 12.457 5.536 -5.291 1.00 82.75 580 THR A CA 1
ATOM 4303 C C . THR A 1 580 ? 12.341 6.257 -3.940 1.00 82.75 580 THR A C 1
ATOM 4305 O O . THR A 1 580 ? 11.523 5.862 -3.103 1.00 82.75 580 THR A O 1
ATOM 4308 N N . LEU A 1 581 ? 13.096 7.336 -3.720 1.00 82.44 581 LEU A N 1
ATOM 4309 C CA . LEU A 1 581 ? 12.998 8.163 -2.514 1.00 82.44 581 LEU A CA 1
ATOM 4310 C C . LEU A 1 581 ? 11.649 8.882 -2.437 1.00 82.44 581 LEU A C 1
ATOM 4312 O O . LEU A 1 581 ? 10.968 8.779 -1.419 1.00 82.44 581 LEU A O 1
ATOM 4316 N N . VAL A 1 582 ? 11.226 9.541 -3.519 1.00 82.94 582 VAL A N 1
ATOM 4317 C CA . VAL A 1 582 ? 9.915 10.210 -3.597 1.00 82.94 582 VAL A CA 1
ATOM 4318 C C . VAL A 1 582 ? 8.788 9.205 -3.363 1.00 82.94 582 VAL A C 1
ATOM 4320 O O . VAL A 1 582 ? 7.885 9.466 -2.572 1.00 82.94 582 VAL A O 1
ATOM 4323 N N . ARG A 1 583 ? 8.871 8.015 -3.970 1.00 85.75 583 ARG A N 1
ATOM 4324 C CA . ARG A 1 583 ? 7.931 6.909 -3.739 1.00 85.75 583 ARG A CA 1
ATOM 4325 C C . ARG A 1 583 ? 7.843 6.521 -2.261 1.00 85.75 583 ARG A C 1
ATOM 4327 O O . ARG A 1 583 ? 6.741 6.391 -1.732 1.00 85.75 583 ARG A O 1
ATOM 4334 N N . THR A 1 584 ? 8.992 6.367 -1.603 1.00 86.81 584 THR A N 1
ATOM 4335 C CA . THR A 1 584 ? 9.079 6.007 -0.179 1.00 86.81 584 THR A CA 1
ATOM 4336 C C . THR A 1 584 ? 8.476 7.096 0.710 1.00 86.81 584 THR A C 1
ATOM 4338 O O . THR A 1 584 ? 7.720 6.803 1.634 1.00 86.81 584 THR A O 1
ATOM 4341 N N . LEU A 1 585 ? 8.764 8.368 0.415 1.00 87.00 585 LEU A N 1
ATOM 4342 C CA . LEU A 1 585 ? 8.188 9.504 1.135 1.00 87.00 585 LEU A CA 1
ATOM 4343 C C . LEU A 1 585 ? 6.667 9.562 0.955 1.00 87.00 585 LEU A C 1
ATOM 4345 O O . LEU A 1 585 ? 5.951 9.723 1.945 1.00 87.00 585 LEU A O 1
ATOM 4349 N N . ASN A 1 586 ? 6.179 9.357 -0.275 1.00 88.88 586 ASN A N 1
ATOM 4350 C CA . ASN A 1 586 ? 4.751 9.302 -0.584 1.00 88.88 586 ASN A CA 1
ATOM 4351 C C . ASN A 1 586 ? 4.034 8.196 0.196 1.00 88.88 586 ASN A C 1
ATOM 4353 O O . ASN A 1 586 ? 2.962 8.423 0.756 1.00 88.88 586 ASN A O 1
ATOM 4357 N N . GLY A 1 587 ? 4.650 7.014 0.286 1.00 89.19 587 GLY A N 1
ATOM 4358 C CA . GLY A 1 587 ? 4.135 5.912 1.093 1.00 89.19 587 GLY A CA 1
ATOM 4359 C C . GLY A 1 587 ? 4.099 6.252 2.584 1.00 89.19 587 GLY A C 1
ATOM 4360 O O . GLY A 1 587 ? 3.109 5.963 3.258 1.00 89.19 587 GLY A O 1
ATOM 4361 N N . ALA A 1 588 ? 5.148 6.901 3.098 1.00 87.00 588 ALA A N 1
ATOM 4362 C CA . ALA A 1 588 ? 5.293 7.220 4.515 1.00 87.00 588 ALA A CA 1
ATOM 4363 C C . ALA A 1 588 ? 4.231 8.198 5.026 1.00 87.00 588 ALA A C 1
ATOM 4365 O O . ALA A 1 588 ? 3.578 7.907 6.029 1.00 87.00 588 ALA A O 1
ATOM 4366 N N . TRP A 1 589 ? 4.024 9.341 4.365 1.00 88.12 589 TRP A N 1
ATOM 4367 C CA . TRP A 1 589 ? 3.056 10.328 4.860 1.00 88.12 589 TRP A CA 1
ATOM 4368 C C . TRP A 1 589 ? 1.610 9.836 4.701 1.00 88.12 589 TRP A C 1
ATOM 4370 O O . TRP A 1 589 ? 0.806 10.008 5.620 1.00 88.12 589 TRP A O 1
ATOM 4380 N N . LEU A 1 590 ? 1.287 9.157 3.592 1.00 90.06 590 LEU A N 1
ATOM 4381 C CA . LEU A 1 590 ? -0.042 8.584 3.368 1.00 90.06 590 LEU A CA 1
ATOM 4382 C C . LEU A 1 590 ? -0.323 7.472 4.385 1.00 90.06 590 LEU A C 1
ATOM 4384 O O . LEU A 1 590 ? -1.403 7.401 4.970 1.00 90.06 590 LEU A O 1
ATOM 4388 N N . GLY A 1 591 ? 0.682 6.642 4.659 1.00 90.19 591 GLY A N 1
ATOM 4389 C CA . GLY A 1 591 ? 0.595 5.582 5.652 1.00 90.19 591 GLY A CA 1
ATOM 4390 C C . GLY A 1 591 ? 0.489 6.100 7.082 1.00 90.19 591 GLY A C 1
ATOM 4391 O O . GLY A 1 591 ? -0.250 5.534 7.885 1.00 90.19 591 GLY A O 1
ATOM 4392 N N . LEU A 1 592 ? 1.160 7.208 7.401 1.00 89.56 592 LEU A N 1
ATOM 4393 C CA . LEU A 1 592 ? 0.975 7.917 8.666 1.00 89.56 592 LEU A CA 1
ATOM 4394 C C . LEU A 1 592 ? -0.448 8.459 8.795 1.00 89.56 592 LEU A C 1
ATOM 4396 O O . LEU A 1 592 ? -1.045 8.305 9.855 1.00 89.56 592 LEU A O 1
ATOM 4400 N N . PHE A 1 593 ? -1.019 9.034 7.733 1.00 89.75 593 PHE A N 1
ATOM 4401 C CA . PHE A 1 593 ? -2.406 9.504 7.733 1.00 89.75 593 PHE A CA 1
ATOM 4402 C C . PHE A 1 593 ? -3.400 8.363 7.994 1.00 89.75 593 PHE A C 1
ATOM 4404 O O . PHE A 1 593 ? -4.231 8.458 8.899 1.00 89.75 593 PHE A O 1
ATOM 4411 N N . VAL A 1 594 ? -3.271 7.244 7.277 1.00 91.00 594 VAL A N 1
ATOM 4412 C CA . VAL A 1 594 ? -4.095 6.045 7.513 1.00 91.00 594 VAL A CA 1
ATOM 4413 C C . VAL A 1 594 ? -3.864 5.495 8.928 1.00 91.00 594 VAL A C 1
ATOM 4415 O O . VAL A 1 594 ? -4.813 5.117 9.615 1.00 91.00 594 VAL A O 1
ATOM 4418 N N . GLY A 1 595 ? -2.622 5.519 9.414 1.00 89.81 595 GLY A N 1
ATOM 4419 C CA . GLY A 1 595 ? -2.265 5.139 10.778 1.00 89.81 595 GLY A CA 1
ATOM 4420 C C . GLY A 1 595 ? -2.905 6.019 11.852 1.00 89.81 595 GLY A C 1
ATOM 4421 O O . GLY A 1 595 ? -3.399 5.485 12.843 1.00 89.81 595 GLY A O 1
ATOM 4422 N N . LEU A 1 596 ? -2.968 7.342 11.658 1.00 88.75 596 LEU A N 1
ATOM 4423 C CA . LEU A 1 596 ? -3.667 8.276 12.554 1.00 88.75 596 LEU A CA 1
ATOM 4424 C C . LEU A 1 596 ? -5.146 7.895 12.688 1.00 88.75 596 LEU A C 1
ATOM 4426 O O . LEU A 1 596 ? -5.670 7.824 13.802 1.00 88.75 596 LEU A O 1
ATOM 4430 N N . VAL A 1 597 ? -5.801 7.605 11.559 1.00 87.69 597 VAL A N 1
ATOM 4431 C CA . VAL A 1 597 ? -7.195 7.139 11.532 1.00 87.69 597 VAL A CA 1
ATOM 4432 C C . VAL A 1 597 ? -7.324 5.801 12.262 1.00 87.69 597 VAL A C 1
ATOM 4434 O O . VAL A 1 597 ? -8.187 5.656 13.127 1.00 87.69 597 VAL A O 1
ATOM 4437 N N . GLY A 1 598 ? -6.432 4.846 11.987 1.00 87.25 598 GLY A N 1
ATOM 4438 C CA . GLY A 1 598 ? -6.410 3.540 12.647 1.00 87.25 598 GLY A CA 1
ATOM 4439 C C . GLY A 1 598 ? -6.232 3.631 14.165 1.00 87.25 598 GLY A C 1
ATOM 4440 O O . GLY A 1 598 ? -6.941 2.960 14.911 1.00 87.25 598 GLY A O 1
ATOM 4441 N N . VAL A 1 599 ? -5.351 4.511 14.642 1.00 87.88 599 VAL A N 1
ATOM 4442 C CA . VAL A 1 599 ? -5.157 4.779 16.075 1.00 87.88 599 VAL A CA 1
ATOM 4443 C C . VAL A 1 599 ? -6.392 5.439 16.692 1.00 87.88 599 VAL A C 1
ATOM 4445 O O . VAL A 1 599 ? -6.788 5.061 17.792 1.00 87.88 599 VAL A O 1
ATOM 4448 N N . ALA A 1 600 ? -7.045 6.379 16.001 1.00 83.88 600 ALA A N 1
ATOM 4449 C CA . ALA A 1 600 ? -8.285 6.990 16.485 1.00 83.88 600 ALA A CA 1
ATOM 4450 C C . ALA A 1 600 ? -9.419 5.958 16.630 1.00 83.88 600 ALA A C 1
ATOM 4452 O O . ALA A 1 600 ? -10.168 5.992 17.607 1.00 83.88 600 ALA A O 1
ATOM 4453 N N . VAL A 1 601 ? -9.516 5.012 15.690 1.00 82.38 601 VAL A N 1
ATOM 4454 C CA . VAL A 1 601 ? -10.460 3.885 15.752 1.00 82.38 601 VAL A CA 1
ATOM 4455 C C . VAL A 1 601 ? -10.101 2.936 16.896 1.00 82.38 601 VAL A C 1
ATOM 4457 O O . VAL A 1 601 ? -10.955 2.628 17.728 1.00 82.38 601 VAL A O 1
ATOM 4460 N N . ALA A 1 602 ? -8.832 2.530 17.003 1.00 82.06 602 ALA A N 1
ATOM 4461 C CA . ALA A 1 602 ? -8.350 1.685 18.094 1.00 82.06 602 ALA A CA 1
ATOM 4462 C C . ALA A 1 602 ? -8.595 2.331 19.468 1.00 82.06 602 ALA A C 1
ATOM 4464 O O . ALA A 1 602 ? -8.962 1.643 20.417 1.00 82.06 602 ALA A O 1
ATOM 4465 N N . GLY A 1 603 ? -8.473 3.657 19.570 1.00 81.44 603 GLY A N 1
ATOM 4466 C CA . GLY A 1 603 ? -8.748 4.410 20.791 1.00 81.44 603 GLY A CA 1
ATOM 4467 C C . GLY A 1 603 ? -10.207 4.410 21.238 1.00 81.44 603 GLY A C 1
ATOM 4468 O O . GLY A 1 603 ? -10.455 4.571 22.428 1.00 81.44 603 GLY A O 1
ATOM 4469 N N . ARG A 1 604 ? -11.165 4.190 20.329 1.00 79.38 604 ARG A N 1
ATOM 4470 C CA . ARG A 1 604 ? -12.581 3.998 20.689 1.00 79.38 604 ARG A CA 1
ATOM 4471 C C . ARG A 1 604 ? -12.884 2.568 21.124 1.00 79.38 604 ARG A C 1
ATOM 4473 O O . ARG A 1 604 ? -13.738 2.356 21.974 1.00 79.38 604 ARG A O 1
ATOM 4480 N N . LEU A 1 605 ? -12.184 1.598 20.541 1.00 75.00 605 LEU A N 1
ATOM 4481 C CA . LEU A 1 605 ? -12.358 0.178 20.847 1.00 75.00 605 LEU A CA 1
ATOM 4482 C C . LEU A 1 605 ? -11.713 -0.232 22.171 1.00 75.00 605 LEU A C 1
ATOM 4484 O O . LEU A 1 605 ? -12.222 -1.093 22.887 1.00 75.00 605 LEU A O 1
ATOM 4488 N N . VAL A 1 606 ? -10.560 0.353 22.491 1.00 73.94 606 VAL A N 1
ATOM 4489 C CA . VAL A 1 606 ? -9.801 0.004 23.689 1.00 73.94 606 VAL A CA 1
ATOM 4490 C C . VAL A 1 606 ? -10.278 0.870 24.855 1.00 73.94 606 VAL A C 1
ATOM 4492 O O . VAL A 1 606 ? -9.841 2.009 25.009 1.00 73.94 606 VAL A O 1
ATOM 4495 N N . ARG A 1 607 ? -11.159 0.311 25.701 1.00 57.59 607 ARG A N 1
ATOM 4496 C CA . ARG A 1 607 ? -11.581 0.931 26.973 1.00 57.59 607 ARG A CA 1
ATOM 4497 C C . ARG A 1 607 ? -10.360 1.296 27.822 1.00 57.59 607 ARG A C 1
ATOM 4499 O O . ARG A 1 607 ? -9.442 0.481 27.975 1.00 57.59 607 ARG A O 1
ATOM 4506 N N . ARG A 1 608 ? -10.339 2.516 28.371 1.00 54.44 608 ARG A N 1
ATOM 4507 C CA . ARG A 1 608 ? -9.233 2.991 29.213 1.00 54.44 608 ARG A CA 1
ATOM 4508 C C . ARG A 1 608 ? -9.208 2.196 30.525 1.00 54.44 608 ARG A C 1
ATOM 4510 O O . ARG A 1 608 ? -10.233 2.123 31.196 1.00 54.44 608 ARG A O 1
ATOM 4517 N N . PRO A 1 609 ? -8.049 1.678 30.970 1.00 42.81 609 PRO A N 1
ATOM 4518 C CA . PRO A 1 609 ? -7.941 1.030 32.279 1.00 42.81 609 PRO A CA 1
ATOM 4519 C C . PRO A 1 609 ? -8.324 1.947 33.456 1.00 42.81 609 PRO A C 1
ATOM 4521 O O . PRO A 1 609 ? -8.695 1.453 34.511 1.00 42.81 609 PRO A O 1
ATOM 4524 N N . SER A 1 610 ? -8.275 3.275 33.281 1.00 43.06 610 SER A N 1
ATOM 4525 C CA . SER A 1 610 ? -8.672 4.247 34.310 1.00 43.06 610 SER A CA 1
ATOM 4526 C C . SER A 1 610 ? -10.186 4.347 34.540 1.00 43.06 610 SER A C 1
ATOM 4528 O O . SER A 1 610 ? -10.595 4.956 35.521 1.00 43.06 610 SER A O 1
ATOM 4530 N N . GLU A 1 611 ? -11.014 3.793 33.650 1.00 39.47 611 GLU A N 1
ATOM 4531 C CA . GLU A 1 611 ? -12.477 3.732 33.823 1.00 39.47 611 GLU A CA 1
ATOM 4532 C C . GLU A 1 611 ? -12.904 2.436 34.529 1.00 39.47 611 GLU A C 1
ATOM 4534 O O . GLU A 1 611 ? -13.830 2.447 35.332 1.00 39.47 611 GLU A O 1
ATOM 4539 N N . ALA A 1 612 ? -12.133 1.354 34.370 1.00 37.94 612 ALA A N 1
ATOM 4540 C CA . ALA A 1 612 ? -12.392 0.078 35.041 1.00 37.94 612 ALA A CA 1
ATOM 4541 C C . ALA A 1 612 ? -12.275 0.145 36.580 1.00 37.94 612 ALA A C 1
ATOM 4543 O O . ALA A 1 612 ? -12.823 -0.709 37.264 1.00 37.94 612 ALA A O 1
ATOM 4544 N N . GLY A 1 613 ? -11.581 1.153 37.125 1.00 34.88 613 GLY A N 1
ATOM 4545 C CA . GLY A 1 613 ? -11.500 1.406 38.571 1.00 34.88 613 GLY A CA 1
ATOM 4546 C C . GLY A 1 613 ? -12.556 2.375 39.117 1.00 34.88 613 GLY A C 1
ATOM 4547 O O . GLY A 1 613 ? -12.539 2.665 40.309 1.00 34.88 613 GLY A O 1
ATOM 4548 N N . ARG A 1 614 ? -13.439 2.919 38.267 1.00 37.69 614 ARG A N 1
ATOM 4549 C CA . ARG A 1 614 ? -14.602 3.722 38.694 1.00 37.69 614 ARG A CA 1
ATOM 4550 C C . ARG A 1 614 ? -15.913 2.947 38.588 1.00 37.69 614 ARG A C 1
ATOM 4552 O O . ARG A 1 614 ? -16.818 3.226 39.364 1.00 37.69 614 ARG A O 1
ATOM 4559 N N . ASP A 1 615 ? -15.966 1.940 37.720 1.00 33.81 615 ASP A N 1
ATOM 4560 C CA . ASP A 1 615 ? -17.142 1.080 37.537 1.00 33.81 615 ASP A CA 1
ATOM 4561 C C . ASP A 1 615 ? -17.209 -0.099 38.530 1.00 33.81 615 ASP A C 1
ATOM 4563 O O . ASP A 1 615 ? -18.200 -0.819 38.557 1.00 33.81 615 ASP A O 1
ATOM 4567 N N . SER A 1 616 ? -16.186 -0.302 39.374 1.00 31.77 616 SER A N 1
ATOM 4568 C CA . SER A 1 616 ? -16.208 -1.294 40.465 1.00 31.77 616 SER A CA 1
ATOM 4569 C C . SER A 1 616 ? -16.804 -0.761 41.774 1.00 31.77 616 SER A C 1
ATOM 4571 O O . SER A 1 616 ? -16.766 -1.451 42.789 1.00 31.77 616 SER A O 1
ATOM 4573 N N . ALA A 1 617 ? -17.349 0.457 41.772 1.00 33.94 617 ALA A N 1
ATOM 4574 C CA . ALA A 1 617 ? -18.353 0.834 42.755 1.00 33.94 617 ALA A CA 1
ATOM 4575 C C . ALA A 1 617 ? -19.701 0.313 42.244 1.00 33.94 617 ALA A C 1
ATOM 4577 O O . ALA A 1 617 ? -20.457 1.039 41.600 1.00 33.94 617 ALA A O 1
ATOM 4578 N N . GLU A 1 618 ? -19.971 -0.969 42.499 1.00 28.64 618 GLU A N 1
ATOM 4579 C CA . GLU A 1 618 ? -21.346 -1.462 42.519 1.00 28.64 618 GLU A CA 1
ATOM 4580 C C . GLU A 1 618 ? -22.178 -0.492 43.374 1.00 28.64 618 GLU A C 1
ATOM 4582 O O . GLU A 1 618 ? -21.823 -0.246 44.534 1.00 28.64 618 GLU A O 1
ATOM 4587 N N . PRO A 1 619 ? -23.281 0.078 42.856 1.00 32.16 619 PRO A N 1
ATOM 4588 C CA . PRO A 1 619 ? -24.318 0.541 43.750 1.00 32.16 619 PRO A CA 1
ATOM 4589 C C . PRO A 1 619 ? -24.782 -0.705 44.502 1.00 32.16 619 PRO A C 1
ATOM 4591 O O . PRO A 1 619 ? -25.119 -1.714 43.880 1.00 32.16 619 PRO A O 1
ATOM 4594 N N . ALA A 1 620 ? -24.743 -0.648 45.832 1.00 29.53 620 ALA A N 1
ATOM 4595 C CA . ALA A 1 620 ? -25.270 -1.696 46.694 1.00 29.53 620 ALA A CA 1
ATOM 4596 C C . ALA A 1 620 ? -26.633 -2.197 46.167 1.00 29.53 620 ALA A C 1
ATOM 4598 O O . ALA A 1 620 ? -27.403 -1.382 45.645 1.00 29.53 620 ALA A O 1
ATOM 4599 N N . PRO A 1 621 ? -26.967 -3.493 46.311 1.00 34.59 621 PRO A N 1
ATOM 4600 C CA . PRO A 1 621 ? -28.267 -4.021 45.921 1.00 34.59 621 PRO A CA 1
ATOM 4601 C C . PRO A 1 621 ? -29.327 -3.491 46.895 1.00 34.59 621 PRO A C 1
ATOM 4603 O O . PRO A 1 621 ? -29.729 -4.148 47.849 1.00 34.59 621 PRO A O 1
ATOM 4606 N N . GLY A 1 622 ? -29.736 -2.246 46.679 1.00 31.59 622 GLY A N 1
ATOM 4607 C CA . GLY A 1 622 ? -30.789 -1.558 47.397 1.00 31.59 622 GLY A CA 1
ATOM 4608 C C . GLY A 1 622 ? -32.021 -1.462 46.512 1.00 31.59 622 GLY A C 1
ATOM 4609 O O . GLY A 1 622 ? -32.088 -0.609 45.635 1.00 31.59 622 GLY A O 1
ATOM 4610 N N . GLY A 1 623 ? -32.997 -2.330 46.777 1.00 32.75 623 GLY A N 1
ATOM 4611 C CA . GLY A 1 623 ? -34.403 -2.041 46.505 1.00 32.75 623 GLY A CA 1
ATOM 4612 C C . GLY A 1 623 ? -34.866 -2.167 45.056 1.00 32.75 623 GLY A C 1
ATOM 4613 O O . GLY A 1 623 ? -35.406 -1.219 44.499 1.00 32.75 623 GLY A O 1
ATOM 4614 N N . ALA A 1 624 ? -34.807 -3.371 44.484 1.00 34.41 624 ALA A N 1
ATOM 4615 C CA . ALA A 1 624 ? -35.773 -3.760 43.456 1.00 34.41 624 ALA A CA 1
ATOM 4616 C C . ALA A 1 624 ? -37.132 -4.059 44.120 1.00 34.41 624 ALA A C 1
ATOM 4618 O O . ALA A 1 624 ? -37.559 -5.202 44.207 1.00 34.41 624 ALA A O 1
ATOM 4619 N N . THR A 1 625 ? -37.785 -3.022 44.642 1.00 39.47 625 THR A N 1
ATOM 4620 C CA . THR A 1 625 ? -39.223 -2.997 44.947 1.00 39.47 625 THR A CA 1
ATOM 4621 C C . THR A 1 625 ? -39.700 -1.554 44.776 1.00 39.47 625 THR A C 1
ATOM 4623 O O . THR A 1 625 ? -39.507 -0.716 45.649 1.00 39.47 625 THR A O 1
ATOM 4626 N N . GLY A 1 626 ? -40.279 -1.231 43.615 1.00 30.08 626 GLY A N 1
ATOM 4627 C CA . GLY A 1 626 ? -40.832 0.105 43.383 1.00 30.08 626 GLY A CA 1
ATOM 4628 C C . GLY A 1 626 ? -41.227 0.405 41.938 1.00 30.08 626 GLY A C 1
ATOM 4629 O O . GLY A 1 626 ? -40.457 1.017 41.214 1.00 30.08 626 GLY A O 1
ATOM 4630 N N . GLY A 1 627 ? -42.443 -0.000 41.558 1.00 30.66 627 GLY A N 1
ATOM 4631 C CA . GLY A 1 627 ? -43.309 0.689 40.589 1.00 30.66 627 GLY A CA 1
ATOM 4632 C C . GLY A 1 627 ? -42.849 0.804 39.131 1.00 30.66 627 GLY A C 1
ATOM 4633 O O . GLY A 1 627 ? -42.156 1.747 38.754 1.00 30.66 627 GLY A O 1
ATOM 4634 N N . ALA A 1 628 ? -43.398 -0.055 38.268 1.00 37.19 628 ALA A N 1
ATOM 4635 C CA . ALA A 1 628 ? -43.662 0.322 36.881 1.00 37.19 628 ALA A CA 1
ATOM 4636 C C . ALA A 1 628 ? -44.568 1.572 36.890 1.00 37.19 628 ALA A C 1
ATOM 4638 O O . ALA A 1 628 ? -45.729 1.483 37.275 1.00 37.19 628 ALA A O 1
ATOM 4639 N N . GLY A 1 629 ? -44.016 2.751 36.581 1.00 41.84 629 GLY A N 1
ATOM 4640 C CA . GLY A 1 629 ? -44.784 4.005 36.553 1.00 41.84 629 GLY A CA 1
ATOM 4641 C C . GLY A 1 629 ? -44.028 5.292 36.907 1.00 41.84 629 GLY A C 1
ATOM 4642 O O . GLY A 1 629 ? -44.588 6.377 36.756 1.00 41.84 629 GLY A O 1
ATOM 4643 N N . ALA A 1 630 ? -42.770 5.236 37.357 1.00 45.88 630 ALA A N 1
ATOM 4644 C CA . ALA A 1 630 ? -42.023 6.456 37.676 1.00 45.88 630 ALA A CA 1
ATOM 4645 C C . ALA A 1 630 ? -41.527 7.177 36.401 1.00 45.88 630 ALA A C 1
ATOM 4647 O O . ALA A 1 630 ? -40.584 6.732 35.748 1.00 45.88 630 ALA A O 1
ATOM 4648 N N . ARG A 1 631 ? -42.161 8.310 36.061 1.00 57.56 631 ARG A N 1
ATOM 4649 C CA . ARG A 1 631 ? -41.770 9.206 34.954 1.00 57.56 631 ARG A CA 1
ATOM 4650 C C . ARG A 1 631 ? -40.323 9.691 35.109 1.00 57.56 631 ARG A C 1
ATOM 4652 O O . ARG A 1 631 ? -39.939 10.190 36.167 1.00 57.56 631 ARG A O 1
ATOM 4659 N N . MET A 1 632 ? -39.537 9.610 34.035 1.00 58.38 632 MET A N 1
ATOM 4660 C CA . MET A 1 632 ? -38.163 10.121 34.018 1.00 58.38 632 MET A CA 1
ATOM 4661 C C . MET A 1 632 ? -38.140 11.662 33.971 1.00 58.38 632 MET A C 1
ATOM 4663 O O . MET A 1 632 ? -38.864 12.259 33.169 1.00 58.38 632 MET A O 1
ATOM 4667 N N . PRO A 1 633 ? -37.297 12.340 34.774 1.00 60.28 633 PRO A N 1
ATOM 4668 C CA . PRO A 1 633 ? -37.145 13.793 34.705 1.00 60.28 633 PRO A CA 1
ATOM 4669 C C . PRO A 1 633 ? -36.566 14.243 33.352 1.00 60.28 633 PRO A C 1
ATOM 4671 O O . PRO A 1 633 ? -35.806 13.513 32.710 1.00 60.28 633 PRO A O 1
ATOM 4674 N N . ALA A 1 634 ? -36.909 15.465 32.923 1.00 63.41 634 ALA A N 1
ATOM 4675 C CA . ALA A 1 634 ? -36.483 16.008 31.633 1.00 63.41 634 ALA A CA 1
ATOM 4676 C C . ALA A 1 634 ? -34.941 16.055 31.512 1.00 63.41 634 ALA A C 1
ATOM 4678 O O . ALA A 1 634 ? -34.262 16.514 32.439 1.00 63.41 634 ALA A O 1
ATOM 4679 N N . PRO A 1 635 ? -34.362 15.592 30.387 1.00 73.25 635 PRO A N 1
ATOM 4680 C CA . PRO A 1 635 ? -32.917 15.521 30.228 1.00 73.25 635 PRO A CA 1
ATOM 4681 C C . PRO A 1 635 ? -32.283 16.913 30.155 1.00 73.25 635 PRO A C 1
ATOM 4683 O O . PRO A 1 635 ? -32.835 17.859 29.597 1.00 73.25 635 PRO A O 1
ATOM 4686 N N . ARG A 1 636 ? -31.066 17.042 30.694 1.00 84.00 636 ARG A N 1
ATOM 4687 C CA . ARG A 1 636 ? -30.290 18.281 30.581 1.00 84.00 636 ARG A CA 1
ATOM 4688 C C . ARG A 1 636 ? -29.879 18.498 29.121 1.00 84.00 636 ARG A C 1
ATOM 4690 O O . ARG A 1 636 ? -29.120 17.692 28.578 1.00 84.00 636 ARG A O 1
ATOM 4697 N N . ARG A 1 637 ? -30.312 19.610 28.524 1.00 89.31 637 ARG A N 1
ATOM 4698 C CA . ARG A 1 637 ? -29.937 20.008 27.161 1.00 89.31 637 ARG A CA 1
ATOM 4699 C C . ARG A 1 637 ? -28.560 20.682 27.137 1.00 89.31 637 ARG A C 1
ATOM 4701 O O . ARG A 1 637 ? -28.279 21.591 27.919 1.00 89.31 637 ARG A O 1
ATOM 4708 N N . LEU A 1 638 ? -27.679 20.208 26.261 1.00 90.62 638 LEU A N 1
ATOM 4709 C CA . LEU A 1 638 ? -26.324 20.703 26.042 1.00 90.62 638 LEU A CA 1
ATOM 4710 C C . LEU A 1 638 ? -26.237 21.424 24.702 1.00 90.62 638 LEU A C 1
ATOM 4712 O O . LEU A 1 638 ? -26.588 20.875 23.665 1.00 90.62 638 LEU A O 1
ATOM 4716 N N . ASP A 1 639 ? -25.717 22.641 24.728 1.00 90.62 639 ASP A N 1
ATOM 4717 C CA . ASP A 1 639 ? -25.491 23.430 23.524 1.00 90.62 639 ASP A CA 1
ATOM 4718 C C . ASP A 1 639 ? -24.208 22.994 22.794 1.00 90.62 639 ASP A C 1
ATOM 4720 O O . ASP A 1 639 ? -23.109 23.023 23.361 1.00 90.62 639 ASP A O 1
ATOM 4724 N N . VAL A 1 640 ? -24.357 22.616 21.523 1.00 91.00 640 VAL A N 1
ATOM 4725 C CA . VAL A 1 640 ? -23.275 22.302 20.588 1.00 91.00 640 VAL A CA 1
ATOM 4726 C C . VAL A 1 640 ? -23.405 23.236 19.386 1.00 91.00 640 VAL A C 1
ATOM 4728 O O . VAL A 1 640 ? -24.225 23.015 18.498 1.00 91.00 640 VAL A O 1
ATOM 4731 N N . LEU A 1 641 ? -22.570 24.281 19.361 1.00 90.31 641 LEU A N 1
ATOM 4732 C CA . LEU A 1 641 ? -22.510 25.289 18.290 1.00 90.31 641 LEU A CA 1
ATOM 4733 C C . LEU A 1 641 ? -23.878 25.912 17.943 1.00 90.31 641 LEU A C 1
ATOM 4735 O O . LEU A 1 641 ? -24.229 26.031 16.768 1.00 90.31 641 LEU A O 1
ATOM 4739 N N . GLY A 1 642 ? -24.651 26.291 18.965 1.00 87.06 642 GLY A N 1
ATOM 4740 C CA . GLY A 1 642 ? -25.940 26.970 18.820 1.00 87.06 642 GLY A CA 1
ATOM 4741 C C . GLY A 1 642 ? -27.144 26.031 18.717 1.00 87.06 642 GLY A C 1
ATOM 4742 O O . GLY A 1 642 ? -28.274 26.512 18.651 1.00 87.06 642 GLY A O 1
ATOM 4743 N N . THR A 1 643 ? -26.929 24.709 18.706 1.00 92.12 643 THR A N 1
ATOM 4744 C CA . THR A 1 643 ? -27.991 23.690 18.700 1.00 92.12 643 THR A CA 1
ATOM 4745 C C . THR A 1 643 ? -27.997 22.923 20.021 1.00 92.12 643 THR A C 1
ATOM 4747 O O . THR A 1 643 ? -26.973 22.380 20.436 1.00 92.12 643 THR A O 1
ATOM 4750 N N . GLY A 1 644 ? -29.151 22.856 20.689 1.00 92.50 644 GLY A N 1
ATOM 4751 C CA . GLY A 1 644 ? -29.304 22.147 21.960 1.00 92.50 644 GLY A CA 1
ATOM 4752 C C . GLY A 1 644 ? -29.620 20.661 21.776 1.00 92.50 644 GLY A C 1
ATOM 4753 O O . GLY A 1 644 ? -30.639 20.333 21.182 1.00 92.50 644 GLY A O 1
ATOM 4754 N N . PHE A 1 645 ? -28.788 19.782 22.335 1.00 94.00 645 PHE A N 1
ATOM 4755 C CA . PHE A 1 645 ? -28.941 18.323 22.330 1.00 94.00 645 PHE A CA 1
ATOM 4756 C C . PHE A 1 645 ? -29.253 17.790 23.724 1.00 94.00 645 PHE A C 1
ATOM 4758 O O . PHE A 1 645 ? -28.581 18.144 24.693 1.00 94.00 645 PHE A O 1
ATOM 4765 N N . ASP A 1 646 ? -30.222 16.895 23.841 1.00 94.00 646 ASP A N 1
ATOM 4766 C CA . ASP A 1 646 ? -30.559 16.259 25.107 1.00 94.00 646 ASP A CA 1
ATOM 4767 C C . ASP A 1 646 ? -29.495 15.221 25.486 1.00 94.00 646 ASP A C 1
ATOM 4769 O O . ASP A 1 646 ? -29.097 14.366 24.689 1.00 94.00 646 ASP A O 1
ATOM 4773 N N . ARG A 1 647 ? -28.984 15.304 26.720 1.00 92.31 647 ARG A N 1
ATOM 4774 C CA . ARG A 1 647 ? -27.933 14.408 27.216 1.00 92.31 647 ARG A CA 1
ATOM 4775 C C . ARG A 1 647 ? -28.523 13.064 27.652 1.00 92.31 647 ARG A C 1
ATOM 4777 O O . ARG A 1 647 ? -28.671 12.816 28.846 1.00 92.31 647 ARG A O 1
ATOM 4784 N N . VAL A 1 648 ? -28.826 12.210 26.679 1.00 92.06 648 VAL A N 1
ATOM 4785 C CA . VAL A 1 648 ? -29.454 10.892 26.872 1.00 92.06 648 VAL A CA 1
ATOM 4786 C C . VAL A 1 648 ? -28.666 9.769 26.196 1.00 92.06 648 VAL A C 1
ATOM 4788 O O . VAL A 1 648 ? -28.030 9.984 25.166 1.00 92.06 648 VAL A O 1
ATOM 4791 N N . THR A 1 649 ? -28.708 8.571 26.778 1.00 91.56 649 THR A N 1
ATOM 4792 C CA . THR A 1 649 ? -28.332 7.316 26.101 1.00 91.56 649 THR A CA 1
ATOM 4793 C C . THR A 1 649 ? -29.454 6.842 25.172 1.00 91.56 649 THR A C 1
ATOM 4795 O O . THR A 1 649 ? -30.577 7.328 25.259 1.00 91.56 649 THR A O 1
ATOM 4798 N N . GLN A 1 650 ? -29.196 5.863 24.310 1.00 88.38 650 GLN A N 1
ATOM 4799 C CA . GLN A 1 650 ? -30.168 5.193 23.448 1.00 88.38 650 GLN A CA 1
ATOM 4800 C C . GLN A 1 650 ? -31.337 4.627 24.265 1.00 88.38 650 GLN A C 1
ATOM 4802 O O . GLN A 1 650 ? -32.489 4.800 23.881 1.00 88.38 650 GLN A O 1
ATOM 4807 N N . ALA A 1 651 ? -31.054 3.995 25.409 1.00 88.75 651 ALA A N 1
ATOM 4808 C CA . ALA A 1 651 ? -32.087 3.461 26.299 1.00 88.75 651 ALA A CA 1
ATOM 4809 C C . ALA A 1 651 ? -32.938 4.579 26.928 1.00 88.75 651 ALA A C 1
ATOM 4811 O O . ALA A 1 651 ? -34.161 4.486 26.975 1.00 88.75 651 ALA A O 1
ATOM 4812 N N . GLN A 1 652 ? -32.305 5.676 27.355 1.00 92.00 652 GLN A N 1
ATOM 4813 C CA . GLN A 1 652 ? -33.017 6.835 27.903 1.00 92.00 652 GLN A CA 1
ATOM 4814 C C . GLN A 1 652 ? -33.834 7.570 26.831 1.00 92.00 652 GLN A C 1
ATOM 4816 O O . GLN A 1 652 ? -34.956 7.989 27.097 1.00 92.00 652 GLN A O 1
ATOM 4821 N N . ALA A 1 653 ? -33.291 7.704 25.619 1.00 93.44 653 ALA A N 1
ATOM 4822 C CA . ALA A 1 653 ? -33.980 8.281 24.471 1.00 93.44 653 ALA A CA 1
ATOM 4823 C C . ALA A 1 653 ? -35.201 7.442 24.077 1.00 93.44 653 ALA A C 1
ATOM 4825 O O . ALA A 1 653 ? -36.243 8.012 23.776 1.00 93.44 653 ALA A O 1
ATOM 4826 N N . LEU A 1 654 ? -35.087 6.111 24.128 1.00 94.19 654 LEU A N 1
ATOM 4827 C CA . LEU A 1 654 ? -36.191 5.181 23.896 1.00 94.19 654 LEU A CA 1
ATOM 4828 C C . LEU A 1 654 ? -37.318 5.379 24.912 1.00 94.19 654 LEU A C 1
ATOM 4830 O O . LEU A 1 654 ? -38.450 5.624 24.508 1.00 94.19 654 LEU A O 1
ATOM 4834 N N . HIS A 1 655 ? -37.008 5.337 26.211 1.00 91.94 655 HIS A N 1
ATOM 4835 C CA . HIS A 1 655 ? -38.015 5.569 27.253 1.00 91.94 655 HIS A CA 1
ATOM 4836 C C . HIS A 1 655 ? -38.679 6.936 27.079 1.00 91.94 655 HIS A C 1
ATOM 4838 O O . HIS A 1 655 ? -39.900 7.046 27.110 1.00 91.94 655 HIS A O 1
ATOM 4844 N N . ARG A 1 656 ? -37.882 7.975 26.799 1.00 91.88 656 ARG A N 1
ATOM 4845 C CA . ARG A 1 656 ? -38.416 9.319 26.589 1.00 91.88 656 ARG A CA 1
ATOM 4846 C C . ARG A 1 656 ? -39.292 9.418 25.340 1.00 91.88 656 ARG A C 1
ATOM 4848 O O . ARG A 1 656 ? -40.282 10.135 25.366 1.00 91.88 656 ARG A O 1
ATOM 4855 N N . ALA A 1 657 ? -38.942 8.729 24.257 1.00 93.69 657 ALA A N 1
ATOM 4856 C CA . ALA A 1 657 ? -39.759 8.689 23.051 1.00 93.69 657 ALA A CA 1
ATOM 4857 C C . ALA A 1 657 ? -41.112 8.009 23.315 1.00 93.69 657 ALA A C 1
ATOM 4859 O O . ALA A 1 657 ? -42.134 8.531 22.881 1.00 93.69 657 ALA A O 1
ATOM 4860 N N . ILE A 1 658 ? -41.131 6.907 24.074 1.00 93.31 658 ILE A N 1
ATOM 4861 C CA . ILE A 1 658 ? -42.368 6.225 24.491 1.00 93.31 658 ILE A CA 1
ATOM 4862 C C . ILE A 1 658 ? -43.225 7.144 25.374 1.00 93.31 658 ILE A C 1
ATOM 4864 O O . ILE A 1 658 ? -44.420 7.286 25.119 1.00 93.31 658 ILE A O 1
ATOM 4868 N N . ASP A 1 659 ? -42.619 7.826 26.351 1.00 91.50 659 ASP A N 1
ATOM 4869 C CA . ASP A 1 659 ? -43.319 8.808 27.190 1.00 91.50 659 ASP A CA 1
ATOM 4870 C C . ASP A 1 659 ? -43.944 9.926 26.346 1.00 91.50 659 ASP A C 1
ATOM 4872 O O . ASP A 1 659 ? -45.089 10.298 26.569 1.00 91.50 659 ASP A O 1
ATOM 4876 N N . LEU A 1 660 ? -43.224 10.441 25.342 1.00 92.56 660 LEU A N 1
ATOM 4877 C CA . LEU A 1 660 ? -43.741 11.485 24.453 1.00 92.56 660 LEU A CA 1
ATOM 4878 C C . LEU A 1 660 ? -44.904 11.002 23.582 1.00 92.56 660 LEU A C 1
ATOM 4880 O O . LEU A 1 660 ? -45.825 11.778 23.342 1.00 92.56 660 LEU A O 1
ATOM 4884 N N . VAL A 1 661 ? -44.878 9.748 23.121 1.00 93.25 661 VAL A N 1
ATOM 4885 C CA . VAL A 1 661 ? -46.000 9.135 22.390 1.00 93.25 661 VAL A CA 1
ATOM 4886 C C . VAL A 1 661 ? -47.234 9.048 23.292 1.00 93.25 661 VAL A C 1
ATOM 4888 O O . VAL A 1 661 ? -48.311 9.493 22.900 1.00 93.25 661 VAL A O 1
ATOM 4891 N N . ARG A 1 662 ? -47.069 8.558 24.527 1.00 90.25 662 ARG A N 1
ATOM 4892 C CA . ARG A 1 662 ? -48.150 8.469 25.522 1.00 90.25 662 ARG A CA 1
ATOM 4893 C C . ARG A 1 662 ? -48.713 9.844 25.882 1.00 90.25 662 ARG A C 1
ATOM 4895 O O . ARG A 1 662 ? -49.923 10.045 25.841 1.00 90.25 662 ARG A O 1
ATOM 4902 N N . ASP A 1 663 ? -47.837 10.795 26.198 1.00 88.44 663 ASP A N 1
ATOM 4903 C CA . ASP A 1 663 ? -48.210 12.158 26.583 1.00 88.44 663 ASP A CA 1
ATOM 4904 C C . ASP A 1 663 ? -48.922 12.895 25.438 1.00 88.44 663 ASP A C 1
ATOM 4906 O O . ASP A 1 663 ? -49.821 13.694 25.692 1.00 88.44 663 ASP A O 1
ATOM 4910 N N . ALA A 1 664 ? -48.534 12.654 24.180 1.00 89.31 664 ALA A N 1
ATOM 4911 C CA . ALA A 1 664 ? -49.211 13.249 23.031 1.00 89.31 664 ALA A CA 1
ATOM 4912 C C . ALA A 1 664 ? -50.655 12.747 22.905 1.00 89.31 664 ALA A C 1
ATOM 4914 O O . ALA A 1 664 ? -51.568 13.540 22.682 1.00 89.31 664 ALA A O 1
ATOM 4915 N N . ALA A 1 665 ? -50.859 11.447 23.099 1.00 84.44 665 ALA A N 1
ATOM 4916 C CA . ALA A 1 665 ? -52.147 10.801 22.906 1.00 84.44 665 ALA A CA 1
ATOM 4917 C C . ALA A 1 665 ? -53.148 11.028 24.061 1.00 84.44 665 ALA A C 1
ATOM 4919 O O . ALA A 1 665 ? -54.347 10.838 23.872 1.00 84.44 665 ALA A O 1
ATOM 4920 N N . GLN A 1 666 ? -52.693 11.493 25.233 1.00 80.62 666 GLN A N 1
ATOM 4921 C CA . GLN A 1 666 ? -53.564 11.899 26.352 1.00 80.62 666 GLN A CA 1
ATOM 4922 C C . GLN A 1 666 ? -54.308 13.233 26.118 1.00 80.62 666 GLN A C 1
ATOM 4924 O O . GLN A 1 666 ? -55.196 13.580 26.895 1.00 80.62 666 GLN A O 1
ATOM 4929 N N . GLY A 1 667 ? -54.010 13.942 25.024 1.00 67.81 667 GLY A N 1
ATOM 4930 C CA . GLY A 1 667 ? -54.750 15.122 24.571 1.00 67.81 667 GLY A CA 1
ATOM 4931 C C . GLY A 1 667 ? -54.347 16.441 25.247 1.00 67.81 667 GLY A C 1
ATOM 4932 O O . GLY A 1 667 ? -53.938 16.485 26.403 1.00 67.81 667 GLY A O 1
ATOM 4933 N N . GLY A 1 668 ? -54.484 17.541 24.493 1.00 65.19 668 GLY A N 1
ATOM 4934 C CA . GLY A 1 668 ? -54.230 18.916 24.948 1.00 65.19 668 GLY A CA 1
ATOM 4935 C C . GLY A 1 668 ? -52.811 19.423 24.660 1.00 65.19 668 GLY A C 1
ATOM 4936 O O . GLY A 1 668 ? -51.932 19.350 25.513 1.00 65.19 668 GLY A O 1
ATOM 4937 N N . GLY A 1 669 ? -52.582 19.986 23.468 1.00 77.38 669 GLY A N 1
ATOM 4938 C CA . GLY A 1 669 ? -51.331 20.681 23.134 1.00 77.38 669 GLY A CA 1
ATOM 4939 C C . GLY A 1 669 ? -50.883 20.513 21.683 1.00 77.38 669 GLY A C 1
ATOM 4940 O O . GLY A 1 669 ? -51.600 19.960 20.856 1.00 77.38 669 GLY A O 1
ATOM 4941 N N . GLU A 1 670 ? -49.687 21.010 21.372 1.00 88.06 670 GLU A N 1
ATOM 4942 C CA . GLU A 1 670 ? -49.038 20.811 20.071 1.00 88.06 670 GLU A CA 1
ATOM 4943 C C . GLU A 1 670 ? -48.405 19.405 19.980 1.00 88.06 670 GLU A C 1
ATOM 4945 O O . GLU A 1 670 ? -48.118 18.776 21.001 1.00 88.06 670 GLU A O 1
ATOM 4950 N N . ALA A 1 671 ? -48.160 18.912 18.762 1.00 91.62 671 ALA A N 1
ATOM 4951 C CA . ALA A 1 671 ? -47.481 17.639 18.515 1.00 91.62 671 ALA A CA 1
ATOM 4952 C C . ALA A 1 671 ? -46.129 17.547 19.240 1.00 91.62 671 ALA A C 1
ATOM 4954 O O . ALA A 1 671 ? -45.372 18.527 19.299 1.00 91.62 671 ALA A O 1
ATOM 4955 N N . ARG A 1 672 ? -45.789 16.349 19.729 1.00 94.81 672 ARG A N 1
ATOM 4956 C CA . ARG A 1 672 ? -44.496 16.099 20.382 1.00 94.81 672 ARG A CA 1
ATOM 4957 C C . ARG A 1 672 ? -43.429 15.787 19.347 1.00 94.81 672 ARG A C 1
ATOM 4959 O O . ARG A 1 672 ? -43.520 14.774 18.661 1.00 94.81 672 ARG A O 1
ATOM 4966 N N . LEU A 1 673 ? -42.422 16.645 19.215 1.00 95.25 673 LEU A N 1
ATOM 4967 C CA . LEU A 1 673 ? -41.430 16.540 18.143 1.00 95.25 673 LEU A CA 1
ATOM 4968 C C . LEU A 1 673 ? -40.141 15.871 18.622 1.00 95.25 673 LEU A C 1
ATOM 4970 O O . LEU A 1 673 ? -39.502 16.329 19.572 1.00 95.25 673 LEU A O 1
ATOM 4974 N N . ILE A 1 674 ? -39.729 14.830 17.902 1.00 95.81 674 ILE A N 1
ATOM 4975 C CA . ILE A 1 674 ? -38.461 14.127 18.083 1.00 95.81 674 ILE A CA 1
ATOM 4976 C C . ILE A 1 674 ? -37.583 14.396 16.857 1.00 95.81 674 ILE A C 1
ATOM 4978 O O . ILE A 1 674 ? -37.939 14.053 15.727 1.00 95.81 674 ILE A O 1
ATOM 4982 N N . VAL A 1 675 ? -36.415 14.997 17.077 1.00 94.94 675 VAL A N 1
ATOM 4983 C CA . VAL A 1 675 ? -35.446 15.324 16.023 1.00 94.94 675 VAL A CA 1
ATOM 4984 C C . VAL A 1 675 ? -34.110 14.645 16.291 1.00 94.94 675 VAL A C 1
ATOM 4986 O O . VAL A 1 675 ? -33.661 14.529 17.433 1.00 94.94 675 VAL A O 1
ATOM 4989 N N . THR A 1 676 ? -33.450 14.209 15.220 1.00 93.12 676 THR A N 1
ATOM 4990 C CA . THR A 1 676 ? -32.189 13.458 15.288 1.00 93.12 676 THR A CA 1
ATOM 4991 C C . THR A 1 676 ? -31.061 14.199 14.543 1.00 93.12 676 THR A C 1
ATOM 4993 O O . THR A 1 676 ? -30.587 13.714 13.510 1.00 93.12 676 THR A O 1
ATOM 4996 N N . PRO A 1 677 ? -30.648 15.411 14.978 1.00 92.75 677 PRO A N 1
ATOM 4997 C CA . PRO A 1 677 ? -29.700 16.215 14.220 1.00 92.75 677 PRO A CA 1
ATOM 4998 C C . PRO A 1 677 ? -28.303 15.595 14.121 1.00 92.75 677 PRO A C 1
ATOM 5000 O O . PRO A 1 677 ? -27.739 15.039 15.068 1.00 92.75 677 PRO A O 1
ATOM 5003 N N . ASN A 1 678 ? -27.709 15.755 12.942 1.00 91.62 678 ASN A N 1
ATOM 5004 C CA . ASN A 1 678 ? -26.328 15.396 12.638 1.00 91.62 678 ASN A CA 1
ATOM 5005 C C . ASN A 1 678 ? -25.484 16.675 12.381 1.00 91.62 678 ASN A C 1
ATOM 5007 O O . ASN A 1 678 ? -26.032 17.778 12.353 1.00 91.62 678 ASN A O 1
ATOM 5011 N N . PRO A 1 679 ? -24.152 16.579 12.185 1.00 91.31 679 PRO A N 1
ATOM 5012 C CA . PRO A 1 679 ? -23.305 17.759 11.978 1.00 91.31 679 PRO A CA 1
ATOM 5013 C C . PRO A 1 679 ? -23.689 18.618 10.767 1.00 91.31 679 PRO A C 1
ATOM 5015 O O . PRO A 1 679 ? -23.504 19.830 10.794 1.00 91.31 679 PRO A O 1
ATOM 5018 N N . GLU A 1 680 ? -24.217 18.001 9.708 1.00 90.25 680 GLU A N 1
ATOM 5019 C CA . GLU A 1 680 ? -24.674 18.705 8.507 1.00 90.25 680 GLU A CA 1
ATOM 5020 C C . GLU A 1 680 ? -25.887 19.586 8.832 1.00 90.25 680 GLU A C 1
ATOM 5022 O O . GLU A 1 680 ? -25.890 20.765 8.489 1.00 90.25 680 GLU A O 1
ATOM 5027 N N . MET A 1 681 ? -26.855 19.055 9.585 1.00 90.75 681 MET A N 1
ATOM 5028 C CA . MET A 1 681 ? -28.039 19.795 10.038 1.00 90.75 681 MET A CA 1
ATOM 5029 C C . MET A 1 681 ? -27.677 20.978 10.940 1.00 90.75 681 MET A C 1
ATOM 5031 O O . MET A 1 681 ? -28.256 22.050 10.800 1.00 90.75 681 MET A O 1
ATOM 5035 N N . VAL A 1 682 ? -26.677 20.822 11.817 1.00 93.81 682 VAL A N 1
ATOM 5036 C CA . VAL A 1 682 ? -26.184 21.932 12.656 1.00 93.81 682 VAL A CA 1
ATOM 5037 C C . VAL A 1 682 ? -25.621 23.065 11.792 1.00 93.81 682 VAL A C 1
ATOM 5039 O O . VAL A 1 682 ? -25.902 24.231 12.044 1.00 93.81 682 VAL A O 1
ATOM 5042 N N . VAL A 1 683 ? -24.863 22.739 10.739 1.00 93.00 683 VAL A N 1
ATOM 5043 C CA . VAL A 1 683 ? -24.320 23.750 9.813 1.00 93.00 683 VAL A CA 1
ATOM 5044 C C . VAL A 1 683 ? -25.415 24.396 8.965 1.00 93.00 683 VAL A C 1
ATOM 5046 O O . VAL A 1 683 ? -25.339 25.595 8.695 1.00 93.00 683 VAL A O 1
ATOM 5049 N N . GLN A 1 684 ? -26.423 23.627 8.543 1.00 90.81 684 GLN A N 1
ATOM 5050 C CA . GLN A 1 684 ? -27.592 24.162 7.839 1.00 90.81 684 GLN A CA 1
ATOM 5051 C C . GLN A 1 684 ? -28.345 25.166 8.723 1.00 90.81 684 GLN A C 1
ATOM 5053 O O . GLN A 1 684 ? -28.646 26.266 8.263 1.00 90.81 684 GLN A O 1
ATOM 5058 N N . ALA A 1 685 ? -28.538 24.847 10.007 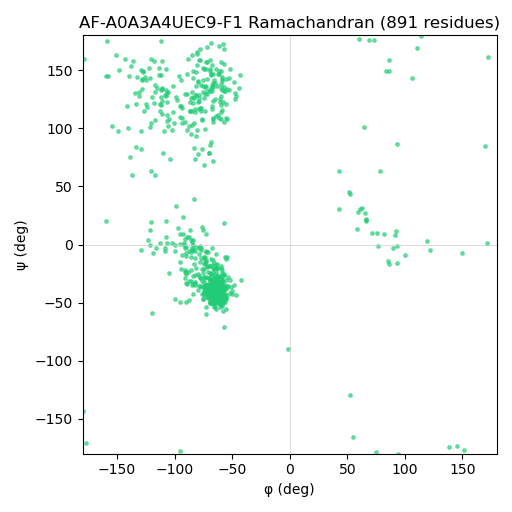1.00 93.00 685 ALA A N 1
ATOM 5059 C CA . ALA A 1 685 ? -29.252 25.696 10.961 1.00 93.00 685 ALA A CA 1
ATOM 5060 C C . ALA A 1 685 ? -28.575 27.056 11.206 1.00 93.00 685 ALA A C 1
ATOM 5062 O O . ALA A 1 685 ? -29.242 28.002 11.608 1.00 93.00 685 ALA A O 1
ATOM 5063 N N . TRP A 1 686 ? -27.275 27.205 10.925 1.00 92.00 686 TRP A N 1
ATOM 5064 C CA . TRP A 1 686 ? -26.604 28.510 11.020 1.00 92.00 686 TRP A CA 1
ATOM 5065 C C . TRP A 1 686 ? -27.082 29.524 9.979 1.00 92.00 686 TRP A C 1
ATOM 5067 O O . TRP A 1 686 ? -26.964 30.721 10.214 1.00 92.00 686 TRP A O 1
ATOM 5077 N N . ASN A 1 687 ? -27.577 29.059 8.828 1.00 89.31 687 ASN A N 1
ATOM 5078 C CA . ASN A 1 687 ? -28.039 29.931 7.743 1.00 89.31 687 ASN A CA 1
ATOM 5079 C C . ASN A 1 687 ? -29.558 29.839 7.520 1.00 89.31 687 ASN A C 1
ATOM 5081 O O . ASN A 1 687 ? -30.076 30.503 6.628 1.00 89.31 687 ASN A O 1
ATOM 5085 N N . ASP A 1 688 ? -30.264 29.030 8.312 1.00 91.81 688 ASP A N 1
ATOM 5086 C CA . ASP A 1 688 ? -31.711 28.833 8.233 1.00 91.81 688 ASP A CA 1
ATOM 5087 C C . ASP A 1 688 ? -32.329 29.021 9.625 1.00 91.81 688 ASP A C 1
ATOM 5089 O O . ASP A 1 688 ? -32.327 28.120 10.469 1.00 91.81 688 ASP A O 1
ATOM 5093 N N . ALA A 1 689 ? -32.858 30.224 9.863 1.00 90.88 689 ALA A N 1
ATOM 5094 C CA . ALA A 1 689 ? -33.492 30.585 11.128 1.00 90.88 689 ALA A CA 1
ATOM 5095 C C . ALA A 1 689 ? -34.738 29.732 11.429 1.00 90.88 689 ALA A C 1
ATOM 5097 O O . ALA A 1 689 ? -35.037 29.472 12.595 1.00 90.88 689 ALA A O 1
ATOM 5098 N N . GLY A 1 690 ? -35.445 29.264 10.393 1.00 92.25 690 GLY A N 1
ATOM 5099 C CA . GLY A 1 690 ? -36.593 28.377 10.551 1.00 92.25 690 GLY A CA 1
ATOM 5100 C C . GLY A 1 690 ? -36.164 27.005 11.060 1.00 92.25 690 GLY A C 1
ATOM 5101 O O . GLY A 1 690 ? -36.753 26.486 12.007 1.00 92.25 690 GLY A O 1
ATOM 5102 N N . LEU A 1 691 ? -35.096 26.443 10.487 1.00 93.56 691 LEU A N 1
ATOM 5103 C CA . LEU A 1 691 ? -34.536 25.170 10.939 1.00 93.56 691 LEU A CA 1
ATOM 5104 C C . LEU A 1 691 ? -33.980 25.282 12.362 1.00 93.56 691 LEU A C 1
ATOM 5106 O O . LEU A 1 691 ? -34.201 24.389 13.177 1.00 93.56 691 LEU A O 1
ATOM 5110 N N . HIS A 1 692 ? -33.298 26.384 12.687 1.00 93.19 692 HIS A N 1
ATOM 5111 C CA . HIS A 1 692 ? -32.814 26.639 14.046 1.00 93.19 692 HIS A CA 1
ATOM 5112 C C . HIS A 1 692 ? -33.957 26.644 15.070 1.00 93.19 692 HIS A C 1
ATOM 5114 O O . HIS A 1 692 ? -33.885 25.929 16.071 1.00 93.19 692 HIS A O 1
ATOM 5120 N N . ALA A 1 693 ? -35.048 27.361 14.782 1.00 91.06 693 ALA A N 1
ATOM 5121 C CA . ALA A 1 693 ? -36.236 27.394 15.634 1.00 91.06 693 ALA A CA 1
ATOM 5122 C C . ALA A 1 693 ? -36.930 26.020 15.739 1.00 91.06 693 ALA A C 1
ATOM 5124 O O . ALA A 1 693 ? -37.363 25.618 16.825 1.00 91.06 693 ALA A O 1
ATOM 5125 N N . ALA A 1 694 ? -36.994 25.265 14.638 1.00 92.25 694 ALA A N 1
ATOM 5126 C CA . ALA A 1 694 ? -37.551 23.914 14.622 1.00 92.25 694 ALA A CA 1
ATOM 5127 C C . ALA A 1 694 ? -36.757 22.961 15.533 1.00 92.25 694 ALA A C 1
ATOM 5129 O O . ALA A 1 694 ? -37.345 22.261 16.356 1.00 92.25 694 ALA A O 1
ATOM 5130 N N . LEU A 1 695 ? -35.421 22.982 15.458 1.00 93.25 695 LEU A N 1
ATOM 5131 C CA . LEU A 1 695 ? -34.559 22.173 16.328 1.00 93.25 695 LEU A CA 1
ATOM 5132 C C . LEU A 1 695 ? -34.633 22.623 17.794 1.00 93.25 695 LEU A C 1
ATOM 5134 O O . LEU A 1 695 ? -34.673 21.789 18.698 1.00 93.25 695 LEU A O 1
ATOM 5138 N N . ALA A 1 696 ? -34.672 23.934 18.044 1.00 90.75 696 ALA A N 1
ATOM 5139 C CA . ALA A 1 696 ? -34.739 24.488 19.394 1.00 90.75 696 ALA A CA 1
ATOM 5140 C C . ALA A 1 696 ? -36.047 24.128 20.114 1.00 90.75 696 ALA A C 1
ATOM 5142 O O . ALA A 1 696 ? -36.029 23.862 21.316 1.00 90.75 696 ALA A O 1
ATOM 5143 N N . SER A 1 697 ? -37.162 24.083 19.380 1.00 89.69 697 SER A N 1
ATOM 5144 C CA . SER A 1 697 ? -38.493 23.800 19.925 1.00 89.69 697 SER A CA 1
ATOM 5145 C C . SER A 1 697 ? -38.818 22.306 20.070 1.00 89.69 697 SER A C 1
ATOM 5147 O O . SER A 1 697 ? -39.881 21.975 20.596 1.00 89.69 697 SER A O 1
ATOM 5149 N N . ALA A 1 698 ? -37.951 21.391 19.625 1.00 93.00 698 ALA A N 1
ATOM 5150 C CA . ALA A 1 698 ? -38.205 19.952 19.711 1.00 93.00 698 ALA A CA 1
ATOM 5151 C C . ALA A 1 698 ? -38.242 19.437 21.164 1.00 93.00 698 ALA A C 1
ATOM 5153 O O . ALA A 1 698 ? -37.391 19.812 21.979 1.00 93.00 698 ALA A O 1
ATOM 5154 N N . ASP A 1 699 ? -39.186 18.539 21.471 1.00 94.12 699 ASP A N 1
ATOM 5155 C CA . ASP A 1 699 ? -39.355 17.912 22.794 1.00 94.12 699 ASP A CA 1
ATOM 5156 C C . ASP A 1 699 ? -38.229 16.924 23.127 1.00 94.12 699 ASP A C 1
ATOM 5158 O O . ASP A 1 699 ? -37.895 16.730 24.297 1.00 94.12 699 ASP A O 1
ATOM 5162 N N . LEU A 1 700 ? -37.643 16.305 22.098 1.00 94.38 700 LEU A N 1
ATOM 5163 C CA . LEU A 1 700 ? -36.479 15.433 22.212 1.00 94.38 700 LEU A CA 1
ATOM 5164 C C . LEU A 1 700 ? -35.539 15.652 21.020 1.00 94.38 700 LEU A C 1
ATOM 5166 O O . LEU A 1 700 ? -35.911 15.435 19.869 1.00 94.38 700 LEU A O 1
ATOM 5170 N N . CYS A 1 701 ? -34.309 16.068 21.301 1.00 94.94 701 CYS A N 1
ATOM 5171 C CA . CYS A 1 701 ? -33.267 16.349 20.323 1.00 94.94 701 CYS A CA 1
ATOM 5172 C C . CYS A 1 701 ? -32.049 15.456 20.585 1.00 94.94 701 CYS A C 1
ATOM 5174 O O . CYS A 1 701 ? -31.292 15.687 21.530 1.00 94.94 701 CYS A O 1
ATOM 5176 N N . VAL A 1 702 ? -31.852 14.424 19.761 1.00 94.06 702 VAL A N 1
ATOM 5177 C CA . VAL A 1 702 ? -30.834 13.384 19.995 1.00 94.06 702 VAL A CA 1
ATOM 5178 C C . VAL A 1 702 ? -29.685 13.424 18.978 1.00 94.06 702 VAL A C 1
ATOM 5180 O O . VAL A 1 702 ? -29.900 13.744 17.808 1.00 94.06 702 VAL A O 1
ATOM 5183 N N . PRO A 1 703 ? -28.442 13.096 19.382 1.00 92.25 703 PRO A N 1
ATOM 5184 C CA . PRO A 1 703 ? -27.282 13.170 18.494 1.00 92.25 703 PRO A CA 1
ATOM 5185 C C . PRO A 1 703 ? -27.161 11.944 17.566 1.00 92.25 703 PRO A C 1
ATOM 5187 O O . PRO A 1 703 ? -26.576 10.927 17.942 1.00 92.25 703 PRO A O 1
ATOM 5190 N N . ASP A 1 704 ? -27.618 12.063 16.316 1.00 87.75 704 ASP A N 1
ATOM 5191 C CA . ASP A 1 704 ? -27.563 10.979 15.309 1.00 87.75 704 ASP A CA 1
ATOM 5192 C C . ASP A 1 704 ? -26.154 10.744 14.739 1.00 87.75 704 ASP A C 1
ATOM 5194 O O . ASP A 1 704 ? -25.754 9.620 14.409 1.00 87.75 704 ASP A O 1
ATOM 5198 N N . GLY A 1 705 ? -25.360 11.815 14.645 1.00 83.94 705 GLY A N 1
ATOM 5199 C CA . GLY A 1 705 ? -24.025 11.792 14.050 1.00 83.94 705 GLY A CA 1
ATOM 5200 C C . GLY A 1 705 ? -22.888 11.755 15.071 1.00 83.94 705 GLY A C 1
ATOM 5201 O O . GLY A 1 705 ? -22.839 12.558 16.002 1.00 83.94 705 GLY A O 1
ATOM 5202 N N . ILE A 1 706 ? -21.878 10.906 14.827 1.00 83.38 706 ILE A N 1
ATOM 5203 C CA . ILE A 1 706 ? -20.676 10.806 15.681 1.00 83.38 706 ILE A CA 1
ATOM 5204 C C . ILE A 1 706 ? -19.913 12.137 15.804 1.00 83.38 706 ILE A C 1
ATOM 5206 O O . ILE A 1 706 ? -19.250 12.382 16.809 1.00 83.38 706 ILE A O 1
ATOM 5210 N N . GLY A 1 707 ? -20.029 13.014 14.799 1.00 85.62 707 GLY A N 1
ATOM 5211 C CA . GLY A 1 707 ? -19.435 14.350 14.828 1.00 85.62 707 GLY A CA 1
ATOM 5212 C C . GLY A 1 707 ? -20.018 15.245 15.924 1.00 85.62 707 GLY A C 1
ATOM 5213 O O . GLY A 1 707 ? -19.266 15.998 16.530 1.00 85.62 707 GLY A O 1
ATOM 5214 N N . VAL A 1 708 ? -21.311 15.122 16.245 1.00 89.88 708 VAL A N 1
ATOM 5215 C CA . VAL A 1 708 ? -21.943 15.894 17.331 1.00 89.88 708 VAL A CA 1
ATOM 5216 C C . VAL A 1 708 ? -21.438 15.414 18.689 1.00 89.88 708 VAL A C 1
ATOM 5218 O O . VAL A 1 708 ? -21.041 16.221 19.527 1.00 89.88 708 VAL A O 1
ATOM 5221 N N . VAL A 1 709 ? -21.380 14.094 18.887 1.00 89.44 709 VAL A N 1
ATOM 5222 C CA . VAL A 1 709 ? -20.850 13.489 20.119 1.00 89.44 709 VAL A CA 1
ATOM 5223 C C . VAL A 1 709 ? -19.394 13.912 20.330 1.00 89.44 709 VAL A C 1
ATOM 5225 O O . VAL A 1 709 ? -19.037 14.393 21.404 1.00 89.44 709 VAL A O 1
ATOM 5228 N N . TRP A 1 710 ? -18.568 13.836 19.281 1.00 90.44 710 TRP A N 1
ATOM 5229 C CA . TRP A 1 710 ? -17.193 14.337 19.308 1.00 90.44 710 TRP A CA 1
ATOM 5230 C C . TRP A 1 710 ? -17.120 15.829 19.661 1.00 90.44 710 TRP A C 1
ATOM 5232 O O . TRP A 1 710 ? -16.368 16.200 20.562 1.00 90.44 710 TRP A O 1
ATOM 5242 N N . ALA A 1 711 ? -17.919 16.673 19.001 1.00 89.19 711 ALA A N 1
ATOM 5243 C CA . ALA A 1 711 ? -17.948 18.111 19.253 1.00 89.19 711 ALA A CA 1
ATOM 5244 C C . ALA A 1 711 ? -18.318 18.429 20.707 1.00 89.19 711 ALA A C 1
ATOM 5246 O O . ALA A 1 711 ? -17.665 19.259 21.334 1.00 89.19 711 ALA A O 1
ATOM 5247 N N . SER A 1 712 ? -19.304 17.725 21.272 1.00 90.31 712 SER A N 1
ATOM 5248 C CA . SER A 1 712 ? -19.709 17.913 22.668 1.00 90.31 712 SER A CA 1
ATOM 5249 C C . SER A 1 712 ? -18.563 17.645 23.650 1.00 90.31 712 SER A C 1
ATOM 5251 O O . SER A 1 712 ? -18.329 18.458 24.538 1.00 90.31 712 SER A O 1
ATOM 5253 N N . GLY A 1 713 ? -17.778 16.580 23.436 1.00 86.31 713 GLY A N 1
ATOM 5254 C CA . GLY A 1 713 ? -16.630 16.248 24.284 1.00 86.31 713 GLY A CA 1
ATOM 5255 C C . GLY A 1 713 ? -15.439 17.199 24.126 1.00 86.31 713 GLY A C 1
ATOM 5256 O O . GLY A 1 713 ? -14.631 17.326 25.042 1.00 86.31 713 GLY A O 1
ATOM 5257 N N . VAL A 1 714 ? -15.322 17.883 22.984 1.00 86.31 714 VAL A N 1
ATOM 5258 C CA . VAL A 1 714 ? -14.301 18.923 22.768 1.00 86.31 714 VAL A CA 1
ATOM 5259 C C . VAL A 1 714 ? -14.713 20.251 23.408 1.00 86.31 714 VAL A C 1
ATOM 5261 O O . VAL A 1 714 ? -13.864 20.960 23.950 1.00 86.31 714 VAL A O 1
ATOM 5264 N N . LEU A 1 715 ? -15.999 20.603 23.331 1.00 84.44 715 LEU A N 1
ATOM 5265 C CA . LEU A 1 715 ? -16.509 21.909 23.746 1.00 84.44 715 LEU A CA 1
ATOM 5266 C C . LEU A 1 715 ? -16.949 21.951 25.217 1.00 84.44 715 LEU A C 1
ATOM 5268 O O . LEU A 1 715 ? -16.974 23.034 25.800 1.00 84.44 715 LEU A O 1
ATOM 5272 N N . GLY A 1 716 ? -17.292 20.826 25.844 1.00 77.00 716 GLY A N 1
ATOM 5273 C CA . GLY A 1 716 ? -17.805 20.806 27.214 1.00 77.00 716 GLY A CA 1
ATOM 5274 C C . GLY A 1 716 ? -18.126 19.397 27.727 1.00 77.00 716 GLY A C 1
ATOM 5275 O O . GLY A 1 716 ? -17.387 18.458 27.430 1.00 77.00 716 GLY A O 1
ATOM 5276 N N . PRO A 1 717 ? -19.196 19.228 28.534 1.00 80.38 717 PRO A N 1
ATOM 5277 C CA . PRO A 1 717 ? -19.636 17.909 28.971 1.00 80.38 717 PRO A CA 1
ATOM 5278 C C . PRO A 1 717 ? -19.990 17.048 27.759 1.00 80.38 717 PRO A C 1
ATOM 5280 O O . PRO A 1 717 ? -20.783 17.459 26.914 1.00 80.38 717 PRO A O 1
ATOM 5283 N N . ALA A 1 718 ? -19.421 15.849 27.689 1.00 84.88 718 ALA A N 1
ATOM 5284 C CA . ALA A 1 718 ? -19.711 14.937 26.597 1.00 84.88 718 ALA A CA 1
ATOM 5285 C C . ALA A 1 718 ? -21.172 14.455 26.656 1.00 84.88 718 ALA A C 1
ATOM 5287 O O . ALA A 1 718 ? -21.685 14.072 27.720 1.00 84.88 718 ALA A O 1
ATOM 5288 N N . LEU A 1 719 ? -21.818 14.446 25.490 1.00 88.94 719 LEU A N 1
ATOM 5289 C CA . LEU A 1 719 ? -22.978 13.599 25.238 1.00 88.94 719 LEU A CA 1
ATOM 5290 C C . LEU A 1 719 ? -22.542 12.135 25.419 1.00 88.94 719 LEU A C 1
ATOM 5292 O O . LEU A 1 719 ? -21.429 11.788 25.013 1.00 88.94 719 LEU A O 1
ATOM 5296 N N . PRO A 1 720 ? -23.364 11.291 26.063 1.00 86.31 720 PRO A N 1
ATOM 5297 C CA . PRO A 1 720 ? -22.931 9.967 26.498 1.00 86.31 720 PRO A CA 1
ATOM 5298 C C . PRO A 1 720 ? -22.659 9.028 25.319 1.00 86.31 720 PRO A C 1
ATOM 5300 O O . PRO A 1 720 ? -21.667 8.306 25.339 1.00 86.31 720 PRO A O 1
ATOM 5303 N N . GLU A 1 721 ? -23.491 9.067 24.276 1.00 88.06 721 GLU A N 1
ATOM 5304 C CA . GLU A 1 721 ? -23.318 8.245 23.081 1.00 88.06 721 GLU A CA 1
ATOM 5305 C C . GLU A 1 721 ? -24.050 8.815 21.859 1.00 88.06 721 GLU A C 1
ATOM 5307 O O . GLU A 1 721 ? -24.739 9.833 21.937 1.00 88.06 721 GLU A O 1
ATOM 5312 N N . ARG A 1 722 ? -23.856 8.160 20.709 1.00 89.38 722 ARG A N 1
ATOM 5313 C CA . ARG A 1 722 ? -24.587 8.436 19.469 1.00 89.38 722 ARG A CA 1
ATOM 5314 C C . ARG A 1 722 ? -25.923 7.703 19.509 1.00 89.38 722 ARG A C 1
ATOM 5316 O O . ARG A 1 722 ? -25.926 6.483 19.638 1.00 89.38 722 ARG A O 1
ATOM 5323 N N . VAL A 1 723 ? -27.013 8.432 19.305 1.00 89.31 723 VAL A N 1
ATOM 5324 C CA . VAL A 1 723 ? -28.379 7.900 19.283 1.00 89.31 723 VAL A CA 1
ATOM 5325 C C . VAL A 1 723 ? -28.880 7.954 17.848 1.00 89.31 723 VAL A C 1
ATOM 5327 O O . VAL A 1 723 ? -29.270 9.014 17.363 1.00 89.31 723 VAL A O 1
ATOM 5330 N N . ALA A 1 724 ? -28.800 6.828 17.138 1.00 86.06 724 ALA A N 1
ATOM 5331 C CA . ALA A 1 724 ? -29.157 6.800 15.726 1.00 86.06 724 ALA A CA 1
ATOM 5332 C C . ALA A 1 724 ? -30.681 6.828 15.541 1.00 86.06 724 ALA A C 1
ATOM 5334 O O . ALA A 1 724 ? -31.382 6.000 16.125 1.00 86.06 724 ALA A O 1
ATOM 5335 N N . GLY A 1 725 ? -31.193 7.708 14.676 1.00 86.38 725 GLY A N 1
ATOM 5336 C CA . GLY A 1 725 ? -32.638 7.882 14.470 1.00 86.38 725 GLY A CA 1
ATOM 5337 C C . GLY A 1 725 ? -33.347 6.601 14.017 1.00 86.38 725 GLY A C 1
ATOM 5338 O O . GLY A 1 725 ? -34.409 6.261 14.530 1.00 86.38 725 GLY A O 1
ATOM 5339 N N . PHE A 1 726 ? -32.712 5.825 13.132 1.00 88.56 726 PHE A N 1
ATOM 5340 C CA . PHE A 1 726 ? -33.216 4.508 12.721 1.00 88.56 726 PHE A CA 1
ATOM 5341 C C . PHE A 1 726 ? -33.287 3.519 13.896 1.00 88.56 726 PHE A C 1
ATOM 5343 O O . PHE A 1 726 ? -34.271 2.798 14.038 1.00 88.56 726 PHE A O 1
ATOM 5350 N N . ASP A 1 727 ? -32.251 3.468 14.741 1.00 88.94 727 ASP A N 1
ATOM 5351 C CA . ASP A 1 727 ? -32.222 2.532 15.873 1.00 88.94 727 ASP A CA 1
ATOM 5352 C C . ASP A 1 727 ? -33.269 2.916 16.915 1.00 88.94 727 ASP A C 1
ATOM 5354 O O . ASP A 1 727 ? -33.960 2.045 17.433 1.00 88.94 727 ASP A O 1
ATOM 5358 N N . LEU A 1 728 ? -33.436 4.217 17.171 1.00 91.62 728 LEU A N 1
ATOM 5359 C CA . LEU A 1 728 ? -34.479 4.729 18.055 1.00 91.62 728 LEU A CA 1
ATOM 5360 C C . LEU A 1 728 ? -35.874 4.363 17.532 1.00 91.62 728 LEU A C 1
ATOM 5362 O O . LEU A 1 728 ? -36.685 3.844 18.292 1.00 91.62 728 LEU A O 1
ATOM 5366 N N . LEU A 1 729 ? -36.120 4.555 16.232 1.00 93.19 729 LEU A N 1
ATOM 5367 C CA . LEU A 1 729 ? -37.389 4.223 15.583 1.00 93.19 729 LEU A CA 1
ATOM 5368 C C . LEU A 1 729 ? -37.718 2.726 15.644 1.00 93.19 729 LEU A C 1
ATOM 5370 O O . LEU A 1 729 ? -38.849 2.352 15.922 1.00 93.19 729 LEU A O 1
ATOM 5374 N N . THR A 1 730 ? -36.747 1.853 15.380 1.00 92.38 730 THR A N 1
ATOM 5375 C CA . THR A 1 730 ? -36.986 0.400 15.448 1.00 92.38 730 THR A CA 1
ATOM 5376 C C . THR A 1 730 ? -37.112 -0.113 16.884 1.00 92.38 730 THR A C 1
ATOM 5378 O O . THR A 1 730 ? -37.839 -1.074 17.120 1.00 92.38 730 THR A O 1
ATOM 5381 N N . ALA A 1 731 ? -36.453 0.535 17.852 1.00 91.88 731 ALA A N 1
ATOM 5382 C CA . ALA A 1 731 ? -36.585 0.212 19.272 1.00 91.88 731 ALA A CA 1
ATOM 5383 C C . ALA A 1 731 ? -37.959 0.631 19.825 1.00 91.88 731 ALA A C 1
ATOM 5385 O O . ALA A 1 731 ? -38.614 -0.195 20.453 1.00 91.88 731 ALA A O 1
ATOM 5386 N N . VAL A 1 732 ? -38.399 1.855 19.492 1.00 93.50 732 VAL A N 1
ATOM 5387 C CA . VAL A 1 732 ? -39.770 2.188 19.063 1.00 93.50 732 VAL A CA 1
ATOM 5388 C C . VAL A 1 732 ? -40.762 1.028 18.957 1.00 93.50 732 VAL A C 1
ATOM 5390 O O . VAL A 1 732 ? -41.455 0.617 19.885 1.00 93.50 732 VAL A O 1
ATOM 5393 N N . PHE A 1 733 ? -40.763 0.480 17.744 1.00 94.06 733 PHE A N 1
ATOM 5394 C CA . PHE A 1 733 ? -41.627 -0.591 17.276 1.00 94.06 733 PHE A CA 1
ATOM 5395 C C . PHE A 1 733 ? -41.449 -1.896 18.053 1.00 94.06 733 PHE A C 1
ATOM 5397 O O . PHE A 1 733 ? -42.430 -2.561 18.372 1.00 94.06 733 PHE A O 1
ATOM 5404 N N . ALA A 1 734 ? -40.214 -2.253 18.414 1.00 91.44 734 ALA A N 1
ATOM 5405 C CA . ALA A 1 734 ? -39.936 -3.459 19.194 1.00 91.44 734 ALA A CA 1
ATOM 5406 C C . ALA A 1 734 ? -40.545 -3.417 20.606 1.00 91.44 734 ALA A C 1
ATOM 5408 O O . ALA A 1 734 ? -40.794 -4.466 21.196 1.00 91.44 734 ALA A O 1
ATOM 5409 N N . ARG A 1 735 ? -40.776 -2.216 21.146 1.00 89.94 735 ARG A N 1
ATOM 5410 C CA . ARG A 1 735 ? -41.383 -1.973 22.461 1.00 89.94 735 ARG A CA 1
ATOM 5411 C C . ARG A 1 735 ? -42.807 -1.428 22.337 1.00 89.94 735 ARG A C 1
ATOM 5413 O O . ARG A 1 735 ? -43.326 -0.862 23.288 1.00 89.94 735 ARG A O 1
ATOM 5420 N N . ALA A 1 736 ? -43.464 -1.626 21.192 1.00 87.50 736 ALA A N 1
ATOM 5421 C CA . ALA A 1 736 ? -44.817 -1.123 20.955 1.00 87.50 736 ALA A CA 1
ATOM 5422 C C . ALA A 1 736 ? -45.840 -1.619 21.994 1.00 87.50 736 ALA A C 1
ATOM 5424 O O . ALA A 1 736 ? -46.692 -0.848 22.420 1.00 87.50 736 ALA A O 1
ATOM 5425 N N . ALA A 1 737 ? -45.703 -2.864 22.467 1.00 81.19 737 ALA A N 1
ATOM 5426 C CA . ALA A 1 737 ? -46.547 -3.420 23.529 1.00 81.19 737 ALA A CA 1
ATOM 5427 C C . ALA A 1 737 ? -46.372 -2.715 24.888 1.00 81.19 737 ALA A C 1
ATOM 5429 O O . ALA A 1 737 ? -47.248 -2.798 25.736 1.00 81.19 737 ALA A O 1
ATOM 5430 N N . GLU A 1 738 ? -45.255 -2.014 25.102 1.00 79.38 738 GLU A N 1
ATOM 5431 C CA . GLU A 1 738 ? -45.031 -1.198 26.299 1.00 79.38 738 GLU A CA 1
ATOM 5432 C C . GLU A 1 738 ? -45.609 0.208 26.145 1.00 79.38 738 GLU A C 1
ATOM 5434 O O . GLU A 1 738 ? -45.588 0.974 27.097 1.00 79.38 738 GLU A O 1
ATOM 5439 N N . VAL A 1 739 ? -46.116 0.599 24.973 1.00 81.06 739 VAL A N 1
ATOM 5440 C CA . VAL A 1 739 ? -46.683 1.941 24.788 1.00 81.06 739 VAL A CA 1
ATOM 5441 C C . VAL A 1 739 ? -48.055 2.039 25.451 1.00 81.06 739 VAL A C 1
ATOM 5443 O O . VAL A 1 739 ? -48.357 3.072 26.046 1.00 81.06 739 VAL A O 1
ATOM 5446 N N . TRP A 1 740 ? -48.842 0.965 25.425 1.00 83.38 740 TRP A N 1
ATOM 5447 C CA . TRP A 1 740 ? -50.224 0.957 25.892 1.00 83.38 740 TRP A CA 1
ATOM 5448 C C . TRP A 1 740 ? -50.504 -0.209 26.844 1.00 83.38 740 TRP A C 1
ATOM 5450 O O . TRP A 1 740 ? -50.252 -1.362 26.506 1.00 83.38 740 TRP A O 1
ATOM 5460 N N . ASP A 1 741 ? -51.064 0.089 28.019 1.00 74.69 741 ASP A N 1
ATOM 5461 C CA . ASP A 1 741 ? -51.331 -0.916 29.064 1.00 74.69 741 ASP A CA 1
ATOM 5462 C C . ASP A 1 741 ? -52.571 -1.793 28.763 1.00 74.69 741 ASP A C 1
ATOM 5464 O O . ASP A 1 741 ? -52.784 -2.814 29.413 1.00 74.69 741 ASP A O 1
ATOM 5468 N N . ASP A 1 742 ? -53.384 -1.422 27.768 1.00 79.25 742 ASP A N 1
ATOM 5469 C CA . ASP A 1 742 ? -54.596 -2.131 27.322 1.00 79.25 742 ASP A CA 1
ATOM 5470 C C . ASP A 1 742 ? -54.333 -3.153 26.195 1.00 79.25 742 ASP A C 1
ATOM 5472 O O . ASP A 1 742 ? -55.260 -3.801 25.706 1.00 79.25 742 ASP A O 1
ATOM 5476 N N . GLY A 1 743 ? -53.072 -3.305 25.774 1.00 75.62 743 GLY A N 1
ATOM 5477 C CA . GLY A 1 743 ? -52.666 -4.232 24.718 1.00 75.62 743 GLY A CA 1
ATOM 5478 C C . GLY A 1 743 ? -53.005 -3.779 23.294 1.00 75.62 743 GLY A C 1
ATOM 5479 O O . GLY A 1 743 ? -52.850 -4.574 22.363 1.00 75.62 743 GLY A O 1
ATOM 5480 N N . ARG A 1 744 ? -53.448 -2.529 23.080 1.00 89.06 744 ARG A N 1
ATOM 5481 C CA . ARG A 1 744 ? -53.685 -2.009 21.722 1.00 89.06 744 ARG A CA 1
ATOM 5482 C C . ARG A 1 744 ? -52.363 -1.844 20.948 1.00 89.06 744 ARG A C 1
ATOM 5484 O O . ARG A 1 744 ? -51.343 -1.481 21.541 1.00 89.06 744 ARG A O 1
ATOM 5491 N N . PRO A 1 745 ? -52.355 -2.043 19.615 1.00 91.50 745 PRO A N 1
ATOM 5492 C CA . PRO A 1 745 ? -51.156 -1.822 18.816 1.00 91.50 745 PRO A CA 1
ATOM 5493 C C . PRO A 1 745 ? -50.803 -0.331 18.737 1.00 91.50 745 PRO A C 1
ATOM 5495 O O . PRO A 1 745 ? -51.682 0.534 18.718 1.00 91.50 745 PRO A O 1
ATOM 5498 N N . LEU A 1 746 ? -49.508 -0.032 18.618 1.00 94.75 746 LEU A N 1
ATOM 5499 C CA . LEU A 1 746 ? -49.021 1.312 18.316 1.00 94.75 746 LEU A CA 1
ATOM 5500 C C . LEU A 1 746 ? -49.436 1.694 16.889 1.00 94.75 746 LEU A C 1
ATOM 5502 O O . LEU A 1 746 ? -48.988 1.071 15.924 1.00 94.75 746 LEU A O 1
ATOM 5506 N N . ARG A 1 747 ? -50.262 2.733 16.746 1.00 95.62 747 ARG A N 1
ATOM 5507 C CA . ARG A 1 747 ? -50.735 3.231 15.447 1.00 95.62 747 ARG A CA 1
ATOM 5508 C C . ARG A 1 747 ? -49.683 4.147 14.826 1.00 95.62 747 ARG A C 1
ATOM 5510 O O . ARG A 1 747 ? -49.385 5.208 15.370 1.00 95.62 747 ARG A O 1
ATOM 5517 N N . VAL A 1 748 ? -49.132 3.768 13.677 1.00 96.94 748 VAL A N 1
ATOM 5518 C CA . VAL A 1 748 ? -48.041 4.494 13.007 1.00 96.94 748 VAL A CA 1
ATOM 5519 C C . VAL A 1 748 ? -48.482 5.011 11.642 1.00 96.94 748 VAL A C 1
ATOM 5521 O O . VAL A 1 748 ? -49.100 4.281 10.871 1.00 96.94 748 VAL A O 1
ATOM 5524 N N . TYR A 1 749 ? -48.116 6.252 11.316 1.00 97.44 749 TYR A N 1
ATOM 5525 C CA . TYR A 1 749 ? -48.263 6.813 9.970 1.00 97.44 749 TYR A CA 1
ATOM 5526 C C . TYR A 1 749 ? -46.892 7.025 9.323 1.00 97.44 749 TYR A C 1
ATOM 5528 O O . TYR A 1 749 ? -45.989 7.588 9.948 1.00 97.44 749 TYR A O 1
ATOM 5536 N N . LEU A 1 750 ? -46.726 6.611 8.063 1.00 97.12 750 LEU A N 1
ATOM 5537 C CA . LEU A 1 750 ? -45.464 6.737 7.322 1.00 97.12 750 LEU A CA 1
ATOM 5538 C C . LEU A 1 750 ? -45.552 7.834 6.254 1.00 97.12 750 LEU A C 1
ATOM 5540 O O . LEU A 1 750 ? -46.237 7.674 5.249 1.00 97.12 750 LEU A O 1
ATOM 5544 N N . LEU A 1 751 ? -44.822 8.935 6.434 1.00 95.06 751 LEU A N 1
ATOM 5545 C CA . LEU A 1 751 ? -44.761 10.043 5.478 1.00 95.06 751 LEU A CA 1
ATOM 5546 C C . LEU A 1 751 ? -43.340 10.210 4.937 1.00 95.06 751 LEU A C 1
ATOM 5548 O O . LEU A 1 751 ? -42.473 10.728 5.634 1.00 95.06 751 LEU A O 1
ATOM 5552 N N . GLY A 1 752 ? -43.065 9.841 3.689 1.00 92.38 752 GLY A N 1
ATOM 5553 C CA . GLY A 1 752 ? -41.741 10.084 3.111 1.00 92.38 752 GLY A CA 1
ATOM 5554 C C . GLY A 1 752 ? -41.305 9.098 2.040 1.00 92.38 752 GLY A C 1
ATOM 5555 O O . GLY A 1 752 ? -42.050 8.211 1.637 1.00 92.38 752 GLY A O 1
ATOM 5556 N N . GLY A 1 753 ? -40.074 9.282 1.563 1.00 88.94 753 GLY A N 1
ATOM 5557 C CA . GLY A 1 753 ? -39.513 8.500 0.463 1.00 88.94 753 GLY A CA 1
ATOM 5558 C C . GLY A 1 753 ? -40.162 8.781 -0.899 1.00 88.94 753 GLY A C 1
ATOM 5559 O O . GLY A 1 753 ? -41.108 9.567 -1.034 1.00 88.94 753 GLY A O 1
ATOM 5560 N N . LYS A 1 754 ? -39.609 8.149 -1.939 1.00 89.06 754 LYS A N 1
ATOM 5561 C CA . LYS A 1 754 ? -40.211 8.118 -3.284 1.00 89.06 754 LYS A CA 1
ATOM 5562 C C . LYS A 1 754 ? -41.492 7.266 -3.269 1.00 89.06 754 LYS A C 1
ATOM 5564 O O . LYS A 1 754 ? -41.617 6.413 -2.389 1.00 89.06 754 LYS A O 1
ATOM 5569 N N . PRO A 1 755 ? -42.410 7.441 -4.239 1.00 89.19 755 PRO A N 1
ATOM 5570 C CA . PRO A 1 755 ? -43.552 6.537 -4.398 1.00 89.19 755 PRO A CA 1
ATOM 5571 C C . PRO A 1 755 ? -43.116 5.061 -4.351 1.00 89.19 755 PRO A C 1
ATOM 5573 O O . PRO A 1 755 ? -42.131 4.692 -4.999 1.00 89.19 755 PRO A O 1
ATOM 5576 N N . GLY A 1 756 ? -43.791 4.238 -3.543 1.00 88.69 756 GLY A N 1
ATOM 5577 C CA . GLY A 1 756 ? -43.462 2.824 -3.317 1.00 88.69 756 GLY A CA 1
ATOM 5578 C C . GLY A 1 756 ? -42.556 2.531 -2.106 1.00 88.69 756 GLY A C 1
ATOM 5579 O O . GLY A 1 756 ? -42.459 1.372 -1.684 1.00 88.69 756 GLY A O 1
ATOM 5580 N N . VAL A 1 757 ? -41.870 3.537 -1.539 1.00 90.94 757 VAL A N 1
ATOM 5581 C CA . VAL A 1 757 ? -40.975 3.350 -0.378 1.00 90.94 757 VAL A CA 1
ATOM 5582 C C . VAL A 1 757 ? -41.769 3.161 0.913 1.00 90.94 757 VAL A C 1
ATOM 5584 O O . VAL A 1 757 ? -41.478 2.227 1.660 1.00 90.94 757 VAL A O 1
ATOM 5587 N N . ALA A 1 758 ? -42.772 4.005 1.170 1.00 91.56 758 ALA A N 1
ATOM 5588 C CA . ALA A 1 758 ? -43.585 3.934 2.385 1.00 91.56 758 ALA A CA 1
ATOM 5589 C C . ALA A 1 758 ? -44.399 2.630 2.444 1.00 91.56 758 ALA A C 1
ATOM 5591 O O . ALA A 1 758 ? -44.469 1.993 3.488 1.00 91.56 758 ALA A O 1
ATOM 5592 N N . GLU A 1 759 ? -44.916 2.177 1.304 1.00 92.75 759 GLU A N 1
ATOM 5593 C CA . GLU A 1 759 ? -45.651 0.922 1.128 1.00 92.75 759 GLU A CA 1
ATOM 5594 C C . GLU A 1 759 ? -44.762 -0.295 1.402 1.00 92.75 759 GLU A C 1
ATOM 5596 O O . GLU A 1 759 ? -45.158 -1.256 2.061 1.00 92.75 759 GLU A O 1
ATOM 5601 N N . SER A 1 760 ? -43.520 -0.258 0.917 1.00 92.06 760 SER A N 1
ATOM 5602 C CA . SER A 1 760 ? -42.561 -1.335 1.163 1.00 92.06 760 SER A CA 1
ATOM 5603 C C . SER A 1 760 ? -42.080 -1.348 2.614 1.00 92.06 760 SER A C 1
ATOM 5605 O O . SER A 1 760 ? -41.957 -2.423 3.196 1.00 92.06 760 SER A O 1
ATOM 5607 N N . ALA A 1 761 ? -41.865 -0.175 3.216 1.00 92.94 761 ALA A N 1
ATOM 5608 C CA . ALA A 1 761 ? -41.544 -0.058 4.634 1.00 92.94 761 ALA A CA 1
ATOM 5609 C C . ALA A 1 761 ? -42.699 -0.549 5.524 1.00 92.94 761 ALA A C 1
ATOM 5611 O O . ALA A 1 761 ? -42.433 -1.255 6.492 1.00 92.94 761 ALA A O 1
ATOM 5612 N N . ALA A 1 762 ? -43.957 -0.250 5.174 1.00 94.56 762 ALA A N 1
ATOM 5613 C CA . ALA A 1 762 ? -45.138 -0.717 5.902 1.00 94.56 762 ALA A CA 1
ATOM 5614 C C . ALA A 1 762 ? -45.185 -2.249 5.984 1.00 94.56 762 ALA A C 1
ATOM 5616 O O . ALA A 1 762 ? -45.235 -2.793 7.082 1.00 94.56 762 ALA A O 1
ATOM 5617 N N . ARG A 1 763 ? -45.022 -2.943 4.846 1.00 92.94 763 ARG A N 1
ATOM 5618 C CA . ARG A 1 763 ? -44.979 -4.418 4.805 1.00 92.94 763 ARG A CA 1
ATOM 5619 C C . ARG A 1 763 ? -43.902 -5.003 5.716 1.00 92.94 763 ARG A C 1
ATOM 5621 O O . ARG A 1 763 ? -44.140 -5.988 6.408 1.00 92.94 763 ARG A O 1
ATOM 5628 N N . VAL A 1 764 ? -42.712 -4.400 5.721 1.00 92.00 764 VAL A N 1
ATOM 5629 C CA . VAL A 1 764 ? -41.614 -4.845 6.588 1.00 92.00 764 VAL A CA 1
ATOM 5630 C C . VAL A 1 764 ? -41.956 -4.604 8.056 1.00 92.00 764 VAL A C 1
ATOM 5632 O O . VAL A 1 764 ? -41.764 -5.510 8.862 1.00 92.00 764 VAL A O 1
ATOM 5635 N N . ILE A 1 765 ? -42.497 -3.432 8.400 1.00 92.94 765 ILE A N 1
ATOM 5636 C CA . ILE A 1 765 ? -42.873 -3.090 9.777 1.00 92.94 765 ILE A CA 1
ATOM 5637 C C . ILE A 1 765 ? -43.933 -4.057 10.305 1.00 92.94 765 ILE A C 1
ATOM 5639 O O . ILE A 1 765 ? -43.724 -4.650 11.357 1.00 92.94 765 ILE A O 1
ATOM 5643 N N . GLU A 1 766 ? -45.017 -4.268 9.563 1.00 90.12 766 GLU A N 1
ATOM 5644 C CA . GLU A 1 766 ? -46.119 -5.148 9.973 1.00 90.12 766 GLU A CA 1
ATOM 5645 C C . GLU A 1 766 ? -45.663 -6.605 10.118 1.00 90.12 766 GLU A C 1
ATOM 5647 O O . GLU A 1 766 ? -46.076 -7.299 11.044 1.00 90.12 766 GLU A O 1
ATOM 5652 N N . SER A 1 767 ? -44.754 -7.065 9.249 1.00 90.31 767 SER A N 1
ATOM 5653 C CA . SER A 1 767 ? -44.197 -8.419 9.344 1.00 90.31 767 SER A CA 1
ATOM 5654 C C . SER A 1 767 ? -43.224 -8.603 10.517 1.00 90.31 767 SER A C 1
ATOM 5656 O O . SER A 1 767 ? -43.167 -9.680 11.107 1.00 90.31 767 SER A O 1
ATOM 5658 N N . ALA A 1 768 ? -42.441 -7.572 10.852 1.00 89.31 768 ALA A N 1
ATOM 5659 C CA . ALA A 1 768 ? -41.360 -7.657 11.833 1.00 89.31 768 ALA A CA 1
ATOM 5660 C C . ALA A 1 768 ? -41.782 -7.228 13.248 1.00 89.31 768 ALA A C 1
ATOM 5662 O O . ALA A 1 768 ? -41.119 -7.604 14.217 1.00 89.31 768 ALA A O 1
ATOM 5663 N N . TYR A 1 769 ? -42.861 -6.450 13.378 1.00 92.69 769 TYR A N 1
ATOM 5664 C CA . TYR A 1 769 ? -43.315 -5.859 14.637 1.00 92.69 769 TYR A CA 1
ATOM 5665 C C . TYR A 1 769 ? -44.833 -6.044 14.820 1.00 92.69 769 TYR A C 1
ATOM 5667 O O . TYR A 1 769 ? -45.598 -5.116 14.566 1.00 92.69 769 TYR A O 1
ATOM 5675 N N . PRO A 1 770 ? -45.288 -7.204 15.334 1.00 86.19 770 PRO A N 1
ATOM 5676 C CA . PRO A 1 770 ? -46.717 -7.514 15.481 1.00 86.19 770 PRO A CA 1
ATOM 5677 C C . PRO A 1 770 ? -47.510 -6.542 16.374 1.00 86.19 770 PRO A C 1
ATOM 5679 O O . PRO A 1 770 ? -48.731 -6.485 16.290 1.00 86.19 770 PRO A O 1
ATOM 5682 N N . GLY A 1 771 ? -46.829 -5.782 17.239 1.00 89.75 771 GLY A N 1
ATOM 5683 C CA . GLY A 1 771 ? -47.436 -4.755 18.094 1.00 89.75 771 GLY A CA 1
ATOM 5684 C C . GLY A 1 771 ? -47.635 -3.393 17.418 1.00 89.75 771 GLY A C 1
ATOM 5685 O O . GLY A 1 771 ? -48.025 -2.445 18.095 1.00 89.75 771 GLY A O 1
ATOM 5686 N N . VAL A 1 772 ? -47.336 -3.260 16.122 1.00 95.19 772 VAL A N 1
ATOM 5687 C CA . VAL A 1 772 ? -47.437 -2.006 15.363 1.00 95.19 772 VAL A CA 1
ATOM 5688 C C . VAL A 1 772 ? -48.473 -2.146 14.254 1.00 95.19 772 VAL A C 1
ATOM 5690 O O . VAL A 1 772 ? -48.423 -3.088 13.471 1.00 95.19 772 VAL A O 1
ATOM 5693 N N . ALA A 1 773 ? -49.378 -1.174 14.155 1.00 94.81 773 ALA A N 1
ATOM 5694 C CA . ALA A 1 773 ? -50.357 -1.074 13.078 1.00 94.81 773 ALA A CA 1
ATOM 5695 C C . ALA A 1 773 ? -50.057 0.156 12.217 1.00 94.81 773 ALA A C 1
ATOM 5697 O O . ALA A 1 773 ? -50.057 1.281 12.722 1.00 94.81 773 ALA A O 1
ATOM 5698 N N . VAL A 1 774 ? -49.817 -0.033 10.917 1.00 96.50 774 VAL A N 1
ATOM 5699 C CA . VAL A 1 774 ? -49.628 1.092 9.994 1.00 96.50 774 VAL A CA 1
ATOM 5700 C C . VAL A 1 774 ? -51.002 1.601 9.558 1.00 96.50 774 VAL A C 1
ATOM 5702 O O . VAL A 1 774 ? -51.688 0.979 8.757 1.00 96.50 774 VAL A O 1
ATOM 5705 N N . VAL A 1 775 ? -51.425 2.739 10.110 1.00 95.94 775 VAL A N 1
ATOM 5706 C CA . VAL A 1 775 ? -52.782 3.292 9.913 1.00 95.94 775 VAL A CA 1
ATOM 5707 C C . VAL A 1 775 ? -52.888 4.238 8.719 1.00 95.94 775 VAL A C 1
ATOM 5709 O O . VAL A 1 775 ? -53.980 4.663 8.355 1.00 95.94 775 VAL A O 1
ATOM 5712 N N . GLY A 1 776 ? -51.758 4.569 8.099 1.00 95.50 776 GLY A N 1
ATOM 5713 C CA . GLY A 1 776 ? -51.717 5.368 6.885 1.00 95.50 776 GLY A CA 1
ATOM 5714 C C . GLY A 1 776 ? -50.301 5.567 6.361 1.00 95.50 776 GLY A C 1
ATOM 5715 O O . GLY A 1 776 ? -49.306 5.393 7.073 1.00 95.50 776 GLY A O 1
ATOM 5716 N N . LEU A 1 777 ? -50.211 5.910 5.080 1.00 95.25 777 LEU A N 1
ATOM 5717 C CA . LEU A 1 777 ? 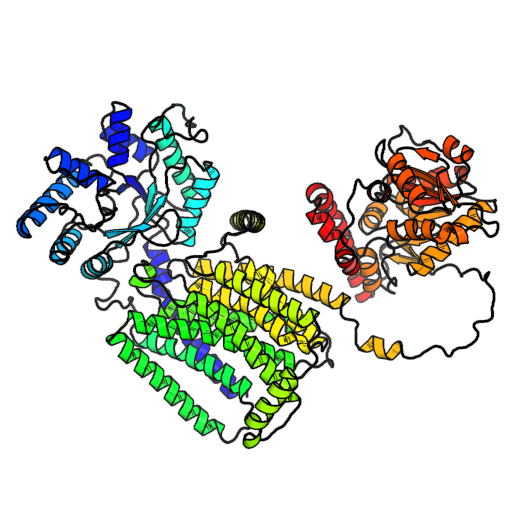-48.950 6.117 4.384 1.00 95.25 777 LEU A CA 1
ATOM 5718 C C . LEU A 1 777 ? -49.088 7.177 3.291 1.00 95.25 777 LEU A C 1
ATOM 5720 O O . LEU A 1 777 ? -50.159 7.359 2.719 1.00 95.25 777 LEU A O 1
ATOM 5724 N N . HIS A 1 778 ? -48.005 7.899 3.013 1.00 94.31 778 HIS A N 1
ATOM 5725 C CA . HIS A 1 778 ? -47.936 8.862 1.916 1.00 94.31 778 HIS A CA 1
ATOM 5726 C C . HIS A 1 778 ? -46.475 9.116 1.501 1.00 94.31 778 HIS A C 1
ATOM 5728 O O . HIS A 1 778 ? -45.576 9.167 2.343 1.00 94.31 778 HIS A O 1
ATOM 5734 N N . HIS A 1 779 ? -46.208 9.327 0.208 1.00 91.62 779 HIS A N 1
ATOM 5735 C CA . HIS A 1 779 ? -44.859 9.667 -0.269 1.00 91.62 779 HIS A CA 1
ATOM 5736 C C . HIS A 1 779 ? -44.451 11.105 0.100 1.00 91.62 779 HIS A C 1
ATOM 5738 O O . HIS A 1 779 ? -45.287 11.987 0.279 1.00 91.62 779 HIS A O 1
ATOM 5744 N N . GLY A 1 780 ? -43.147 11.389 0.157 1.00 88.25 780 GLY A N 1
ATOM 5745 C CA . GLY A 1 780 ? -42.628 12.715 0.548 1.00 88.25 780 GLY A CA 1
ATOM 5746 C C . GLY A 1 780 ? -42.708 13.803 -0.536 1.00 88.25 780 GLY A C 1
ATOM 5747 O O . GLY A 1 780 ? -42.316 14.946 -0.309 1.00 88.25 780 GLY A O 1
ATOM 5748 N N . TYR A 1 781 ? -43.171 13.452 -1.738 1.00 86.31 781 TYR A N 1
ATOM 5749 C CA . TYR A 1 781 ? -43.186 14.327 -2.918 1.00 86.31 781 TYR A CA 1
ATOM 5750 C C . TYR A 1 781 ? -44.584 14.872 -3.228 1.00 86.31 781 TYR A C 1
ATOM 5752 O O . TYR A 1 781 ? -45.211 14.430 -4.180 1.00 86.31 781 TYR A O 1
ATOM 5760 N N . PHE A 1 782 ? -45.078 15.817 -2.435 1.00 86.94 782 PHE A N 1
ATOM 5761 C CA . PHE A 1 782 ? -46.343 16.517 -2.697 1.00 86.94 782 PHE A CA 1
ATOM 5762 C C . PHE A 1 782 ? -46.112 18.007 -3.012 1.00 86.94 782 PHE A C 1
ATOM 5764 O O . PHE A 1 782 ? -45.107 18.567 -2.547 1.00 86.94 782 PHE A O 1
ATOM 5771 N N . PRO A 1 783 ? -47.000 18.636 -3.811 1.00 74.81 783 PRO A N 1
ATOM 5772 C CA . PRO A 1 783 ? -46.940 20.061 -4.119 1.00 74.81 783 PRO A CA 1
ATOM 5773 C C . PRO A 1 783 ? -47.414 20.913 -2.931 1.00 74.81 783 PRO A C 1
ATOM 5775 O O . PRO A 1 783 ? -48.385 20.574 -2.257 1.00 74.81 783 PRO A O 1
ATOM 5778 N N . GLY A 1 784 ? -46.744 22.045 -2.706 1.00 73.00 784 GLY A N 1
ATOM 5779 C CA . GLY A 1 784 ? -47.094 23.003 -1.652 1.00 73.00 784 GLY A CA 1
ATOM 5780 C C . GLY A 1 784 ? -46.722 22.565 -0.229 1.00 73.00 784 GLY A C 1
ATOM 5781 O O . GLY A 1 784 ? -46.126 21.510 -0.007 1.00 73.00 784 GLY A O 1
ATOM 5782 N N . ASP A 1 785 ? -47.067 23.419 0.738 1.00 67.44 785 ASP A N 1
ATOM 5783 C CA . ASP A 1 785 ? -46.718 23.234 2.153 1.00 67.44 785 ASP A CA 1
ATOM 5784 C C . ASP A 1 785 ? -47.767 22.442 2.950 1.00 67.44 785 ASP A C 1
ATOM 5786 O O . ASP A 1 785 ? -47.394 21.796 3.925 1.00 67.44 785 ASP A O 1
ATOM 5790 N N . ALA A 1 786 ? -49.040 22.433 2.530 1.00 73.62 786 ALA A N 1
ATOM 5791 C CA . ALA A 1 786 ? -50.133 21.805 3.284 1.00 73.62 786 ALA A CA 1
ATOM 5792 C C . ALA A 1 786 ? -49.929 20.295 3.488 1.00 73.62 786 ALA A C 1
ATOM 5794 O O . ALA A 1 786 ? -50.140 19.788 4.583 1.00 73.62 786 ALA A O 1
ATOM 5795 N N . GLY A 1 787 ? -49.455 19.577 2.463 1.00 81.00 787 GLY A N 1
ATOM 5796 C CA . GLY A 1 787 ? -49.216 18.133 2.541 1.00 81.00 787 GLY A CA 1
ATOM 5797 C C . GLY A 1 787 ? -50.445 17.314 2.973 1.00 81.00 787 GLY A C 1
ATOM 5798 O O . GLY A 1 787 ? -51.568 17.812 2.961 1.00 81.00 787 GLY A O 1
ATOM 5799 N N . PRO A 1 788 ? -50.263 16.040 3.355 1.00 89.62 788 PRO A N 1
ATOM 5800 C CA . PRO A 1 788 ? -51.366 15.145 3.709 1.00 89.62 788 PRO A CA 1
ATOM 5801 C C . PRO A 1 788 ? -51.840 15.316 5.168 1.00 89.62 788 PRO A C 1
ATOM 5803 O O . PRO A 1 788 ? -52.126 14.329 5.838 1.00 89.62 788 PRO A O 1
ATOM 5806 N N . VAL A 1 789 ? -51.899 16.546 5.697 1.00 91.88 789 VAL A N 1
ATOM 5807 C CA . VAL A 1 789 ? -52.233 16.801 7.117 1.00 91.88 789 VAL A CA 1
ATOM 5808 C C . VAL A 1 789 ? -53.632 16.311 7.475 1.00 91.88 789 VAL A C 1
ATOM 5810 O O . VAL A 1 789 ? -53.793 15.675 8.513 1.00 91.88 789 VAL A O 1
ATOM 5813 N N . ASP A 1 790 ? -54.626 16.559 6.619 1.00 91.38 790 ASP A N 1
ATOM 5814 C CA . ASP A 1 790 ? -55.996 16.096 6.864 1.00 91.38 790 ASP A CA 1
ATOM 5815 C C . ASP A 1 790 ? -56.068 14.565 6.881 1.00 91.38 790 ASP A C 1
ATOM 5817 O O . ASP A 1 790 ? -56.582 13.993 7.835 1.00 91.38 790 ASP A O 1
ATOM 5821 N N . ALA A 1 791 ? -55.429 13.893 5.917 1.00 92.56 791 ALA A N 1
ATOM 5822 C CA . ALA A 1 791 ? -55.352 12.431 5.886 1.00 92.56 791 ALA A CA 1
ATOM 5823 C C . ALA A 1 791 ? -54.635 11.846 7.119 1.00 92.56 791 ALA A C 1
ATOM 5825 O O . ALA A 1 791 ? -55.034 10.805 7.636 1.00 92.56 791 ALA A O 1
ATOM 5826 N N . ILE A 1 792 ? -53.591 12.520 7.618 1.00 94.88 792 ILE A N 1
ATOM 5827 C CA . ILE A 1 792 ? -52.892 12.125 8.849 1.00 94.88 792 ILE A CA 1
ATOM 5828 C C . ILE A 1 792 ? -53.809 12.286 10.065 1.00 94.88 792 ILE A C 1
ATOM 5830 O O . ILE A 1 792 ? -53.856 11.394 10.910 1.00 94.88 792 ILE A O 1
ATOM 5834 N N . ARG A 1 793 ? -54.546 13.397 10.161 1.00 92.25 793 ARG A N 1
ATOM 5835 C CA . ARG A 1 793 ? -55.490 13.645 11.258 1.00 92.25 793 ARG A CA 1
ATOM 5836 C C . ARG A 1 793 ? -56.614 12.612 11.260 1.00 92.25 793 ARG A C 1
ATOM 5838 O O . ARG A 1 793 ? -56.912 12.056 12.312 1.00 92.25 793 ARG A O 1
ATOM 5845 N N . ASP A 1 794 ? -57.179 12.325 10.093 1.00 93.38 794 ASP A N 1
ATOM 5846 C CA . ASP A 1 794 ? -58.276 11.368 9.932 1.00 93.38 794 ASP A CA 1
ATOM 5847 C C . ASP A 1 794 ? -57.825 9.932 10.260 1.00 93.38 794 ASP A C 1
ATOM 5849 O O . ASP A 1 794 ? -58.578 9.156 10.847 1.00 93.38 794 ASP A O 1
ATOM 5853 N N . ALA A 1 795 ? -56.566 9.587 9.962 1.00 93.88 795 ALA A N 1
ATOM 5854 C CA . ALA A 1 795 ? -55.970 8.303 10.338 1.00 93.88 795 ALA A CA 1
ATOM 5855 C C . ALA A 1 795 ? -55.667 8.175 11.846 1.00 93.88 795 ALA A C 1
ATOM 5857 O O . ALA A 1 795 ? -55.481 7.056 12.337 1.00 93.88 795 ALA A O 1
ATOM 5858 N N . ALA A 1 796 ? -55.607 9.292 12.582 1.00 92.38 796 ALA A N 1
ATOM 5859 C CA . ALA A 1 796 ? -55.331 9.369 14.020 1.00 92.38 796 ALA A CA 1
ATOM 5860 C C . ALA A 1 796 ? -54.183 8.436 14.490 1.00 92.38 796 ALA A C 1
ATOM 5862 O O . ALA A 1 796 ? -54.428 7.471 15.229 1.00 92.38 796 ALA A O 1
ATOM 5863 N N . PRO A 1 797 ? -52.937 8.642 14.017 1.00 95.06 797 PRO A N 1
ATOM 5864 C CA . PRO A 1 797 ? -51.786 7.865 14.467 1.00 95.06 797 PRO A CA 1
ATOM 5865 C C . PRO A 1 797 ? -51.315 8.294 15.861 1.00 95.06 797 PRO A C 1
ATOM 5867 O O . PRO A 1 797 ? -51.404 9.463 16.222 1.00 95.06 797 PRO A O 1
ATOM 5870 N N . ASP A 1 798 ? -50.720 7.359 16.599 1.00 94.75 798 ASP A N 1
ATOM 5871 C CA . ASP A 1 798 ? -50.006 7.644 17.848 1.00 94.75 798 ASP A CA 1
ATOM 5872 C C . ASP A 1 798 ? -48.604 8.224 17.538 1.00 94.75 798 ASP A C 1
ATOM 5874 O O . ASP A 1 798 ? -48.105 9.117 18.231 1.00 94.75 798 ASP A O 1
ATOM 5878 N N . LEU A 1 799 ? -47.971 7.733 16.460 1.00 96.00 799 LEU A N 1
ATOM 5879 C CA . LEU A 1 799 ? -46.637 8.137 16.007 1.00 96.00 799 LEU A CA 1
ATOM 5880 C C . LEU A 1 799 ? -46.591 8.408 14.492 1.00 96.00 799 LEU A C 1
ATOM 5882 O O . LEU A 1 799 ? -46.808 7.516 13.670 1.00 96.00 799 LEU A O 1
ATOM 5886 N N . LEU A 1 800 ? -46.210 9.627 14.112 1.00 96.69 800 LEU A N 1
ATOM 5887 C CA . LEU A 1 800 ? -45.947 10.037 12.732 1.00 96.69 800 LEU A CA 1
ATOM 5888 C C . LEU A 1 800 ? -44.446 9.938 12.406 1.00 96.69 800 LEU A C 1
ATOM 5890 O O . LEU A 1 800 ? -43.618 10.634 12.995 1.00 96.69 800 LEU A O 1
ATOM 5894 N N . CYS A 1 801 ? -44.085 9.111 11.425 1.00 96.62 801 CYS A N 1
ATOM 5895 C CA . CYS A 1 801 ? -42.705 8.934 10.965 1.00 96.62 801 CYS A CA 1
ATOM 5896 C C . CYS A 1 801 ? -42.467 9.714 9.669 1.00 96.62 801 CYS A C 1
ATOM 5898 O O . CYS A 1 801 ? -43.026 9.360 8.630 1.00 96.62 801 CYS A O 1
ATOM 5900 N N . VAL A 1 802 ? -41.613 10.743 9.706 1.00 95.25 802 VAL A N 1
ATOM 5901 C CA . VAL A 1 802 ? -41.392 11.644 8.563 1.00 95.25 802 VAL A CA 1
ATOM 5902 C C . VAL A 1 802 ? -40.000 11.471 7.949 1.00 95.25 802 VAL A C 1
ATOM 5904 O O . VAL A 1 802 ? -38.990 11.827 8.552 1.00 95.25 802 VAL A O 1
ATOM 5907 N N . GLY A 1 803 ? -39.938 10.953 6.722 1.00 92.44 803 GLY A N 1
ATOM 5908 C CA . GLY A 1 803 ? -38.720 10.714 5.942 1.00 92.44 803 GLY A CA 1
ATOM 5909 C C . GLY A 1 803 ? -38.664 11.531 4.649 1.00 92.44 803 GLY A C 1
ATOM 5910 O O . GLY A 1 803 ? -38.621 10.966 3.557 1.00 92.44 803 GLY A O 1
ATOM 5911 N N . MET A 1 804 ? -38.701 12.864 4.754 1.00 90.69 804 MET A N 1
ATOM 5912 C CA . MET A 1 804 ? -38.630 13.779 3.595 1.00 90.69 804 MET A CA 1
ATOM 5913 C C . MET A 1 804 ? -37.231 14.373 3.368 1.00 90.69 804 MET A C 1
ATOM 5915 O O . MET A 1 804 ? -37.006 15.057 2.369 1.00 90.69 804 MET A O 1
ATOM 5919 N N . GLY A 1 805 ? -36.294 14.105 4.283 1.00 87.31 805 GLY A N 1
ATOM 5920 C CA . GLY A 1 805 ? -34.958 14.693 4.292 1.00 87.31 805 GLY A CA 1
ATOM 5921 C C . GLY A 1 805 ? -34.917 16.047 5.007 1.00 87.31 805 GLY A C 1
ATOM 5922 O O . GLY A 1 805 ? -35.889 16.804 5.012 1.00 87.31 805 GLY A O 1
ATOM 5923 N N . SER A 1 806 ? -33.767 16.349 5.613 1.00 88.00 806 SER A N 1
ATOM 5924 C CA . SER A 1 806 ? -33.492 17.654 6.227 1.00 88.00 806 SER A CA 1
ATOM 5925 C C . SER A 1 806 ? -33.102 18.677 5.154 1.00 88.00 806 SER A C 1
ATOM 5927 O O . SER A 1 806 ? -32.354 18.315 4.239 1.00 88.00 806 SER A O 1
ATOM 5929 N N . PRO A 1 807 ? -33.551 19.943 5.248 1.00 90.50 807 PRO A N 1
ATOM 5930 C CA . PRO A 1 807 ? -34.323 20.542 6.353 1.00 90.50 807 PRO A CA 1
ATOM 5931 C C . PRO A 1 807 ? -35.851 20.455 6.202 1.00 90.50 807 PRO A C 1
ATOM 5933 O O . PRO A 1 807 ? -36.595 20.909 7.071 1.00 90.50 807 PRO A O 1
ATOM 5936 N N . ARG A 1 808 ? -36.349 19.906 5.085 1.00 91.25 808 ARG A N 1
ATOM 5937 C CA . ARG A 1 808 ? -37.778 19.929 4.731 1.00 91.25 808 ARG A CA 1
ATOM 5938 C C . ARG A 1 808 ? -38.657 19.268 5.795 1.00 91.25 808 ARG A C 1
ATOM 5940 O O . ARG A 1 808 ? -39.722 19.796 6.100 1.00 91.25 808 ARG A O 1
ATOM 5947 N N . GLN A 1 809 ? -38.233 18.132 6.347 1.00 92.56 809 GLN A N 1
ATOM 5948 C CA . GLN A 1 809 ? -39.020 17.407 7.348 1.00 92.56 809 GLN A CA 1
ATOM 5949 C C . GLN A 1 809 ? -39.153 18.186 8.669 1.00 92.56 809 GLN A C 1
ATOM 5951 O O . GLN A 1 809 ? -40.257 18.270 9.200 1.00 92.56 809 GLN A O 1
ATOM 5956 N N . GLU A 1 810 ? -38.075 18.801 9.171 1.00 94.50 810 GLU A N 1
ATOM 5957 C CA . GLU A 1 810 ? -38.101 19.575 10.418 1.00 94.50 810 GLU A CA 1
ATOM 5958 C C . GLU A 1 810 ? -38.965 20.830 10.267 1.00 94.50 810 GLU A C 1
ATOM 5960 O O . GLU A 1 810 ? -39.790 21.126 11.131 1.00 94.50 810 GLU A O 1
ATOM 5965 N N . LEU A 1 811 ? -38.819 21.539 9.143 1.00 93.06 811 LEU A N 1
ATOM 5966 C CA . LEU A 1 811 ? -39.611 22.730 8.841 1.00 93.06 811 LEU A CA 1
ATOM 5967 C C . LEU A 1 811 ? -41.100 22.399 8.708 1.00 93.06 811 LEU A C 1
ATOM 5969 O O . LEU A 1 811 ? -41.940 23.101 9.268 1.00 93.06 811 LEU A O 1
ATOM 5973 N N . TRP A 1 812 ? -41.438 21.321 7.996 1.00 93.81 812 TRP A N 1
ATOM 5974 C CA . TRP A 1 812 ? -42.827 20.908 7.808 1.00 93.81 812 TRP A CA 1
ATOM 5975 C C . TRP A 1 812 ? -43.484 20.497 9.132 1.00 93.81 812 TRP A C 1
ATOM 5977 O O . TRP A 1 812 ? -44.595 20.943 9.421 1.00 93.81 812 TRP A O 1
ATOM 5987 N N . LEU A 1 813 ? -42.777 19.722 9.962 1.00 93.56 813 LEU A N 1
ATOM 5988 C CA . LEU A 1 813 ? -43.245 19.321 11.292 1.00 93.56 813 LEU A CA 1
ATOM 5989 C C . LEU A 1 813 ? -43.433 20.520 12.223 1.00 93.56 813 LEU A C 1
ATOM 5991 O O . LEU A 1 813 ? -44.437 20.604 12.924 1.00 93.56 813 LEU A O 1
ATOM 5995 N N . SER A 1 814 ? -42.493 21.466 12.208 1.00 92.25 814 SER A N 1
ATOM 5996 C CA . SER A 1 814 ? -42.583 22.681 13.018 1.00 92.25 814 SER A CA 1
ATOM 5997 C C . SER A 1 814 ? -43.776 23.553 12.609 1.00 92.25 814 SER A C 1
ATOM 5999 O O . SER A 1 814 ? -44.507 24.023 13.479 1.00 92.25 814 SER A O 1
ATOM 6001 N N . ARG A 1 815 ? -44.036 23.709 11.303 1.00 91.50 815 ARG A N 1
ATOM 6002 C CA . ARG A 1 815 ? -45.177 24.486 10.782 1.00 91.50 815 ARG A CA 1
ATOM 6003 C C . ARG A 1 815 ? -46.532 23.864 11.123 1.00 91.50 815 ARG A C 1
ATOM 6005 O O . ARG A 1 815 ? -47.454 24.586 11.486 1.00 91.50 815 ARG A O 1
ATOM 6012 N N . HIS A 1 816 ? -46.650 22.539 11.039 1.00 92.38 816 HIS A N 1
ATOM 6013 C CA . HIS A 1 816 ? -47.916 21.825 11.260 1.00 92.38 816 HIS A CA 1
ATOM 6014 C C . HIS A 1 816 ? -48.079 21.293 12.684 1.00 92.38 816 HIS A C 1
ATOM 6016 O O . HIS A 1 816 ? -49.033 20.574 12.963 1.00 92.38 816 HIS A O 1
ATOM 6022 N N . ARG A 1 817 ? -47.195 21.670 13.613 1.00 91.12 817 ARG A N 1
ATOM 6023 C CA . ARG A 1 817 ? -47.174 21.133 14.979 1.00 91.12 817 ARG A CA 1
ATOM 6024 C C . ARG A 1 817 ? -48.514 21.257 15.708 1.00 91.12 817 ARG A C 1
ATOM 6026 O O . ARG A 1 817 ? -48.894 20.354 16.441 1.00 91.12 817 ARG A O 1
ATOM 6033 N N . ARG A 1 818 ? -49.250 22.351 15.480 1.00 90.75 818 ARG A N 1
ATOM 6034 C CA . ARG A 1 818 ? -50.606 22.552 16.026 1.00 90.75 818 ARG A CA 1
ATOM 6035 C C . ARG A 1 818 ? -51.662 21.688 15.345 1.00 90.75 818 ARG A C 1
ATOM 6037 O O . ARG A 1 818 ? -52.526 21.149 16.020 1.00 90.75 818 ARG A O 1
ATOM 6044 N N . ALA A 1 819 ? -51.596 21.563 14.021 1.00 90.25 819 ALA A N 1
ATOM 6045 C CA . ALA A 1 819 ? -52.540 20.753 13.251 1.00 90.25 819 ALA A CA 1
ATOM 6046 C C . ALA A 1 819 ? -52.368 19.247 13.522 1.00 90.25 819 ALA A C 1
ATOM 6048 O O . ALA A 1 819 ? -53.320 18.486 13.400 1.00 90.25 819 ALA A O 1
ATOM 6049 N N . LEU A 1 820 ? -51.164 18.842 13.931 1.00 92.12 820 LEU A N 1
ATOM 6050 C CA . LEU A 1 820 ? -50.799 17.486 14.338 1.00 92.12 820 LEU A CA 1
ATOM 6051 C C . LEU A 1 820 ? -50.937 17.277 15.860 1.00 92.12 820 LEU A C 1
ATOM 6053 O O . LEU A 1 820 ? -50.254 16.438 16.441 1.00 92.12 820 LEU A O 1
ATOM 6057 N N . ALA A 1 821 ? -51.774 18.062 16.542 1.00 89.56 821 ALA A N 1
ATOM 6058 C CA . ALA A 1 821 ? -52.064 17.858 17.958 1.00 89.56 821 ALA A CA 1
ATOM 6059 C C . ALA A 1 821 ? -52.562 16.424 18.223 1.00 89.56 821 ALA A C 1
ATOM 6061 O O . ALA A 1 821 ? -53.309 15.862 17.425 1.00 89.56 821 ALA A O 1
ATOM 6062 N N . GLY A 1 822 ? -52.164 15.843 19.357 1.00 88.31 822 GLY A N 1
ATOM 6063 C CA . GLY A 1 822 ? -52.589 14.494 19.749 1.00 88.31 822 GLY A CA 1
ATOM 6064 C C . GLY A 1 822 ? -51.654 13.352 19.330 1.00 88.31 822 GLY A C 1
ATOM 6065 O O . GLY A 1 822 ? -51.935 12.207 19.662 1.00 88.31 822 GLY A O 1
ATOM 6066 N N . MET A 1 823 ? -50.544 13.634 18.636 1.00 94.00 823 MET A N 1
ATOM 6067 C CA . MET A 1 823 ? -49.570 12.612 18.221 1.00 94.00 823 MET A CA 1
ATOM 6068 C C . MET A 1 823 ? -48.117 13.044 18.452 1.00 94.00 823 MET A C 1
ATOM 6070 O O . MET A 1 823 ? -47.795 14.237 18.537 1.00 94.00 823 MET A O 1
ATOM 6074 N N . ALA A 1 824 ? -47.219 12.065 18.550 1.00 95.69 824 ALA A N 1
ATOM 6075 C CA . ALA A 1 824 ? -45.784 12.309 18.475 1.00 95.69 824 ALA A CA 1
ATOM 6076 C C . ALA A 1 824 ? -45.319 12.223 17.018 1.00 95.69 824 ALA A C 1
ATOM 6078 O O . ALA A 1 824 ? -45.831 11.424 16.238 1.00 95.69 824 ALA A O 1
ATOM 6079 N N . ALA A 1 825 ? -44.323 13.019 16.642 1.00 95.69 825 ALA A N 1
ATOM 6080 C CA . ALA A 1 825 ? -43.750 12.999 15.307 1.00 95.69 825 ALA A CA 1
ATOM 6081 C C . ALA A 1 825 ? -42.224 12.936 15.359 1.00 95.69 825 ALA A C 1
ATOM 6083 O O . ALA A 1 825 ? -41.579 13.717 16.060 1.00 95.69 825 ALA A O 1
ATOM 6084 N N . ILE A 1 826 ? -41.646 12.015 14.589 1.00 95.25 826 ILE A N 1
ATOM 6085 C CA . ILE A 1 826 ? -40.202 11.797 14.509 1.00 95.25 826 ILE A CA 1
ATOM 6086 C C . ILE A 1 826 ? -39.690 12.024 13.086 1.00 95.25 826 ILE A C 1
ATOM 6088 O O . ILE A 1 826 ? -40.175 11.428 12.121 1.00 95.25 826 ILE A O 1
ATOM 6092 N N . GLY A 1 827 ? -38.679 12.885 12.960 1.00 93.12 827 GLY A N 1
ATOM 6093 C CA . GLY A 1 827 ? -37.924 13.051 11.721 1.00 93.12 827 GLY A CA 1
ATOM 6094 C C . GLY A 1 827 ? -36.933 11.902 11.549 1.00 93.12 827 GLY A C 1
ATOM 6095 O O . GLY A 1 827 ? -36.006 11.763 12.341 1.00 93.12 827 GLY A O 1
ATOM 6096 N N . VAL A 1 828 ? -37.114 11.072 10.522 1.00 87.56 828 VAL A N 1
ATOM 6097 C CA . VAL A 1 828 ? -36.347 9.824 10.340 1.00 87.56 828 VAL A CA 1
ATOM 6098 C C . VAL A 1 828 ? -35.476 9.821 9.082 1.00 87.56 828 VAL A C 1
ATOM 6100 O O . VAL A 1 828 ? -34.716 8.877 8.854 1.00 87.56 828 VAL A O 1
ATOM 6103 N N . GLY A 1 829 ? -35.541 10.875 8.260 1.00 85.00 829 GLY A N 1
ATOM 6104 C CA . GLY A 1 829 ? -34.727 11.003 7.051 1.00 85.00 829 GLY A CA 1
ATOM 6105 C C . GLY A 1 829 ? -34.837 9.769 6.150 1.00 85.00 829 GLY A C 1
ATOM 6106 O O . GLY A 1 829 ? -35.930 9.285 5.873 1.00 85.00 829 GLY A O 1
ATOM 6107 N N . GLY A 1 830 ? -33.694 9.219 5.731 1.00 83.62 830 GLY A N 1
ATOM 6108 C CA . GLY A 1 830 ? -33.630 8.015 4.889 1.00 83.62 830 GLY A CA 1
ATOM 6109 C C . GLY A 1 830 ? -33.909 6.686 5.610 1.00 83.62 830 GLY A C 1
ATOM 6110 O O . GLY A 1 830 ? -33.594 5.632 5.065 1.00 83.62 830 GLY A O 1
ATOM 6111 N N . ALA A 1 831 ? -34.431 6.685 6.843 1.00 85.94 831 ALA A N 1
ATOM 6112 C CA . ALA A 1 831 ? -34.759 5.442 7.549 1.00 85.94 831 ALA A CA 1
ATOM 6113 C C . ALA A 1 831 ? -35.833 4.618 6.822 1.00 85.94 831 ALA A C 1
ATOM 6115 O O . ALA A 1 831 ? -35.750 3.391 6.825 1.00 85.94 831 ALA A O 1
ATOM 6116 N N . LEU A 1 832 ? -36.793 5.279 6.163 1.00 88.56 832 LEU A N 1
ATOM 6117 C CA . LEU A 1 832 ? -37.823 4.610 5.363 1.00 88.56 832 LEU A CA 1
ATOM 6118 C C . LEU A 1 832 ? -37.210 3.864 4.167 1.00 88.56 832 LEU A C 1
ATOM 6120 O O . LEU A 1 832 ? -37.592 2.729 3.895 1.00 88.56 832 LEU A O 1
ATOM 6124 N N . ASP A 1 833 ? -36.189 4.431 3.513 1.00 85.19 833 ASP A N 1
ATOM 6125 C CA . ASP A 1 833 ? -35.455 3.746 2.441 1.00 85.19 833 ASP A CA 1
ATOM 6126 C C . ASP A 1 833 ? -34.723 2.494 2.949 1.00 85.19 833 ASP A C 1
ATOM 6128 O O . ASP A 1 833 ? -34.656 1.486 2.243 1.00 85.19 833 ASP A O 1
ATOM 6132 N N . VAL A 1 834 ? -34.214 2.517 4.185 1.00 84.50 834 VAL A N 1
ATOM 6133 C CA . VAL A 1 834 ? -33.582 1.343 4.810 1.00 84.50 834 VAL A CA 1
ATOM 6134 C C . VAL A 1 834 ? -34.626 0.289 5.190 1.00 84.50 834 VAL A C 1
ATOM 6136 O O . VAL A 1 834 ? -34.422 -0.886 4.895 1.00 84.50 834 VAL A O 1
ATOM 6139 N N . LEU A 1 835 ? -35.753 0.687 5.795 1.00 85.56 835 LEU A N 1
ATOM 6140 C CA . LEU A 1 835 ? -36.852 -0.229 6.139 1.00 85.56 835 LEU A CA 1
ATOM 6141 C C . LEU A 1 835 ? -37.480 -0.867 4.895 1.00 85.56 835 LEU A C 1
ATOM 6143 O O . LEU A 1 835 ? -37.827 -2.038 4.929 1.00 85.56 835 LEU A O 1
ATOM 6147 N N . SER A 1 836 ? -37.557 -0.140 3.778 1.00 84.88 836 SER A N 1
ATOM 6148 C CA . SER A 1 836 ? -38.052 -0.668 2.498 1.00 84.88 836 SER A CA 1
ATOM 6149 C C . SER A 1 836 ? -37.111 -1.677 1.817 1.00 84.88 836 SER A C 1
ATOM 6151 O O . SER A 1 836 ? -37.457 -2.227 0.775 1.00 84.88 836 SER A O 1
ATOM 6153 N N . GLY A 1 837 ? -35.898 -1.887 2.347 1.00 77.62 837 GLY A N 1
ATOM 6154 C CA . GLY A 1 837 ? -34.866 -2.738 1.742 1.00 77.62 837 GLY A CA 1
ATOM 6155 C C . GLY A 1 837 ? -34.129 -2.105 0.554 1.00 77.62 837 GLY A C 1
ATOM 6156 O O . GLY A 1 837 ? -33.203 -2.713 0.014 1.00 77.62 837 GLY A O 1
ATOM 6157 N N . ARG A 1 838 ? -34.489 -0.876 0.162 1.00 73.25 838 ARG A N 1
ATOM 6158 C CA . ARG A 1 838 ? -33.870 -0.141 -0.951 1.00 73.25 838 ARG A CA 1
ATOM 6159 C C . ARG A 1 838 ? -32.444 0.310 -0.632 1.00 73.25 838 ARG A C 1
ATOM 6161 O O . ARG A 1 838 ? -31.583 0.271 -1.507 1.00 73.25 838 ARG A O 1
ATOM 6168 N N . ALA A 1 839 ? -32.187 0.718 0.610 1.00 67.19 839 ALA A N 1
ATOM 6169 C CA . ALA A 1 839 ? -30.863 1.115 1.083 1.00 67.19 839 ALA A CA 1
ATOM 6170 C C . ALA A 1 839 ? -30.277 0.059 2.032 1.00 67.19 839 ALA A C 1
ATOM 6172 O O . ALA A 1 839 ? -30.894 -0.317 3.030 1.00 67.19 839 ALA A O 1
ATOM 6173 N N . ARG A 1 840 ? -29.051 -0.403 1.757 1.00 73.94 840 ARG A N 1
ATOM 6174 C CA . ARG A 1 840 ? -28.356 -1.371 2.620 1.00 73.94 840 ARG A CA 1
ATOM 6175 C C . ARG A 1 840 ? -27.624 -0.667 3.755 1.00 73.94 840 ARG A C 1
ATOM 6177 O O . ARG A 1 840 ? -26.870 0.282 3.548 1.00 73.94 840 ARG A O 1
ATOM 6184 N N . ARG A 1 841 ? -27.817 -1.166 4.974 1.00 67.81 841 ARG A N 1
ATOM 6185 C CA . ARG A 1 841 ? -27.147 -0.641 6.165 1.00 67.81 841 ARG A CA 1
ATOM 6186 C C . ARG A 1 841 ? -25.726 -1.199 6.283 1.00 67.81 841 ARG A C 1
ATOM 6188 O O . ARG A 1 841 ? -25.470 -2.343 5.914 1.00 67.81 841 ARG A O 1
ATOM 6195 N N . ALA A 1 842 ? -24.811 -0.405 6.842 1.00 70.19 842 ALA A N 1
ATOM 6196 C CA . ALA A 1 842 ? -23.461 -0.875 7.140 1.00 70.19 842 ALA A CA 1
ATOM 6197 C C . ALA A 1 842 ? -23.505 -2.086 8.100 1.00 70.19 842 ALA A C 1
ATOM 6199 O O . ALA A 1 842 ? -24.324 -2.082 9.030 1.00 70.19 842 ALA A O 1
ATOM 6200 N N . PRO A 1 843 ? -22.623 -3.092 7.936 1.00 70.00 843 PRO A N 1
ATOM 6201 C CA . PRO A 1 843 ? -22.540 -4.230 8.849 1.00 70.00 843 PRO A CA 1
ATOM 6202 C C . PRO A 1 843 ? -22.414 -3.805 10.319 1.00 70.00 843 PRO A C 1
ATOM 6204 O O . PRO A 1 843 ? -21.838 -2.759 10.631 1.00 70.00 843 PRO A O 1
ATOM 6207 N N . ALA A 1 844 ? -22.914 -4.629 11.247 1.00 66.75 844 ALA A N 1
ATOM 6208 C CA . ALA A 1 844 ? -22.926 -4.323 12.684 1.00 66.75 844 ALA A CA 1
ATOM 6209 C C . ALA A 1 844 ? -21.553 -3.904 13.236 1.00 66.75 844 ALA A C 1
ATOM 6211 O O . ALA A 1 844 ? -21.471 -2.919 13.966 1.00 66.75 844 ALA A O 1
ATOM 6212 N N . TRP A 1 845 ? -20.485 -4.580 12.809 1.00 52.75 845 TRP A N 1
ATOM 6213 C CA . TRP A 1 845 ? -19.117 -4.266 13.219 1.00 52.75 845 TRP A CA 1
ATOM 6214 C C . TRP A 1 845 ? -18.612 -2.917 12.676 1.00 52.75 845 TRP A C 1
ATOM 6216 O O . TRP A 1 845 ? -17.835 -2.243 13.337 1.00 52.75 845 TRP A O 1
ATOM 6226 N N . VAL A 1 846 ? -19.074 -2.463 11.506 1.00 58.28 846 VAL A N 1
ATOM 6227 C CA . VAL A 1 846 ? -18.724 -1.134 10.966 1.00 58.28 846 VAL A CA 1
ATOM 6228 C C . VAL A 1 846 ? -19.445 -0.030 11.743 1.00 58.28 846 VAL A C 1
ATOM 6230 O O . VAL A 1 846 ? -18.874 1.029 12.023 1.00 58.28 846 VAL A O 1
ATOM 6233 N N . ARG A 1 847 ? -20.705 -0.284 12.121 1.00 62.78 847 ARG A N 1
ATOM 6234 C CA . ARG A 1 847 ? -21.522 0.644 12.917 1.00 62.78 847 ARG A CA 1
ATOM 6235 C C . ARG A 1 847 ? -20.978 0.809 14.332 1.00 62.78 847 ARG A C 1
ATOM 6237 O O . ARG A 1 847 ? -20.884 1.942 14.795 1.00 62.78 847 ARG A O 1
ATOM 6244 N N . SER A 1 848 ? -20.563 -0.281 14.983 1.00 58.16 848 SER A N 1
ATOM 6245 C CA . SER A 1 848 ? -19.978 -0.231 16.331 1.00 58.16 848 SER A CA 1
ATOM 6246 C C . SER A 1 848 ? -18.652 0.539 16.378 1.00 58.16 848 SER A C 1
ATOM 6248 O O . SER A 1 848 ? -18.329 1.145 17.394 1.00 58.16 848 SER A O 1
ATOM 6250 N N . LEU A 1 849 ? -17.919 0.603 15.260 1.00 53.25 849 LEU A N 1
ATOM 6251 C CA . LEU A 1 849 ? -16.710 1.424 15.107 1.00 53.25 849 LEU A CA 1
ATOM 6252 C C . LEU A 1 849 ? -16.997 2.917 14.859 1.00 53.25 849 LEU A C 1
ATOM 6254 O O . LEU A 1 849 ? -16.069 3.731 14.820 1.00 53.25 849 LEU A O 1
ATOM 6258 N N . GLY A 1 850 ? -18.262 3.297 14.646 1.00 61.56 850 GLY A N 1
ATOM 6259 C CA . GLY A 1 850 ? -18.643 4.643 14.215 1.00 61.56 850 GLY A CA 1
ATOM 6260 C C . GLY A 1 850 ? -18.155 4.986 12.800 1.00 61.56 850 GLY A C 1
ATOM 6261 O O . GLY A 1 850 ? -18.040 6.165 12.469 1.00 61.56 850 GLY A O 1
ATOM 6262 N N . LEU A 1 851 ? -17.849 3.975 11.975 1.00 68.62 851 LEU A N 1
ATOM 6263 C CA . LEU A 1 851 ? -17.344 4.108 10.598 1.00 68.62 851 LEU A CA 1
ATOM 6264 C C . LEU A 1 851 ? -18.454 3.988 9.543 1.00 68.62 851 LEU A C 1
ATOM 6266 O O . LEU A 1 851 ? -18.181 3.844 8.354 1.00 68.62 851 LEU A O 1
ATOM 6270 N N . GLU A 1 852 ? -19.716 4.080 9.961 1.00 69.56 852 GLU A N 1
ATOM 6271 C CA . GLU A 1 852 ? -20.870 4.047 9.057 1.00 69.56 852 GLU A CA 1
ATOM 6272 C C . GLU A 1 852 ? -20.780 5.136 7.971 1.00 69.56 852 GLU A C 1
ATOM 6274 O O . GLU A 1 852 ? -21.134 4.891 6.821 1.00 69.56 852 GLU A O 1
ATOM 6279 N N . TRP A 1 853 ? -20.227 6.308 8.303 1.00 71.75 853 TRP A N 1
ATOM 6280 C CA . TRP A 1 853 ? -19.987 7.385 7.339 1.00 71.75 853 TRP A CA 1
ATOM 6281 C C . TRP A 1 853 ? -18.995 6.977 6.238 1.00 71.75 853 TRP A C 1
ATOM 6283 O O . TRP A 1 853 ? -19.224 7.292 5.075 1.00 71.75 853 TRP A O 1
ATOM 6293 N N . LEU A 1 854 ? -17.936 6.233 6.578 1.00 66.75 854 LEU A N 1
ATOM 6294 C CA . LEU A 1 854 ? -16.924 5.777 5.622 1.00 66.75 854 LEU A CA 1
ATOM 6295 C C . LEU A 1 854 ? -17.497 4.701 4.696 1.00 66.75 854 LEU A C 1
ATOM 6297 O O . LEU A 1 854 ? -17.319 4.775 3.485 1.00 66.75 854 LEU A O 1
ATOM 6301 N N . TYR A 1 855 ? -18.256 3.754 5.253 1.00 67.75 855 TYR A N 1
ATOM 6302 C CA . TYR A 1 855 ? -18.978 2.755 4.462 1.00 67.75 855 TYR A CA 1
ATOM 6303 C C . TYR A 1 855 ? -19.943 3.403 3.464 1.00 67.75 855 TYR A C 1
ATOM 6305 O O . TYR A 1 855 ? -19.996 2.996 2.304 1.00 67.75 855 TYR A O 1
ATOM 6313 N N . ARG A 1 856 ? -20.664 4.451 3.883 1.00 68.38 856 ARG A N 1
ATOM 6314 C CA . ARG A 1 856 ? -21.555 5.202 2.990 1.00 68.38 856 ARG A CA 1
ATOM 6315 C C . ARG A 1 856 ? -20.791 5.984 1.920 1.00 68.38 856 ARG A C 1
ATOM 6317 O O . ARG A 1 856 ? -21.246 5.996 0.788 1.00 68.38 856 ARG A O 1
ATOM 6324 N N . ILE A 1 857 ? -19.626 6.571 2.222 1.00 69.56 857 ILE A N 1
ATOM 6325 C CA . ILE A 1 857 ? -18.770 7.207 1.197 1.00 69.56 857 ILE A CA 1
ATOM 6326 C C . ILE A 1 857 ? -18.312 6.186 0.154 1.00 69.56 857 ILE A C 1
ATOM 6328 O O . ILE A 1 857 ? -18.328 6.482 -1.033 1.00 69.56 857 ILE A O 1
ATOM 6332 N N . MET A 1 858 ? -17.922 4.984 0.581 1.00 66.12 858 MET A N 1
ATOM 6333 C CA . MET A 1 858 ? -17.497 3.932 -0.346 1.00 66.12 858 MET A CA 1
ATOM 6334 C C . MET A 1 858 ? -18.653 3.388 -1.193 1.00 66.12 858 MET A C 1
ATOM 6336 O O . MET A 1 858 ? -18.427 2.974 -2.324 1.00 66.12 858 MET A O 1
ATOM 6340 N N . SER A 1 859 ? -19.874 3.391 -0.653 1.00 63.47 859 SER A N 1
ATOM 6341 C CA . SER A 1 859 ? -21.061 2.864 -1.337 1.00 63.47 859 SER A CA 1
ATOM 6342 C C . SER A 1 859 ? -21.734 3.898 -2.252 1.00 63.47 859 SER A C 1
ATOM 6344 O O . SER A 1 859 ? -22.297 3.530 -3.275 1.00 63.47 859 SER A O 1
ATOM 6346 N N . GLU A 1 860 ? -21.665 5.188 -1.904 1.00 67.69 860 GLU A N 1
ATOM 6347 C CA . GLU A 1 860 ? -22.338 6.304 -2.593 1.00 67.69 860 GLU A CA 1
ATOM 6348 C C . GLU A 1 860 ? -21.391 7.525 -2.740 1.00 67.69 860 GLU A C 1
ATOM 6350 O O . GLU A 1 860 ? -21.672 8.606 -2.207 1.00 67.69 860 GLU A O 1
ATOM 6355 N N . PRO A 1 861 ? -20.236 7.403 -3.423 1.00 67.81 861 PRO A N 1
ATOM 6356 C CA . PRO A 1 861 ? -19.192 8.433 -3.397 1.00 67.81 861 PRO A CA 1
ATOM 6357 C C . PRO A 1 861 ? -19.656 9.792 -3.942 1.00 67.81 861 PRO A C 1
ATOM 6359 O O . PRO A 1 861 ? -19.336 10.819 -3.346 1.00 67.81 861 PRO A O 1
ATOM 6362 N N . GLY A 1 862 ? -20.458 9.820 -5.012 1.00 69.00 862 GLY A N 1
ATOM 6363 C CA . GLY A 1 862 ? -20.940 11.066 -5.625 1.00 69.00 862 GLY A CA 1
ATOM 6364 C C . GLY A 1 862 ? -21.817 11.913 -4.692 1.00 69.00 862 GLY A C 1
ATOM 6365 O O . GLY A 1 862 ? -21.543 13.093 -4.484 1.00 69.00 862 GLY A O 1
ATOM 6366 N N . GLU A 1 863 ? -22.827 11.305 -4.062 1.00 65.25 863 GLU A N 1
ATOM 6367 C CA . GLU A 1 863 ? -23.764 12.008 -3.168 1.00 65.25 863 GLU A CA 1
ATOM 6368 C C . GLU A 1 863 ? -23.142 12.392 -1.815 1.00 65.25 863 GLU A C 1
ATOM 6370 O O . GLU A 1 863 ? -23.573 13.350 -1.165 1.00 65.25 863 GLU A O 1
ATOM 6375 N N . ARG A 1 864 ? -22.141 11.631 -1.349 1.00 70.94 864 ARG A N 1
ATOM 6376 C CA . ARG A 1 864 ? -21.525 11.826 -0.026 1.00 70.94 864 ARG A CA 1
ATOM 6377 C C . ARG A 1 864 ? -20.342 12.788 -0.055 1.00 70.94 864 ARG A C 1
ATOM 6379 O O . ARG A 1 864 ? -20.178 13.543 0.904 1.00 70.94 864 ARG A O 1
ATOM 6386 N N . LEU A 1 865 ? -19.561 12.828 -1.138 1.00 72.38 865 LEU A N 1
ATOM 6387 C CA . LEU A 1 865 ? -18.465 13.795 -1.290 1.00 72.38 865 LEU A CA 1
ATOM 6388 C C . LEU A 1 865 ? -18.977 15.241 -1.377 1.00 72.38 865 LEU A C 1
ATOM 6390 O O . LEU A 1 865 ? -18.336 16.139 -0.832 1.00 72.38 865 LEU A O 1
ATOM 6394 N N . GLY A 1 866 ? -20.175 15.462 -1.933 1.00 70.50 866 GLY A N 1
ATOM 6395 C CA . GLY A 1 866 ? -20.831 16.778 -1.946 1.00 70.50 866 GLY A CA 1
ATOM 6396 C C . GLY A 1 866 ? -21.103 17.371 -0.554 1.00 70.50 866 GLY A C 1
ATOM 6397 O O . GLY A 1 866 ? -21.271 18.580 -0.419 1.00 70.50 866 GLY A O 1
ATOM 6398 N N . ARG A 1 867 ? -21.084 16.548 0.505 1.00 73.81 867 ARG A N 1
ATOM 6399 C CA . ARG A 1 867 ? -21.326 16.961 1.901 1.00 73.81 867 ARG A CA 1
ATOM 6400 C C . ARG A 1 867 ? -20.045 17.290 2.675 1.00 73.81 867 ARG A C 1
ATOM 6402 O O . ARG A 1 867 ? -20.113 17.822 3.785 1.00 73.81 867 ARG A O 1
ATOM 6409 N N . ALA A 1 868 ? -18.870 16.999 2.108 1.00 75.56 868 ALA A N 1
ATOM 6410 C CA . ALA A 1 868 ? -17.577 17.263 2.739 1.00 75.56 868 ALA A CA 1
ATOM 6411 C C . ALA A 1 868 ? -17.372 18.739 3.155 1.00 75.56 868 ALA A C 1
ATOM 6413 O O . ALA A 1 868 ? -16.861 18.959 4.258 1.00 75.56 868 ALA A O 1
ATOM 6414 N N . PRO A 1 869 ? -17.815 19.754 2.378 1.00 82.19 869 PRO A N 1
ATOM 6415 C CA . PRO A 1 869 ? -17.681 21.155 2.780 1.00 82.19 869 PRO A CA 1
ATOM 6416 C C . PRO A 1 869 ? -18.424 21.490 4.080 1.00 82.19 869 PRO A C 1
ATOM 6418 O O . PRO A 1 869 ? -17.884 22.195 4.933 1.00 82.19 869 PRO A O 1
ATOM 6421 N N . ALA A 1 870 ? -19.637 20.959 4.275 1.00 82.44 870 ALA A N 1
ATOM 6422 C CA . ALA A 1 870 ? -20.416 21.183 5.493 1.00 82.44 870 ALA A CA 1
ATOM 6423 C C . ALA A 1 870 ? -19.736 20.543 6.714 1.00 82.44 870 ALA A C 1
ATOM 6425 O O . ALA A 1 870 ? -19.578 21.187 7.748 1.00 82.44 870 ALA A O 1
ATOM 6426 N N . LEU A 1 871 ? -19.239 19.310 6.578 1.00 85.00 871 LEU A N 1
ATOM 6427 C CA . LEU A 1 871 ? -18.516 18.620 7.652 1.00 85.00 871 LEU A CA 1
ATOM 6428 C C . LEU A 1 871 ? -17.193 19.316 8.011 1.00 85.00 871 LEU A C 1
ATOM 6430 O O . LEU A 1 871 ? -16.860 19.434 9.192 1.00 85.00 871 LEU A O 1
ATOM 6434 N N . ALA A 1 872 ? -16.462 19.826 7.015 1.00 84.88 872 ALA A N 1
ATOM 6435 C CA . ALA A 1 872 ? -15.251 20.612 7.236 1.00 84.88 872 ALA A CA 1
ATOM 6436 C C . ALA A 1 872 ? -15.557 21.931 7.967 1.00 84.88 872 ALA A C 1
ATOM 6438 O O . ALA A 1 872 ? -14.874 22.270 8.935 1.00 84.88 872 ALA A O 1
ATOM 6439 N N . ARG A 1 873 ? -16.623 22.643 7.563 1.00 88.50 873 ARG A N 1
ATOM 6440 C CA . ARG A 1 873 ? -17.107 23.851 8.257 1.00 88.50 873 ARG A CA 1
ATOM 6441 C C . ARG A 1 873 ? -17.480 23.559 9.709 1.00 88.50 873 ARG A C 1
ATOM 6443 O O . ARG A 1 873 ? -17.079 24.317 10.589 1.00 88.50 873 ARG A O 1
ATOM 6450 N N . PHE A 1 874 ? -18.187 22.457 9.962 1.00 91.25 874 PHE A N 1
ATOM 6451 C CA . PHE A 1 874 ? -18.527 22.014 11.314 1.00 91.25 874 PHE A CA 1
ATOM 6452 C C . PHE A 1 874 ? -17.270 21.783 12.162 1.00 91.25 874 PHE A C 1
ATOM 6454 O O . PHE A 1 874 ? -17.124 22.374 13.230 1.00 91.25 874 PHE A O 1
ATOM 6461 N N . ALA A 1 875 ? -16.320 20.979 11.672 1.00 88.56 875 ALA A N 1
ATOM 6462 C CA . ALA A 1 875 ? -15.085 20.674 12.395 1.00 88.56 875 ALA A CA 1
ATOM 6463 C C . ALA A 1 875 ? -14.239 21.930 12.675 1.00 88.56 875 ALA A C 1
ATOM 6465 O O . ALA A 1 875 ? -13.697 22.082 13.772 1.00 88.56 875 ALA A O 1
ATOM 6466 N N . LEU A 1 876 ? -14.166 22.856 11.713 1.00 89.62 876 LEU A N 1
ATOM 6467 C CA . LEU A 1 876 ? -13.467 24.128 11.876 1.00 89.62 876 LEU A CA 1
ATOM 6468 C C . LEU A 1 876 ? -14.138 25.021 12.926 1.00 89.62 876 LEU A C 1
ATOM 6470 O O . LEU A 1 876 ? -13.441 25.645 13.725 1.00 89.62 876 LEU A O 1
ATOM 6474 N N . ALA A 1 877 ? -15.471 25.071 12.960 1.00 90.12 877 ALA A N 1
ATOM 6475 C CA . ALA A 1 877 ? -16.207 25.808 13.981 1.00 90.12 877 ALA A CA 1
ATOM 6476 C C . ALA A 1 877 ? -15.975 25.223 15.382 1.00 90.12 877 ALA A C 1
ATOM 6478 O O . ALA A 1 877 ? -15.702 25.980 16.311 1.00 90.12 877 ALA A O 1
ATOM 6479 N N . VAL A 1 878 ? -15.969 23.889 15.523 1.00 90.69 878 VAL A N 1
ATOM 6480 C CA . VAL A 1 878 ? -15.598 23.219 16.784 1.00 90.69 878 VAL A CA 1
ATOM 6481 C C . VAL A 1 878 ? -14.180 23.607 17.204 1.00 90.69 878 VAL A C 1
ATOM 6483 O O . VAL A 1 878 ? -13.966 23.981 18.353 1.00 90.69 878 VAL A O 1
ATOM 6486 N N . ALA A 1 879 ? -13.209 23.562 16.288 1.00 87.31 879 ALA A N 1
ATOM 6487 C CA . ALA A 1 879 ? -11.825 23.922 16.592 1.00 87.31 879 ALA A CA 1
ATOM 6488 C C . ALA A 1 879 ? -11.680 25.396 17.012 1.00 87.31 879 ALA A C 1
ATOM 6490 O O . ALA A 1 879 ? -10.984 25.691 17.985 1.00 87.31 879 ALA A O 1
ATOM 6491 N N . ARG A 1 880 ? -12.364 26.317 16.317 1.00 88.38 880 ARG A N 1
ATOM 6492 C CA . ARG A 1 880 ? -12.380 27.754 16.639 1.00 88.38 880 ARG A CA 1
ATOM 6493 C C . ARG A 1 880 ? -13.001 28.021 18.008 1.00 88.38 880 ARG A C 1
ATOM 6495 O O . ARG A 1 880 ? -12.409 28.742 18.806 1.00 88.38 880 ARG A O 1
ATOM 6502 N N . GLU A 1 881 ? -14.151 27.423 18.295 1.00 87.62 881 GLU A N 1
ATOM 6503 C CA . GLU A 1 881 ? -14.839 27.582 19.578 1.00 87.62 881 GLU A CA 1
ATOM 6504 C C . GLU A 1 881 ? -14.035 26.951 20.730 1.00 87.62 881 GLU A C 1
ATOM 6506 O O . GLU A 1 881 ? -13.898 27.548 21.796 1.00 87.62 881 GLU A O 1
ATOM 6511 N N . ALA A 1 882 ? -13.404 25.794 20.507 1.00 86.50 882 ALA A N 1
ATOM 6512 C CA . ALA A 1 882 ? -12.509 25.171 21.482 1.00 86.50 882 ALA A CA 1
ATOM 6513 C C . ALA A 1 882 ? -11.279 26.042 21.784 1.00 86.50 882 ALA A C 1
ATOM 6515 O O . ALA A 1 882 ? -10.875 26.164 22.942 1.00 86.50 882 ALA A O 1
ATOM 6516 N N . ALA A 1 883 ? -10.687 26.663 20.758 1.00 84.12 883 ALA A N 1
ATOM 6517 C CA . ALA A 1 883 ? -9.579 27.597 20.924 1.00 84.12 883 ALA A CA 1
ATOM 6518 C C . ALA A 1 883 ? -10.010 28.849 21.703 1.00 84.12 883 ALA A C 1
ATOM 6520 O O . ALA A 1 883 ? -9.325 29.233 22.647 1.00 84.12 883 ALA A O 1
ATOM 6521 N N . ARG A 1 884 ? -11.176 29.432 21.386 1.00 82.75 884 ARG A N 1
ATOM 6522 C CA . ARG A 1 884 ? -11.738 30.584 22.116 1.00 82.75 884 ARG A CA 1
ATOM 6523 C C . ARG A 1 884 ? -11.962 30.282 23.598 1.00 82.75 884 ARG A C 1
ATOM 6525 O O . ARG A 1 884 ? -11.481 31.038 24.437 1.00 82.75 884 ARG A O 1
ATOM 6532 N N . ARG A 1 885 ? -12.585 29.139 23.922 1.00 82.44 885 ARG A N 1
ATOM 6533 C CA . ARG A 1 885 ? -12.811 28.700 25.314 1.00 82.44 885 ARG A CA 1
ATOM 6534 C C . ARG A 1 885 ? -11.504 28.500 26.085 1.00 82.44 885 ARG A C 1
ATOM 6536 O O . ARG A 1 885 ? -11.437 28.846 27.259 1.00 82.44 885 ARG A O 1
ATOM 6543 N N . ARG A 1 886 ? -10.453 27.982 25.435 1.00 79.19 886 ARG A N 1
ATOM 6544 C CA . ARG A 1 886 ? -9.112 27.832 26.041 1.00 79.19 886 ARG A CA 1
ATOM 6545 C C . ARG A 1 886 ? -8.394 29.161 26.267 1.00 79.19 886 ARG A C 1
ATOM 6547 O O . ARG A 1 886 ? -7.585 29.247 27.181 1.00 79.19 886 ARG A O 1
ATOM 6554 N N . LEU A 1 887 ? -8.683 30.168 25.447 1.00 79.81 887 LEU A N 1
ATOM 6555 C CA . LEU A 1 887 ? -8.130 31.520 25.557 1.00 79.81 887 LEU A CA 1
ATOM 6556 C C . LEU A 1 887 ? -8.929 32.422 26.518 1.00 79.81 887 LEU A C 1
ATOM 6558 O O . LEU A 1 887 ? -8.618 33.602 26.629 1.00 79.81 887 LEU A O 1
ATOM 6562 N N . GLY A 1 888 ? -9.954 31.897 27.202 1.00 71.25 888 GLY A N 1
ATOM 6563 C CA . GLY A 1 888 ? -10.763 32.660 28.162 1.00 71.25 888 GLY A CA 1
ATOM 6564 C C . GLY A 1 888 ? -11.695 33.700 27.530 1.00 71.25 888 GLY A C 1
ATOM 6565 O O . GLY A 1 888 ? -12.289 34.503 28.243 1.00 71.25 888 GLY A O 1
ATOM 6566 N N . LEU A 1 889 ? -11.852 33.689 26.204 1.00 63.66 889 LEU A N 1
ATOM 6567 C CA . LEU A 1 889 ? -12.791 34.558 25.501 1.00 63.66 889 LEU A CA 1
ATOM 6568 C C . LEU A 1 889 ? -14.199 33.953 25.637 1.00 63.66 889 LEU A C 1
ATOM 6570 O O . LEU A 1 889 ? -14.405 32.785 25.301 1.00 63.66 889 LEU A O 1
ATOM 6574 N N . GLY A 1 890 ? -15.156 34.724 26.167 1.00 58.44 890 GLY A N 1
ATOM 6575 C CA . GLY A 1 890 ? -16.555 34.300 26.324 1.00 58.44 890 GLY A CA 1
ATOM 6576 C C . GLY A 1 890 ? -17.209 33.868 25.001 1.00 58.44 890 GLY A C 1
ATOM 6577 O O . GLY A 1 890 ? -16.659 34.088 23.921 1.00 58.44 890 GLY A O 1
ATOM 6578 N N . ARG A 1 891 ? -18.393 33.235 25.072 1.00 58.00 891 ARG A N 1
ATOM 6579 C CA . ARG A 1 891 ? -19.105 32.727 23.881 1.00 58.00 891 ARG A CA 1
ATOM 6580 C C . ARG A 1 891 ? -19.326 33.851 22.860 1.00 58.00 891 ARG A C 1
ATOM 6582 O O . ARG A 1 891 ? -19.989 34.838 23.169 1.00 58.00 891 ARG A O 1
ATOM 6589 N N . GLY A 1 892 ? -18.796 33.680 21.649 1.00 53.62 892 GLY A N 1
ATOM 6590 C CA . GLY A 1 892 ? -19.142 34.527 20.507 1.00 53.62 892 GLY A CA 1
ATOM 6591 C C . GLY A 1 892 ? -20.486 34.076 19.944 1.00 53.62 892 GLY A C 1
ATOM 6592 O O . GLY A 1 892 ? -20.639 32.883 19.689 1.00 53.62 892 GLY A O 1
ATOM 6593 N N . ARG A 1 893 ? -21.437 35.007 19.826 1.00 41.22 893 ARG A N 1
ATOM 6594 C CA . ARG A 1 893 ? -22.746 34.767 19.201 1.00 41.22 893 ARG A CA 1
ATOM 6595 C C . ARG A 1 893 ? -22.609 34.339 17.747 1.00 41.22 893 ARG A C 1
ATOM 6597 O O . ARG A 1 893 ? -21.684 34.858 17.076 1.00 41.22 893 ARG A O 1
#

pLDDT: mean 73.52, std 17.75, range [28.64, 97.44]

Nearest PDB structures (foldseek):
  7n41-assembly2_B  TM=9.108E-01  e=1.419E-12  Thermoanaerobacter italicus Ab9
  5wfg-assembly2_E  TM=9.129E-01  e=8.760E-12  Thermoanaerobacter italicus Ab9
  5wfg-assembly1_B  TM=9.105E-01  e=8.760E-12  Thermoanaerobacter italicus Ab9
  5wfg-assembly2_D  TM=9.162E-01  e=1.948E-11  Thermoanaerobacter italicus Ab9
  5wb4-assembly1_E  TM=9.141E-01  e=2.432E-11  Thermoanaerobacter italicus Ab9

Mean predicted aligned error: 18.39 Å

Secondary structure (DSSP, 8-state):
-HHHHHHHHHHHHHHHHHHHHHTHHHHHHHHHSTTEEEEEEEHHHHHHHHHHHT--HHHHHHHHHHTT--EEE--HHHHHHHHHHTT-PPPPTT--TT--PPPSS-S-HHHHHHHHHHHHHHHHHH--SS---------SSS-SS-TTTHHHHHHHHHHTT--EEEEE-TTSS-B---TTHHHHHHHTTT-EEEEEEE---TT--HHHHHHHHHHHHHHH---EEEEPP--SGGG--GGGSS-TTS--SHHHHHHHHHHHHHHHHHHTTPEES----SPPPTTTSBTTTB-TT--HHHHHHHTHHHHHHHHHHHHHHH---GGGHHHHHHHHHHHHHHHHHHHHHHHHH-HHHHHHHHHHHHHHHHHHHHHHHHHHHHHH--TTS---HHHHHHHHHHHHHHHHHHHHHHHHHT-SHHHHTTSS--TTHHHHHHHHHHHHHHHHHHHHHTTT----HHHHHHHHHHHHHHHHTS---HHHHHHHHHHHHHHHHHHHT-SSS-SSPPPHHHHHHHHHHHHH-SSPPPHHIIIIIHHHHHHHHHHHHTT--TTHHHHHHHHHHHHHHHHHHHH-TTS-HHHHHHHHHHHHHHHHHHHHHHHHHHHHHS--TTTTTTTT-----------TT-PPPPPPEEEETTEEEE---HHHHHHHHHHHHHHHHT-SSS-EEEE---HHHHHHHTT-HHHHHHHHT-SEE---SHHHHHHHHHHSSPPSS---HHHHHHHHHHTGGGT-TT-PPEEEEEEESSTTHHHHHHHHHHHH-TTEEEEEEE-S--SSS-TTHHHHHHH--SEEEEES-TTHHHHHHHHTTTTTTTSEEEE-TTHHHHHTTSSPPPPHHHHHTT-HHHHHHHHSHHHHHTTHHHHHHHHHHHHHHHHHHHTTPPPP-

Radius of gyration: 36.83 Å; Cα contacts (8 Å, |Δi|>4): 1349; chains: 1; bounding box: 97×66×100 Å

Sequence (893 aa):
MTRFVRLLMVFLIIAAIASAVAVRPRLVYDAAQGDRVALAANLGDIAMLADSQGLPVADVLAGLAAAGLTSVVAGPDYLAAVEEERGNVFPGPGAPPGAEWMPLLPGPPGQAAADLTMLFAEVSGRVAGGVLIGPVILAGPNAPGYPDALEVTARHILDLGLRLGLVEDPSQLGYVPLPGTARLAELTGYSVVRVYRQPAAALYSPERITEKTVRSVKDRNLRVVWLDLFTFPGAVPAAWTTHPGGGTGPLAASLHYVESVRRSLEAAGFEVGRSRAGFAGPEEWSGQGSPPGAGRPALAAIALGPWAASLLGFDLIARRRLAARACASAASAAVGLGLAGAFWWALGQAPVASRQVMALWAALAYPSAALLWIIDHWSRAGHQSPFRWSTALSQVLAPAMLSLLGGLAVSGLLADPRFATEISYFRGVKLSYVVPPAVALVGGVWLLLGRVARVPAGDAVRRAVREVRRFAVRDVEVWHVLAGLAGLAAAVVYVGRSGDQPWLPVSDFEVTVRAWLDRAFYAQPRVKEFLVGYPALAIGSFLAWAGRRAWLPLWAAAGGVGLVSIVNSFEHVRTPVVLTLVRTLNGAWLGLFVGLVGVAVAGRLVRRPSEAGRDSAEPAPGGATGGAGARMPAPRRLDVLGTGFDRVTQAQALHRAIDLVRDAAQGGGEARLIVTPNPEMVVQAWNDAGLHAALASADLCVPDGIGVVWASGVLGPALPERVAGFDLLTAVFARAAEVWDDGRPLRVYLLGGKPGVAESAARVIESAYPGVAVVGLHHGYFPGDAGPVDAIRDAAPDLLCVGMGSPRQELWLSRHRRALAGMAAIGVGGALDVLSGRARRAPAWVRSLGLEWLYRIMSEPGERLGRAPALARFALAVAREAARRRLGLGRGR